Protein AF-A0A534M5M9-F1 (afdb_monomer_lite)

Foldseek 3Di:
DPDDDDPPVPDDDKDKDKDKDWADPVPDDPPDDIDIAIEMEIHPCPPPDAPPWAKDFDFAKDWDQDDDVPDGHPDIHIHTYTPDIDTPPPQLVVFDCDPVLVVVLVVLVPDPCSLVLQLLQQQLLFPDPSVVSSVLSCQLQFADWDQDPVRDIFFRHFFEEEEFFPPNCQLVSLVRSQLLWSQRDEDAQPFFDDDFWFFFQQWWWAWQQFTDGLVVQAVVQCPPPPPQFQKDKDFDFGWTWAAAVLQAIDTFTFGMKMWHFAAQWWKWFAFQLGQITIIGQQFWFWWFAQQGIDTDGNVPADFQIWTWFFLFRDHDADAFDFLVVLCVVPLQFKFFQFDLVVLVLLQVLLCVVQVHSVSSCVVLVHDPCCSPPVSNPSPGTDRRSSVVSSCVSSVHDVLNRLVGTPWMAGDVGDTWAADRGQALLLLLLLLLCLFQWAWAQDPVGWIKIKGFDQDVVVVVSNQVSCCVGIVDDWDWDDDDPQGGTMTMDIDPSSQSSSVQCQQHHPVGQQRGAHDSSLNNHGLSSVLSSVQSNCQRQWDWDDDPDAFTKIKGKTLHPRRLLSVQNSLSNLSARWRKDKAPQAQPWDAGPVRDTDGDHGIMIMTIGGAPVNLVSCCVRRAYPPPVRNVVSVVSNPDHHDDPFFWHQHLQCLLVLLCVLLVHQLCQQQPVCSVVNNCSNSSVDTHALVSLVSSLVSSVVSLVVVSSQQDFDDDDPVLLVVLVVLCVVLVVDQVNVCVQLVHPRVVCCQQRPDDDPDHTTDGNSSLVSSLVSSVVRPVPSSVVSCVVCVVSVVSSVCSVVSSSVSNSSSPRSIGITGGRDMDMDGCPPGRIIMFICTPNRQWHAISRTIIGGDDDDDDDTDDDSDDDDDDTQLLSQAVIEYSYEASLSNDPVVLVQVLCCLPVQWGFDDPPNDTRIGGRSHHYYYYHYFPVSRDDPVDDPCVGGNHDVSNVLSRLYYDYDHDDDDPVVVVVSVVSVVLSVVLVVQVVCVVVVHDDDPNPVSCVSSNSSDDSSSSNSSSSVSSVDNDDDDPVNVVVLVVVLVVVQVVCPPPDDPHHSDCSSSSD

pLDDT: mean 76.82, std 13.33, range [27.22, 95.69]

Secondary structure (DSSP, 8-state):
-------GGGPPP--EEEEEEE--GGGS-TTPPPPEEEEEEEGGGTTS--TT--EEEEEEEEEEE-SSTT---S-EEEEEEEEEEEE---SSTTS---HHHHHHHHHHHT-TTHHHHHHHHSSTTS---HHHHHHHHHHHH-PPPEE-TTSPEEP-PPPEEEEE-TTSSHHHHHHHHHHHSTTEEEEETT--------EETT-EEEETTEEEEHHHHHGGGGTT----SSEEEEE--SEEEEE-TTS-EEEEEEEEEEEEPPPSEEEEEEETT--EEEE-TT-EEEEEETTEEEEEEGGG--TTPEEEEES------PPPPBTTGGGGGGGGGEEEEE-HHHHHHHHHHHHHHHSSHHHHHHHHT--HHIIIIIHHH--SPEEHHHHHHHHHHHT--HHHHHHHEEEEEETTSPPB---SB--HHHHHHHHHHHHHEEEEE-TTS-EEEEEEES-HHHHHHHHHHHHHHH----EEE--BTTB-EEEEEE-HHHHHHHHHTT--SSS-TTT----HHHHSS-HHHHHHHHHHHHHHTEEEE--SSS--EEEEEES-HHHHHHHHHHHHHTT---EEEEE--TT-EEE-TTS-EEEP-S-EEEEEE-SHHHHHHIIIII--SSHHHHHHHHHGGGS----TTS-B-TTHHHHHHHHHHTT--HHHHHGGGHHHHHHHHTTSS-B-HHHHHHHHHHHHHHHHTTGGGGPEE---HHHHHHHHHHHHHTT--THHHHHHHT--HHHHIIIII---SSPPPEEHHHHHHHHHHHHHH-HHHHHHHHHHHHHHHHHHTTHHHHHHHHHHHHHSSEEEEEEEEEEEEEGGG-S-EEEEEETTT-EEEETTEEEEPP-------SSS-PPP-PPPHHHHTTTSEEEEESGGG--HHHHHHHHHHHHHSEEEEEETTEEEEEE---EEEEEE--TTSS--TTS-HHHHSSS-HHHHTT-SEEEEE-----HHHHHHHHHHHHHHHHHHHHHHHHHTT---GGGHHHHGGGS-SS-HHHHHHHHHHHTT--PPPPHHHHHHHHHHHHHHHHHHTSTT-SS---THHHH-

Structure (mmCIF, N/CA/C/O backbone):
data_AF-A0A534M5M9-F1
#
_entry.id   AF-A0A534M5M9-F1
#
loop_
_atom_site.group_PDB
_atom_site.id
_atom_site.type_symbol
_atom_site.label_atom_id
_atom_site.label_alt_id
_atom_site.label_comp_id
_atom_site.label_asym_id
_atom_site.label_entity_id
_atom_site.label_seq_id
_atom_site.pdbx_PDB_ins_code
_atom_site.Cartn_x
_atom_site.Cartn_y
_atom_site.Cartn_z
_atom_site.occupancy
_atom_site.B_iso_or_equiv
_atom_site.auth_seq_id
_atom_site.auth_comp_id
_atom_site.auth_asym_id
_atom_site.auth_atom_id
_atom_site.pdbx_PDB_model_num
ATOM 1 N N . ALA A 1 1 ? -34.596 -42.212 -6.680 1.00 40.56 1 ALA A N 1
ATOM 2 C CA . ALA A 1 1 ? -34.191 -41.977 -8.077 1.00 40.56 1 ALA A CA 1
ATOM 3 C C . ALA A 1 1 ? -33.133 -43.011 -8.426 1.00 40.56 1 ALA A C 1
ATOM 5 O O . ALA A 1 1 ? -32.070 -43.015 -7.816 1.00 40.56 1 ALA A O 1
ATOM 6 N N . THR A 1 2 ? -33.480 -43.953 -9.295 1.00 41.78 2 THR A N 1
ATOM 7 C CA . THR A 1 2 ? -32.576 -44.945 -9.887 1.00 41.78 2 THR A CA 1
ATOM 8 C C . THR A 1 2 ? -31.436 -44.202 -10.586 1.00 41.78 2 THR A C 1
ATOM 10 O O . THR A 1 2 ? -31.684 -43.352 -11.436 1.00 41.78 2 THR A O 1
ATOM 13 N N . LYS A 1 3 ? -30.186 -44.446 -10.174 1.00 45.66 3 LYS A N 1
ATOM 14 C CA . LYS A 1 3 ? -29.009 -43.852 -10.821 1.00 45.66 3 LYS A CA 1
ATOM 15 C C . LYS A 1 3 ? -28.851 -44.491 -12.199 1.00 45.66 3 LYS A C 1
ATOM 17 O O . LYS A 1 3 ? -28.536 -45.675 -12.280 1.00 45.66 3 LYS A O 1
ATOM 22 N N . PHE A 1 4 ? -29.069 -43.717 -13.256 1.00 67.19 4 PHE A N 1
ATOM 23 C CA . PHE A 1 4 ? -28.689 -44.119 -14.605 1.00 67.19 4 PHE A CA 1
ATOM 24 C C . PHE A 1 4 ? -27.171 -44.313 -14.652 1.00 67.19 4 PHE A C 1
ATOM 26 O O . PHE A 1 4 ? -26.413 -43.469 -14.168 1.00 67.19 4 PHE A O 1
ATOM 33 N N . LYS A 1 5 ? -26.735 -45.459 -15.174 1.00 66.75 5 LYS A N 1
ATOM 34 C CA . LYS A 1 5 ? -25.322 -45.800 -15.340 1.00 66.75 5 LYS A CA 1
ATOM 35 C C . LYS A 1 5 ? -24.972 -45.521 -16.801 1.00 66.75 5 LYS A C 1
ATOM 37 O O . LYS A 1 5 ? -25.513 -46.183 -17.680 1.00 66.75 5 LYS A O 1
ATOM 42 N N . LEU A 1 6 ? -24.139 -44.511 -17.048 1.00 71.56 6 LEU A N 1
ATOM 43 C CA . LEU A 1 6 ? -23.685 -44.165 -18.395 1.00 71.56 6 LEU A CA 1
ATOM 44 C C . LEU A 1 6 ? -22.823 -45.313 -18.937 1.00 71.56 6 LEU A C 1
ATOM 46 O O . LEU A 1 6 ? -21.794 -45.641 -18.346 1.00 71.56 6 LEU A O 1
ATOM 50 N N . LEU A 1 7 ? -23.259 -45.933 -20.032 1.00 80.06 7 LEU A N 1
ATOM 51 C CA . LEU A 1 7 ? -22.495 -46.949 -20.750 1.00 80.06 7 LEU A CA 1
ATOM 52 C C . LEU A 1 7 ? -21.680 -46.246 -21.835 1.00 80.06 7 LEU A C 1
ATOM 54 O O . LEU A 1 7 ? -22.162 -46.017 -22.943 1.00 80.06 7 LEU A O 1
ATOM 58 N N . THR A 1 8 ? -20.454 -45.860 -21.491 1.00 72.88 8 THR A N 1
ATOM 59 C CA . THR A 1 8 ? -19.553 -45.108 -22.377 1.00 72.88 8 THR A CA 1
ATOM 60 C C . THR A 1 8 ? -19.247 -45.848 -23.679 1.00 72.88 8 THR A C 1
ATOM 62 O O . THR A 1 8 ? -19.094 -45.205 -24.705 1.00 72.88 8 THR A O 1
ATOM 65 N N . GLU A 1 9 ? -19.220 -47.183 -23.665 1.00 74.06 9 GLU A N 1
ATOM 66 C CA . GLU A 1 9 ? -18.894 -48.007 -24.843 1.00 74.06 9 GLU A CA 1
ATOM 67 C C . GLU A 1 9 ? -20.008 -48.058 -25.899 1.00 74.06 9 GLU A C 1
ATOM 69 O O . GLU A 1 9 ? -19.739 -48.330 -27.063 1.00 74.06 9 GLU A O 1
ATOM 74 N N . THR A 1 10 ? -21.257 -47.784 -25.513 1.00 74.44 10 THR A N 1
ATOM 75 C CA . THR A 1 10 ? -22.419 -47.789 -26.420 1.00 74.44 10 THR A CA 1
ATOM 76 C C . THR A 1 10 ? -22.958 -46.386 -26.692 1.00 74.44 10 THR A C 1
ATOM 78 O O . THR A 1 10 ? -24.010 -46.245 -27.311 1.00 74.44 10 THR A O 1
ATOM 81 N N . SER A 1 11 ? -22.290 -45.350 -26.177 1.00 79.81 11 SER A N 1
ATOM 82 C CA . SER A 1 11 ? -22.716 -43.958 -26.324 1.00 79.81 11 SER A CA 1
ATOM 83 C C . SER A 1 11 ? -22.000 -43.313 -27.509 1.00 79.81 11 SER A C 1
ATOM 85 O O . SER A 1 11 ? -20.781 -43.404 -27.623 1.00 79.81 11 SER A O 1
ATOM 87 N N . LEU A 1 12 ? -22.756 -42.641 -28.377 1.00 70.81 12 LEU A N 1
ATOM 88 C CA . LEU A 1 12 ? -22.203 -41.727 -29.374 1.00 70.81 12 LEU A CA 1
ATOM 89 C C . LEU A 1 12 ? -21.911 -40.394 -28.682 1.00 70.81 12 LEU A C 1
ATOM 91 O O . LEU A 1 12 ? -22.807 -39.798 -28.085 1.00 70.81 12 LEU A O 1
ATOM 95 N N . PHE A 1 13 ? -20.654 -39.964 -28.724 1.00 77.62 13 PHE A N 1
ATOM 96 C CA . PHE A 1 13 ? -20.240 -38.659 -28.220 1.00 77.62 13 PHE A CA 1
ATOM 97 C C . PHE A 1 13 ? -20.302 -37.658 -29.368 1.00 77.62 13 PHE A C 1
ATOM 99 O O . PHE A 1 13 ? -19.769 -37.928 -30.441 1.00 77.62 13 PHE A O 1
ATOM 106 N N . VAL A 1 14 ? -20.967 -36.532 -29.129 1.00 79.44 14 VAL A N 1
ATOM 107 C CA . VAL A 1 14 ? -21.062 -35.414 -30.068 1.00 79.44 14 VAL A CA 1
ATOM 108 C C . VAL A 1 14 ? -20.288 -34.253 -29.465 1.00 79.44 14 VAL A C 1
ATOM 110 O O . VAL A 1 14 ? -20.423 -33.978 -28.269 1.00 79.44 14 VAL A O 1
ATOM 113 N N . ASP A 1 15 ? -19.460 -33.600 -30.275 1.00 76.75 15 ASP A N 1
ATOM 114 C CA . ASP A 1 15 ? -18.734 -32.414 -29.844 1.00 76.75 15 ASP A CA 1
ATOM 115 C C . ASP A 1 15 ? -19.728 -31.275 -29.601 1.00 76.75 15 ASP A C 1
ATOM 117 O O . ASP A 1 15 ? -20.596 -31.000 -30.425 1.00 76.75 15 ASP A O 1
ATOM 121 N N . THR A 1 16 ? -19.624 -30.617 -28.446 1.00 81.50 16 THR A N 1
ATOM 122 C CA . THR A 1 16 ? -20.520 -29.515 -28.063 1.00 81.50 16 THR A CA 1
ATOM 123 C C . THR A 1 16 ? -19.715 -28.295 -27.636 1.00 81.50 16 THR A C 1
ATOM 125 O O . THR A 1 16 ? -18.851 -28.393 -26.761 1.00 81.50 16 THR A O 1
ATOM 128 N N . GLN A 1 17 ? -20.031 -27.131 -28.198 1.00 80.06 17 GLN A N 1
ATOM 129 C CA . GLN A 1 17 ? -19.444 -25.842 -27.846 1.00 80.06 17 GLN A CA 1
ATOM 130 C C . GLN A 1 17 ? -20.539 -24.929 -27.302 1.00 80.06 17 GLN A C 1
ATOM 132 O O . GLN A 1 17 ? -21.562 -24.702 -27.940 1.00 80.06 17 GLN A O 1
ATOM 137 N N . LYS A 1 18 ? -20.313 -24.372 -26.113 1.00 83.69 18 LYS A N 1
ATOM 138 C CA . LYS A 1 18 ? -21.200 -23.376 -25.514 1.00 83.69 18 LYS A CA 1
ATOM 139 C C . LYS A 1 18 ? -20.679 -21.975 -25.820 1.00 83.69 18 LYS A C 1
ATOM 141 O O . LYS A 1 18 ? -19.530 -21.680 -25.489 1.00 83.69 18 LYS A O 1
ATOM 146 N N . LEU A 1 19 ? -21.525 -21.123 -26.391 1.00 79.62 19 LEU A N 1
ATOM 147 C CA . LEU A 1 19 ? -21.241 -19.715 -26.674 1.00 79.62 19 LEU A CA 1
ATOM 148 C C . LEU A 1 19 ? -22.278 -18.805 -26.003 1.00 79.62 19 LEU A C 1
ATOM 150 O O . LEU A 1 19 ? -23.337 -19.253 -25.568 1.00 79.62 19 LEU A O 1
ATOM 154 N N . GLU A 1 20 ? -21.968 -17.519 -25.904 1.00 79.06 20 GLU A N 1
ATOM 155 C CA . GLU A 1 20 ? -22.894 -16.485 -25.441 1.00 79.06 20 GLU A CA 1
ATOM 156 C C . GLU A 1 20 ? -22.868 -15.359 -26.471 1.00 79.06 20 GLU A C 1
ATOM 158 O O . GLU A 1 20 ? -21.792 -14.851 -26.795 1.00 79.06 20 GLU A O 1
ATOM 163 N N . ILE A 1 21 ? -24.031 -15.036 -27.036 1.00 79.56 21 ILE A N 1
ATOM 164 C CA . ILE A 1 21 ? -24.185 -13.962 -28.018 1.00 79.56 21 ILE A CA 1
ATOM 165 C C . ILE A 1 21 ? -24.818 -12.744 -27.348 1.00 79.56 21 ILE A C 1
ATOM 167 O O . ILE A 1 21 ? -25.702 -12.887 -26.501 1.00 79.56 21 ILE A O 1
ATOM 171 N N . GLN A 1 22 ? -24.359 -11.555 -27.725 1.00 76.75 22 GLN A N 1
ATOM 172 C CA . GLN A 1 22 ? -24.899 -10.276 -27.277 1.00 76.75 22 GLN A CA 1
ATOM 173 C C . GLN A 1 22 ? -25.432 -9.509 -28.487 1.00 76.75 22 GLN A C 1
ATOM 175 O O . GLN A 1 22 ? -24.780 -9.475 -29.530 1.00 76.75 22 GLN A O 1
ATOM 180 N N . GLU A 1 23 ? -26.603 -8.897 -28.335 1.00 76.44 23 GLU A N 1
ATOM 181 C CA . GLU A 1 23 ? -27.192 -8.019 -29.343 1.00 76.44 23 GLU A CA 1
ATOM 182 C C . GLU A 1 23 ? -26.289 -6.809 -29.639 1.00 76.44 23 GLU A C 1
ATOM 184 O O . GLU A 1 23 ? -25.618 -6.274 -28.749 1.00 76.44 23 GLU A O 1
ATOM 189 N N . ALA A 1 24 ? -26.250 -6.382 -30.903 1.00 60.19 24 ALA A N 1
ATOM 190 C CA . ALA A 1 24 ? -25.399 -5.281 -31.330 1.00 60.19 24 ALA A CA 1
ATOM 191 C C . ALA A 1 24 ? -25.898 -3.938 -30.750 1.00 60.19 24 ALA A C 1
ATOM 193 O O . ALA A 1 24 ? -27.067 -3.588 -30.929 1.00 60.19 24 ALA A O 1
ATOM 194 N N . PRO A 1 25 ? -25.029 -3.138 -30.103 1.00 50.66 25 PRO A N 1
ATOM 195 C CA . PRO A 1 25 ? -25.434 -1.889 -29.453 1.00 50.66 25 PRO A CA 1
ATOM 196 C C . PRO A 1 25 ? -25.839 -0.774 -30.432 1.00 50.66 25 PRO A C 1
ATOM 198 O O . PRO A 1 25 ? -26.466 0.200 -30.029 1.00 50.66 25 PRO A O 1
ATOM 201 N N . GLU A 1 26 ? -25.502 -0.912 -31.715 1.00 45.75 26 GLU A N 1
ATOM 202 C CA . GLU A 1 26 ? -25.735 0.086 -32.769 1.00 45.75 26 GLU A CA 1
ATOM 203 C C . GLU A 1 26 ? -27.209 0.187 -33.210 1.00 45.75 26 GLU A C 1
ATOM 205 O O . GLU A 1 26 ? -27.603 1.194 -33.793 1.00 45.75 26 GLU A O 1
ATOM 210 N N . GLY A 1 27 ? -28.036 -0.822 -32.904 1.00 41.50 27 GLY A N 1
ATOM 211 C CA . GLY A 1 27 ? -29.467 -0.856 -33.240 1.00 41.50 27 GLY A CA 1
ATOM 212 C C . GLY A 1 27 ? -30.416 -0.487 -32.092 1.00 41.50 27 GLY A C 1
ATOM 213 O O . GLY A 1 27 ? -31.630 -0.442 -32.296 1.00 41.50 27 GLY A O 1
ATOM 214 N N . LEU A 1 28 ? -29.889 -0.233 -30.890 1.00 46.28 28 LEU A N 1
ATOM 215 C CA . LEU A 1 28 ? -30.690 -0.009 -29.683 1.00 46.28 28 LEU A CA 1
ATOM 216 C C . LEU A 1 28 ? -31.181 1.439 -29.603 1.00 46.28 28 LEU A C 1
ATOM 218 O O . LEU A 1 28 ? -30.434 2.393 -29.839 1.00 46.28 28 LEU A O 1
ATOM 222 N N . ARG A 1 29 ? -32.453 1.635 -29.239 1.00 41.50 29 ARG A N 1
ATOM 223 C CA . ARG A 1 29 ? -32.987 2.982 -29.000 1.00 41.50 29 ARG A CA 1
ATOM 224 C C . ARG A 1 29 ? -32.433 3.506 -27.677 1.00 41.50 29 ARG A C 1
ATOM 226 O O . ARG A 1 29 ? -32.321 2.762 -26.709 1.00 41.50 29 ARG A O 1
ATOM 233 N N . GLY A 1 30 ? -32.069 4.790 -27.640 1.00 37.62 30 GLY A N 1
ATOM 234 C CA . GLY A 1 30 ? -31.351 5.400 -26.516 1.00 37.62 30 GLY A CA 1
ATOM 235 C C . GLY A 1 30 ? -31.940 5.047 -25.146 1.00 37.62 30 GLY A C 1
ATOM 236 O O . GLY A 1 30 ? -33.034 5.497 -24.811 1.00 37.62 30 GLY A O 1
ATOM 237 N N . GLY A 1 31 ? -31.187 4.260 -24.370 1.00 43.88 31 GLY A N 1
ATOM 238 C CA . GLY A 1 31 ? -31.554 3.789 -23.032 1.00 43.88 31 GLY A CA 1
ATOM 239 C C . GLY A 1 31 ? -31.932 2.304 -22.929 1.00 43.88 31 GLY A C 1
ATOM 240 O O . GLY A 1 31 ? -32.080 1.828 -21.808 1.00 43.88 31 GLY A O 1
ATOM 241 N N . GLU A 1 32 ? -32.071 1.571 -24.040 1.00 38.12 32 GLU A N 1
ATOM 242 C CA . GLU A 1 32 ? -32.271 0.113 -24.022 1.00 38.12 32 GLU A CA 1
ATOM 243 C C . GLU A 1 32 ? -30.943 -0.646 -23.868 1.00 38.12 32 GLU A C 1
ATOM 245 O O . GLU A 1 32 ? -29.940 -0.319 -24.502 1.00 38.12 32 GLU A O 1
ATOM 250 N N . GLU A 1 33 ? -30.942 -1.662 -23.002 1.00 39.38 33 GLU A N 1
ATOM 251 C CA . GLU A 1 33 ? -29.785 -2.519 -22.737 1.00 39.38 33 GLU A CA 1
ATOM 252 C C . GLU A 1 33 ? -29.711 -3.669 -23.763 1.00 39.38 33 GLU A C 1
ATOM 254 O O . GLU A 1 33 ? -30.733 -4.314 -24.015 1.00 39.38 33 GLU A O 1
ATOM 259 N N . PRO A 1 34 ? -28.524 -3.976 -24.327 1.00 52.38 34 PRO A N 1
ATOM 260 C CA . PRO A 1 34 ? -28.363 -5.086 -25.263 1.00 52.38 34 PRO A CA 1
ATOM 261 C C . PRO A 1 34 ? -28.667 -6.425 -24.588 1.00 52.38 34 PRO A C 1
ATOM 263 O O . PRO A 1 34 ? -28.051 -6.764 -23.571 1.00 52.38 34 PRO A O 1
ATOM 266 N N . GLN A 1 35 ? -29.571 -7.221 -25.160 1.00 62.47 35 GLN A N 1
ATOM 267 C CA . GLN A 1 35 ? -29.910 -8.524 -24.589 1.00 62.47 35 GLN A CA 1
ATOM 268 C C . GLN A 1 35 ? -28.843 -9.579 -24.917 1.00 62.47 35 GLN A C 1
ATOM 270 O O . GLN A 1 35 ? -28.194 -9.545 -25.966 1.00 62.47 35 GLN A O 1
ATOM 275 N N . ARG A 1 36 ? -28.642 -10.532 -23.999 1.00 69.94 36 ARG A N 1
ATOM 276 C CA . ARG A 1 36 ? -27.706 -11.657 -24.161 1.00 69.94 36 ARG A CA 1
ATOM 277 C C . ARG A 1 36 ? -28.457 -12.980 -24.202 1.00 69.94 36 ARG A C 1
ATOM 279 O O . ARG A 1 36 ? -29.438 -13.164 -23.482 1.00 69.94 36 ARG A O 1
ATOM 286 N N . LEU A 1 37 ? -27.967 -13.918 -25.009 1.00 80.94 37 LEU A N 1
ATOM 287 C CA . LEU A 1 37 ? -28.545 -15.251 -25.160 1.00 80.94 37 LEU A CA 1
ATOM 288 C C . LEU A 1 37 ? -27.448 -16.322 -25.137 1.00 80.94 37 LEU A C 1
ATOM 290 O O . LEU A 1 37 ? -26.430 -16.222 -25.820 1.00 80.94 37 LEU A O 1
ATOM 294 N N . THR A 1 38 ? -27.652 -17.375 -24.344 1.00 83.75 38 THR A N 1
ATOM 295 C CA . THR A 1 38 ? -26.753 -18.539 -24.347 1.00 83.75 38 THR A CA 1
ATOM 296 C C . THR A 1 38 ? -27.033 -19.408 -25.566 1.00 83.75 38 THR A C 1
ATOM 298 O O . THR A 1 38 ? -28.186 -19.732 -25.831 1.00 83.75 38 THR A O 1
ATOM 301 N N . LEU A 1 39 ? -25.982 -19.842 -26.255 1.00 86.50 39 LEU A N 1
ATOM 302 C CA . LEU A 1 39 ? -26.044 -20.666 -27.454 1.00 86.50 39 LEU A CA 1
ATOM 303 C C . LEU A 1 39 ? -25.316 -22.002 -27.247 1.00 86.50 39 LEU A C 1
ATOM 305 O O . LEU A 1 39 ? -24.230 -22.036 -26.659 1.00 86.50 39 LEU A O 1
ATOM 309 N N . TYR A 1 40 ? -25.875 -23.092 -27.764 1.00 87.56 40 TYR A N 1
ATOM 310 C CA . TYR A 1 40 ? -25.205 -24.391 -27.857 1.00 87.56 40 TYR A CA 1
ATOM 311 C C . TYR A 1 40 ? -25.024 -24.766 -29.322 1.00 87.56 40 TYR A C 1
ATOM 313 O O . TYR A 1 40 ? -25.986 -24.782 -30.083 1.00 87.56 40 TYR A O 1
ATOM 321 N N . LEU A 1 41 ? -23.783 -25.048 -29.708 1.00 87.62 41 LEU A N 1
ATOM 322 C CA . LEU A 1 41 ? -23.436 -25.595 -31.014 1.00 87.62 41 LEU A CA 1
ATOM 323 C C . LEU A 1 41 ? -23.026 -27.046 -30.831 1.00 87.62 41 LEU A C 1
ATOM 325 O O . LEU A 1 41 ? -22.292 -27.364 -29.892 1.00 87.62 41 LEU A O 1
ATOM 329 N N . GLU A 1 42 ? -23.477 -27.901 -31.735 1.00 86.88 42 GLU A N 1
ATOM 330 C CA . GLU A 1 42 ? -23.187 -29.331 -31.725 1.00 86.88 42 GLU A CA 1
ATOM 331 C C . GLU A 1 42 ? -22.519 -29.737 -33.045 1.00 86.88 42 GLU A C 1
ATOM 333 O O . GLU A 1 42 ? -22.679 -29.064 -34.066 1.00 86.88 42 GLU A O 1
ATOM 338 N N . ASP A 1 43 ? -21.757 -30.827 -33.005 1.00 83.50 43 ASP A N 1
ATOM 339 C CA . ASP A 1 43 ? -21.160 -31.498 -34.163 1.00 83.50 43 ASP A CA 1
ATOM 340 C C . ASP A 1 43 ? -20.314 -30.554 -35.043 1.00 83.50 43 ASP A C 1
ATOM 342 O O . ASP A 1 43 ? -19.348 -29.946 -34.568 1.00 83.50 43 ASP A O 1
ATOM 346 N N . ASP A 1 44 ? -20.673 -30.384 -36.316 1.00 81.94 44 ASP A N 1
ATOM 347 C CA . ASP A 1 44 ? -19.873 -29.700 -37.331 1.00 81.94 44 ASP A CA 1
ATOM 348 C C . ASP A 1 44 ? -19.756 -28.181 -37.128 1.00 81.94 44 ASP A C 1
ATOM 350 O O . ASP A 1 44 ? -18.882 -27.544 -37.731 1.00 81.94 44 ASP A O 1
ATOM 354 N N . LEU A 1 45 ? -20.621 -27.597 -36.292 1.00 80.25 45 LEU A N 1
ATOM 355 C CA . LEU A 1 45 ? -20.612 -26.178 -35.939 1.00 80.25 45 LEU A CA 1
ATOM 356 C C . LEU A 1 45 ? -19.608 -25.848 -34.827 1.00 80.25 45 LEU A C 1
ATOM 358 O O . LEU A 1 45 ? -19.236 -24.681 -34.658 1.00 80.25 45 LEU A O 1
ATOM 362 N N . THR A 1 46 ? -19.145 -26.852 -34.077 1.00 78.94 46 THR A N 1
ATOM 363 C CA . THR A 1 46 ? -18.189 -26.631 -32.991 1.00 78.94 46 THR A CA 1
ATOM 364 C C . THR A 1 46 ? -16.818 -26.190 -33.502 1.00 78.94 46 THR A C 1
ATOM 366 O O . THR A 1 46 ? -16.305 -26.643 -34.521 1.00 78.94 46 THR A O 1
ATOM 369 N N . GLY A 1 47 ? -16.221 -25.221 -32.807 1.00 69.56 47 GLY A N 1
ATOM 370 C CA . GLY A 1 47 ? -14.919 -24.644 -33.142 1.00 69.56 47 GLY A CA 1
ATOM 371 C C . GLY A 1 47 ? -14.927 -23.669 -34.324 1.00 69.56 47 GLY A C 1
ATOM 372 O O . GLY A 1 47 ? -13.889 -23.069 -34.603 1.00 69.56 47 GLY A O 1
ATOM 373 N N . ARG A 1 48 ? -16.067 -23.453 -35.001 1.00 71.94 48 ARG A N 1
ATOM 374 C CA . ARG A 1 48 ? -16.142 -22.510 -36.131 1.00 71.94 48 ARG A CA 1
ATOM 375 C C . ARG A 1 48 ? -16.050 -21.049 -35.708 1.00 71.94 48 ARG A C 1
ATOM 377 O O . ARG A 1 48 ? -15.665 -20.231 -36.536 1.00 71.94 48 ARG A O 1
ATOM 384 N N . ILE A 1 49 ? -16.380 -20.714 -34.461 1.00 70.38 49 ILE A N 1
ATOM 385 C CA . ILE A 1 49 ? -16.516 -19.331 -33.977 1.00 70.38 49 ILE A CA 1
ATOM 386 C C . ILE A 1 49 ? -15.545 -19.070 -32.835 1.00 70.38 49 ILE A C 1
ATOM 388 O O . ILE A 1 49 ? -15.423 -19.885 -31.913 1.00 70.38 49 ILE A O 1
ATOM 392 N N . THR A 1 50 ? -14.899 -17.906 -32.874 1.00 63.25 50 THR A N 1
ATOM 393 C CA . THR A 1 50 ? -14.024 -17.428 -31.797 1.00 63.25 50 THR A CA 1
ATOM 394 C C . THR A 1 50 ? -14.619 -16.227 -31.056 1.00 63.25 50 THR A C 1
ATOM 396 O O . THR A 1 50 ? -15.309 -15.414 -31.671 1.00 63.25 50 THR A O 1
ATOM 399 N N . PRO A 1 51 ? -14.341 -16.068 -29.747 1.00 61.62 51 PRO A N 1
ATOM 400 C CA . PRO A 1 51 ? -14.791 -14.903 -28.987 1.00 61.62 51 PRO A CA 1
ATOM 401 C C . PRO A 1 51 ? -14.347 -13.580 -29.631 1.00 61.62 51 PRO A C 1
ATOM 403 O O . PRO A 1 51 ? -13.169 -13.421 -29.951 1.00 61.62 51 PRO A O 1
ATOM 406 N N . GLY A 1 52 ? -15.284 -12.641 -29.791 1.00 56.03 52 GLY A N 1
ATOM 407 C CA . GLY A 1 52 ? -15.058 -11.327 -30.410 1.00 56.03 52 GLY A CA 1
ATOM 408 C C . GLY A 1 52 ? -15.462 -11.218 -31.887 1.00 56.03 52 GLY A C 1
ATOM 409 O O . GLY A 1 52 ? -15.420 -10.120 -32.433 1.00 56.03 52 GLY A O 1
ATOM 410 N N . GLU A 1 53 ? -15.868 -12.315 -32.536 1.00 60.16 53 GLU A N 1
ATOM 411 C CA . GLU A 1 53 ? -16.437 -12.284 -33.893 1.00 60.16 53 GLU A CA 1
ATOM 412 C C . GLU A 1 53 ? -17.911 -11.830 -33.868 1.00 60.16 53 GLU A C 1
ATOM 414 O O . GLU A 1 53 ? -18.681 -12.288 -33.020 1.00 60.16 53 GLU A O 1
ATOM 419 N N . ARG A 1 54 ? -18.319 -10.958 -34.807 1.00 66.12 54 ARG A N 1
ATOM 420 C CA . ARG A 1 54 ? -19.740 -10.654 -35.049 1.00 66.12 54 ARG A CA 1
ATOM 421 C C . ARG A 1 54 ? -20.366 -11.788 -35.856 1.00 66.12 54 ARG A C 1
ATOM 423 O O . ARG A 1 54 ? -19.773 -12.282 -36.815 1.00 66.12 54 ARG A O 1
ATOM 430 N N . VAL A 1 55 ? -21.531 -12.252 -35.428 1.00 75.81 55 VAL A N 1
ATOM 431 C CA . VAL A 1 55 ? -22.138 -13.489 -35.926 1.00 75.81 55 VAL A CA 1
ATOM 432 C C . VAL A 1 55 ? -23.656 -13.378 -35.885 1.00 75.81 55 VAL A C 1
ATOM 434 O O . VAL A 1 55 ? -24.224 -12.935 -34.891 1.00 75.81 55 VAL A O 1
ATOM 437 N N . VAL A 1 56 ? -24.309 -13.834 -36.947 1.00 81.81 56 VAL A N 1
ATOM 438 C CA . VAL A 1 56 ? -25.749 -14.073 -36.999 1.00 81.81 56 VAL A CA 1
ATOM 439 C C . VAL A 1 56 ? -25.970 -15.565 -36.768 1.00 81.81 56 VAL A C 1
ATOM 441 O O . VAL A 1 56 ? -25.400 -16.417 -37.451 1.00 81.81 56 VAL A O 1
ATOM 444 N N . MET A 1 57 ? -26.762 -15.895 -35.751 1.00 84.56 57 MET A N 1
ATOM 445 C CA . MET A 1 57 ? -27.001 -17.275 -35.325 1.00 84.56 57 MET A CA 1
ATOM 446 C C . MET A 1 57 ? -28.471 -17.607 -35.494 1.00 84.56 57 MET A C 1
ATOM 448 O O . MET A 1 57 ? -29.326 -16.954 -34.896 1.00 84.56 57 MET A O 1
ATOM 452 N N . ASN A 1 58 ? -28.758 -18.662 -36.249 1.00 87.06 58 ASN A N 1
ATOM 453 C CA . ASN A 1 58 ? -30.114 -19.175 -36.384 1.00 87.06 58 ASN A CA 1
ATOM 454 C C . ASN A 1 58 ? -30.228 -20.473 -35.590 1.00 87.06 58 ASN A C 1
ATOM 456 O O . ASN A 1 58 ? -29.416 -21.387 -35.746 1.00 87.06 58 ASN A O 1
ATOM 460 N N . GLY A 1 59 ? -31.248 -20.583 -34.746 1.00 89.44 59 GLY A N 1
ATOM 461 C CA . GLY A 1 59 ? -31.403 -21.736 -33.870 1.00 89.44 59 GLY A CA 1
ATOM 462 C C . GLY A 1 59 ? -32.775 -21.835 -33.218 1.00 89.44 59 GLY A C 1
ATOM 463 O O . GLY A 1 59 ? -33.640 -20.978 -33.396 1.00 89.44 59 GLY A O 1
ATOM 464 N N . VAL A 1 60 ? -32.976 -22.908 -32.455 1.00 88.75 60 VAL A N 1
ATOM 465 C CA . VAL A 1 60 ? -34.210 -23.164 -31.707 1.00 88.75 60 VAL A CA 1
ATOM 466 C C . VAL A 1 60 ? -34.044 -22.678 -30.275 1.00 88.75 60 VAL A C 1
ATOM 468 O O . VAL A 1 60 ? -33.237 -23.210 -29.517 1.00 88.75 60 VAL A O 1
ATOM 471 N N . LEU A 1 61 ? -34.846 -21.691 -29.883 1.00 88.88 61 LEU A N 1
ATOM 472 C CA . LEU A 1 61 ? -34.898 -21.191 -28.513 1.00 88.88 61 LEU A CA 1
ATOM 473 C C . LEU A 1 61 ? -35.554 -22.235 -27.586 1.00 88.88 61 LEU A C 1
ATOM 475 O O . LEU A 1 61 ? -36.682 -22.674 -27.820 1.00 88.88 61 LEU A O 1
ATOM 479 N N . ARG A 1 62 ? -34.872 -22.617 -26.509 1.00 83.81 62 ARG A N 1
ATOM 480 C CA . ARG A 1 62 ? -35.351 -23.517 -25.458 1.00 83.81 62 ARG A CA 1
ATOM 481 C C . ARG A 1 62 ? -35.307 -22.831 -24.102 1.00 83.81 62 ARG A C 1
ATOM 483 O O . ARG A 1 62 ? -34.373 -22.110 -23.777 1.00 83.81 62 ARG A O 1
ATOM 490 N N . SER A 1 63 ? -36.310 -23.107 -23.277 1.00 82.25 63 SER A N 1
ATOM 491 C CA . SER A 1 63 ? -36.375 -22.635 -21.894 1.00 82.25 63 SER A CA 1
ATOM 492 C C . SER A 1 63 ? -36.268 -23.809 -20.925 1.00 82.25 63 SER A C 1
ATOM 494 O O . SER A 1 63 ? -37.057 -24.753 -21.020 1.00 82.25 63 SER A O 1
ATOM 496 N N . VAL A 1 64 ? -35.355 -23.742 -19.958 1.00 78.00 64 VAL A N 1
ATOM 497 C CA . VAL A 1 64 ? -35.222 -24.739 -18.887 1.00 78.00 64 VAL A CA 1
ATOM 498 C C . VAL A 1 64 ? -35.447 -24.080 -17.532 1.00 78.00 64 VAL A C 1
ATOM 500 O O . VAL A 1 64 ? -34.866 -23.053 -17.204 1.00 78.00 64 VAL A O 1
ATOM 503 N N . GLN A 1 65 ? -36.315 -24.681 -16.725 1.00 71.62 65 GLN A N 1
ATOM 504 C CA . GLN A 1 65 ? -36.688 -24.163 -15.412 1.00 71.62 65 GLN A CA 1
ATOM 505 C C . GLN A 1 65 ? -35.543 -24.356 -14.399 1.00 71.62 65 GLN A C 1
ATOM 507 O O . GLN A 1 65 ? -35.086 -25.480 -14.176 1.00 71.62 65 GLN A O 1
ATOM 512 N N . LYS A 1 66 ? -35.095 -23.276 -13.750 1.00 61.06 66 LYS A N 1
ATOM 513 C CA . LYS A 1 66 ? -34.014 -23.293 -12.747 1.00 61.06 66 LYS A CA 1
ATOM 514 C C . LYS A 1 66 ? -34.548 -23.766 -11.389 1.00 61.06 66 LYS A C 1
ATOM 516 O O . LYS A 1 66 ? -35.243 -23.009 -10.721 1.00 61.06 66 LYS A O 1
ATOM 521 N N . GLY A 1 67 ? -34.215 -24.976 -10.927 1.00 57.28 67 GLY A N 1
ATOM 522 C CA . GLY A 1 67 ? -34.638 -25.446 -9.595 1.00 57.28 67 GLY A CA 1
ATOM 523 C C . GLY A 1 67 ? -34.175 -26.855 -9.208 1.00 57.28 67 GLY A C 1
ATOM 524 O O . GLY A 1 67 ? -33.674 -27.616 -10.035 1.00 57.28 67 GLY A O 1
ATOM 525 N N . ARG A 1 68 ? -34.341 -27.217 -7.926 1.00 58.41 68 ARG A N 1
ATOM 526 C CA . ARG A 1 68 ? -34.124 -28.594 -7.448 1.00 58.41 68 ARG A CA 1
ATOM 527 C C . ARG A 1 68 ? -35.177 -29.530 -8.058 1.00 58.41 68 ARG A C 1
ATOM 529 O O . ARG A 1 68 ? -36.323 -29.113 -8.232 1.00 58.41 68 ARG A O 1
ATOM 536 N N . PRO A 1 69 ? -34.857 -30.814 -8.307 1.00 51.72 69 PRO A N 1
ATOM 537 C CA . PRO A 1 69 ? -35.857 -31.767 -8.773 1.00 51.72 69 PRO A CA 1
ATOM 538 C C . PRO A 1 69 ? -36.999 -31.846 -7.745 1.00 51.72 69 PRO A C 1
ATOM 540 O O . PRO A 1 69 ? -36.761 -32.315 -6.632 1.00 51.72 69 PRO A O 1
ATOM 543 N N . ARG A 1 70 ? -38.211 -31.414 -8.143 1.00 54.94 70 ARG A N 1
ATOM 544 C CA . ARG A 1 70 ? -39.501 -31.348 -7.399 1.00 54.94 70 ARG A CA 1
ATOM 545 C C . ARG A 1 70 ? -39.986 -29.979 -6.895 1.00 54.94 70 ARG A C 1
ATOM 547 O O . ARG A 1 70 ? -41.121 -29.928 -6.429 1.00 54.94 70 ARG A O 1
ATOM 554 N N . GLU A 1 71 ? -39.244 -28.886 -7.055 1.00 55.00 71 GLU A N 1
ATOM 555 C CA . GLU A 1 71 ? -39.770 -27.532 -6.785 1.00 55.00 71 GLU A CA 1
ATOM 556 C C . GLU A 1 71 ? -39.966 -26.756 -8.092 1.00 55.00 71 GLU A C 1
ATOM 558 O O . GLU A 1 71 ? -39.031 -26.590 -8.873 1.00 55.00 71 GLU A O 1
ATOM 563 N N . LYS A 1 72 ? -41.198 -26.294 -8.348 1.00 55.28 72 LYS A N 1
ATOM 564 C CA . LYS A 1 72 ? -41.504 -25.444 -9.507 1.00 55.28 72 LYS A CA 1
ATOM 565 C C . LYS A 1 72 ? -40.989 -24.028 -9.228 1.00 55.28 72 LYS A C 1
ATOM 567 O O . LYS A 1 72 ? -41.503 -23.361 -8.337 1.00 55.28 72 LYS A O 1
ATOM 572 N N . SER A 1 73 ? -39.992 -23.586 -9.989 1.00 58.12 73 SER A N 1
ATOM 573 C CA . SER A 1 73 ? -39.412 -22.238 -9.925 1.00 58.12 73 SER A CA 1
ATOM 574 C C . SER A 1 73 ? -39.966 -21.348 -11.032 1.00 58.12 73 SER A C 1
ATOM 576 O O . SER A 1 73 ? -40.178 -21.807 -12.149 1.00 58.12 73 SER A O 1
ATOM 578 N N . THR A 1 74 ? -40.198 -20.071 -10.764 1.00 61.97 74 THR A N 1
ATOM 579 C CA . THR A 1 74 ? -40.644 -19.120 -11.795 1.00 61.97 74 THR A CA 1
ATOM 580 C C . THR A 1 74 ? -39.508 -18.633 -12.701 1.00 61.97 74 THR A C 1
ATOM 582 O O . THR A 1 74 ? -39.774 -17.911 -13.656 1.00 61.97 74 THR A O 1
ATOM 585 N N . LEU A 1 75 ? -38.258 -19.025 -12.428 1.00 57.09 75 LEU A N 1
ATOM 586 C CA . LEU A 1 75 ? -37.079 -18.633 -13.202 1.00 57.09 75 LEU A CA 1
ATOM 587 C C . LEU A 1 75 ? -36.779 -19.665 -14.298 1.00 57.09 75 LEU A C 1
ATOM 589 O O . LEU A 1 75 ? -36.609 -20.854 -14.008 1.00 57.09 75 LEU A O 1
ATOM 593 N N . PHE A 1 76 ? -36.681 -19.199 -15.542 1.00 69.75 76 PHE A N 1
ATOM 594 C CA . PHE A 1 76 ? -36.333 -20.004 -16.712 1.00 69.75 76 PHE A CA 1
ATOM 595 C C . PHE A 1 76 ? -35.032 -19.485 -17.317 1.00 69.75 76 PHE A C 1
ATOM 597 O O . PHE A 1 76 ? -34.922 -18.298 -17.605 1.00 69.75 76 PHE A O 1
ATOM 604 N N . ASP A 1 77 ? -34.069 -20.377 -17.527 1.00 70.94 77 ASP A N 1
ATOM 605 C CA . ASP A 1 77 ? -32.916 -20.091 -18.371 1.00 70.94 77 ASP A CA 1
ATOM 606 C C . ASP A 1 77 ? -33.320 -20.332 -19.817 1.00 70.94 77 ASP A C 1
ATOM 608 O O . ASP A 1 77 ? -33.743 -21.433 -20.181 1.00 70.94 77 ASP A O 1
ATOM 612 N N . ILE A 1 78 ? -33.200 -19.290 -20.628 1.00 80.12 78 ILE A N 1
ATOM 613 C CA . ILE A 1 78 ? -33.437 -19.352 -22.061 1.00 80.12 78 ILE A CA 1
ATOM 614 C C . ILE A 1 78 ? -32.079 -19.519 -22.738 1.00 80.12 78 ILE A C 1
ATOM 616 O O . ILE A 1 78 ? -31.150 -18.748 -22.500 1.00 80.12 78 ILE A O 1
ATOM 620 N N . PHE A 1 79 ? -31.957 -20.542 -23.569 1.00 86.31 79 PHE A N 1
ATOM 621 C CA . PHE A 1 79 ? -30.804 -20.754 -24.433 1.00 86.31 79 PHE A CA 1
ATOM 622 C C . PHE A 1 79 ? -31.284 -21.157 -25.820 1.00 86.31 79 PHE A C 1
ATOM 624 O O . PHE A 1 79 ? -32.441 -21.520 -25.995 1.00 86.31 79 PHE A O 1
ATOM 631 N N . MET A 1 80 ? -30.420 -21.087 -26.817 1.00 88.38 80 MET A N 1
ATOM 632 C CA . MET A 1 80 ? -30.739 -21.486 -28.178 1.00 88.38 80 MET A CA 1
ATOM 633 C C . MET A 1 80 ? -29.784 -22.580 -28.635 1.00 88.38 80 MET A C 1
ATOM 635 O O . MET A 1 80 ? -28.568 -22.441 -28.522 1.00 88.38 80 MET A O 1
ATOM 639 N N . ASP A 1 81 ? -30.348 -23.656 -29.167 1.00 88.12 81 ASP A N 1
ATOM 640 C CA . ASP A 1 81 ? -29.579 -24.659 -29.896 1.00 88.12 81 ASP A CA 1
ATOM 641 C C . ASP A 1 81 ? -29.387 -24.136 -31.316 1.00 88.12 81 ASP A C 1
ATOM 643 O O . ASP A 1 81 ? -30.362 -23.868 -32.025 1.00 88.12 81 ASP A O 1
ATOM 647 N N . VAL A 1 82 ? -28.139 -23.914 -31.704 1.00 89.75 82 VAL A N 1
ATOM 648 C CA . VAL A 1 82 ? -27.786 -23.272 -32.967 1.00 89.75 82 VAL A CA 1
ATOM 649 C C . VAL A 1 82 ? -27.830 -24.302 -34.085 1.00 89.75 82 VAL A C 1
ATOM 651 O O . VAL A 1 82 ? -27.141 -25.315 -34.031 1.00 89.75 82 VAL A O 1
ATOM 654 N N . ASN A 1 83 ? -28.612 -24.005 -35.119 1.00 88.81 83 ASN A N 1
ATOM 655 C CA . ASN A 1 83 ? -28.703 -24.811 -36.333 1.00 88.81 83 ASN A CA 1
ATOM 656 C C . ASN A 1 83 ? -27.778 -24.285 -37.434 1.00 88.81 83 ASN A C 1
ATOM 658 O O . ASN A 1 83 ? -27.303 -25.057 -38.262 1.00 88.81 83 ASN A O 1
ATOM 662 N N . SER A 1 84 ? -27.552 -22.969 -37.487 1.00 85.81 84 SER A N 1
ATOM 663 C CA . SER A 1 84 ? -26.638 -22.366 -38.452 1.00 85.81 84 SER A CA 1
ATOM 664 C C . SER A 1 84 ? -25.934 -21.146 -37.879 1.00 85.81 84 SER A C 1
ATOM 666 O O . SER A 1 84 ? -26.484 -20.393 -37.074 1.00 85.81 84 SER A O 1
ATOM 668 N N . VAL A 1 85 ? -24.706 -20.951 -38.347 1.00 84.25 85 VAL A N 1
ATOM 669 C CA . VAL A 1 85 ? -23.841 -19.836 -37.982 1.00 84.25 85 VAL A CA 1
ATOM 670 C C . VAL A 1 85 ? -23.447 -19.112 -39.254 1.00 84.25 85 VAL A C 1
ATOM 672 O O . VAL A 1 85 ? -22.796 -19.698 -40.120 1.00 84.25 85 VAL A O 1
ATOM 675 N N . GLU A 1 86 ? -23.765 -17.831 -39.322 1.00 79.00 86 GLU A N 1
ATOM 676 C CA . GLU A 1 86 ? -23.266 -16.918 -40.340 1.00 79.00 86 GLU A CA 1
ATOM 677 C C . GLU A 1 86 ? -22.324 -15.929 -39.656 1.00 79.00 86 GLU A C 1
ATOM 679 O O . GLU A 1 86 ? -22.691 -15.257 -38.694 1.00 79.00 86 GLU A O 1
ATOM 684 N N . LYS A 1 87 ? -21.066 -15.869 -40.095 1.00 68.25 87 LYS A N 1
ATOM 685 C CA . LYS A 1 87 ? -20.142 -14.850 -39.595 1.00 68.25 87 LYS A CA 1
ATOM 686 C C . LYS A 1 87 ? -20.438 -13.551 -40.322 1.00 68.25 87 LYS A C 1
ATOM 688 O O . LYS A 1 87 ? -20.311 -13.515 -41.545 1.00 68.25 87 LYS A O 1
ATOM 693 N N . GLU A 1 88 ? -20.747 -12.494 -39.580 1.00 52.25 88 GLU A N 1
ATOM 694 C CA . GLU A 1 88 ? -20.616 -11.147 -40.120 1.00 52.25 88 GLU A CA 1
ATOM 695 C C . GLU A 1 88 ? -19.118 -10.885 -40.259 1.00 52.25 88 GLU A C 1
ATOM 697 O O . GLU A 1 88 ? -18.402 -10.579 -39.299 1.00 52.25 88 GLU A O 1
ATOM 702 N N . GLN A 1 89 ? -18.605 -11.084 -41.470 1.00 39.53 89 GLN A N 1
ATOM 703 C CA . GLN A 1 89 ? -17.316 -10.536 -41.838 1.00 39.53 89 GLN A CA 1
ATOM 704 C C . GLN A 1 89 ? -17.463 -9.017 -41.811 1.00 39.53 89 GLN A C 1
ATOM 706 O O . GLN A 1 89 ? -17.864 -8.422 -42.800 1.00 39.53 89 GLN A O 1
ATOM 711 N N . VAL A 1 90 ? -17.125 -8.379 -40.688 1.00 42.69 90 VAL A N 1
ATOM 712 C CA . VAL A 1 90 ? -16.928 -6.926 -40.673 1.00 42.69 90 VAL A CA 1
ATOM 713 C C . VAL A 1 90 ? -15.615 -6.635 -41.406 1.00 42.69 90 VAL A C 1
ATOM 715 O O . VAL A 1 90 ? -14.577 -6.341 -40.811 1.00 42.69 90 VAL A O 1
ATOM 718 N N . GLU A 1 91 ? -15.637 -6.785 -42.727 1.00 43.19 91 GLU A N 1
ATOM 719 C CA . GLU A 1 91 ? -14.623 -6.268 -43.632 1.00 43.19 91 GLU A CA 1
ATOM 720 C C . GLU A 1 91 ? -14.847 -4.762 -43.775 1.00 43.19 91 GLU A C 1
ATOM 722 O O . GLU A 1 91 ? -15.602 -4.310 -44.622 1.00 43.19 91 GLU A O 1
ATOM 727 N N . PHE A 1 92 ? -14.186 -3.938 -42.957 1.00 41.91 92 PHE A N 1
ATOM 728 C CA . PHE A 1 92 ? -14.178 -2.474 -43.138 1.00 41.91 92 PHE A CA 1
ATOM 729 C C . PHE A 1 92 ? -15.570 -1.789 -43.172 1.00 41.91 92 PHE A C 1
ATOM 731 O O . PHE A 1 92 ? -15.657 -0.639 -43.601 1.00 41.91 92 PHE A O 1
ATOM 738 N N . GLU A 1 93 ? -16.652 -2.462 -42.765 1.00 37.66 93 GLU A N 1
ATOM 739 C CA . GLU A 1 93 ? -18.040 -1.996 -42.946 1.00 37.66 93 GLU A CA 1
ATOM 740 C C . GLU A 1 93 ? -18.475 -0.887 -41.978 1.00 37.66 93 GLU A C 1
ATOM 742 O O . GLU A 1 93 ? -19.456 -0.209 -42.250 1.00 37.66 93 GLU A O 1
ATOM 747 N N . GLU A 1 94 ? -17.713 -0.589 -40.921 1.00 44.94 94 GLU A N 1
ATOM 748 C CA . GLU A 1 94 ? -18.009 0.559 -40.039 1.00 44.94 94 GLU A CA 1
ATOM 749 C C . GLU A 1 94 ? -17.817 1.926 -40.734 1.00 44.94 94 GLU A C 1
ATOM 751 O O . GLU A 1 94 ? -18.181 2.961 -40.181 1.00 44.94 94 GLU A O 1
ATOM 756 N N . ILE A 1 95 ? -17.253 1.959 -41.949 1.00 56.25 95 ILE A N 1
ATOM 757 C CA . ILE A 1 95 ? -17.163 3.175 -42.763 1.00 56.25 95 ILE A CA 1
ATOM 758 C C . ILE A 1 95 ? -18.061 3.024 -43.989 1.00 56.25 95 ILE A C 1
ATOM 760 O O . ILE A 1 95 ? -17.680 2.402 -44.985 1.00 56.25 95 ILE A O 1
ATOM 764 N N . GLU A 1 96 ? -19.239 3.646 -43.931 1.00 56.66 96 GLU A N 1
ATOM 765 C CA . GLU A 1 96 ? -20.123 3.808 -45.083 1.00 56.66 96 GLU A CA 1
ATOM 766 C C . GLU A 1 96 ? -19.434 4.688 -46.137 1.00 56.66 96 GLU A C 1
ATOM 768 O O . GLU A 1 96 ? -19.343 5.916 -46.026 1.00 56.66 96 GLU A O 1
ATOM 773 N N . VAL A 1 97 ? -18.897 4.041 -47.170 1.00 70.25 97 VAL A N 1
ATOM 774 C CA . VAL A 1 97 ? -18.440 4.716 -48.385 1.00 70.25 97 VAL A CA 1
ATOM 775 C C . VAL A 1 97 ? -19.660 4.846 -49.284 1.00 70.25 97 VAL A C 1
ATOM 777 O O . VAL A 1 97 ? -20.124 3.854 -49.845 1.00 70.25 97 VAL A O 1
ATOM 780 N N . THR A 1 98 ? -20.198 6.060 -49.394 1.00 79.81 98 THR A N 1
ATOM 781 C CA . THR A 1 98 ? -21.340 6.328 -50.277 1.00 79.81 98 THR A CA 1
ATOM 782 C C . THR A 1 98 ? -20.968 6.043 -51.736 1.00 79.81 98 THR A C 1
ATOM 784 O O . THR A 1 98 ? -19.792 6.070 -52.108 1.00 79.81 98 THR A O 1
ATOM 787 N N . GLU A 1 99 ? -21.951 5.784 -52.603 1.00 77.81 99 GLU A N 1
ATOM 788 C CA . GLU A 1 99 ? -21.675 5.606 -54.038 1.00 77.81 99 GLU A CA 1
ATOM 789 C C . GLU A 1 99 ? -21.012 6.848 -54.662 1.00 77.81 99 GLU A C 1
ATOM 791 O O . GLU A 1 99 ? -20.182 6.722 -55.568 1.00 77.81 99 GLU A O 1
ATOM 796 N N . GLU A 1 100 ? -21.326 8.037 -54.137 1.00 79.81 100 GLU A N 1
ATOM 797 C CA . GLU A 1 100 ? -20.685 9.304 -54.498 1.00 79.81 100 GLU A CA 1
ATOM 798 C C . GLU A 1 100 ? -19.209 9.330 -54.074 1.00 79.81 100 GLU A C 1
ATOM 800 O O . GLU A 1 100 ? -18.340 9.592 -54.910 1.00 79.81 100 GLU A O 1
ATOM 805 N N . ASP A 1 101 ? -18.902 8.964 -52.823 1.00 81.00 101 ASP A N 1
ATOM 806 C CA . ASP A 1 101 ? -17.524 8.844 -52.328 1.00 81.00 101 ASP A CA 1
ATOM 807 C C . ASP A 1 101 ? -16.728 7.826 -53.160 1.00 81.00 101 ASP A C 1
ATOM 809 O O . ASP A 1 101 ? -15.614 8.108 -53.593 1.00 81.00 101 ASP A O 1
ATOM 813 N N . ALA A 1 102 ? -17.304 6.654 -53.449 1.00 80.81 102 ALA A N 1
ATOM 814 C CA . ALA A 1 102 ? -16.658 5.610 -54.244 1.00 80.81 102 ALA A CA 1
ATOM 815 C C . ALA A 1 102 ? -16.371 6.059 -55.687 1.00 80.81 102 ALA A C 1
ATOM 817 O O . ALA A 1 102 ? -15.351 5.678 -56.272 1.00 80.81 102 ALA A O 1
ATOM 818 N N . ARG A 1 103 ? -17.257 6.874 -56.277 1.00 84.94 103 ARG A N 1
ATOM 819 C CA . ARG A 1 103 ? -17.042 7.480 -57.597 1.00 84.94 103 ARG A CA 1
ATOM 820 C C . ARG A 1 103 ? -15.878 8.471 -57.564 1.00 84.94 103 ARG A C 1
ATOM 822 O O . ARG A 1 103 ? -14.996 8.365 -58.413 1.00 84.94 103 ARG A O 1
ATOM 829 N N . LEU A 1 104 ? -15.845 9.360 -56.570 1.00 83.50 104 LEU A N 1
ATOM 830 C CA . LEU A 1 104 ? -14.763 10.333 -56.379 1.00 83.50 104 LEU A CA 1
ATOM 831 C C . LEU A 1 104 ? -13.415 9.652 -56.109 1.00 83.50 104 LEU A C 1
ATOM 833 O O . LEU A 1 104 ? -12.397 10.051 -56.671 1.00 83.50 104 LEU A O 1
ATOM 837 N N . ILE A 1 105 ? -13.405 8.589 -55.299 1.00 86.06 105 ILE A N 1
ATOM 838 C CA . ILE A 1 105 ? -12.215 7.773 -55.023 1.00 86.06 105 ILE A CA 1
ATOM 839 C C . ILE A 1 105 ? -11.655 7.177 -56.322 1.00 86.06 105 ILE A C 1
ATOM 841 O O . ILE A 1 105 ? -10.450 7.242 -56.551 1.00 86.06 105 ILE A O 1
ATOM 845 N N . ARG A 1 106 ? -12.511 6.633 -57.200 1.00 84.56 106 ARG A N 1
ATOM 846 C CA . ARG A 1 106 ? -12.089 6.073 -58.498 1.00 84.56 106 ARG A CA 1
ATOM 847 C C . ARG A 1 106 ? -11.556 7.132 -59.460 1.00 84.56 106 ARG A C 1
ATOM 849 O O . ARG A 1 106 ? -10.566 6.881 -60.139 1.00 84.56 106 ARG A O 1
ATOM 856 N N . GLU A 1 107 ? -12.198 8.295 -59.513 1.00 84.31 107 GLU A N 1
ATOM 857 C CA . GLU A 1 107 ? -11.769 9.413 -60.358 1.00 84.31 107 GLU A CA 1
ATOM 858 C C . GLU A 1 107 ? -10.407 9.963 -59.911 1.00 84.31 107 GLU A C 1
ATOM 860 O O . GLU A 1 107 ? -9.497 10.109 -60.725 1.00 84.31 107 GLU A O 1
ATOM 865 N N . MET A 1 108 ? -10.220 10.167 -58.604 1.00 82.31 108 MET A N 1
ATOM 866 C CA . MET A 1 108 ? -8.939 10.613 -58.050 1.00 82.31 108 MET A CA 1
ATOM 867 C C . MET A 1 108 ? -7.850 9.545 -58.110 1.00 82.31 108 MET A C 1
ATOM 869 O O . MET A 1 108 ? -6.691 9.879 -58.343 1.00 82.31 108 MET A O 1
ATOM 873 N N . GLY A 1 109 ? -8.200 8.267 -57.953 1.00 80.38 109 GLY A N 1
ATOM 874 C CA . GLY A 1 109 ? -7.258 7.153 -58.073 1.00 80.38 109 GLY A CA 1
ATOM 875 C C . GLY A 1 109 ? -6.653 7.001 -59.473 1.00 80.38 109 GLY A C 1
ATOM 876 O O . GLY A 1 109 ? -5.590 6.402 -59.607 1.00 80.38 109 GLY A O 1
ATOM 877 N N . ALA A 1 110 ? -7.288 7.566 -60.507 1.00 81.94 110 ALA A N 1
ATOM 878 C CA . ALA A 1 110 ? -6.748 7.616 -61.866 1.00 81.94 110 ALA A CA 1
ATOM 879 C C . ALA A 1 110 ? -5.740 8.764 -62.084 1.00 81.94 110 ALA A C 1
ATOM 881 O O . ALA A 1 110 ? -5.068 8.801 -63.116 1.00 81.94 110 ALA A O 1
ATOM 882 N N . SER A 1 111 ? -5.624 9.702 -61.136 1.00 84.56 111 SER A N 1
ATOM 883 C CA . SER A 1 111 ? -4.685 10.820 -61.226 1.00 84.56 111 SER A CA 1
ATOM 884 C C . SER A 1 111 ? -3.243 10.362 -60.963 1.00 84.56 111 SER A C 1
ATOM 886 O O . SER A 1 111 ? -2.994 9.691 -59.958 1.00 84.56 111 SER A O 1
ATOM 888 N N . PRO A 1 112 ? -2.259 10.768 -61.787 1.00 82.31 112 PRO A N 1
ATOM 889 C CA . PRO A 1 112 ? -0.850 10.440 -61.560 1.00 82.31 112 PRO A CA 1
ATOM 890 C C . PRO A 1 112 ? -0.272 11.088 -60.288 1.00 82.31 112 PRO A C 1
ATOM 892 O O . PRO A 1 112 ? 0.723 10.601 -59.753 1.00 82.31 112 PRO A O 1
ATOM 895 N N . ASP A 1 113 ? -0.900 12.151 -59.774 1.00 85.06 113 ASP A N 1
ATOM 896 C CA . ASP A 1 113 ? -0.427 12.897 -58.601 1.00 85.06 113 ASP A CA 1
ATOM 897 C C . ASP A 1 113 ? -1.044 12.426 -57.273 1.00 85.06 113 ASP A C 1
ATOM 899 O O . ASP A 1 113 ? -0.679 12.935 -56.210 1.00 85.06 113 ASP A O 1
ATOM 903 N N . ILE A 1 114 ? -1.936 11.426 -57.290 1.00 85.94 114 ILE A N 1
ATOM 904 C CA . ILE A 1 114 ? -2.680 10.986 -56.097 1.00 85.94 114 ILE A CA 1
ATOM 905 C C . ILE A 1 114 ? -1.765 10.576 -54.938 1.00 85.94 114 ILE A C 1
ATOM 907 O O . ILE A 1 114 ? -2.015 10.933 -53.788 1.00 85.94 114 ILE A O 1
ATOM 911 N N . PHE A 1 115 ? -0.652 9.900 -55.236 1.00 85.19 115 PHE A N 1
ATOM 912 C CA . PHE A 1 115 ? 0.324 9.495 -54.226 1.00 85.19 115 PHE A CA 1
ATOM 913 C C . PHE A 1 115 ? 0.943 10.710 -53.522 1.00 85.19 115 PHE A C 1
ATOM 915 O O . PHE A 1 115 ? 1.035 10.745 -52.297 1.00 85.19 115 PHE A O 1
ATOM 922 N N . ARG A 1 116 ? 1.293 11.755 -54.283 1.00 85.75 116 ARG A N 1
ATOM 923 C CA . ARG A 1 116 ? 1.826 13.008 -53.729 1.00 85.75 116 ARG A CA 1
ATOM 924 C C . ARG A 1 116 ? 0.774 13.760 -52.920 1.00 85.75 116 ARG A C 1
ATOM 926 O O . ARG A 1 116 ? 1.097 14.271 -51.852 1.00 85.75 116 ARG A O 1
ATOM 933 N N . MET A 1 117 ? -0.474 13.793 -53.390 1.00 85.00 117 MET A N 1
ATOM 934 C CA . MET A 1 117 ? -1.587 14.439 -52.685 1.00 85.00 117 MET A CA 1
ATOM 935 C C . MET A 1 117 ? -1.893 13.763 -51.342 1.00 85.00 117 MET A C 1
ATOM 937 O O . MET A 1 117 ? -2.107 14.452 -50.343 1.00 85.00 117 MET A O 1
ATOM 941 N N . ILE A 1 118 ? -1.868 12.427 -51.293 1.00 87.19 118 ILE A N 1
ATOM 942 C CA . ILE A 1 118 ? -2.026 11.654 -50.054 1.00 87.19 118 ILE A CA 1
ATOM 943 C C . ILE A 1 118 ? -0.886 11.977 -49.084 1.00 87.19 118 ILE A C 1
ATOM 945 O O . ILE A 1 118 ? -1.150 12.347 -47.942 1.00 87.19 118 ILE A O 1
ATOM 949 N N . THR A 1 119 ? 0.369 11.919 -49.540 1.00 87.19 119 THR A N 1
ATOM 950 C CA . THR A 1 119 ? 1.546 12.227 -48.711 1.00 87.19 119 THR A CA 1
ATOM 951 C C . THR A 1 119 ? 1.511 13.656 -48.163 1.00 87.19 119 THR A C 1
ATOM 953 O O . THR A 1 119 ? 1.776 13.872 -46.981 1.00 87.19 119 THR A O 1
ATOM 956 N N . ALA A 1 120 ? 1.132 14.636 -48.987 1.00 84.88 120 ALA A N 1
ATOM 957 C CA . ALA A 1 120 ? 0.992 16.032 -48.571 1.00 84.88 120 ALA A CA 1
ATOM 958 C C . ALA A 1 120 ? -0.176 16.258 -47.589 1.00 84.88 120 ALA A C 1
ATOM 960 O O . ALA A 1 120 ? -0.174 17.232 -46.840 1.00 84.88 120 ALA A O 1
ATOM 961 N N . SER A 1 121 ? -1.150 15.342 -47.549 1.00 86.31 121 SER A N 1
ATOM 962 C CA . SER A 1 121 ? -2.273 15.382 -46.604 1.00 86.31 121 SER A CA 1
ATOM 963 C C . SER A 1 121 ? -1.926 14.816 -45.219 1.00 86.31 121 SER A C 1
ATOM 965 O O . SER A 1 121 ? -2.668 15.049 -44.266 1.00 86.31 121 SER A O 1
ATOM 967 N N . ILE A 1 122 ? -0.800 14.107 -45.066 1.00 87.12 122 ILE A N 1
ATOM 968 C CA . ILE A 1 122 ? -0.343 13.572 -43.775 1.00 87.12 122 ILE A CA 1
ATOM 969 C C . ILE A 1 122 ? 0.432 14.657 -43.015 1.00 87.12 122 ILE A C 1
ATOM 971 O O . ILE A 1 122 ? 1.526 15.066 -43.416 1.00 87.12 122 ILE A O 1
ATOM 975 N N . ALA A 1 123 ? -0.133 15.105 -41.889 1.00 83.94 123 ALA A N 1
ATOM 976 C CA . ALA A 1 123 ? 0.440 16.119 -40.998 1.00 83.94 123 ALA A CA 1
ATOM 977 C C . ALA A 1 123 ? 0.993 17.362 -41.749 1.00 83.94 123 ALA A C 1
ATOM 979 O O . ALA A 1 123 ? 2.201 17.623 -41.702 1.00 83.94 123 ALA A O 1
ATOM 980 N N . PRO A 1 124 ? 0.144 18.147 -42.449 1.00 81.75 124 PRO A N 1
ATOM 981 C CA . PRO A 1 124 ? 0.576 19.300 -43.260 1.00 81.75 124 PRO A CA 1
ATOM 982 C C . PRO A 1 124 ? 1.218 20.427 -42.429 1.00 81.75 124 PRO A C 1
ATOM 984 O O . PRO A 1 124 ? 2.056 21.186 -42.913 1.00 81.75 124 PRO A O 1
ATOM 987 N N . SER A 1 125 ? 0.892 20.503 -41.136 1.00 79.38 125 SER A N 1
ATOM 988 C CA . SER A 1 125 ? 1.528 21.418 -40.181 1.00 79.38 125 SER A CA 1
ATOM 989 C C . SER A 1 125 ? 3.014 21.125 -39.949 1.00 79.38 125 SER A C 1
ATOM 991 O O . SER A 1 125 ? 3.752 22.022 -39.545 1.00 79.38 125 SER A O 1
ATOM 993 N N . MET A 1 126 ? 3.468 19.900 -40.218 1.00 81.88 126 MET A N 1
ATOM 994 C CA . MET A 1 126 ? 4.865 19.510 -40.070 1.00 81.88 126 MET A CA 1
ATOM 995 C C . MET A 1 126 ? 5.633 19.726 -41.372 1.00 81.88 126 MET A C 1
ATOM 997 O O . MET A 1 126 ? 5.322 19.109 -42.394 1.00 81.88 126 MET A O 1
ATOM 1001 N N . TYR A 1 127 ? 6.661 20.570 -41.308 1.00 79.56 127 TYR A N 1
ATOM 1002 C CA . TYR A 1 127 ? 7.571 20.827 -42.420 1.00 79.56 127 TYR A CA 1
ATOM 1003 C C . TYR A 1 127 ? 8.564 19.671 -42.616 1.00 79.56 127 TYR A C 1
ATOM 1005 O O . TYR A 1 127 ? 9.111 19.139 -41.650 1.00 79.56 127 TYR A O 1
ATOM 1013 N N . GLY A 1 128 ? 8.830 19.313 -43.874 1.00 77.38 128 GLY A N 1
ATOM 1014 C CA . GLY A 1 128 ? 9.772 18.256 -44.240 1.00 77.38 128 GLY A CA 1
ATOM 1015 C C . GLY A 1 128 ? 9.238 16.832 -44.039 1.00 77.38 128 GLY A C 1
ATOM 1016 O O . GLY A 1 128 ? 8.033 16.580 -44.111 1.00 77.38 128 GLY A O 1
ATOM 1017 N N . MET A 1 129 ? 10.166 15.893 -43.819 1.00 80.75 129 MET A N 1
ATOM 1018 C CA . MET A 1 129 ? 9.905 14.458 -43.611 1.00 80.75 129 MET A CA 1
ATOM 1019 C C . MET A 1 129 ? 9.195 13.760 -44.778 1.00 80.75 129 MET A C 1
ATOM 1021 O O . MET A 1 129 ? 8.302 12.938 -44.583 1.00 80.75 129 MET A O 1
ATOM 1025 N N . HIS A 1 130 ? 9.547 14.124 -46.014 1.00 83.81 130 HIS A N 1
ATOM 1026 C CA . HIS A 1 130 ? 8.879 13.598 -47.208 1.00 83.81 130 HIS A CA 1
ATOM 1027 C C . HIS A 1 130 ? 8.965 12.072 -47.294 1.00 83.81 130 HIS A C 1
ATOM 1029 O O . HIS A 1 130 ? 7.959 11.425 -47.554 1.00 83.81 130 HIS A O 1
ATOM 1035 N N . VAL A 1 131 ? 10.135 11.500 -47.003 1.00 86.38 131 VAL A N 1
ATOM 1036 C CA . VAL A 1 131 ? 10.366 10.052 -47.092 1.00 86.38 131 VAL A CA 1
ATOM 1037 C C . VAL A 1 131 ? 9.607 9.307 -45.992 1.00 86.38 131 VAL A C 1
ATOM 1039 O O . VAL A 1 131 ? 8.995 8.271 -46.242 1.00 86.38 131 VAL A O 1
ATOM 1042 N N . GLU A 1 132 ? 9.602 9.848 -44.774 1.00 89.06 132 GLU A N 1
ATOM 1043 C CA . GLU A 1 132 ? 8.865 9.286 -43.647 1.00 89.06 132 GLU A CA 1
ATOM 1044 C C . GLU A 1 132 ? 7.355 9.343 -43.912 1.00 89.06 132 GLU A C 1
ATOM 1046 O O . GLU A 1 132 ? 6.664 8.346 -43.724 1.00 89.06 132 GLU A O 1
ATOM 1051 N N . LYS A 1 133 ? 6.839 10.472 -44.419 1.00 89.06 133 LYS A N 1
ATOM 1052 C CA . LYS A 1 133 ? 5.422 10.628 -44.785 1.00 89.06 133 LYS A CA 1
ATOM 1053 C C . LYS A 1 133 ? 5.011 9.709 -45.938 1.00 89.06 133 LYS A C 1
ATOM 1055 O O . LYS A 1 133 ? 3.918 9.154 -45.885 1.00 89.06 133 LYS A O 1
ATOM 1060 N N . GLU A 1 134 ? 5.871 9.497 -46.936 1.00 89.75 134 GLU A N 1
ATOM 1061 C CA . GLU A 1 134 ? 5.632 8.524 -48.014 1.00 89.75 134 GLU A CA 1
ATOM 1062 C C . GLU A 1 134 ? 5.521 7.096 -47.465 1.00 89.75 134 GLU A C 1
ATOM 1064 O O . GLU A 1 134 ? 4.604 6.358 -47.826 1.00 89.75 134 GLU A O 1
ATOM 1069 N N . ALA A 1 135 ? 6.404 6.707 -46.542 1.00 88.56 135 ALA A N 1
ATOM 1070 C CA . ALA A 1 135 ? 6.342 5.391 -45.911 1.00 88.56 135 ALA A CA 1
ATOM 1071 C C . ALA A 1 135 ? 5.108 5.221 -45.012 1.00 88.56 135 ALA A C 1
ATOM 1073 O O . ALA A 1 135 ? 4.487 4.159 -45.015 1.00 88.56 135 ALA A O 1
ATOM 1074 N N . LEU A 1 136 ? 4.715 6.267 -44.279 1.00 90.81 136 LEU A N 1
ATOM 1075 C CA . LEU A 1 136 ? 3.478 6.282 -43.498 1.00 90.81 136 LEU A CA 1
ATOM 1076 C C . LEU A 1 136 ? 2.239 6.174 -44.402 1.00 90.81 136 LEU A C 1
ATOM 1078 O O . LEU A 1 136 ? 1.319 5.421 -44.083 1.00 90.81 136 LEU A O 1
ATOM 1082 N N . ALA A 1 137 ? 2.231 6.850 -45.556 1.00 90.06 137 ALA A N 1
ATOM 1083 C CA . ALA A 1 137 ? 1.180 6.691 -46.556 1.00 90.06 137 ALA A CA 1
ATOM 1084 C C . ALA A 1 137 ? 1.092 5.231 -47.022 1.00 90.06 137 ALA A C 1
ATOM 1086 O O . ALA A 1 137 ? 0.022 4.634 -46.951 1.00 90.06 137 ALA A O 1
ATOM 1087 N N . LEU A 1 138 ? 2.216 4.617 -47.405 1.00 88.81 138 LEU A N 1
ATOM 1088 C CA . LEU A 1 138 ? 2.253 3.205 -47.801 1.00 88.81 138 LEU A CA 1
ATOM 1089 C C . LEU A 1 138 ? 1.783 2.264 -46.680 1.00 88.81 138 LEU A C 1
ATOM 1091 O O . LEU A 1 138 ? 1.063 1.310 -46.960 1.00 88.81 138 LEU A O 1
ATOM 1095 N N . GLN A 1 139 ? 2.110 2.553 -45.416 1.00 89.88 139 GLN A N 1
ATOM 1096 C CA . GLN A 1 139 ? 1.644 1.779 -44.261 1.00 89.88 139 GLN A CA 1
ATOM 1097 C C . GLN A 1 139 ? 0.117 1.842 -44.071 1.00 89.88 139 GLN A C 1
ATOM 1099 O O . GLN A 1 139 ? -0.486 0.845 -43.672 1.00 89.88 139 GLN A O 1
ATOM 1104 N N . LEU A 1 140 ? -0.530 2.982 -44.355 1.00 87.00 140 LEU A N 1
ATOM 1105 C CA . LEU A 1 140 ? -1.992 3.109 -44.243 1.00 87.00 140 LEU A CA 1
ATOM 1106 C C . LEU A 1 140 ? -2.721 2.177 -45.205 1.00 87.00 140 LEU A C 1
ATOM 1108 O O . LEU A 1 140 ? -3.704 1.551 -44.810 1.00 87.00 140 LEU A O 1
ATOM 1112 N N . PHE A 1 141 ? -2.239 2.084 -46.445 1.00 85.88 141 PHE A N 1
ATOM 1113 C CA . PHE A 1 141 ? -2.822 1.219 -47.471 1.00 85.88 141 PHE A CA 1
ATOM 1114 C C . PHE A 1 141 ? -2.409 -0.240 -47.280 1.00 85.88 141 PHE A C 1
ATOM 1116 O O . PHE A 1 141 ? -3.268 -1.118 -47.331 1.00 85.88 141 PHE A O 1
ATOM 1123 N N . SER A 1 142 ? -1.138 -0.471 -46.941 1.00 79.69 142 SER A N 1
ATOM 1124 C CA . SER A 1 142 ? -0.517 -1.782 -46.743 1.00 79.69 142 SER A CA 1
ATOM 1125 C C . SER A 1 142 ? -0.662 -2.736 -47.943 1.00 79.69 142 SER A C 1
ATOM 1127 O O . SER A 1 142 ? -1.305 -2.433 -48.946 1.00 79.69 142 SER A O 1
ATOM 1129 N N . GLY A 1 143 ? -0.013 -3.897 -47.877 1.00 75.38 143 GLY A N 1
ATOM 1130 C CA . GLY A 1 143 ? -0.171 -4.980 -48.842 1.00 75.38 143 GLY A CA 1
ATOM 1131 C C . GLY A 1 143 ? -1.352 -5.905 -48.531 1.00 75.38 143 GLY A C 1
ATOM 1132 O O . GLY A 1 143 ? -1.884 -5.945 -47.421 1.00 75.38 143 GLY A O 1
ATOM 1133 N N . VAL A 1 144 ? -1.733 -6.713 -49.520 1.00 77.00 144 VAL A N 1
ATOM 1134 C CA . VAL A 1 144 ? -2.785 -7.728 -49.379 1.00 77.00 144 VAL A CA 1
ATOM 1135 C C . VAL A 1 144 ? -2.213 -9.007 -48.754 1.00 77.00 144 VAL A C 1
ATOM 1137 O O . VAL A 1 144 ? -1.227 -9.538 -49.276 1.00 77.00 144 VAL A O 1
ATOM 1140 N N . PRO A 1 145 ? -2.825 -9.558 -47.687 1.00 75.69 145 PRO A N 1
ATOM 1141 C CA . PRO A 1 145 ? -2.403 -10.837 -47.127 1.00 75.69 145 PRO A CA 1
ATOM 1142 C C . PRO A 1 145 ? -2.672 -11.973 -48.121 1.00 75.69 145 PRO A C 1
ATOM 1144 O O . PRO A 1 145 ? -3.777 -12.107 -48.643 1.00 75.69 145 PRO A O 1
ATOM 1147 N N . LYS A 1 146 ? -1.671 -12.824 -48.359 1.00 77.75 146 LYS A N 1
ATOM 1148 C CA . LYS A 1 146 ? -1.764 -13.941 -49.316 1.00 77.75 146 LYS A CA 1
ATOM 1149 C C . LYS A 1 146 ? -1.858 -15.263 -48.569 1.00 77.75 146 LYS A C 1
ATOM 1151 O O . LYS A 1 146 ? -1.155 -15.460 -47.582 1.00 77.75 146 LYS A O 1
ATOM 1156 N N . VAL A 1 147 ? -2.692 -16.181 -49.045 1.00 76.69 147 VAL A N 1
ATOM 1157 C CA . VAL A 1 147 ? -2.732 -17.565 -48.553 1.00 76.69 147 VAL A CA 1
ATOM 1158 C C . VAL A 1 147 ? -2.192 -18.463 -49.654 1.00 76.69 147 VAL A C 1
ATOM 1160 O O . VAL A 1 147 ? -2.718 -18.487 -50.765 1.00 76.69 147 VAL A O 1
ATOM 1163 N N . MET A 1 148 ? -1.103 -19.157 -49.355 1.00 78.69 148 MET A N 1
ATOM 1164 C CA . MET A 1 148 ? -0.456 -20.082 -50.274 1.00 78.69 148 MET A CA 1
ATOM 1165 C C . MET A 1 148 ? -1.259 -21.393 -50.366 1.00 78.69 148 MET A C 1
ATOM 1167 O O . MET A 1 148 ? -1.984 -21.731 -49.426 1.00 78.69 148 MET A O 1
ATOM 1171 N N . PRO A 1 149 ? -1.123 -22.178 -51.453 1.00 77.31 149 PRO A N 1
ATOM 1172 C CA . PRO A 1 149 ? -1.831 -23.455 -51.609 1.00 77.31 149 PRO A CA 1
ATOM 1173 C C . PRO A 1 149 ? -1.565 -24.483 -50.496 1.00 77.31 149 PRO A C 1
ATOM 1175 O O . PRO A 1 149 ? -2.357 -25.396 -50.299 1.00 77.31 149 PRO A O 1
ATOM 1178 N N . ASP A 1 150 ? -0.460 -24.337 -49.759 1.00 70.62 150 ASP A N 1
ATOM 1179 C CA . ASP A 1 150 ? -0.086 -25.164 -48.607 1.00 70.62 150 ASP A CA 1
ATOM 1180 C C . ASP A 1 150 ? -0.658 -24.656 -47.265 1.00 70.62 150 ASP A C 1
ATOM 1182 O O . ASP A 1 150 ? -0.312 -25.170 -46.202 1.00 70.62 150 ASP A O 1
ATOM 1186 N N . GLY A 1 151 ? -1.525 -23.639 -47.301 1.00 64.62 151 GLY A N 1
ATOM 1187 C CA . GLY A 1 151 ? -2.186 -23.059 -46.133 1.00 64.62 151 GLY A CA 1
ATOM 1188 C C . GLY A 1 151 ? -1.350 -22.029 -45.369 1.00 64.62 151 GLY A C 1
ATOM 1189 O O . GLY A 1 151 ? -1.837 -21.465 -44.386 1.00 64.62 151 GLY A O 1
ATOM 1190 N N . ARG A 1 152 ? -0.112 -21.735 -45.797 1.00 68.00 152 ARG A N 1
ATOM 1191 C CA . ARG A 1 152 ? 0.699 -20.678 -45.174 1.00 68.00 152 ARG A CA 1
ATOM 1192 C C . ARG A 1 152 ? 0.165 -19.296 -45.547 1.00 68.00 152 ARG A C 1
ATOM 1194 O O . ARG A 1 152 ? -0.012 -18.982 -46.722 1.00 68.00 152 ARG A O 1
ATOM 1201 N N . ARG A 1 153 ? -0.063 -18.450 -44.539 1.00 70.19 153 ARG A N 1
ATOM 1202 C CA . ARG A 1 153 ? -0.462 -17.048 -44.718 1.00 70.19 153 ARG A CA 1
ATOM 1203 C C . ARG A 1 153 ? 0.772 -16.149 -44.701 1.00 70.19 153 ARG A C 1
ATOM 1205 O O . ARG A 1 153 ? 1.532 -16.174 -43.738 1.00 70.19 153 ARG A O 1
ATOM 1212 N N . ILE A 1 154 ? 0.934 -15.341 -45.740 1.00 74.88 154 ILE A N 1
ATOM 1213 C CA . ILE A 1 154 ? 1.951 -14.294 -45.848 1.00 74.88 154 ILE A CA 1
ATOM 1214 C C . ILE A 1 154 ? 1.296 -12.972 -45.443 1.00 74.88 154 ILE A C 1
ATOM 1216 O O . ILE A 1 154 ? 0.209 -12.636 -45.930 1.00 74.88 154 ILE A O 1
ATOM 1220 N N . ARG A 1 155 ? 1.928 -12.249 -44.512 1.00 77.38 155 ARG A N 1
ATOM 1221 C CA . ARG A 1 155 ? 1.438 -10.950 -44.027 1.00 77.38 155 ARG A CA 1
ATOM 1222 C C . ARG A 1 155 ? 1.581 -9.886 -45.118 1.00 77.38 155 ARG A C 1
ATOM 1224 O O . ARG A 1 155 ? 2.569 -9.894 -45.837 1.00 77.38 155 ARG A O 1
ATOM 1231 N N . GLY A 1 156 ? 0.617 -8.972 -45.199 1.00 75.56 156 GLY A N 1
ATOM 1232 C CA . GLY A 1 156 ? 0.714 -7.758 -46.020 1.00 75.56 156 GLY A CA 1
ATOM 1233 C C . GLY A 1 156 ? 0.908 -6.482 -45.190 1.00 75.56 156 GLY A C 1
ATOM 1234 O O . GLY A 1 156 ? 0.972 -5.391 -45.746 1.00 75.56 156 GLY A O 1
ATOM 1235 N N . ASP A 1 157 ? 0.961 -6.596 -43.860 1.00 83.12 157 ASP A N 1
ATOM 1236 C CA . ASP A 1 157 ? 1.058 -5.464 -42.934 1.00 83.12 157 ASP A CA 1
ATOM 1237 C C . ASP A 1 157 ? 2.495 -4.935 -42.830 1.00 83.12 157 ASP A C 1
ATOM 1239 O O . ASP A 1 157 ? 3.402 -5.709 -42.522 1.00 83.12 157 ASP A O 1
ATOM 1243 N N . ILE A 1 158 ? 2.694 -3.626 -43.027 1.00 87.44 158 ILE A N 1
ATOM 1244 C CA . ILE A 1 158 ? 4.011 -2.972 -42.916 1.00 87.44 158 ILE A CA 1
ATOM 1245 C C . ILE A 1 158 ? 4.209 -2.447 -41.488 1.00 87.44 158 ILE A C 1
ATOM 1247 O O . ILE A 1 158 ? 3.395 -1.676 -40.971 1.00 87.44 158 ILE A O 1
ATOM 1251 N N . HIS A 1 159 ? 5.293 -2.840 -40.822 1.00 89.56 159 HIS A N 1
ATOM 1252 C CA . HIS A 1 159 ? 5.653 -2.339 -39.494 1.00 89.56 159 HIS A CA 1
ATOM 1253 C C . HIS A 1 159 ? 6.745 -1.267 -39.579 1.00 89.56 159 HIS A C 1
ATOM 1255 O O . HIS A 1 159 ? 7.815 -1.501 -40.143 1.00 89.56 159 HIS A O 1
ATOM 1261 N N . VAL A 1 160 ? 6.498 -0.108 -38.966 1.00 91.62 160 VAL A N 1
ATOM 1262 C CA . VAL A 1 160 ? 7.387 1.064 -39.017 1.00 91.62 160 VAL A CA 1
ATOM 1263 C C . VAL A 1 160 ? 7.826 1.456 -37.607 1.00 91.62 160 VAL A C 1
ATOM 1265 O O . VAL A 1 160 ? 6.996 1.589 -36.707 1.00 91.62 160 VAL A O 1
ATOM 1268 N N . LEU A 1 161 ? 9.129 1.672 -37.415 1.00 91.31 161 LEU A N 1
ATOM 1269 C CA . LEU A 1 161 ? 9.714 2.204 -36.182 1.00 91.31 161 LEU A CA 1
ATOM 1270 C C . LEU A 1 161 ? 10.413 3.537 -36.459 1.00 91.31 161 LEU A C 1
ATOM 1272 O O . LEU A 1 161 ? 11.347 3.601 -37.254 1.00 91.31 161 LEU A O 1
ATOM 1276 N N . MET A 1 162 ? 10.012 4.591 -35.753 1.00 91.12 162 MET A N 1
ATOM 1277 C CA . MET A 1 162 ? 10.680 5.892 -35.781 1.00 91.12 162 MET A CA 1
ATOM 1278 C C . MET A 1 162 ? 11.542 6.076 -34.535 1.00 91.12 162 MET A C 1
ATOM 1280 O O . MET A 1 162 ? 11.064 6.027 -33.400 1.00 91.12 162 MET A O 1
ATOM 1284 N N . VAL A 1 163 ? 12.829 6.318 -34.747 1.00 88.06 163 VAL A N 1
ATOM 1285 C CA . VAL A 1 163 ? 13.832 6.477 -33.696 1.00 88.06 163 VAL A CA 1
ATOM 1286 C C . VAL A 1 163 ? 14.480 7.828 -33.882 1.00 88.06 163 VAL A C 1
ATOM 1288 O O . VAL A 1 163 ? 14.936 8.144 -34.971 1.00 88.06 163 VAL A O 1
ATOM 1291 N N . GLY A 1 164 ? 14.574 8.624 -32.830 1.00 84.81 164 GLY A N 1
ATOM 1292 C CA . GLY A 1 164 ? 15.245 9.911 -32.954 1.00 84.81 164 GLY A CA 1
ATOM 1293 C C . GLY A 1 164 ? 15.248 10.705 -31.673 1.00 84.81 164 GLY A C 1
ATOM 1294 O O . GLY A 1 164 ? 14.738 10.240 -30.651 1.00 84.81 164 GLY A O 1
ATOM 1295 N N . ASP A 1 165 ? 15.791 11.904 -31.729 1.00 85.62 165 ASP A N 1
ATOM 1296 C CA . ASP A 1 165 ? 15.875 12.779 -30.568 1.00 85.62 165 ASP A CA 1
ATOM 1297 C C . ASP A 1 165 ? 14.473 13.207 -30.073 1.00 85.62 165 ASP A C 1
ATOM 1299 O O . ASP A 1 165 ? 13.496 13.208 -30.834 1.00 85.62 165 ASP A O 1
ATOM 1303 N N . PRO A 1 166 ? 14.309 13.516 -28.777 1.00 81.56 166 PRO A N 1
ATOM 1304 C CA . PRO A 1 166 ? 13.066 14.083 -28.266 1.00 81.56 166 PRO A CA 1
ATOM 1305 C C . PRO A 1 166 ? 12.738 15.417 -28.952 1.00 81.56 166 PRO A C 1
ATOM 1307 O O . PRO A 1 166 ? 13.627 16.222 -29.204 1.00 81.56 166 PRO A O 1
ATOM 1310 N N . GLY A 1 167 ? 11.453 15.682 -29.201 1.00 76.25 167 GLY A N 1
ATOM 1311 C CA . GLY A 1 167 ? 10.989 16.980 -29.717 1.00 76.25 167 GLY A CA 1
ATOM 1312 C C . GLY A 1 167 ? 10.901 17.106 -31.241 1.00 76.25 167 GLY A C 1
ATOM 1313 O O . GLY A 1 167 ? 10.386 18.104 -31.727 1.00 76.25 167 GLY A O 1
ATOM 1314 N N . ILE A 1 168 ? 11.289 16.081 -32.000 1.00 81.31 168 ILE A N 1
ATOM 1315 C CA . ILE A 1 168 ? 11.244 16.087 -33.475 1.00 81.31 168 ILE A CA 1
ATOM 1316 C C . ILE A 1 168 ? 9.869 15.718 -34.075 1.00 81.31 168 ILE A C 1
ATOM 1318 O O . ILE A 1 168 ? 9.775 15.407 -35.253 1.00 81.31 168 ILE A O 1
ATOM 1322 N N . GLY A 1 169 ? 8.790 15.678 -33.285 1.00 79.50 169 GLY A N 1
ATOM 1323 C CA . GLY A 1 169 ? 7.428 15.440 -33.800 1.00 79.50 169 GLY A CA 1
ATOM 1324 C C . GLY A 1 169 ? 6.986 13.976 -33.990 1.00 79.50 169 GLY A C 1
ATOM 1325 O O . GLY A 1 169 ? 5.909 13.745 -34.532 1.00 79.50 169 GLY A O 1
ATOM 1326 N N . LYS A 1 170 ? 7.743 12.975 -33.507 1.00 88.31 170 LYS A N 1
ATOM 1327 C CA . LYS A 1 170 ? 7.371 11.538 -33.599 1.00 88.31 170 LYS A CA 1
ATOM 1328 C C . LYS A 1 170 ? 5.989 11.224 -33.010 1.00 88.31 170 LYS A C 1
ATOM 1330 O O . LYS A 1 170 ? 5.172 10.601 -33.679 1.00 88.31 170 LYS A O 1
ATOM 1335 N N . SER A 1 171 ? 5.716 11.665 -31.780 1.00 85.00 171 SER A N 1
ATOM 1336 C CA . SER A 1 171 ? 4.437 11.407 -31.099 1.00 85.00 171 SER A CA 1
ATOM 1337 C C . SER A 1 171 ? 3.251 12.052 -31.825 1.00 85.00 171 SER A C 1
ATOM 1339 O O . SER A 1 171 ? 2.172 11.465 -31.886 1.00 85.00 171 SER A O 1
ATOM 1341 N N . GLU A 1 172 ? 3.462 13.224 -32.436 1.00 83.00 172 GLU A N 1
ATOM 1342 C CA . GLU A 1 172 ? 2.443 13.916 -33.233 1.00 83.00 172 GLU A CA 1
ATOM 1343 C C . GLU A 1 172 ? 2.110 13.129 -34.506 1.00 83.00 172 GLU A C 1
ATOM 1345 O O . GLU A 1 172 ? 0.934 12.925 -34.804 1.00 83.00 172 GLU A O 1
ATOM 1350 N N . LEU A 1 173 ? 3.121 12.587 -35.201 1.00 87.81 173 LEU A N 1
ATOM 1351 C CA . LEU A 1 173 ? 2.910 11.689 -36.343 1.00 87.81 173 LEU A CA 1
ATOM 1352 C C . LEU A 1 173 ? 2.138 10.426 -35.944 1.00 87.81 173 LEU A C 1
ATOM 1354 O O . LEU A 1 173 ? 1.177 10.070 -36.620 1.00 87.81 173 LEU A O 1
ATOM 1358 N N . LEU A 1 174 ? 2.501 9.769 -34.835 1.00 87.75 174 LEU A N 1
ATOM 1359 C CA . LEU A 1 174 ? 1.781 8.584 -34.340 1.00 87.75 174 LEU A CA 1
ATOM 1360 C C . LEU A 1 174 ? 0.306 8.894 -34.051 1.00 87.75 174 LEU A C 1
ATOM 1362 O O . LEU A 1 174 ? -0.585 8.152 -34.470 1.00 87.75 174 LEU A O 1
ATOM 1366 N N . SER A 1 175 ? 0.053 10.003 -33.355 1.00 81.81 175 SER A N 1
ATOM 1367 C CA . SER A 1 175 ? -1.292 10.490 -33.042 1.00 81.81 175 SER A CA 1
ATOM 1368 C C . SER A 1 175 ? -2.085 10.784 -34.318 1.00 81.81 175 SER A C 1
ATOM 1370 O O . SER A 1 175 ? -3.209 10.301 -34.463 1.00 81.81 175 SER A O 1
ATOM 1372 N N . TYR A 1 176 ? -1.497 11.494 -35.286 1.00 85.38 176 TYR A N 1
ATOM 1373 C CA . TYR A 1 176 ? -2.152 11.834 -36.553 1.00 85.38 176 TYR A CA 1
ATOM 1374 C C . TYR A 1 176 ? -2.513 10.583 -37.365 1.00 85.38 176 TYR A C 1
ATOM 1376 O O . TYR A 1 176 ? -3.650 10.425 -37.810 1.00 85.38 176 TYR A O 1
ATOM 1384 N N . MET A 1 177 ? -1.572 9.645 -37.485 1.00 86.12 177 MET A N 1
ATOM 1385 C CA . MET A 1 177 ? -1.755 8.388 -38.213 1.00 86.12 177 MET A CA 1
ATOM 1386 C C . MET A 1 177 ? -2.827 7.493 -37.589 1.00 86.12 177 MET A C 1
ATOM 1388 O O . MET A 1 177 ? -3.609 6.873 -38.311 1.00 86.12 177 MET A O 1
ATOM 1392 N N . SER A 1 178 ? -2.924 7.469 -36.254 1.00 82.19 178 SER A N 1
ATOM 1393 C CA . SER A 1 178 ? -3.993 6.740 -35.563 1.00 82.19 178 SER A CA 1
ATOM 1394 C C . SER A 1 178 ? -5.392 7.286 -35.885 1.00 82.19 178 SER A C 1
ATOM 1396 O O . SER A 1 178 ? -6.345 6.520 -35.936 1.00 82.19 178 SER A O 1
ATOM 1398 N N . ARG A 1 179 ? -5.533 8.585 -36.184 1.00 79.44 179 ARG A N 1
ATOM 1399 C CA . ARG A 1 179 ? -6.828 9.180 -36.566 1.00 79.44 179 ARG A CA 1
ATOM 1400 C C . ARG A 1 179 ? -7.192 8.931 -38.029 1.00 79.44 179 ARG A C 1
ATOM 1402 O O . ARG A 1 179 ? -8.371 8.814 -38.344 1.00 79.44 179 ARG A O 1
ATOM 1409 N N . LEU A 1 180 ? -6.191 8.858 -38.910 1.00 81.94 180 LEU A N 1
ATOM 1410 C CA . LEU A 1 180 ? -6.390 8.589 -40.339 1.00 81.94 180 LEU A CA 1
ATOM 1411 C C . LEU A 1 180 ? -6.747 7.127 -40.634 1.00 81.94 180 LEU A C 1
ATOM 1413 O O . LEU A 1 180 ? -7.389 6.841 -41.644 1.00 81.94 180 LEU A O 1
ATOM 1417 N N . SER A 1 181 ? -6.315 6.193 -39.785 1.00 81.75 181 SER A N 1
ATOM 1418 C CA . SER A 1 181 ? -6.573 4.769 -39.988 1.00 81.75 181 SER A CA 1
ATOM 1419 C C . SER A 1 181 ? -8.016 4.391 -39.608 1.00 81.75 181 SER A C 1
ATOM 1421 O O . SER A 1 181 ? -8.489 4.793 -38.544 1.00 81.75 181 SER A O 1
ATOM 1423 N N . PRO A 1 182 ? -8.719 3.561 -40.409 1.00 66.44 182 PRO A N 1
ATOM 1424 C CA . PRO A 1 182 ? -10.086 3.117 -40.132 1.00 66.44 182 PRO A CA 1
ATOM 1425 C C . PRO A 1 182 ? -10.275 2.440 -38.764 1.00 66.44 182 PRO A C 1
ATOM 1427 O O . PRO A 1 182 ? -11.367 2.525 -38.208 1.00 66.44 182 PRO A O 1
ATOM 1430 N N . ARG A 1 183 ? -9.204 1.864 -38.199 1.00 69.38 183 ARG A N 1
ATOM 1431 C CA . ARG A 1 183 ? -9.125 1.274 -36.852 1.00 69.38 183 ARG A CA 1
ATOM 1432 C C . ARG A 1 183 ? -7.778 1.593 -36.198 1.00 69.38 183 ARG A C 1
ATOM 1434 O O . ARG A 1 183 ? -6.966 0.706 -35.935 1.00 69.38 183 ARG A O 1
ATOM 1441 N N . GLY A 1 184 ? -7.486 2.881 -36.043 1.00 70.06 184 GLY A N 1
ATOM 1442 C CA . GLY A 1 184 ? -6.257 3.326 -35.401 1.00 70.06 184 GLY A CA 1
ATOM 1443 C C . GLY A 1 184 ? -6.383 3.404 -33.881 1.00 70.06 184 GLY A C 1
ATOM 1444 O O . GLY A 1 184 ? -7.264 4.083 -33.361 1.00 70.06 184 GLY A O 1
ATOM 1445 N N . ILE A 1 185 ? -5.484 2.735 -33.162 1.00 69.25 185 ILE A N 1
ATOM 1446 C CA . ILE A 1 185 ? -5.383 2.819 -31.699 1.00 69.25 185 ILE A CA 1
ATOM 1447 C C . ILE A 1 185 ? -4.055 3.468 -31.335 1.00 69.25 185 ILE A C 1
ATOM 1449 O O . ILE A 1 185 ? -3.005 3.019 -31.788 1.00 69.25 185 ILE A O 1
ATOM 1453 N N . TYR A 1 186 ? -4.098 4.497 -30.493 1.00 73.62 186 TYR A N 1
ATOM 1454 C CA . TYR A 1 186 ? -2.911 5.122 -29.915 1.00 73.62 186 TYR A CA 1
ATOM 1455 C C . TYR A 1 186 ? -2.709 4.647 -28.475 1.00 73.62 186 TYR A C 1
ATOM 1457 O O . TYR A 1 186 ? -3.618 4.744 -27.650 1.00 73.62 186 TYR A O 1
ATOM 1465 N N . ALA A 1 187 ? -1.512 4.158 -28.160 1.00 65.25 187 ALA A N 1
ATOM 1466 C CA . ALA A 1 187 ? -1.141 3.703 -26.826 1.00 65.25 187 ALA A CA 1
ATOM 1467 C C . ALA A 1 187 ? 0.266 4.183 -26.445 1.00 65.25 187 ALA A C 1
ATOM 1469 O O . ALA A 1 187 ? 1.141 4.336 -27.294 1.00 65.25 187 ALA A O 1
ATOM 1470 N N . THR A 1 188 ? 0.500 4.388 -25.148 1.00 66.44 188 THR A N 1
ATOM 1471 C CA . THR A 1 188 ? 1.831 4.708 -24.613 1.00 66.44 188 THR A CA 1
ATOM 1472 C C . THR A 1 188 ? 2.448 3.471 -23.964 1.00 66.44 188 THR A C 1
ATOM 1474 O O . THR A 1 188 ? 1.748 2.683 -23.322 1.00 66.44 188 THR A O 1
ATOM 1477 N N . GLY A 1 189 ? 3.769 3.310 -24.067 1.00 52.09 189 GLY A N 1
ATOM 1478 C CA . GLY A 1 189 ? 4.501 2.162 -23.517 1.00 52.09 189 GLY A CA 1
ATOM 1479 C C . GLY A 1 189 ? 4.364 1.977 -21.998 1.00 52.09 189 GLY A C 1
ATOM 1480 O O . GLY A 1 189 ? 4.663 0.901 -21.487 1.00 52.09 189 GLY A O 1
ATOM 1481 N N . LYS A 1 190 ? 3.878 2.994 -21.268 1.00 46.72 190 LYS A N 1
ATOM 1482 C CA . LYS A 1 190 ? 3.636 2.948 -19.815 1.00 46.72 190 LYS A CA 1
ATOM 1483 C C . LYS A 1 190 ? 2.209 2.544 -19.411 1.00 46.72 190 LYS A C 1
ATOM 1485 O O . LYS A 1 190 ? 2.021 2.165 -18.260 1.00 46.72 190 LYS A O 1
ATOM 1490 N N . ALA A 1 191 ? 1.215 2.651 -20.298 1.00 34.56 191 ALA A N 1
ATOM 1491 C CA . ALA A 1 191 ? -0.207 2.645 -19.923 1.00 34.56 191 ALA A CA 1
ATOM 1492 C C . ALA A 1 191 ? -0.984 1.354 -20.251 1.00 34.56 191 ALA A C 1
ATOM 1494 O O . ALA A 1 191 ? -2.213 1.350 -20.202 1.00 34.56 191 ALA A O 1
ATOM 1495 N N . ALA A 1 192 ? -0.322 0.234 -20.541 1.00 31.56 192 ALA A N 1
ATOM 1496 C CA . ALA A 1 192 ? -1.025 -1.039 -20.687 1.00 31.56 192 ALA A CA 1
ATOM 1497 C C . ALA A 1 192 ? -1.316 -1.687 -19.306 1.00 31.56 192 ALA A C 1
ATOM 1499 O O . ALA A 1 192 ? -0.494 -2.411 -18.752 1.00 31.56 192 ALA A O 1
ATOM 1500 N N . THR A 1 193 ? -2.540 -1.470 -18.795 1.00 31.77 193 THR A N 1
ATOM 1501 C CA . THR A 1 193 ? -3.311 -2.263 -17.793 1.00 31.77 193 THR A CA 1
ATOM 1502 C C . THR A 1 193 ? -3.039 -2.125 -16.270 1.00 31.77 193 THR A C 1
ATOM 1504 O O . THR A 1 193 ? -1.971 -2.503 -15.788 1.00 31.77 193 THR A O 1
ATOM 1507 N N . ALA A 1 194 ? -4.059 -1.734 -15.467 1.00 33.41 194 ALA A N 1
ATOM 1508 C CA . ALA A 1 194 ? -4.822 -2.631 -14.556 1.00 33.41 194 ALA A CA 1
ATOM 1509 C C . ALA A 1 194 ? -5.656 -1.910 -13.452 1.00 33.41 194 ALA A C 1
ATOM 1511 O O . ALA A 1 194 ? -5.096 -1.335 -12.518 1.00 33.41 194 ALA A O 1
ATOM 1512 N N . ALA A 1 195 ? -6.979 -2.131 -13.427 1.00 34.62 195 ALA A N 1
ATOM 1513 C CA . ALA A 1 195 ? -7.775 -2.160 -12.192 1.00 34.62 195 ALA A CA 1
ATOM 1514 C C . ALA A 1 195 ? -7.934 -3.573 -11.675 1.00 34.62 195 ALA A C 1
ATOM 1516 O O . ALA A 1 195 ? -8.039 -4.551 -12.415 1.00 34.62 195 ALA A O 1
ATOM 1517 N N . GLY A 1 196 ? -7.957 -3.638 -10.355 1.00 41.44 196 GLY A N 1
ATOM 1518 C CA . GLY A 1 196 ? -7.986 -4.860 -9.580 1.00 41.44 196 GLY A CA 1
ATOM 1519 C C . GLY A 1 196 ? -7.115 -4.763 -8.337 1.00 41.44 196 GLY A C 1
ATOM 1520 O O . GLY A 1 196 ? -7.016 -5.753 -7.633 1.00 41.44 196 GLY A O 1
ATOM 1521 N N . LEU A 1 197 ? -6.460 -3.630 -8.061 1.00 56.81 197 LEU A N 1
ATOM 1522 C CA . LEU A 1 197 ? -5.651 -3.458 -6.858 1.00 56.81 197 LEU A CA 1
ATOM 1523 C C . LEU A 1 197 ? -6.591 -3.011 -5.738 1.00 56.81 197 LEU A C 1
ATOM 1525 O O . LEU A 1 197 ? -7.067 -1.889 -5.767 1.00 56.81 197 LEU A O 1
ATOM 1529 N N . CYS A 1 198 ? -6.930 -3.896 -4.801 1.00 68.44 198 CYS A N 1
ATOM 1530 C CA . CYS A 1 198 ? -7.810 -3.565 -3.678 1.00 68.44 198 CYS A CA 1
ATOM 1531 C C . CYS A 1 198 ? -7.332 -4.204 -2.369 1.00 68.44 198 CYS A C 1
ATOM 1533 O O . CYS A 1 198 ? -6.623 -5.223 -2.360 1.00 68.44 198 CYS A O 1
ATOM 1535 N N . VAL A 1 199 ? -7.764 -3.605 -1.263 1.00 80.50 199 VAL A N 1
ATOM 1536 C CA . VAL A 1 199 ? -7.565 -4.064 0.115 1.00 80.50 199 VAL A CA 1
ATOM 1537 C C . VAL A 1 199 ? -8.913 -4.383 0.770 1.00 80.50 199 VAL A C 1
ATOM 1539 O O . VAL A 1 199 ? -9.959 -3.881 0.353 1.00 80.50 199 VAL A O 1
ATOM 1542 N N . ALA A 1 200 ? -8.885 -5.244 1.783 1.00 85.19 200 ALA A N 1
ATOM 1543 C CA . ALA A 1 200 ? -10.054 -5.620 2.575 1.00 85.19 200 ALA A CA 1
ATOM 1544 C C . ALA A 1 200 ? -10.663 -4.442 3.353 1.00 85.19 200 ALA A C 1
ATOM 1546 O O . ALA A 1 200 ? -9.936 -3.522 3.744 1.00 85.19 200 ALA A O 1
ATOM 1547 N N . ALA A 1 201 ? -11.971 -4.505 3.621 1.00 84.44 201 ALA A N 1
ATOM 1548 C CA . ALA A 1 201 ? -12.735 -3.451 4.305 1.00 84.44 201 ALA A CA 1
ATOM 1549 C C . ALA A 1 201 ? -12.165 -3.065 5.680 1.00 84.44 201 ALA A C 1
ATOM 1551 O O . ALA A 1 201 ? -12.069 -1.884 6.019 1.00 84.44 201 ALA A O 1
ATOM 1552 N N . ASP A 1 202 ? -11.717 -4.066 6.437 1.00 84.00 202 ASP A N 1
ATOM 1553 C CA . ASP A 1 202 ? -11.173 -3.927 7.787 1.00 84.00 202 ASP A CA 1
ATOM 1554 C C . ASP A 1 202 ? -9.726 -3.406 7.823 1.00 84.00 202 ASP A C 1
ATOM 1556 O O . ASP A 1 202 ? -9.174 -3.194 8.907 1.00 84.00 202 ASP A O 1
ATOM 1560 N N . SER A 1 203 ? -9.100 -3.181 6.661 1.00 88.38 203 SER A N 1
ATOM 1561 C CA . SER A 1 203 ? -7.721 -2.700 6.597 1.00 88.38 203 SER A CA 1
ATOM 1562 C C . SER A 1 203 ? -7.625 -1.296 7.195 1.00 88.38 203 SER A C 1
ATOM 1564 O O . SER A 1 203 ? -8.355 -0.384 6.824 1.00 88.38 203 SER A O 1
ATOM 1566 N N . LEU A 1 204 ? -6.708 -1.104 8.137 1.00 88.31 204 LEU A N 1
ATOM 1567 C CA . LEU A 1 204 ? -6.506 0.156 8.840 1.00 88.31 204 LEU A CA 1
ATOM 1568 C C . LEU A 1 204 ? -5.501 1.025 8.084 1.00 88.31 204 LEU A C 1
ATOM 1570 O O . LEU A 1 204 ? -4.376 0.597 7.812 1.00 88.31 204 LEU A O 1
ATOM 1574 N N . ILE A 1 205 ? -5.894 2.259 7.775 1.00 89.69 205 ILE A N 1
ATOM 1575 C CA . ILE A 1 205 ? -5.101 3.227 7.011 1.00 89.69 205 ILE A CA 1
ATOM 1576 C C . ILE A 1 205 ? -4.897 4.485 7.851 1.00 89.69 205 ILE A C 1
ATOM 1578 O O . ILE A 1 205 ? -5.817 4.961 8.516 1.00 89.69 205 ILE A O 1
ATOM 1582 N N . ALA A 1 206 ? -3.680 5.031 7.817 1.00 88.62 206 ALA A N 1
ATOM 1583 C CA . ALA A 1 206 ? -3.371 6.322 8.422 1.00 88.62 206 ALA A CA 1
ATOM 1584 C C . ALA A 1 206 ? -3.832 7.461 7.501 1.00 88.62 206 ALA A C 1
ATOM 1586 O O . ALA A 1 206 ? -3.422 7.540 6.342 1.00 88.62 206 ALA A O 1
ATOM 1587 N N . THR A 1 207 ? -4.684 8.340 8.022 1.00 89.12 207 THR A N 1
ATOM 1588 C CA . THR A 1 207 ? -5.264 9.479 7.298 1.00 89.12 207 THR A CA 1
ATOM 1589 C C . THR A 1 207 ? -5.103 10.773 8.094 1.00 89.12 207 THR A C 1
ATOM 1591 O O . THR A 1 207 ? -4.715 10.756 9.264 1.00 89.12 207 THR A O 1
ATOM 1594 N N . ASP A 1 208 ? -5.439 11.908 7.483 1.00 86.19 208 ASP A N 1
ATOM 1595 C CA . ASP A 1 208 ? -5.496 13.218 8.146 1.00 86.19 208 ASP A CA 1
ATOM 1596 C C . ASP A 1 208 ? -6.554 13.292 9.263 1.00 86.19 208 ASP A C 1
ATOM 1598 O O . ASP A 1 208 ? -6.534 14.205 10.085 1.00 86.19 208 ASP A O 1
ATOM 1602 N N . ARG A 1 209 ? -7.449 12.301 9.335 1.00 82.69 209 ARG A N 1
ATOM 1603 C CA . ARG A 1 209 ? -8.466 12.149 10.385 1.00 82.69 209 ARG A CA 1
ATOM 1604 C C . ARG A 1 209 ? -8.104 11.110 11.448 1.00 82.69 209 ARG A C 1
ATOM 1606 O O . ARG A 1 209 ? -8.907 10.853 12.343 1.00 82.69 209 ARG A O 1
ATOM 1613 N N . GLY A 1 210 ? -6.926 10.494 11.361 1.00 85.31 210 GLY A N 1
ATOM 1614 C CA . GLY A 1 210 ? -6.542 9.383 12.228 1.00 85.31 210 GLY A CA 1
ATOM 1615 C C . GLY A 1 210 ? -6.335 8.063 11.485 1.00 85.31 210 GLY A C 1
ATOM 1616 O O . GLY A 1 210 ? -6.448 7.983 10.263 1.00 85.31 210 GLY A O 1
ATOM 1617 N N . ILE A 1 211 ? -6.052 7.007 12.244 1.00 88.56 211 ILE A N 1
ATOM 1618 C CA . ILE A 1 211 ? -6.112 5.615 11.798 1.00 88.56 211 ILE A CA 1
ATOM 1619 C C . ILE A 1 211 ? -7.569 5.152 11.847 1.00 88.56 211 ILE A C 1
ATOM 1621 O O . ILE A 1 211 ? -8.193 5.121 12.910 1.00 88.56 211 ILE A O 1
ATOM 1625 N N . GLN A 1 212 ? -8.105 4.767 10.701 1.00 86.75 212 GLN A N 1
ATOM 1626 C CA . GLN A 1 212 ? -9.463 4.244 10.565 1.00 86.75 212 GLN A CA 1
ATOM 1627 C C . GLN A 1 212 ? -9.476 3.104 9.551 1.00 86.75 212 GLN A C 1
ATOM 1629 O O . GLN A 1 212 ? -8.491 2.910 8.833 1.00 86.75 212 GLN A O 1
ATOM 1634 N N . SER A 1 213 ? -10.554 2.323 9.524 1.00 88.81 213 SER A N 1
ATOM 1635 C CA . SER A 1 213 ? -10.713 1.311 8.482 1.00 88.81 213 SER A CA 1
ATOM 1636 C C . SER A 1 213 ? -10.893 1.981 7.116 1.00 88.81 213 SER A C 1
ATOM 1638 O O . SER A 1 213 ? -11.325 3.137 7.035 1.00 88.81 213 SER A O 1
ATOM 1640 N N . VAL A 1 214 ? -10.549 1.281 6.033 1.00 87.62 214 VAL A N 1
ATOM 1641 C CA . VAL A 1 214 ? -10.784 1.802 4.675 1.00 87.62 214 VAL A CA 1
ATOM 1642 C C . VAL A 1 214 ? -12.270 2.011 4.447 1.00 87.62 214 VAL A C 1
ATOM 1644 O O . VAL A 1 214 ? -12.658 3.007 3.851 1.00 87.62 214 VAL A O 1
ATOM 1647 N N . GLU A 1 215 ? -13.101 1.113 4.974 1.00 88.44 215 GLU A N 1
ATOM 1648 C CA . GLU A 1 215 ? -14.553 1.246 4.927 1.00 88.44 215 GLU A CA 1
ATOM 1649 C C . GLU A 1 215 ? -15.021 2.555 5.583 1.00 88.44 215 GLU A C 1
ATOM 1651 O O . GLU A 1 215 ? -15.707 3.343 4.939 1.00 88.44 215 GLU A O 1
ATOM 1656 N N . ASP A 1 216 ? -14.572 2.863 6.805 1.00 86.81 216 ASP A N 1
ATOM 1657 C CA . ASP A 1 216 ? -14.944 4.106 7.504 1.00 86.81 216 ASP A CA 1
ATOM 1658 C C . ASP A 1 216 ? -14.496 5.373 6.750 1.00 86.81 216 ASP A C 1
ATOM 1660 O O . ASP A 1 216 ? -15.165 6.409 6.811 1.00 86.81 216 ASP A O 1
ATOM 1664 N N . LEU A 1 217 ? -13.367 5.300 6.034 1.00 87.12 217 LEU A N 1
ATOM 1665 C CA . LEU A 1 217 ? -12.875 6.388 5.188 1.00 87.12 217 LEU A CA 1
ATOM 1666 C C . LEU A 1 217 ? -13.735 6.563 3.929 1.00 87.12 217 LEU A C 1
ATOM 1668 O O . LEU A 1 217 ? -14.007 7.697 3.532 1.00 87.12 217 LEU A O 1
ATOM 1672 N N . VAL A 1 218 ? -14.113 5.459 3.283 1.00 86.94 218 VAL A N 1
ATOM 1673 C CA . VAL A 1 218 ? -14.715 5.453 1.946 1.00 86.94 218 VAL A CA 1
ATOM 1674 C C . VAL A 1 218 ? -16.238 5.590 1.991 1.00 86.94 218 VAL A C 1
ATOM 1676 O O . VAL A 1 218 ? -16.806 6.349 1.207 1.00 86.94 218 VAL A O 1
ATOM 1679 N N . GLU A 1 219 ? -16.909 4.930 2.932 1.00 84.94 219 GLU A N 1
ATOM 1680 C CA . GLU A 1 219 ? -18.373 4.872 3.020 1.00 84.94 219 GLU A CA 1
ATOM 1681 C C . GLU A 1 219 ? -19.064 6.254 3.084 1.00 84.94 219 GLU A C 1
ATOM 1683 O O . GLU A 1 219 ? -20.102 6.433 2.440 1.00 84.94 219 GLU A O 1
ATOM 1688 N N . PRO A 1 220 ? -18.517 7.287 3.766 1.00 87.31 220 PRO A N 1
ATOM 1689 C CA . PRO A 1 220 ? -19.088 8.634 3.738 1.00 87.31 220 PRO A CA 1
ATOM 1690 C C . PRO A 1 220 ? -19.229 9.240 2.333 1.00 87.31 220 PRO A C 1
ATOM 1692 O O . PRO A 1 220 ? -20.142 10.040 2.130 1.00 87.31 220 PRO A O 1
ATOM 1695 N N . TYR A 1 221 ? -18.372 8.860 1.377 1.00 84.38 221 TYR A N 1
ATOM 1696 C CA . TYR A 1 221 ? -18.412 9.348 -0.009 1.00 84.38 221 TYR A CA 1
ATOM 1697 C C . TYR A 1 221 ? -19.502 8.684 -0.859 1.00 84.38 221 TYR A C 1
ATOM 1699 O O . TYR A 1 221 ? -19.838 9.200 -1.922 1.00 84.38 221 TYR A O 1
ATOM 1707 N N . PHE A 1 222 ? -20.070 7.571 -0.389 1.00 80.00 222 PHE A N 1
ATOM 1708 C CA . PHE A 1 222 ? -21.104 6.803 -1.088 1.00 80.00 222 PHE A CA 1
ATOM 1709 C C . PHE A 1 222 ? -22.468 6.834 -0.372 1.00 80.00 222 PHE A C 1
ATOM 1711 O O . PHE A 1 222 ? -23.403 6.136 -0.768 1.00 80.00 222 PHE A O 1
ATOM 1718 N N . ARG A 1 223 ? -22.629 7.658 0.676 1.00 71.69 223 ARG A N 1
ATOM 1719 C CA . ARG A 1 223 ? -23.905 7.791 1.401 1.00 71.69 223 ARG A CA 1
ATOM 1720 C C . ARG A 1 223 ? -25.021 8.304 0.489 1.00 71.69 223 ARG A C 1
ATOM 1722 O O . ARG A 1 223 ? -24.909 9.380 -0.087 1.00 71.69 223 ARG A O 1
ATOM 1729 N N . GLY A 1 224 ? -26.134 7.571 0.453 1.00 59.25 224 GLY A N 1
ATOM 1730 C CA . GLY A 1 224 ? -27.315 7.918 -0.347 1.00 59.25 224 GLY A CA 1
ATOM 1731 C C . GLY A 1 224 ? -27.281 7.400 -1.788 1.00 59.25 224 GLY A C 1
ATOM 1732 O O . GLY A 1 224 ? -28.224 7.659 -2.529 1.00 59.25 224 GLY A O 1
ATOM 1733 N N . VAL A 1 225 ? -26.236 6.658 -2.170 1.00 57.72 225 VAL A N 1
ATOM 1734 C CA . VAL A 1 225 ? -26.118 5.976 -3.464 1.00 57.72 225 VAL A CA 1
ATOM 1735 C C . VAL A 1 225 ? -26.296 4.476 -3.219 1.00 57.72 225 VAL A C 1
ATOM 1737 O O . VAL A 1 225 ? -25.497 3.866 -2.503 1.00 57.72 225 VAL A O 1
ATOM 1740 N N . GLU A 1 226 ? -27.367 3.879 -3.750 1.00 53.75 226 GLU A N 1
ATOM 1741 C CA . GLU A 1 226 ? -27.534 2.421 -3.701 1.00 53.75 226 GLU A CA 1
ATOM 1742 C C . GLU A 1 226 ? -26.395 1.743 -4.469 1.00 53.75 226 GLU A C 1
ATOM 1744 O O . GLU A 1 226 ? -25.969 2.240 -5.510 1.00 53.75 226 GLU A O 1
ATOM 1749 N N . HIS A 1 227 ? -25.897 0.621 -3.937 1.00 57.47 227 HIS A N 1
ATOM 1750 C CA . HIS A 1 227 ? -24.791 -0.145 -4.516 1.00 57.47 227 HIS A CA 1
ATOM 1751 C C . HIS A 1 227 ? -25.251 -0.838 -5.808 1.00 57.47 227 HIS A C 1
ATOM 1753 O O . HIS A 1 227 ? -25.535 -2.036 -5.827 1.00 57.47 227 HIS A O 1
ATOM 1759 N N . ALA A 1 228 ? -25.369 -0.067 -6.882 1.00 48.22 228 ALA A N 1
ATOM 1760 C CA . ALA A 1 228 ? -25.919 -0.516 -8.153 1.00 48.22 228 ALA A CA 1
ATOM 1761 C C . ALA A 1 228 ? -24.858 -1.189 -9.036 1.00 48.22 228 ALA A C 1
ATOM 1763 O O . ALA A 1 228 ? -25.212 -1.947 -9.933 1.00 48.22 228 ALA A O 1
ATOM 1764 N N . ARG A 1 229 ? -23.564 -0.919 -8.791 1.00 47.22 229 ARG A N 1
ATOM 1765 C CA . ARG A 1 229 ? -22.467 -1.244 -9.716 1.00 47.22 229 ARG A CA 1
ATOM 1766 C C . ARG A 1 229 ? -21.352 -2.035 -9.007 1.00 47.22 229 ARG A C 1
ATOM 1768 O O . ARG A 1 229 ? -21.059 -1.761 -7.846 1.00 47.22 229 ARG A O 1
ATOM 1775 N N . PRO A 1 230 ? -20.688 -3.019 -9.648 1.00 50.19 230 PRO A N 1
ATOM 1776 C CA . PRO A 1 230 ? -19.628 -3.824 -9.026 1.00 50.19 230 PRO A CA 1
ATOM 1777 C C . PRO A 1 230 ? -18.320 -3.071 -8.755 1.00 50.19 230 PRO A C 1
ATOM 1779 O O . PRO A 1 230 ? -17.459 -3.600 -8.048 1.00 50.19 230 PRO A O 1
ATOM 1782 N N . VAL A 1 231 ? -18.140 -1.899 -9.370 1.00 57.44 231 VAL A N 1
ATOM 1783 C CA . VAL A 1 231 ? -17.030 -0.965 -9.154 1.00 57.44 231 VAL A CA 1
ATOM 1784 C C . VAL A 1 231 ? -17.607 0.435 -9.163 1.00 57.44 231 VAL A C 1
ATOM 1786 O O . VAL A 1 231 ? -18.236 0.848 -10.129 1.00 57.44 231 VAL A O 1
ATOM 1789 N N . GLU A 1 232 ? -17.361 1.176 -8.100 1.00 63.62 232 GLU A N 1
ATOM 1790 C CA . GLU A 1 232 ? -17.844 2.533 -7.929 1.00 63.62 232 GLU A CA 1
ATOM 1791 C C . GLU A 1 232 ? -16.667 3.424 -7.563 1.00 63.62 232 GLU A C 1
ATOM 1793 O O . GLU A 1 232 ? -15.818 3.067 -6.742 1.00 63.62 232 GLU A O 1
ATOM 1798 N N . ARG A 1 233 ? -16.608 4.591 -8.200 1.00 74.06 233 ARG A N 1
ATOM 1799 C CA . ARG A 1 233 ? -15.548 5.575 -8.015 1.00 74.06 233 ARG A CA 1
ATOM 1800 C C . ARG A 1 233 ? -16.170 6.916 -7.690 1.00 74.06 233 ARG A C 1
ATOM 1802 O O . ARG A 1 233 ? -17.009 7.398 -8.445 1.00 74.06 233 ARG A O 1
ATOM 1809 N N . THR A 1 234 ? -15.648 7.559 -6.656 1.00 74.81 234 THR A N 1
ATOM 1810 C CA . THR A 1 234 ? -16.011 8.932 -6.306 1.00 74.81 234 THR A CA 1
ATOM 1811 C C . THR A 1 234 ? -14.750 9.740 -6.035 1.00 74.81 234 THR A C 1
ATOM 1813 O O . THR A 1 234 ? -13.783 9.234 -5.462 1.00 74.81 234 THR A O 1
ATOM 1816 N N . ALA A 1 235 ? -14.734 10.998 -6.479 1.00 77.19 235 ALA A N 1
ATOM 1817 C CA . ALA A 1 235 ? -13.674 11.931 -6.118 1.00 77.19 235 ALA A CA 1
ATOM 1818 C C . ALA A 1 235 ? -13.696 12.159 -4.602 1.00 77.19 235 ALA A C 1
ATOM 1820 O O . ALA A 1 235 ? -14.757 12.375 -4.017 1.00 77.19 235 ALA A O 1
ATOM 1821 N N . ALA A 1 236 ? -12.531 12.113 -3.968 1.00 82.38 236 ALA A N 1
ATOM 1822 C CA . ALA A 1 236 ? -12.422 12.234 -2.521 1.00 82.38 236 ALA A CA 1
ATOM 1823 C C . ALA A 1 236 ? -11.441 13.334 -2.139 1.00 82.38 236 ALA A C 1
ATOM 1825 O O . ALA A 1 236 ? -10.596 13.735 -2.933 1.00 82.38 236 ALA A O 1
ATOM 1826 N N . THR A 1 237 ? -11.576 13.834 -0.915 1.00 85.25 237 THR A N 1
ATOM 1827 C CA . THR A 1 237 ? -10.708 14.872 -0.357 1.00 85.25 237 THR A CA 1
ATOM 1828 C C . THR A 1 237 ? -10.071 14.387 0.943 1.00 85.25 237 THR A C 1
ATOM 1830 O O . THR A 1 237 ? -10.553 13.458 1.591 1.00 85.25 237 THR A O 1
ATOM 1833 N N . GLY A 1 238 ? -8.959 15.004 1.331 1.00 85.81 238 GLY A N 1
ATOM 1834 C CA . GLY A 1 238 ? -8.173 14.608 2.501 1.00 85.81 238 GLY A CA 1
ATOM 1835 C C . GLY A 1 238 ? -6.826 14.020 2.107 1.00 85.81 238 GLY A C 1
ATOM 1836 O O . GLY A 1 238 ? -6.420 14.101 0.945 1.00 85.81 238 GLY A O 1
ATOM 1837 N N . CYS A 1 239 ? -6.111 13.466 3.083 1.00 87.94 239 CYS A N 1
ATOM 1838 C CA . CYS A 1 239 ? -4.767 12.934 2.874 1.00 87.94 239 CYS A CA 1
ATOM 1839 C C . CYS A 1 239 ? -4.592 11.543 3.482 1.00 87.94 239 CYS A C 1
ATOM 1841 O O . CYS A 1 239 ? -5.183 11.215 4.512 1.00 87.94 239 CYS A O 1
ATOM 1843 N N . VAL A 1 240 ? -3.724 10.747 2.862 1.00 88.44 240 VAL A N 1
ATOM 1844 C CA . VAL A 1 240 ? -3.404 9.375 3.265 1.00 88.44 240 VAL A CA 1
ATOM 1845 C C . VAL A 1 240 ? -1.896 9.224 3.439 1.00 88.44 240 VAL A C 1
ATOM 1847 O O . VAL A 1 240 ? -1.113 9.815 2.693 1.00 88.44 240 VAL A O 1
ATOM 1850 N N . GLY A 1 241 ? -1.492 8.435 4.434 1.00 85.12 241 GLY A N 1
ATOM 1851 C CA . GLY A 1 241 ? -0.096 8.096 4.684 1.00 85.12 241 GLY A CA 1
ATOM 1852 C C . GLY A 1 241 ? 0.473 7.199 3.585 1.00 85.12 241 GLY A C 1
ATOM 1853 O O . GLY A 1 241 ? -0.049 6.118 3.300 1.00 85.12 241 GLY A O 1
ATOM 1854 N N . THR A 1 242 ? 1.569 7.643 2.984 1.00 83.88 242 THR A N 1
ATOM 1855 C CA . THR A 1 242 ? 2.292 6.964 1.903 1.00 83.88 242 THR A CA 1
ATOM 1856 C C . THR A 1 242 ? 3.795 7.188 2.058 1.00 83.88 242 THR A C 1
ATOM 1858 O O . THR A 1 242 ? 4.237 7.947 2.918 1.00 83.88 242 THR A O 1
ATOM 1861 N N . PHE A 1 243 ? 4.584 6.536 1.211 1.00 76.06 243 PHE A N 1
ATOM 1862 C CA . PHE A 1 243 ? 5.981 6.884 0.995 1.00 76.06 243 PHE A CA 1
ATOM 1863 C C . PHE A 1 243 ? 6.137 7.741 -0.260 1.00 76.06 243 PHE A C 1
ATOM 1865 O O . PHE A 1 243 ? 5.307 7.673 -1.170 1.00 76.06 243 PHE A O 1
ATOM 1872 N N . ASP A 1 244 ? 7.183 8.556 -0.294 1.00 68.69 244 ASP A N 1
ATOM 1873 C CA . ASP A 1 244 ? 7.701 9.136 -1.531 1.00 68.69 244 ASP A CA 1
ATOM 1874 C C . ASP A 1 244 ? 8.708 8.184 -2.214 1.00 68.69 244 ASP A C 1
ATOM 1876 O O . ASP A 1 244 ? 9.091 7.148 -1.662 1.00 68.69 244 ASP A O 1
ATOM 1880 N N . ASP A 1 245 ? 9.197 8.562 -3.399 1.00 65.12 245 ASP A N 1
ATOM 1881 C CA . ASP A 1 245 ? 10.242 7.825 -4.139 1.00 65.12 245 ASP A CA 1
ATOM 1882 C C . ASP A 1 245 ? 11.564 7.677 -3.357 1.00 65.12 245 ASP A C 1
ATOM 1884 O O . ASP A 1 245 ? 12.472 6.947 -3.753 1.00 65.12 245 ASP A O 1
ATOM 1888 N N . ARG A 1 246 ? 11.693 8.403 -2.242 1.00 66.06 246 ARG A N 1
ATOM 1889 C CA . ARG A 1 246 ? 12.837 8.419 -1.333 1.00 66.06 246 ARG A CA 1
ATOM 1890 C C . ARG A 1 246 ? 12.588 7.570 -0.079 1.00 66.06 246 ARG A C 1
ATOM 1892 O O . ARG A 1 246 ? 13.370 7.650 0.869 1.00 66.06 246 ARG A O 1
ATOM 1899 N N . HIS A 1 247 ? 11.534 6.748 -0.067 1.00 73.12 247 HIS A N 1
ATOM 1900 C CA . HIS A 1 247 ? 11.125 5.925 1.076 1.00 73.12 247 HIS A CA 1
ATOM 1901 C C . HIS A 1 247 ? 10.898 6.722 2.364 1.00 73.12 247 HIS A C 1
ATOM 1903 O O . HIS A 1 247 ? 11.036 6.173 3.458 1.00 73.12 247 HIS A O 1
ATOM 1909 N N . ARG A 1 248 ? 10.572 8.011 2.264 1.00 79.31 248 ARG A N 1
ATOM 1910 C CA . ARG A 1 248 ? 10.189 8.826 3.414 1.00 79.31 248 ARG A CA 1
ATOM 1911 C C . ARG A 1 248 ? 8.693 8.774 3.581 1.00 79.31 248 ARG A C 1
ATOM 1913 O O . ARG A 1 248 ? 7.955 8.908 2.604 1.00 79.31 248 ARG A O 1
ATOM 1920 N N . LEU A 1 249 ? 8.261 8.568 4.815 1.00 81.44 249 LEU A N 1
ATOM 1921 C CA . LEU A 1 249 ? 6.844 8.581 5.124 1.00 81.44 249 LEU A CA 1
ATOM 1922 C C . LEU A 1 249 ? 6.316 10.017 5.020 1.00 81.44 249 LEU A C 1
ATOM 1924 O O . LEU A 1 249 ? 6.981 10.969 5.426 1.00 81.44 249 LEU A O 1
ATOM 1928 N N . GLY A 1 250 ? 5.119 10.174 4.468 1.00 83.06 250 GLY A N 1
ATOM 1929 C CA . GLY A 1 250 ? 4.432 11.453 4.436 1.00 83.06 250 GLY A CA 1
ATOM 1930 C C . GLY A 1 250 ? 2.969 11.317 4.043 1.00 83.06 250 GLY A C 1
ATOM 1931 O O . GLY A 1 250 ? 2.530 10.311 3.486 1.00 83.06 250 GLY A O 1
ATOM 1932 N N . MET A 1 251 ? 2.201 12.359 4.333 1.00 87.06 251 MET A N 1
ATOM 1933 C CA . MET A 1 251 ? 0.796 12.451 3.950 1.00 87.06 251 MET A CA 1
ATOM 1934 C C . MET A 1 251 ? 0.679 13.004 2.528 1.00 87.06 251 MET A C 1
ATOM 1936 O O . MET A 1 251 ? 1.277 14.036 2.216 1.00 87.06 251 MET A O 1
ATOM 1940 N N . ARG A 1 252 ? -0.101 12.345 1.664 1.00 87.00 252 ARG A N 1
ATOM 1941 C CA . ARG A 1 252 ? -0.378 12.817 0.297 1.00 87.00 252 ARG A CA 1
ATOM 1942 C C . ARG A 1 252 ? -1.874 12.974 0.036 1.00 87.00 252 ARG A C 1
ATOM 1944 O O . ARG A 1 252 ? -2.656 12.227 0.629 1.00 87.00 252 ARG A O 1
ATOM 1951 N N . PRO A 1 253 ? -2.274 13.916 -0.838 1.00 84.00 253 PRO A N 1
ATOM 1952 C CA . PRO A 1 253 ? -3.676 14.134 -1.166 1.00 84.00 253 PRO A CA 1
ATOM 1953 C C . PRO A 1 253 ? -4.324 12.896 -1.785 1.00 84.00 253 PRO A C 1
ATOM 1955 O O . PRO A 1 253 ? -3.765 12.263 -2.684 1.00 84.00 253 PRO A O 1
ATOM 1958 N N . LEU A 1 254 ? -5.527 12.590 -1.317 1.00 84.19 254 LEU A N 1
ATOM 1959 C CA . LEU A 1 254 ? -6.419 11.612 -1.919 1.00 84.19 254 LEU A CA 1
ATOM 1960 C C . LEU A 1 254 ? -7.121 12.255 -3.126 1.00 84.19 254 LEU A C 1
ATOM 1962 O O . LEU A 1 254 ? -7.607 13.377 -3.026 1.00 84.19 254 LEU A O 1
ATOM 1966 N N . GLU A 1 255 ? -7.162 11.559 -4.260 1.00 78.12 255 GLU A N 1
ATOM 1967 C CA . GLU A 1 255 ? -7.839 12.008 -5.487 1.00 78.12 255 GLU A CA 1
ATOM 1968 C C . GLU A 1 255 ? -9.206 11.345 -5.650 1.00 78.12 255 GLU A C 1
ATOM 1970 O O . GLU A 1 255 ? -10.189 11.980 -6.034 1.00 78.12 255 GLU A O 1
ATOM 1975 N N . ALA A 1 256 ? -9.270 10.042 -5.380 1.00 74.12 256 ALA A N 1
ATOM 1976 C CA . ALA A 1 256 ? -10.484 9.257 -5.520 1.00 74.12 256 ALA A CA 1
ATOM 1977 C C . ALA A 1 256 ? -10.481 8.056 -4.577 1.00 74.12 256 ALA A C 1
ATOM 1979 O O . ALA A 1 256 ? -9.429 7.516 -4.227 1.00 74.12 256 ALA A O 1
ATOM 1980 N N . VAL A 1 257 ? -11.684 7.630 -4.215 1.00 83.19 257 VAL A N 1
ATOM 1981 C CA . VAL A 1 257 ? -11.950 6.383 -3.501 1.00 83.19 257 VAL A CA 1
ATOM 1982 C C . VAL A 1 257 ? -12.701 5.427 -4.408 1.00 83.19 257 VAL A C 1
ATOM 1984 O O . VAL A 1 257 ? -13.530 5.847 -5.222 1.00 83.19 257 VAL A O 1
ATOM 1987 N N . TRP A 1 258 ? -12.410 4.145 -4.243 1.00 75.19 258 TRP A N 1
ATOM 1988 C CA . TRP A 1 258 ? -13.011 3.072 -5.014 1.00 75.19 258 TRP A CA 1
ATOM 1989 C C . TRP A 1 258 ? -13.671 2.070 -4.078 1.00 75.19 258 TRP A C 1
ATOM 1991 O O . TRP A 1 258 ? -13.063 1.649 -3.093 1.00 75.19 258 TRP A O 1
ATOM 2001 N N . ARG A 1 259 ? -14.894 1.667 -4.414 1.00 76.25 259 ARG A N 1
ATOM 2002 C CA . ARG A 1 259 ? -15.652 0.593 -3.766 1.00 76.25 259 ARG A CA 1
ATOM 2003 C C . ARG A 1 259 ? -15.916 -0.495 -4.800 1.00 76.25 259 ARG A C 1
ATOM 2005 O O . ARG A 1 259 ? -16.411 -0.200 -5.880 1.00 76.25 259 ARG A O 1
ATOM 2012 N N . LEU A 1 260 ? -15.530 -1.736 -4.515 1.00 73.62 260 LEU A N 1
ATOM 2013 C CA . LEU A 1 260 ? -15.651 -2.857 -5.448 1.00 73.62 260 LEU A CA 1
ATOM 2014 C C . LEU A 1 260 ? -16.244 -4.092 -4.769 1.00 73.62 260 LEU A C 1
ATOM 2016 O O . LEU A 1 260 ? -16.043 -4.333 -3.580 1.00 73.62 260 LEU A O 1
ATOM 2020 N N . THR A 1 261 ? -16.901 -4.951 -5.545 1.00 68.62 261 THR A N 1
ATOM 2021 C CA . THR A 1 261 ? -17.294 -6.285 -5.072 1.00 68.62 261 THR A CA 1
ATOM 2022 C C . THR A 1 261 ? -16.077 -7.223 -5.054 1.00 68.62 261 THR A C 1
ATOM 2024 O O . THR A 1 261 ? -15.417 -7.356 -6.094 1.00 68.62 261 THR A O 1
ATOM 2027 N N . PRO A 1 262 ? -15.782 -7.920 -3.940 1.00 66.75 262 PRO A N 1
ATOM 2028 C CA . PRO A 1 262 ? -14.611 -8.786 -3.830 1.00 66.75 262 PRO A CA 1
ATOM 2029 C C . PRO A 1 262 ? -14.598 -9.920 -4.871 1.00 66.75 262 PRO A C 1
ATOM 2031 O O . PRO A 1 262 ? -15.650 -10.472 -5.205 1.00 66.75 262 PRO A O 1
ATOM 2034 N N . PRO A 1 263 ? -13.413 -10.327 -5.366 1.00 64.50 263 PRO A N 1
ATOM 2035 C CA . PRO A 1 263 ? -13.261 -11.543 -6.165 1.00 64.50 263 PRO A CA 1
ATOM 2036 C C . PRO A 1 263 ? -13.487 -12.795 -5.305 1.00 64.50 263 PRO A C 1
ATOM 2038 O O . PRO A 1 263 ? -13.415 -12.726 -4.088 1.00 64.50 263 PRO A O 1
ATOM 2041 N N . ALA A 1 264 ? -13.690 -13.966 -5.919 1.00 68.62 264 ALA A N 1
ATOM 2042 C CA . ALA A 1 264 ? -13.953 -15.224 -5.197 1.00 68.62 264 ALA A CA 1
ATOM 2043 C C . ALA A 1 264 ? -12.885 -15.592 -4.141 1.00 68.62 264 ALA A C 1
ATOM 2045 O O . ALA A 1 264 ? -13.200 -16.188 -3.110 1.00 68.62 264 ALA A O 1
ATOM 2046 N N . ASN A 1 265 ? -11.626 -15.227 -4.402 1.00 73.69 265 ASN A N 1
ATOM 2047 C CA . ASN A 1 265 ? -10.487 -15.532 -3.545 1.00 73.69 265 ASN A CA 1
ATOM 2048 C C . ASN A 1 265 ? -9.700 -14.258 -3.226 1.00 73.69 265 ASN A C 1
ATOM 2050 O O . ASN A 1 265 ? -9.261 -13.549 -4.135 1.00 73.69 265 ASN A O 1
ATOM 2054 N N . MET A 1 266 ? -9.459 -14.038 -1.938 1.00 83.00 266 MET A N 1
ATOM 2055 C CA . MET A 1 266 ? -8.571 -13.010 -1.402 1.00 83.00 266 MET A CA 1
ATOM 2056 C C . MET A 1 266 ? -7.273 -13.654 -0.907 1.00 83.00 266 MET A C 1
ATOM 2058 O O . MET A 1 266 ? -7.248 -14.833 -0.548 1.00 83.00 266 MET A O 1
ATOM 2062 N N . LEU A 1 267 ? -6.186 -12.887 -0.877 1.00 85.94 267 LEU A N 1
ATOM 2063 C CA . LEU A 1 267 ? -4.902 -13.320 -0.333 1.00 85.94 267 LEU A CA 1
ATOM 2064 C C . LEU A 1 267 ? -4.601 -12.541 0.938 1.00 85.94 267 LEU A C 1
ATOM 2066 O O . LEU A 1 267 ? -4.487 -11.319 0.915 1.00 85.94 267 LEU A O 1
ATOM 2070 N N . ARG A 1 268 ? -4.420 -13.254 2.044 1.00 91.25 268 ARG A N 1
ATOM 2071 C CA . ARG A 1 268 ? -3.929 -12.682 3.292 1.00 91.25 268 ARG A CA 1
ATOM 2072 C C . ARG A 1 268 ? -2.425 -12.887 3.373 1.00 91.25 268 ARG A C 1
ATOM 2074 O O . ARG A 1 268 ? -1.957 -14.015 3.506 1.00 91.25 268 ARG A O 1
ATOM 2081 N N . ILE A 1 269 ? -1.676 -11.794 3.291 1.00 91.06 269 ILE A N 1
ATOM 2082 C CA . ILE A 1 269 ? -0.221 -11.774 3.446 1.00 91.06 269 ILE A CA 1
ATOM 2083 C C . ILE A 1 269 ? 0.076 -11.494 4.914 1.00 91.06 269 ILE A C 1
ATOM 2085 O O . ILE A 1 269 ? -0.380 -10.479 5.438 1.00 91.06 269 ILE A O 1
ATOM 2089 N N . ALA A 1 270 ? 0.840 -12.362 5.576 1.00 91.25 270 ALA A N 1
ATOM 2090 C CA . ALA A 1 270 ? 1.296 -12.138 6.943 1.00 91.25 270 ALA A CA 1
ATOM 2091 C C . ALA A 1 270 ? 2.827 -12.118 7.024 1.00 91.25 270 ALA A C 1
ATOM 2093 O O . ALA A 1 270 ? 3.511 -13.010 6.512 1.00 91.25 270 ALA A O 1
ATOM 2094 N N . THR A 1 271 ? 3.381 -11.099 7.680 1.00 90.69 271 THR A N 1
ATOM 2095 C CA . THR A 1 271 ? 4.827 -10.940 7.869 1.00 90.69 271 THR A CA 1
ATOM 2096 C C . THR A 1 271 ? 5.323 -11.687 9.104 1.00 90.69 271 THR A C 1
ATOM 2098 O O . THR A 1 271 ? 4.564 -12.113 9.977 1.00 90.69 271 THR A O 1
ATOM 2101 N N . SER A 1 272 ? 6.642 -11.843 9.203 1.00 86.81 272 SER A N 1
ATOM 2102 C CA . SER A 1 272 ? 7.309 -12.412 10.381 1.00 86.81 272 SER A CA 1
ATOM 2103 C C . SER A 1 272 ? 7.067 -11.645 11.687 1.00 86.81 272 SER A C 1
ATOM 2105 O O . SER A 1 272 ? 7.052 -12.272 12.749 1.00 86.81 272 SER A O 1
ATOM 2107 N N . SER A 1 273 ? 6.837 -10.326 11.625 1.00 82.69 273 SER A N 1
ATOM 2108 C CA . SER A 1 273 ? 6.456 -9.522 12.792 1.00 82.69 273 SER A CA 1
ATOM 2109 C C . SER A 1 273 ? 4.983 -9.710 13.173 1.00 82.69 273 SER A C 1
ATOM 2111 O O . SER A 1 273 ? 4.562 -9.274 14.240 1.00 82.69 273 SER A O 1
ATOM 2113 N N . GLY A 1 274 ? 4.199 -10.390 12.334 1.00 82.69 274 GLY A N 1
ATOM 2114 C CA . GLY A 1 274 ? 2.789 -10.676 12.555 1.00 82.69 274 GLY A CA 1
ATOM 2115 C C . GLY A 1 274 ? 1.834 -9.589 12.064 1.00 82.69 274 GLY A C 1
ATOM 2116 O O . GLY A 1 274 ? 0.639 -9.714 12.338 1.00 82.69 274 GLY A O 1
ATOM 2117 N N . LEU A 1 275 ? 2.330 -8.581 11.328 1.00 87.62 275 LEU A N 1
ATOM 2118 C CA . LEU A 1 275 ? 1.476 -7.720 10.507 1.00 87.62 275 LEU A CA 1
ATOM 2119 C C . LEU A 1 275 ? 0.776 -8.578 9.458 1.00 87.62 275 LEU A C 1
ATOM 2121 O O . LEU A 1 275 ? 1.380 -9.497 8.899 1.00 87.62 275 LEU A O 1
ATOM 2125 N N . SER A 1 276 ? -0.490 -8.283 9.178 1.00 89.88 276 SER A N 1
ATOM 2126 C CA . SER A 1 276 ? -1.207 -8.961 8.106 1.00 89.88 276 SER A CA 1
ATOM 2127 C C . SER A 1 276 ? -2.105 -8.019 7.332 1.00 89.88 276 SER A C 1
ATOM 2129 O O . SER A 1 276 ? -2.784 -7.183 7.926 1.00 89.88 276 SER A O 1
ATOM 2131 N N . LEU A 1 277 ? -2.146 -8.207 6.019 1.00 90.81 277 LEU A N 1
ATOM 2132 C CA . LEU A 1 277 ? -3.008 -7.462 5.115 1.00 90.81 277 LEU A CA 1
ATOM 2133 C C . LEU A 1 277 ? -3.705 -8.433 4.166 1.00 90.81 277 LEU A C 1
ATOM 2135 O O . LEU A 1 277 ? -3.065 -9.311 3.581 1.00 90.81 277 LEU A O 1
ATOM 2139 N N . THR A 1 278 ? -5.017 -8.274 4.033 1.00 90.56 278 THR A N 1
ATOM 2140 C CA . THR A 1 278 ? -5.832 -9.034 3.088 1.00 90.56 278 THR A CA 1
ATOM 2141 C C . THR A 1 278 ? -6.028 -8.190 1.836 1.00 90.56 278 THR A C 1
ATOM 2143 O O . THR A 1 278 ? -6.506 -7.059 1.903 1.00 90.56 278 THR A O 1
ATOM 2146 N N . VAL A 1 279 ? -5.617 -8.727 0.691 1.00 87.12 279 VAL A N 1
ATOM 2147 C CA . VAL A 1 279 ? -5.606 -8.028 -0.595 1.00 87.12 279 VAL A CA 1
ATOM 2148 C C . VAL A 1 279 ? -6.144 -8.912 -1.705 1.00 87.12 279 VAL A C 1
ATOM 2150 O O . VAL A 1 279 ? -6.121 -10.144 -1.630 1.00 87.12 279 VAL A O 1
ATOM 2153 N N . THR A 1 280 ? -6.591 -8.286 -2.784 1.00 77.69 280 THR A N 1
ATOM 2154 C CA . THR A 1 280 ? -6.918 -9.010 -4.011 1.00 77.69 280 THR A CA 1
ATOM 2155 C C . THR A 1 280 ? -5.647 -9.567 -4.681 1.00 77.69 280 THR A C 1
ATOM 2157 O O . THR A 1 280 ? -4.585 -8.945 -4.608 1.00 77.69 280 THR A O 1
ATOM 2160 N N . PRO A 1 281 ? -5.708 -10.711 -5.392 1.00 75.75 281 PRO A N 1
ATOM 2161 C CA . PRO A 1 281 ? -4.535 -11.335 -6.015 1.00 75.75 281 PRO A CA 1
ATOM 2162 C C . PRO A 1 281 ? -3.644 -10.444 -6.906 1.00 75.75 281 PRO A C 1
ATOM 2164 O O . PRO A 1 281 ? -2.428 -10.669 -6.912 1.00 75.75 281 PRO A O 1
ATOM 2167 N N . PRO A 1 282 ? -4.170 -9.473 -7.681 1.00 66.69 282 PRO A N 1
ATOM 2168 C CA . PRO A 1 282 ? -3.330 -8.621 -8.512 1.00 66.69 282 PRO A CA 1
ATOM 2169 C C . PRO A 1 282 ? -2.771 -7.399 -7.764 1.00 66.69 282 PRO A C 1
ATOM 2171 O O . PRO A 1 282 ? -1.874 -6.769 -8.324 1.00 66.69 282 PRO A O 1
ATOM 2174 N N . THR A 1 283 ? -3.216 -7.095 -6.529 1.00 75.06 283 THR A N 1
ATOM 2175 C CA . THR A 1 283 ? -2.686 -5.990 -5.699 1.00 75.06 283 THR A CA 1
ATOM 2176 C C . THR A 1 283 ? -1.171 -6.080 -5.612 1.00 75.06 283 THR A C 1
ATOM 2178 O O . THR A 1 283 ? -0.640 -7.137 -5.275 1.00 75.06 283 THR A O 1
ATOM 2181 N N . LYS A 1 284 ? -0.457 -4.999 -5.936 1.00 79.81 284 LYS A N 1
ATOM 2182 C CA . LYS A 1 284 ? 1.009 -4.990 -5.909 1.00 79.81 284 LYS A CA 1
ATOM 2183 C C . LYS A 1 284 ? 1.510 -4.538 -4.542 1.00 79.81 284 LYS A C 1
ATOM 2185 O O . LYS A 1 284 ? 1.023 -3.554 -3.991 1.00 79.81 284 LYS A O 1
ATOM 2190 N N . VAL A 1 285 ? 2.517 -5.240 -4.039 1.00 84.69 285 VAL A N 1
ATOM 2191 C CA . VAL A 1 285 ? 3.297 -4.876 -2.852 1.00 84.69 285 VAL A CA 1
ATOM 2192 C C . VAL A 1 285 ? 4.743 -4.635 -3.267 1.00 84.69 285 VAL A C 1
ATOM 2194 O O . VAL A 1 285 ? 5.240 -5.269 -4.203 1.00 84.69 285 VAL A O 1
ATOM 2197 N N . LEU A 1 286 ? 5.418 -3.704 -2.600 1.00 83.81 286 LEU A N 1
ATOM 2198 C CA . LEU A 1 286 ? 6.825 -3.426 -2.867 1.00 83.81 286 LEU A CA 1
ATOM 2199 C C . LEU A 1 286 ? 7.688 -4.507 -2.204 1.00 83.81 286 LEU A C 1
ATOM 2201 O O . LEU A 1 286 ? 7.569 -4.745 -0.999 1.00 83.81 286 LEU A O 1
ATOM 2205 N N . VAL A 1 287 ? 8.537 -5.169 -2.992 1.00 85.94 287 VAL A N 1
ATOM 2206 C CA . VAL A 1 287 ? 9.382 -6.291 -2.562 1.00 85.94 287 VAL A CA 1
ATOM 2207 C C . VAL A 1 287 ? 10.854 -5.949 -2.759 1.00 85.94 287 VAL A C 1
ATOM 2209 O O . VAL A 1 287 ? 11.246 -5.468 -3.821 1.00 85.94 287 VAL A O 1
ATOM 2212 N N . ASP A 1 288 ? 11.671 -6.248 -1.752 1.00 82.88 288 ASP A N 1
ATOM 2213 C CA . ASP A 1 288 ? 13.132 -6.192 -1.817 1.00 82.88 288 ASP A CA 1
ATOM 2214 C C . ASP A 1 288 ? 13.712 -7.588 -2.075 1.00 82.88 288 ASP A C 1
ATOM 2216 O O . ASP A 1 288 ? 13.372 -8.574 -1.410 1.00 82.88 288 ASP A O 1
ATOM 2220 N N . HIS A 1 289 ? 14.594 -7.671 -3.068 1.00 78.38 289 HIS A N 1
ATOM 2221 C CA . HIS A 1 289 ? 15.265 -8.895 -3.491 1.00 78.38 289 HIS A CA 1
ATOM 2222 C C . HIS A 1 289 ? 16.719 -8.610 -3.900 1.00 78.38 289 HIS A C 1
ATOM 2224 O O . HIS A 1 289 ? 17.125 -7.462 -4.050 1.00 78.38 289 HIS A O 1
ATOM 2230 N N . ALA A 1 290 ? 17.525 -9.648 -4.141 1.00 65.44 290 ALA A N 1
ATOM 2231 C CA . ALA A 1 290 ? 18.960 -9.498 -4.432 1.00 65.44 290 ALA A CA 1
ATOM 2232 C C . ALA A 1 290 ? 19.282 -8.565 -5.622 1.00 65.44 290 ALA A C 1
ATOM 2234 O O . ALA A 1 290 ? 20.312 -7.901 -5.626 1.00 65.44 290 ALA A O 1
ATOM 2235 N N . MET A 1 291 ? 18.389 -8.483 -6.616 1.00 59.62 2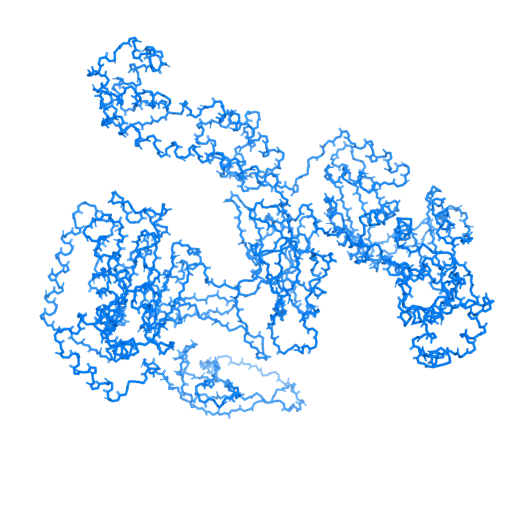91 MET A N 1
ATOM 2236 C CA . MET A 1 291 ? 18.552 -7.626 -7.802 1.00 59.62 291 MET A CA 1
ATOM 2237 C C . MET A 1 291 ? 18.044 -6.181 -7.612 1.00 59.62 291 MET A C 1
ATOM 2239 O O . MET A 1 291 ? 17.998 -5.431 -8.582 1.00 59.62 291 MET A O 1
ATOM 2243 N N . GLY A 1 292 ? 17.622 -5.788 -6.403 1.00 66.38 292 GLY A N 1
ATOM 2244 C CA . GLY A 1 292 ? 17.020 -4.478 -6.117 1.00 66.38 292 GLY A CA 1
ATOM 2245 C C . GLY A 1 292 ? 15.578 -4.572 -5.608 1.00 66.38 292 GLY A C 1
ATOM 2246 O O . GLY A 1 292 ? 15.186 -5.573 -5.014 1.00 66.38 292 GLY A O 1
ATOM 2247 N N . GLN A 1 293 ? 14.783 -3.530 -5.839 1.00 77.38 293 GLN A N 1
ATOM 2248 C CA . GLN A 1 293 ? 13.396 -3.435 -5.368 1.00 77.38 293 GLN A CA 1
ATOM 2249 C C . GLN A 1 293 ? 12.426 -3.358 -6.539 1.00 77.38 293 GLN A C 1
ATOM 2251 O O . GLN A 1 293 ? 12.697 -2.683 -7.533 1.00 77.38 293 GLN A O 1
ATOM 2256 N N . SER A 1 294 ? 11.292 -4.049 -6.430 1.00 71.88 294 SER A N 1
ATOM 2257 C CA . SER A 1 294 ? 10.264 -4.055 -7.471 1.00 71.88 294 SER A CA 1
ATOM 2258 C C . SER A 1 294 ? 8.856 -4.251 -6.907 1.00 71.88 294 SER A C 1
ATOM 2260 O O . SER A 1 294 ? 8.656 -4.851 -5.850 1.00 71.88 294 SER A O 1
ATOM 2262 N N . TRP A 1 295 ? 7.855 -3.730 -7.619 1.00 77.19 295 TRP A N 1
ATOM 2263 C CA . TRP A 1 295 ? 6.441 -3.935 -7.299 1.00 77.19 295 TRP A CA 1
ATOM 2264 C C . TRP A 1 295 ? 5.965 -5.289 -7.834 1.00 77.19 295 TRP A C 1
ATOM 2266 O O . TRP A 1 295 ? 5.912 -5.501 -9.046 1.00 77.19 295 TRP A O 1
ATOM 2276 N N . ILE A 1 296 ? 5.581 -6.199 -6.937 1.00 75.62 296 ILE A N 1
ATOM 2277 C CA . ILE A 1 296 ? 5.176 -7.572 -7.268 1.00 75.62 296 ILE A CA 1
ATOM 2278 C C . ILE A 1 296 ? 3.715 -7.787 -6.869 1.00 75.62 296 ILE A C 1
ATOM 2280 O O . ILE A 1 296 ? 3.291 -7.392 -5.787 1.00 75.62 296 ILE A O 1
ATOM 2284 N N . GLN A 1 297 ? 2.929 -8.436 -7.731 1.00 77.06 297 GLN A N 1
ATOM 2285 C CA . GLN A 1 297 ? 1.538 -8.789 -7.418 1.00 77.06 297 GLN A CA 1
ATOM 2286 C C . GLN A 1 297 ? 1.469 -9.800 -6.269 1.00 77.06 297 GLN A C 1
ATOM 2288 O O . GLN A 1 297 ? 2.240 -10.761 -6.246 1.00 77.06 297 GLN A O 1
ATOM 2293 N N . ALA A 1 298 ? 0.484 -9.651 -5.385 1.00 80.62 298 ALA A N 1
ATOM 2294 C CA . ALA A 1 298 ? 0.263 -10.496 -4.216 1.00 80.62 298 ALA A CA 1
ATOM 2295 C C . ALA A 1 298 ? 0.250 -11.996 -4.559 1.00 80.62 298 ALA A C 1
ATOM 2297 O O . ALA A 1 298 ? 0.834 -12.800 -3.836 1.00 80.62 298 ALA A O 1
ATOM 2298 N N . LYS A 1 299 ? -0.312 -12.386 -5.715 1.00 76.38 299 LYS A N 1
ATOM 2299 C CA . LYS A 1 299 ? -0.313 -13.786 -6.188 1.00 76.38 299 LYS A CA 1
ATOM 2300 C C . LYS A 1 299 ? 1.067 -14.380 -6.486 1.00 76.38 299 LYS A C 1
ATOM 2302 O O . LYS A 1 299 ? 1.191 -15.604 -6.558 1.00 76.38 299 LYS A O 1
ATOM 2307 N N . PHE A 1 300 ? 2.093 -13.556 -6.692 1.00 79.31 300 PHE A N 1
ATOM 2308 C CA . PHE A 1 300 ? 3.476 -13.983 -6.932 1.00 79.31 300 PHE A CA 1
ATOM 2309 C C . PHE A 1 300 ? 4.367 -13.842 -5.701 1.00 79.31 300 PHE A C 1
ATOM 2311 O O . PHE A 1 300 ? 5.465 -14.394 -5.688 1.00 79.31 300 PHE A O 1
ATOM 2318 N N . VAL A 1 301 ? 3.886 -13.172 -4.654 1.00 83.44 301 VAL A N 1
ATOM 2319 C CA . VAL A 1 301 ? 4.580 -13.124 -3.369 1.00 83.44 301 VAL A CA 1
ATOM 2320 C C . VAL A 1 301 ? 4.650 -14.543 -2.802 1.00 83.44 301 VAL A C 1
ATOM 2322 O O . VAL A 1 301 ? 3.727 -15.349 -2.960 1.00 83.44 301 VAL A O 1
ATOM 2325 N N . ARG A 1 302 ? 5.777 -14.892 -2.184 1.00 85.81 302 ARG A N 1
ATOM 2326 C CA . ARG A 1 302 ? 6.016 -16.197 -1.556 1.00 85.81 302 ARG A CA 1
ATOM 2327 C C . ARG A 1 302 ? 6.594 -16.002 -0.153 1.00 85.81 302 ARG A C 1
ATOM 2329 O O . ARG A 1 302 ? 7.278 -15.000 0.071 1.00 85.81 302 ARG A O 1
ATOM 2336 N N . PRO A 1 303 ? 6.370 -16.944 0.781 1.00 89.69 303 PRO A N 1
ATOM 2337 C CA . PRO A 1 303 ? 7.064 -16.943 2.064 1.00 89.69 303 PRO A CA 1
ATOM 2338 C C . PRO A 1 303 ? 8.584 -16.814 1.887 1.00 89.69 303 PRO A C 1
ATOM 2340 O O . PRO A 1 303 ? 9.167 -17.441 1.004 1.00 89.69 303 PRO A O 1
ATOM 2343 N N . GLY A 1 304 ? 9.213 -15.979 2.709 1.00 84.69 304 GLY A N 1
ATOM 2344 C CA . GLY A 1 304 ? 10.635 -15.640 2.639 1.00 84.69 304 GLY A CA 1
ATOM 2345 C C . GLY A 1 304 ? 10.963 -14.379 1.830 1.00 84.69 304 GLY A C 1
ATOM 2346 O O . GLY A 1 304 ? 11.977 -13.747 2.121 1.00 84.69 304 GLY A O 1
ATOM 2347 N N . MET A 1 305 ? 10.113 -13.959 0.881 1.00 86.94 305 MET A N 1
ATOM 2348 C CA . MET A 1 305 ? 10.276 -12.662 0.203 1.00 86.94 305 MET A CA 1
ATOM 2349 C C . MET A 1 305 ? 10.113 -11.514 1.201 1.00 86.94 305 MET A C 1
ATOM 2351 O O . MET A 1 305 ? 9.286 -11.614 2.106 1.00 86.94 305 MET A O 1
ATOM 2355 N N . ARG A 1 306 ? 10.875 -10.425 1.047 1.00 88.12 306 ARG A N 1
ATOM 2356 C CA . ARG A 1 306 ? 10.817 -9.271 1.954 1.00 88.12 306 ARG A CA 1
ATOM 2357 C C . ARG A 1 306 ? 9.941 -8.170 1.376 1.00 88.12 306 ARG A C 1
ATOM 2359 O O . ARG A 1 306 ? 10.242 -7.665 0.302 1.00 88.12 306 ARG A O 1
ATOM 2366 N N . ILE A 1 307 ? 8.879 -7.799 2.082 1.00 90.81 307 ILE A N 1
ATOM 2367 C CA . ILE A 1 307 ? 7.958 -6.733 1.676 1.00 90.81 307 ILE A CA 1
ATOM 2368 C C . ILE A 1 307 ? 8.216 -5.453 2.470 1.00 90.81 307 ILE A C 1
ATOM 2370 O O . ILE A 1 307 ? 8.695 -5.506 3.604 1.00 90.81 307 ILE A O 1
ATOM 2374 N N . ALA A 1 308 ? 7.882 -4.316 1.870 1.00 88.81 308 ALA A N 1
ATOM 2375 C CA . ALA A 1 308 ? 7.956 -3.008 2.505 1.00 88.81 308 ALA A CA 1
ATOM 2376 C C . ALA A 1 308 ? 6.869 -2.837 3.583 1.00 88.81 308 ALA A C 1
ATOM 2378 O O . ALA A 1 308 ? 5.669 -2.923 3.299 1.00 88.81 308 ALA A O 1
ATOM 2379 N N . THR A 1 309 ? 7.291 -2.542 4.810 1.00 89.50 309 THR A N 1
ATOM 2380 C CA . THR A 1 309 ? 6.431 -2.159 5.937 1.00 89.50 309 THR A CA 1
ATOM 2381 C C . THR A 1 309 ? 6.846 -0.802 6.499 1.00 89.50 309 THR A C 1
ATOM 2383 O O . THR A 1 309 ? 7.965 -0.336 6.290 1.00 89.50 309 THR A O 1
ATOM 2386 N N . ALA A 1 310 ? 5.939 -0.127 7.199 1.00 87.31 310 ALA A N 1
ATOM 2387 C CA . ALA A 1 310 ? 6.210 1.189 7.760 1.00 87.31 310 ALA A CA 1
ATOM 2388 C C . ALA A 1 310 ? 7.036 1.113 9.053 1.00 87.31 310 ALA A C 1
ATOM 2390 O O . ALA A 1 310 ? 6.700 0.378 9.985 1.00 87.31 310 ALA A O 1
ATOM 2391 N N . SER A 1 311 ? 8.105 1.913 9.136 1.00 82.06 311 SER A N 1
ATOM 2392 C CA . SER A 1 311 ? 8.911 2.067 10.357 1.00 82.06 311 SER A CA 1
ATOM 2393 C C . SER A 1 311 ? 8.136 2.790 11.469 1.00 82.06 311 SER A C 1
ATOM 2395 O O . SER A 1 311 ? 8.351 2.557 12.660 1.00 82.06 311 SER A O 1
ATOM 2397 N N . ARG A 1 312 ? 7.216 3.672 11.077 1.00 85.75 312 ARG A N 1
ATOM 2398 C CA . ARG A 1 312 ? 6.349 4.462 11.946 1.00 85.75 312 ARG A CA 1
ATOM 2399 C C . ARG A 1 312 ? 5.059 4.795 11.200 1.00 85.75 312 ARG A C 1
ATOM 2401 O O . ARG A 1 312 ? 5.048 4.811 9.977 1.00 85.75 312 ARG A O 1
ATOM 2408 N N . LEU A 1 313 ? 3.981 5.073 11.928 1.00 84.38 313 LEU A N 1
ATOM 2409 C CA . LEU A 1 313 ? 2.772 5.675 11.360 1.00 84.38 313 LEU A CA 1
ATOM 2410 C C . LEU A 1 313 ? 2.679 7.142 11.785 1.00 84.38 313 LEU A C 1
ATOM 2412 O O . LEU A 1 313 ? 2.604 7.438 12.980 1.00 84.38 313 LEU A O 1
ATOM 2416 N N . GLU A 1 314 ? 2.689 8.050 10.813 1.00 78.38 314 GLU A N 1
ATOM 2417 C CA . GLU A 1 314 ? 2.406 9.466 11.036 1.00 78.38 314 GLU A CA 1
ATOM 2418 C C . GLU A 1 314 ? 0.903 9.704 11.007 1.00 78.38 314 GLU A C 1
ATOM 2420 O O . GLU A 1 314 ? 0.210 9.352 10.056 1.00 78.38 314 GLU A O 1
ATOM 2425 N N . VAL A 1 315 ? 0.399 10.271 12.098 1.00 82.06 315 VAL A N 1
ATOM 2426 C CA . VAL A 1 315 ? -1.021 10.534 12.296 1.00 82.06 315 VAL A CA 1
ATOM 2427 C C . VAL A 1 315 ? -1.134 11.867 13.028 1.00 82.06 315 VAL A C 1
ATOM 2429 O O . VAL A 1 315 ? -0.465 12.017 14.062 1.00 82.06 315 VAL A O 1
ATOM 2432 N N . PRO A 1 316 ? -1.944 12.824 12.542 1.00 81.38 316 PRO A N 1
ATOM 2433 C CA . PRO A 1 316 ? -2.163 14.074 13.255 1.00 81.38 316 PRO A CA 1
ATOM 2434 C C . PRO A 1 316 ? -2.718 13.805 14.657 1.00 81.38 316 PRO A C 1
ATOM 2436 O O . PRO A 1 316 ? -3.441 12.833 14.889 1.00 81.38 316 PRO A O 1
ATOM 2439 N N . GLU A 1 317 ? -2.338 14.639 15.622 1.00 79.25 317 GLU A N 1
ATOM 2440 C CA . GLU A 1 317 ? -2.864 14.511 16.978 1.00 79.25 317 GLU A CA 1
ATOM 2441 C C . GLU A 1 317 ? -4.311 15.004 17.013 1.00 79.25 317 GLU A C 1
ATOM 2443 O O . GLU A 1 317 ? -4.572 16.194 16.853 1.00 79.25 317 GLU A O 1
ATOM 2448 N N . GLY A 1 318 ? -5.254 14.081 17.218 1.00 77.88 318 GLY A N 1
ATOM 2449 C CA . GLY A 1 318 ? -6.641 14.434 17.487 1.00 77.88 318 GLY A CA 1
ATOM 2450 C C . GLY A 1 318 ? -6.803 15.053 18.873 1.00 77.88 318 GLY A C 1
ATOM 2451 O O . GLY A 1 318 ? -6.022 14.786 19.791 1.00 77.88 318 GLY A O 1
ATOM 2452 N N . GLU A 1 319 ? -7.849 15.854 19.050 1.00 82.75 319 GLU A N 1
ATOM 2453 C CA . GLU A 1 319 ? -8.200 16.384 20.364 1.00 82.75 319 GLU A CA 1
ATOM 2454 C C . GLU A 1 319 ? -8.721 15.292 21.308 1.00 82.75 319 GLU A C 1
ATOM 2456 O O . GLU A 1 319 ? -9.357 14.319 20.898 1.00 82.75 319 GLU A O 1
ATOM 2461 N N . ALA A 1 320 ? -8.486 15.468 22.613 1.00 85.44 320 ALA A N 1
ATOM 2462 C CA . ALA A 1 320 ? -9.115 14.614 23.613 1.00 85.44 320 ALA A CA 1
ATOM 2463 C C . ALA A 1 320 ? -10.637 14.836 23.596 1.00 85.44 320 ALA A C 1
ATOM 2465 O O . ALA A 1 320 ? -11.065 15.982 23.773 1.00 85.44 320 ALA A O 1
ATOM 2466 N N . PRO A 1 321 ? -11.462 13.784 23.464 1.00 87.31 321 PRO A N 1
ATOM 2467 C CA . PRO A 1 321 ? -12.911 13.938 23.506 1.00 87.31 321 PRO A CA 1
ATOM 2468 C C . PRO A 1 321 ? -13.363 14.453 24.877 1.00 87.31 321 PRO A C 1
ATOM 2470 O O . PRO A 1 321 ? -12.763 14.140 25.914 1.00 87.31 321 PRO A O 1
ATOM 2473 N N . LEU A 1 322 ? -14.473 15.190 24.891 1.00 88.12 322 LEU A N 1
ATOM 2474 C CA . LEU A 1 322 ? -15.188 15.496 26.127 1.00 88.12 322 LEU A CA 1
ATOM 2475 C C . LEU A 1 322 ? -15.660 14.195 26.773 1.00 88.12 322 LEU A C 1
ATOM 2477 O O . LEU A 1 322 ? -16.247 13.345 26.102 1.00 88.12 322 LEU A O 1
ATOM 2481 N N . THR A 1 323 ? -15.486 14.047 28.084 1.00 86.25 323 THR A N 1
ATOM 2482 C CA . THR A 1 323 ? -15.968 12.851 28.804 1.00 86.25 323 THR A CA 1
ATOM 2483 C C . THR A 1 323 ? -17.485 12.709 28.684 1.00 86.25 323 THR A C 1
ATOM 2485 O O . THR A 1 323 ? -18.023 11.605 28.657 1.00 86.25 323 THR A O 1
ATOM 2488 N N . LEU A 1 324 ? -18.176 13.839 28.528 1.00 83.81 324 LEU A N 1
ATOM 2489 C CA . LEU A 1 324 ? -19.608 13.918 28.280 1.00 83.81 324 LEU A CA 1
ATOM 2490 C C . LEU A 1 324 ? -20.012 13.223 26.965 1.00 83.81 324 LEU A C 1
ATOM 2492 O O . LEU A 1 324 ? -21.019 12.513 26.938 1.00 83.81 324 LEU A O 1
ATOM 2496 N N . SER A 1 325 ? -19.196 13.326 25.909 1.00 83.00 325 SER A N 1
ATOM 2497 C CA . SER A 1 325 ? -19.446 12.635 24.633 1.00 83.00 325 SER A CA 1
ATOM 2498 C C . SER A 1 325 ? -19.447 11.104 24.785 1.00 83.00 325 SER A C 1
ATOM 2500 O O . SER A 1 325 ? -20.253 10.418 24.161 1.00 83.00 325 SER A O 1
ATOM 2502 N N . LEU A 1 326 ? -18.652 10.568 25.721 1.00 82.00 326 LEU A N 1
ATOM 2503 C CA . LEU A 1 326 ? -18.598 9.133 26.043 1.00 82.00 326 LEU A CA 1
ATOM 2504 C C . LEU A 1 326 ? -19.855 8.631 26.783 1.00 82.00 326 LEU A C 1
ATOM 2506 O O . LEU A 1 326 ? -20.051 7.429 26.953 1.00 82.00 326 LEU A O 1
ATOM 2510 N N . LEU A 1 327 ? -20.723 9.538 27.243 1.00 80.50 327 LEU A N 1
ATOM 2511 C CA . LEU A 1 327 ? -21.956 9.216 27.964 1.00 80.50 327 LEU A CA 1
ATOM 2512 C C . LEU A 1 327 ? -23.209 9.287 27.078 1.00 80.50 327 LEU A C 1
ATOM 2514 O O . LEU A 1 327 ? -24.303 8.972 27.558 1.00 80.50 327 LEU A O 1
ATOM 2518 N N . GLN A 1 328 ? -23.078 9.655 25.794 1.00 67.00 328 GLN A N 1
ATOM 2519 C CA . GLN A 1 328 ? -24.202 9.933 24.887 1.00 67.00 328 GLN A CA 1
ATOM 2520 C C . GLN A 1 328 ? -25.248 8.804 24.830 1.00 67.00 328 GLN A C 1
ATOM 2522 O O . GLN A 1 328 ? -26.450 9.080 24.865 1.00 67.00 328 GLN A O 1
ATOM 2527 N N . ARG A 1 329 ? -24.814 7.534 24.873 1.00 66.12 329 ARG A N 1
ATOM 2528 C CA . ARG A 1 329 ? -25.692 6.346 24.817 1.00 66.12 329 ARG A CA 1
ATOM 2529 C C . ARG A 1 329 ? -26.609 6.153 26.031 1.00 66.12 329 ARG A C 1
ATOM 2531 O O . ARG A 1 329 ? -27.575 5.399 25.947 1.00 66.12 329 ARG A O 1
ATOM 2538 N N . ILE A 1 330 ? -26.328 6.804 27.162 1.00 67.69 330 ILE A N 1
ATOM 2539 C CA . ILE A 1 330 ? -27.111 6.672 28.407 1.00 67.69 330 ILE A CA 1
ATOM 2540 C C . ILE A 1 330 ? -27.661 8.008 28.932 1.00 67.69 330 ILE A C 1
ATOM 2542 O O . ILE A 1 330 ? -28.237 8.043 30.022 1.00 67.69 330 ILE A O 1
ATOM 2546 N N . THR A 1 331 ? -27.540 9.088 28.151 1.00 60.16 331 THR A N 1
ATOM 2547 C CA . THR A 1 331 ? -27.926 10.470 28.512 1.00 60.16 331 THR A CA 1
ATOM 2548 C C . THR A 1 331 ? -29.345 10.625 29.060 1.00 60.16 331 THR A C 1
ATOM 2550 O O . THR A 1 331 ? -29.579 11.497 29.895 1.00 60.16 331 THR A O 1
ATOM 2553 N N . THR A 1 332 ? -30.291 9.771 28.660 1.00 56.88 332 THR A N 1
ATOM 2554 C CA . THR A 1 332 ? -31.703 9.842 29.080 1.00 56.88 332 THR A CA 1
ATOM 2555 C C . THR A 1 332 ? -31.941 9.495 30.554 1.00 56.88 332 THR A C 1
ATOM 2557 O O . THR A 1 332 ? -33.019 9.774 31.072 1.00 56.88 332 THR A O 1
ATOM 2560 N N . ARG A 1 333 ? -30.953 8.911 31.251 1.00 65.81 333 ARG A N 1
ATOM 2561 C CA . ARG A 1 333 ? -31.048 8.520 32.674 1.00 65.81 333 ARG A CA 1
ATOM 2562 C C . ARG A 1 333 ? -29.983 9.170 33.568 1.00 65.81 333 ARG A C 1
ATOM 2564 O O . ARG A 1 333 ? -29.788 8.720 34.699 1.00 65.81 333 ARG A O 1
ATOM 2571 N N . ILE A 1 334 ? -29.275 10.182 33.060 1.00 79.81 334 ILE A N 1
ATOM 2572 C CA . ILE A 1 334 ? -28.217 10.893 33.789 1.00 79.81 334 ILE A CA 1
ATOM 2573 C C . ILE A 1 334 ? -28.743 12.235 34.263 1.00 79.81 334 ILE A C 1
ATOM 2575 O O . ILE A 1 334 ? -29.364 12.975 33.503 1.00 79.81 334 ILE A O 1
ATOM 2579 N N . VAL A 1 335 ? -28.433 12.547 35.512 1.00 82.94 335 VAL A N 1
ATOM 2580 C CA . VAL A 1 335 ? -28.735 13.809 36.160 1.00 82.94 335 VAL A CA 1
ATOM 2581 C C . VAL A 1 335 ? -27.417 14.486 36.532 1.00 82.94 335 VAL A C 1
ATOM 2583 O O . VAL A 1 335 ? -26.548 13.856 37.139 1.00 82.94 335 VAL A O 1
ATOM 2586 N N . VAL A 1 336 ? -27.269 15.755 36.161 1.00 85.12 336 VAL A N 1
ATOM 2587 C CA . VAL A 1 336 ? -26.076 16.565 36.416 1.00 85.12 336 VAL A CA 1
ATOM 2588 C C . VAL A 1 336 ? -26.383 17.750 37.318 1.00 85.12 336 VAL A C 1
ATOM 2590 O O . VAL A 1 336 ? -27.457 18.348 37.247 1.00 85.12 336 VAL A O 1
ATOM 2593 N N . GLU A 1 337 ? -25.421 18.098 38.162 1.00 85.25 337 GLU A N 1
ATOM 2594 C CA . GLU A 1 337 ? -25.412 19.373 38.872 1.00 85.25 337 GLU A CA 1
ATOM 2595 C C . GLU A 1 337 ? -24.479 20.330 38.156 1.00 85.25 337 GLU A C 1
ATOM 2597 O O . GLU A 1 337 ? -23.319 20.006 37.916 1.00 85.25 337 GLU A O 1
ATOM 2602 N N . VAL A 1 338 ? -24.994 21.501 37.811 1.00 83.88 338 VAL A N 1
ATOM 2603 C CA . VAL A 1 338 ? -24.329 22.462 36.932 1.00 83.88 338 VAL A CA 1
ATOM 2604 C C . VAL A 1 338 ? -24.235 23.797 37.651 1.00 83.88 338 VAL A C 1
ATOM 2606 O O . VAL A 1 338 ? -25.089 24.110 38.485 1.00 83.88 338 VAL A O 1
ATOM 2609 N N . ASP A 1 339 ? -23.216 24.590 37.336 1.00 83.75 339 ASP A N 1
ATOM 2610 C CA . ASP A 1 339 ? -23.132 25.956 37.835 1.00 83.75 339 ASP A CA 1
ATOM 2611 C C . ASP A 1 339 ? -24.386 26.777 37.451 1.00 83.75 339 ASP A C 1
ATOM 2613 O O . ASP A 1 339 ? -24.739 26.842 36.268 1.00 83.75 339 ASP A O 1
ATOM 2617 N N . PRO A 1 340 ? -25.065 27.434 38.413 1.00 80.88 340 PRO A N 1
ATOM 2618 C CA . PRO A 1 340 ? -26.237 28.256 38.126 1.00 80.88 340 PRO A CA 1
ATOM 2619 C C . PRO A 1 340 ? -26.001 29.343 37.069 1.00 80.88 340 PRO A C 1
ATOM 2621 O O . PRO A 1 340 ? -26.938 29.690 36.348 1.00 80.88 340 PRO A O 1
ATOM 2624 N N . ALA A 1 341 ? -24.777 29.868 36.942 1.00 83.94 341 ALA A N 1
ATOM 2625 C CA . ALA A 1 341 ? -24.462 30.932 35.990 1.00 83.94 341 ALA A CA 1
ATOM 2626 C C . ALA A 1 341 ? -24.692 30.504 34.531 1.00 83.94 341 ALA A C 1
ATOM 2628 O O . ALA A 1 341 ? -25.309 31.246 33.762 1.00 83.94 341 ALA A O 1
ATOM 2629 N N . ILE A 1 342 ? -24.273 29.289 34.156 1.00 84.75 342 ILE A N 1
ATOM 2630 C CA . ILE A 1 342 ? -24.442 28.808 32.778 1.00 84.75 342 ILE A CA 1
ATOM 2631 C C . ILE A 1 342 ? -25.903 28.486 32.474 1.00 84.75 342 ILE A C 1
ATOM 2633 O O . ILE A 1 342 ? -26.385 28.742 31.374 1.00 84.75 342 ILE A O 1
ATOM 2637 N N . VAL A 1 343 ? -26.634 27.971 33.468 1.00 83.38 343 VAL A N 1
ATOM 2638 C CA . VAL A 1 343 ? -28.059 27.664 33.326 1.00 83.38 343 VAL A CA 1
ATOM 2639 C C . VAL A 1 343 ? -28.833 28.956 33.070 1.00 83.38 343 VAL A C 1
ATOM 2641 O O . VAL A 1 343 ? -29.659 29.001 32.163 1.00 83.38 343 VAL A O 1
ATOM 2644 N N . GLN A 1 344 ? -28.522 30.036 33.794 1.00 84.94 344 GLN A N 1
ATOM 2645 C CA . GLN A 1 344 ? -29.126 31.349 33.546 1.00 84.94 344 GLN A CA 1
ATOM 2646 C C . GLN A 1 344 ? -28.768 31.910 32.162 1.00 84.94 344 GLN A C 1
ATOM 2648 O O . GLN A 1 344 ? -29.641 32.474 31.505 1.00 84.94 344 GLN A O 1
ATOM 2653 N N . ALA A 1 345 ? -27.530 31.721 31.694 1.00 85.19 345 ALA A N 1
ATOM 2654 C CA . ALA A 1 345 ? -27.107 32.144 30.357 1.00 85.19 345 ALA A CA 1
ATOM 2655 C C . ALA A 1 345 ? -27.833 31.377 29.232 1.00 85.19 345 ALA A C 1
ATOM 2657 O O . ALA A 1 345 ? -28.294 31.976 28.260 1.00 85.19 345 ALA A O 1
ATOM 2658 N N . ILE A 1 346 ? -28.005 30.059 29.383 1.00 85.69 346 ILE A N 1
ATOM 2659 C CA . ILE A 1 346 ? -28.776 29.235 28.440 1.00 85.69 346 ILE A CA 1
ATOM 2660 C C . ILE A 1 346 ? -30.240 29.693 28.427 1.00 85.69 346 ILE A C 1
ATOM 2662 O O . ILE A 1 346 ? -30.813 29.913 27.361 1.00 85.69 346 ILE A O 1
ATOM 2666 N N . LEU A 1 347 ? -30.851 29.888 29.601 1.00 85.19 347 LEU A N 1
ATOM 2667 C CA . LEU A 1 347 ? -32.247 30.322 29.712 1.00 85.19 347 LEU A CA 1
ATOM 2668 C C . LEU A 1 347 ? -32.475 31.725 29.130 1.00 85.19 347 LEU A C 1
ATOM 2670 O O . LEU A 1 347 ? -33.477 31.941 28.446 1.00 85.19 347 LEU A O 1
ATOM 2674 N N . SER A 1 348 ? -31.564 32.674 29.361 1.00 85.38 348 SER A N 1
ATOM 2675 C CA . SER A 1 348 ? -31.671 34.021 28.792 1.00 85.38 348 SER A CA 1
ATOM 2676 C C . SER A 1 348 ? -31.556 33.995 27.265 1.00 85.38 348 SER A C 1
ATOM 2678 O O . SER A 1 348 ? -32.390 34.600 26.593 1.00 85.38 348 SER A O 1
ATOM 2680 N N . SER A 1 349 ? -30.616 33.220 26.713 1.00 86.94 349 SER A N 1
ATOM 2681 C CA . SER A 1 349 ? -30.469 33.025 25.263 1.00 86.94 349 SER A CA 1
ATOM 2682 C C . SER A 1 349 ? -31.710 32.373 24.636 1.00 86.94 349 SER A C 1
ATOM 2684 O O . SER A 1 349 ? -32.238 32.859 23.632 1.00 86.94 349 SER A O 1
ATOM 2686 N N . LEU A 1 350 ? -32.262 31.329 25.269 1.00 85.69 350 LEU A N 1
ATOM 2687 C CA . LEU A 1 350 ? -33.496 30.682 24.810 1.00 85.69 350 LEU A CA 1
ATOM 2688 C C . LEU A 1 350 ? -34.694 31.635 24.827 1.00 85.69 350 LEU A C 1
ATOM 2690 O O . LEU A 1 350 ? -35.490 31.622 23.888 1.00 85.69 350 LEU A O 1
ATOM 2694 N N . LYS A 1 351 ? -34.815 32.479 25.858 1.00 85.56 351 LYS A N 1
ATOM 2695 C CA . LYS A 1 351 ? -35.873 33.492 25.939 1.00 85.56 351 LYS A CA 1
ATOM 2696 C C . LYS A 1 351 ? -35.750 34.517 24.811 1.00 85.56 351 LYS A C 1
ATOM 2698 O O . LYS A 1 351 ? -36.751 34.833 24.181 1.00 85.56 351 LYS A O 1
ATOM 2703 N N . THR A 1 352 ? -34.540 34.986 24.515 1.00 87.25 352 THR A N 1
ATOM 2704 C CA . THR A 1 352 ? -34.295 35.905 23.392 1.00 87.25 352 THR A CA 1
ATOM 2705 C C . THR A 1 352 ? -34.642 35.261 22.048 1.00 87.25 352 THR A C 1
ATOM 2707 O O . THR A 1 352 ? -35.247 35.905 21.197 1.00 87.25 352 THR A O 1
ATOM 2710 N N . LYS A 1 353 ? -34.305 33.979 21.858 1.00 87.69 353 LYS A N 1
ATOM 2711 C CA . LYS A 1 353 ? -34.502 33.265 20.588 1.00 87.69 353 LYS A CA 1
ATOM 2712 C C . LYS A 1 353 ? -35.951 32.849 20.317 1.00 87.69 353 LYS A C 1
ATOM 2714 O O . LYS A 1 353 ? -36.386 32.882 19.171 1.00 87.69 353 LYS A O 1
ATOM 2719 N N . TYR A 1 354 ? -36.680 32.416 21.344 1.00 84.69 354 TYR A N 1
ATOM 2720 C CA . TYR A 1 354 ? -38.034 31.863 21.211 1.00 84.69 354 TYR A CA 1
ATOM 2721 C C . TYR A 1 354 ? -39.130 32.780 21.771 1.00 84.69 354 TYR A C 1
ATOM 2723 O O . TYR A 1 354 ? -40.285 32.379 21.798 1.00 84.69 354 TYR A O 1
ATOM 2731 N N . GLY A 1 355 ? -38.789 33.990 22.226 1.00 84.44 355 GLY A N 1
ATOM 2732 C CA . GLY A 1 355 ? -39.712 34.961 22.823 1.00 84.44 355 GLY A CA 1
ATOM 2733 C C . GLY A 1 355 ? -40.038 34.653 24.286 1.00 84.44 355 GLY A C 1
ATOM 2734 O O . GLY A 1 355 ? -39.755 35.452 25.185 1.00 84.44 355 GLY A O 1
ATOM 2735 N N . THR A 1 356 ? -40.597 33.469 24.551 1.00 84.38 356 THR A N 1
ATOM 2736 C CA . THR A 1 356 ? -40.926 33.009 25.907 1.00 84.38 356 THR A CA 1
ATOM 2737 C C . THR A 1 356 ? -40.221 31.700 26.265 1.00 84.38 356 THR A C 1
ATOM 2739 O O . THR A 1 356 ? -39.980 30.838 25.422 1.00 84.38 356 THR A O 1
ATOM 2742 N N . LEU A 1 357 ? -39.913 31.507 27.556 1.00 80.00 357 LEU A N 1
ATOM 2743 C CA . LEU A 1 357 ? -39.378 30.225 28.048 1.00 80.00 357 LEU A CA 1
ATOM 2744 C C . LEU A 1 357 ? -40.388 29.081 27.877 1.00 80.00 357 LEU A C 1
ATOM 2746 O O . LEU A 1 357 ? -39.990 27.926 27.755 1.00 80.00 357 LEU A O 1
ATOM 2750 N N . ARG A 1 358 ? -41.684 29.412 27.833 1.00 78.69 358 ARG A N 1
ATOM 2751 C CA . ARG A 1 358 ? -42.782 28.474 27.600 1.00 78.69 358 ARG A CA 1
ATOM 2752 C C . ARG A 1 358 ? -42.735 27.890 26.186 1.00 78.69 358 ARG A C 1
ATOM 2754 O O . ARG A 1 358 ? -42.737 26.674 26.021 1.00 78.69 358 ARG A O 1
ATOM 2761 N N . GLU A 1 359 ? -42.596 28.745 25.174 1.00 80.38 359 GLU A N 1
ATOM 2762 C CA . GLU A 1 359 ? -42.432 28.313 23.779 1.00 80.38 359 GLU A CA 1
ATOM 2763 C C . GLU A 1 359 ? -41.112 27.570 23.553 1.00 80.38 359 GLU A C 1
ATOM 2765 O O . GLU A 1 359 ? -41.088 26.574 22.826 1.00 80.38 359 GLU A O 1
ATOM 2770 N N . ALA A 1 360 ? -40.027 27.998 24.210 1.00 81.75 360 ALA A N 1
ATOM 2771 C CA . ALA A 1 360 ? -38.754 27.277 24.176 1.00 81.75 360 ALA A CA 1
ATOM 2772 C C . ALA A 1 360 ? -38.890 25.854 24.751 1.00 81.75 360 ALA A C 1
ATOM 2774 O O . ALA A 1 360 ? -38.429 24.895 24.133 1.00 81.75 360 ALA A O 1
ATOM 2775 N N . ALA A 1 361 ? -39.555 25.703 25.902 1.00 81.25 361 ALA A N 1
ATOM 2776 C CA . ALA A 1 361 ? -39.795 24.409 26.540 1.00 81.25 361 ALA A CA 1
ATOM 2777 C C . ALA A 1 361 ? -40.637 23.481 25.646 1.00 81.25 361 ALA A C 1
ATOM 2779 O O . ALA A 1 361 ? -40.253 22.330 25.422 1.00 81.25 361 ALA A O 1
ATOM 2780 N N . ALA A 1 362 ? -41.716 24.008 25.053 1.00 81.75 362 ALA A N 1
ATOM 2781 C CA . ALA A 1 362 ? -42.570 23.270 24.125 1.00 81.75 362 ALA A CA 1
ATOM 2782 C C . ALA A 1 362 ? -41.800 22.779 22.884 1.00 81.75 362 ALA A C 1
ATOM 2784 O O . ALA A 1 362 ? -41.891 21.604 22.527 1.00 81.75 362 ALA A O 1
ATOM 2785 N N . ARG A 1 363 ? -40.980 23.639 22.257 1.00 81.38 363 ARG A N 1
ATOM 2786 C CA . ARG A 1 363 ? -40.186 23.270 21.067 1.00 81.38 363 ARG A CA 1
ATOM 2787 C C . ARG A 1 363 ? -39.052 22.290 21.361 1.00 81.38 363 ARG A C 1
ATOM 2789 O O . ARG A 1 363 ? -38.712 21.483 20.502 1.00 81.38 363 ARG A O 1
ATOM 2796 N N . LEU A 1 364 ? -38.467 22.344 22.557 1.00 81.56 364 LEU A N 1
ATOM 2797 C CA . LEU A 1 364 ? -37.363 21.465 22.960 1.00 81.56 364 LEU A CA 1
ATOM 2798 C C . LEU A 1 364 ? -37.832 20.158 23.618 1.00 81.56 364 LEU A C 1
ATOM 2800 O O . LEU A 1 364 ? -36.995 19.332 23.995 1.00 81.56 364 LEU A O 1
ATOM 2804 N N . MET A 1 365 ? -39.151 19.949 23.737 1.00 79.12 365 MET A N 1
ATOM 2805 C CA . MET A 1 365 ? -39.759 18.821 24.453 1.00 79.12 365 MET A CA 1
ATOM 2806 C C . MET A 1 365 ? -39.245 18.707 25.901 1.00 79.12 365 MET A C 1
ATOM 2808 O O . MET A 1 365 ? -38.848 17.632 26.363 1.00 79.12 365 MET A O 1
ATOM 2812 N N . ILE A 1 366 ? -39.210 19.841 26.606 1.00 81.19 366 ILE A N 1
ATOM 2813 C CA . ILE A 1 366 ? -38.876 19.949 28.032 1.00 81.19 366 ILE A CA 1
ATOM 2814 C C . ILE A 1 366 ? -40.146 20.399 28.767 1.00 81.19 366 ILE A C 1
ATOM 2816 O O . ILE A 1 366 ? -40.901 21.219 28.253 1.00 81.19 366 ILE A O 1
ATOM 2820 N N . THR A 1 367 ? -40.418 19.858 29.955 1.00 78.00 367 THR A N 1
ATOM 2821 C CA . THR A 1 367 ? -41.605 20.251 30.729 1.00 78.00 367 THR A CA 1
ATOM 2822 C C . THR A 1 367 ? -41.483 21.693 31.232 1.00 78.00 367 THR A C 1
ATOM 2824 O O . THR A 1 367 ? -40.406 22.121 31.650 1.00 78.00 367 THR A O 1
ATOM 2827 N N . GLU A 1 368 ? -42.590 22.444 31.223 1.00 72.56 368 GLU A N 1
ATOM 2828 C CA . GLU A 1 368 ? -42.617 23.850 31.667 1.00 72.56 368 GLU A CA 1
ATOM 2829 C C . GLU A 1 368 ? -42.104 24.001 33.109 1.00 72.56 368 GLU A C 1
ATOM 2831 O O . GLU A 1 368 ? -41.252 24.851 33.375 1.00 72.56 368 GLU A O 1
ATOM 2836 N N . ASP A 1 369 ? -42.522 23.103 34.006 1.00 70.38 369 ASP A N 1
ATOM 2837 C CA . ASP A 1 369 ? -42.062 23.055 35.399 1.00 70.38 369 ASP A CA 1
ATOM 2838 C C . ASP A 1 369 ? -40.551 22.832 35.534 1.00 70.38 369 ASP A C 1
ATOM 2840 O O . ASP A 1 369 ? -39.914 23.400 36.428 1.00 70.38 369 ASP A O 1
ATOM 2844 N N . ALA A 1 370 ? -39.943 22.036 34.645 1.00 70.62 370 ALA A N 1
ATOM 2845 C CA . ALA A 1 370 ? -38.505 21.795 34.698 1.00 70.62 370 ALA A CA 1
ATOM 2846 C C . ALA A 1 370 ? -37.724 23.090 34.438 1.00 70.62 370 ALA A C 1
ATOM 2848 O O . ALA A 1 370 ? -36.789 23.408 35.172 1.00 70.62 370 ALA A O 1
ATOM 2849 N N . VAL A 1 371 ? -38.155 23.875 33.450 1.00 68.69 371 VAL A N 1
ATOM 2850 C CA . VAL A 1 371 ? -37.496 25.129 33.060 1.00 68.69 371 VAL A CA 1
ATOM 2851 C C . VAL A 1 371 ? -37.776 26.252 34.068 1.00 68.69 371 VAL A C 1
ATOM 2853 O O . VAL A 1 371 ? -36.855 26.969 34.459 1.00 68.69 371 VAL A O 1
ATOM 2856 N N . TYR A 1 372 ? -39.025 26.400 34.526 1.00 65.31 372 TYR A N 1
ATOM 2857 C CA . TYR A 1 372 ? -39.432 27.506 35.404 1.00 65.31 372 TYR A CA 1
ATOM 2858 C C . TYR A 1 372 ? -39.067 27.309 36.877 1.00 65.31 372 TYR A C 1
ATOM 2860 O O . TYR A 1 372 ? -38.691 28.279 37.542 1.00 65.31 372 TYR A O 1
ATOM 2868 N N . HIS A 1 373 ? -39.173 26.082 37.392 1.00 63.41 373 HIS A N 1
ATOM 2869 C CA . HIS A 1 373 ? -39.034 25.804 38.822 1.00 63.41 373 HIS A CA 1
ATOM 2870 C C . HIS A 1 373 ? -37.797 24.969 39.147 1.00 63.41 373 HIS A C 1
ATOM 2872 O O . HIS A 1 373 ? -37.090 25.287 40.102 1.00 63.41 373 HIS A O 1
ATOM 2878 N N . VAL A 1 374 ? -37.494 23.929 38.367 1.00 65.50 374 VAL A N 1
ATOM 2879 C CA . VAL A 1 374 ? -36.403 22.998 38.707 1.00 65.50 374 VAL A CA 1
ATOM 2880 C C . VAL A 1 374 ? -35.030 23.591 38.389 1.00 65.50 374 VAL A C 1
ATOM 2882 O O . VAL A 1 374 ? -34.159 23.625 39.258 1.00 65.50 374 VAL A O 1
ATOM 2885 N N . TRP A 1 375 ? -34.844 24.117 37.178 1.00 74.19 375 TRP A N 1
ATOM 2886 C CA . TRP A 1 375 ? -33.556 24.658 36.727 1.00 74.19 375 TRP A CA 1
ATOM 2887 C C . TRP A 1 375 ? -33.235 26.001 37.386 1.00 74.19 375 TRP A C 1
ATOM 2889 O O . TRP A 1 375 ? -32.080 26.289 37.687 1.00 74.19 375 TRP A O 1
ATOM 2899 N N . LYS A 1 376 ? -34.266 26.809 37.664 1.00 64.19 376 LYS A N 1
ATOM 2900 C CA . LYS A 1 376 ? -34.126 28.134 38.279 1.00 64.19 376 LYS A CA 1
ATOM 2901 C C . LYS A 1 376 ? -33.799 28.078 39.776 1.00 64.19 376 LYS A C 1
ATOM 2903 O O . LYS A 1 376 ? -33.067 28.936 40.258 1.00 64.19 376 LYS A O 1
ATOM 2908 N N . ASN A 1 377 ? -34.318 27.082 40.502 1.00 62.16 377 ASN A N 1
ATOM 2909 C CA . ASN A 1 377 ? -34.155 26.979 41.958 1.00 62.16 377 ASN A CA 1
ATOM 2910 C C . ASN A 1 377 ? -32.968 26.100 42.395 1.00 62.16 377 ASN A C 1
ATOM 2912 O O . ASN A 1 377 ? -32.681 26.040 43.588 1.00 62.16 377 ASN A O 1
ATOM 2916 N N . GLY A 1 378 ? -32.308 25.385 41.473 1.00 59.06 378 GLY A N 1
ATOM 2917 C CA . GLY A 1 378 ? -31.079 24.615 41.734 1.00 59.06 378 GLY A CA 1
ATOM 2918 C C . GLY A 1 378 ? -31.206 23.440 42.718 1.00 59.06 378 GLY A C 1
ATOM 2919 O O . GLY A 1 378 ? -30.196 22.869 43.113 1.00 59.06 378 GLY A O 1
ATOM 2920 N N . ARG A 1 379 ? -32.424 23.073 43.147 1.00 55.03 379 ARG A N 1
ATOM 2921 C CA . ARG A 1 379 ? -32.658 22.061 44.202 1.00 55.03 379 ARG A CA 1
ATOM 2922 C C . ARG A 1 379 ? -32.631 20.611 43.717 1.00 55.03 379 ARG A C 1
ATOM 2924 O O . ARG A 1 379 ? -32.442 19.710 44.530 1.00 55.03 379 ARG A O 1
ATOM 2931 N N . HIS A 1 380 ? -32.828 20.370 42.424 1.00 64.00 380 HIS A N 1
ATOM 2932 C CA . HIS A 1 380 ? -32.775 19.032 41.841 1.00 64.00 380 HIS A CA 1
ATOM 2933 C C . HIS A 1 380 ? -31.840 19.041 40.643 1.00 64.00 380 HIS A C 1
ATOM 2935 O O . HIS A 1 380 ? -31.786 20.020 39.901 1.00 64.00 380 HIS A O 1
ATOM 2941 N N . GLY A 1 381 ? -31.092 17.955 40.467 1.00 72.62 381 GLY A N 1
ATOM 2942 C CA . GLY A 1 381 ? -30.178 17.859 39.343 1.00 72.62 381 GLY A CA 1
ATOM 2943 C C . GLY A 1 381 ? -30.932 17.842 38.009 1.00 72.62 381 GLY A C 1
ATOM 2944 O O . GLY A 1 381 ? -32.079 17.395 37.912 1.00 72.62 381 GLY A O 1
ATOM 2945 N N . ILE A 1 382 ? -30.267 18.332 36.971 1.00 82.31 382 ILE A N 1
ATOM 2946 C CA . ILE A 1 382 ? -30.832 18.538 35.642 1.00 82.31 382 ILE A CA 1
ATOM 2947 C C . ILE A 1 382 ? -30.582 17.289 34.785 1.00 82.31 382 ILE A C 1
ATOM 2949 O O . ILE A 1 382 ? -29.445 16.820 34.726 1.00 82.31 382 ILE A O 1
ATOM 2953 N N . PRO A 1 383 ? -31.587 16.734 34.081 1.00 84.06 383 PRO A N 1
ATOM 2954 C CA . PRO A 1 383 ? -31.347 15.654 33.131 1.00 84.06 383 PRO A CA 1
ATOM 2955 C C . PRO A 1 383 ? -30.373 16.083 32.026 1.00 84.06 383 PRO A C 1
ATOM 2957 O O . PRO A 1 383 ? -30.633 17.040 31.292 1.00 84.06 383 PRO A O 1
ATOM 2960 N N . LEU A 1 384 ? -29.273 15.345 31.862 1.00 84.06 384 LEU A N 1
ATOM 2961 C CA . LEU A 1 384 ? -28.186 15.706 30.946 1.00 84.06 384 LEU A CA 1
ATOM 2962 C C . LEU A 1 384 ? -28.672 15.850 29.494 1.00 84.06 384 LEU A C 1
ATOM 2964 O O . LEU A 1 384 ? -28.328 16.810 28.813 1.00 84.06 384 LEU A O 1
ATOM 2968 N N . ALA A 1 385 ? -29.542 14.944 29.035 1.00 82.38 385 ALA A N 1
ATOM 2969 C CA . ALA A 1 385 ? -30.128 15.009 27.693 1.00 82.38 385 ALA A CA 1
ATOM 2970 C C . ALA A 1 385 ? -30.972 16.276 27.445 1.00 82.38 385 ALA A C 1
ATOM 2972 O O . ALA A 1 385 ? -31.102 16.725 26.307 1.00 82.38 385 ALA A O 1
ATOM 2973 N N . GLN A 1 386 ? -31.605 16.831 28.482 1.00 84.56 386 GLN A N 1
ATOM 2974 C CA . GLN A 1 386 ? -32.364 18.078 28.356 1.00 84.56 386 GLN A CA 1
ATOM 2975 C C . GLN A 1 386 ? -31.420 19.280 28.345 1.00 84.56 386 GLN A C 1
ATOM 2977 O O . GLN A 1 386 ? -31.593 20.169 27.516 1.00 84.56 386 GLN A O 1
ATOM 2982 N N . LEU A 1 387 ? -30.394 19.268 29.204 1.00 84.50 387 LEU A N 1
ATOM 2983 C CA . LEU A 1 387 ? -29.381 20.319 29.264 1.00 84.50 387 LEU A CA 1
ATOM 2984 C C . LEU A 1 387 ? -28.639 20.481 27.933 1.00 84.50 387 LEU A C 1
ATOM 2986 O O . LEU A 1 387 ? -28.538 21.596 27.439 1.00 84.50 387 LEU A O 1
ATOM 2990 N N . LEU A 1 388 ? -28.178 19.384 27.323 1.00 85.00 388 LEU A N 1
ATOM 2991 C CA . LEU A 1 388 ? -27.462 19.436 26.041 1.00 85.00 388 LEU A CA 1
ATOM 2992 C C . LEU A 1 388 ? -28.343 19.954 24.904 1.00 85.00 388 LEU A C 1
ATOM 2994 O O . LEU A 1 388 ? -27.903 20.786 24.118 1.00 85.00 388 LEU A O 1
ATOM 2998 N N . ARG A 1 389 ? -29.611 19.521 24.840 1.00 84.69 389 ARG A N 1
ATOM 2999 C CA . ARG A 1 389 ? -30.567 20.038 23.846 1.00 84.69 389 ARG A CA 1
ATOM 3000 C C . ARG A 1 389 ? -30.828 21.532 24.033 1.00 84.69 389 ARG A C 1
ATOM 3002 O O . ARG A 1 389 ? -30.889 22.264 23.048 1.00 84.69 389 ARG A O 1
ATOM 3009 N N . ALA A 1 390 ? -30.959 21.984 25.280 1.00 83.81 390 ALA A N 1
ATOM 3010 C CA . ALA A 1 390 ? -31.131 23.395 25.605 1.00 83.81 390 ALA A CA 1
ATOM 3011 C C . ALA A 1 390 ? -29.883 24.225 25.262 1.00 83.81 390 ALA A C 1
ATOM 3013 O O . ALA A 1 390 ? -30.017 25.276 24.642 1.00 83.81 390 ALA A O 1
ATOM 3014 N N . ALA A 1 391 ? -28.686 23.734 25.593 1.00 85.25 391 ALA A N 1
ATOM 3015 C CA . ALA A 1 391 ? -27.413 24.379 25.274 1.00 85.25 391 ALA A CA 1
ATOM 3016 C C . ALA A 1 391 ? -27.195 24.507 23.758 1.00 85.25 391 ALA A C 1
ATOM 3018 O O . ALA A 1 391 ? -26.922 25.604 23.273 1.00 85.25 391 ALA A O 1
ATOM 3019 N N . LEU A 1 392 ? -27.430 23.428 22.999 1.00 86.12 392 LEU A N 1
ATOM 3020 C CA . LEU A 1 392 ? -27.365 23.432 21.533 1.00 86.12 392 LEU A CA 1
ATOM 3021 C C . LEU A 1 392 ? -28.330 24.471 20.938 1.00 86.12 392 LEU A C 1
ATOM 3023 O O . LEU A 1 392 ? -27.964 25.256 20.065 1.00 86.12 392 LEU A O 1
ATOM 3027 N N . ALA A 1 393 ? -29.569 24.517 21.436 1.00 84.81 393 ALA A N 1
ATOM 3028 C CA . ALA A 1 393 ? -30.566 25.474 20.970 1.00 84.81 393 ALA A CA 1
ATOM 3029 C C . ALA A 1 393 ? -30.233 26.930 21.344 1.00 84.81 393 ALA A C 1
ATOM 3031 O O . ALA A 1 393 ? -30.600 27.834 20.586 1.00 84.81 393 ALA A O 1
ATOM 3032 N N . ALA A 1 394 ? -29.541 27.141 22.467 1.00 85.06 394 ALA A N 1
ATOM 3033 C CA . ALA A 1 394 ? -29.047 28.430 22.948 1.00 85.06 394 ALA A CA 1
ATOM 3034 C C . ALA A 1 394 ? -27.738 28.889 22.278 1.00 85.06 394 ALA A C 1
ATOM 3036 O O . ALA A 1 394 ? -27.351 30.042 22.465 1.00 85.06 394 ALA A O 1
ATOM 3037 N N . GLY A 1 395 ? -27.070 28.016 21.512 1.00 84.56 395 GLY A N 1
ATOM 3038 C CA . GLY A 1 395 ? -25.763 28.288 20.906 1.00 84.56 395 GLY A CA 1
ATOM 3039 C C . GLY A 1 395 ? -24.592 28.243 21.895 1.00 84.56 395 GLY A C 1
ATOM 3040 O O . GLY A 1 395 ? -23.541 28.805 21.610 1.00 84.56 395 GLY A O 1
ATOM 3041 N N . THR A 1 396 ? -24.764 27.616 23.060 1.00 86.38 396 THR A N 1
ATOM 3042 C CA . THR A 1 396 ? -23.697 27.431 24.057 1.00 86.38 396 THR A CA 1
ATOM 3043 C C . THR A 1 396 ? -22.839 26.224 23.680 1.00 86.38 396 THR A C 1
ATOM 3045 O O . THR A 1 396 ? -23.384 25.169 23.351 1.00 86.38 396 THR A O 1
ATOM 3048 N N . ALA A 1 397 ? -21.510 26.357 23.734 1.00 85.94 397 ALA A N 1
ATOM 3049 C CA . ALA A 1 397 ? -20.601 25.267 23.391 1.00 85.94 397 ALA A CA 1
ATOM 3050 C C . ALA A 1 397 ? -20.698 24.113 24.405 1.00 85.94 397 ALA A C 1
ATOM 3052 O O . ALA A 1 397 ? -20.828 24.334 25.611 1.00 85.94 397 ALA A O 1
ATOM 3053 N N . GLU A 1 398 ? -20.598 22.864 23.933 1.00 83.88 398 GLU A N 1
ATOM 3054 C CA . GLU A 1 398 ? -20.637 21.682 24.813 1.00 83.88 398 GLU A CA 1
ATOM 3055 C C . GLU A 1 398 ? -19.490 21.668 25.835 1.00 83.88 398 GLU A C 1
ATOM 3057 O O . GLU A 1 398 ? -19.640 21.104 26.919 1.00 83.88 398 GLU A O 1
ATOM 3062 N N . GLU A 1 399 ? -18.362 22.307 25.518 1.00 85.12 399 GLU A N 1
ATOM 3063 C CA . GLU A 1 399 ? -17.209 22.432 26.414 1.00 85.12 399 GLU A CA 1
ATOM 3064 C C . GLU A 1 399 ? -17.521 23.277 27.647 1.00 85.12 399 GLU A C 1
ATOM 3066 O O . GLU A 1 399 ? -17.212 22.860 28.763 1.00 85.12 399 GLU A O 1
ATOM 3071 N N . ASP A 1 400 ? -18.196 24.415 27.460 1.00 85.31 400 ASP A N 1
ATOM 3072 C CA . ASP A 1 400 ? -18.604 25.292 28.560 1.00 85.31 400 ASP A CA 1
ATOM 3073 C C . ASP A 1 400 ? -19.586 24.560 29.478 1.00 85.31 400 ASP A C 1
ATOM 3075 O O . ASP A 1 400 ? -19.474 24.600 30.707 1.00 85.31 400 ASP A O 1
ATOM 3079 N N . VAL A 1 401 ? -20.518 23.812 28.874 1.00 84.56 401 VAL A N 1
ATOM 3080 C CA . VAL A 1 401 ? -21.448 22.955 29.613 1.00 84.56 401 VAL A CA 1
ATOM 3081 C C . VAL A 1 401 ? -20.671 21.907 30.401 1.00 84.56 401 VAL A C 1
ATOM 3083 O O . VAL A 1 401 ? -20.861 21.817 31.609 1.00 84.56 401 VAL A O 1
ATOM 3086 N N . ALA A 1 402 ? -19.761 21.158 29.775 1.00 84.81 402 ALA A N 1
ATOM 3087 C CA . ALA A 1 402 ? -18.982 20.118 30.445 1.00 84.81 402 ALA A CA 1
ATOM 3088 C C . ALA A 1 402 ? -18.112 20.663 31.593 1.00 84.81 402 ALA A C 1
ATOM 3090 O O . ALA A 1 402 ? -18.036 20.025 32.643 1.00 84.81 402 ALA A O 1
ATOM 3091 N N . ALA A 1 403 ? -17.499 21.839 31.424 1.00 86.81 403 ALA A N 1
ATOM 3092 C CA . ALA A 1 403 ? -16.690 22.500 32.449 1.00 86.81 403 ALA A CA 1
ATOM 3093 C C . ALA A 1 403 ? -17.524 22.995 33.642 1.00 86.81 403 ALA A C 1
ATOM 3095 O O . ALA A 1 403 ? -17.039 23.038 34.771 1.00 86.81 403 ALA A O 1
ATOM 3096 N N . SER A 1 404 ? -18.788 23.344 33.402 1.00 85.62 404 SER A N 1
ATOM 3097 C CA . SER A 1 404 ? -19.712 23.804 34.441 1.00 85.62 404 SER A CA 1
ATOM 3098 C C . SER A 1 404 ? -20.385 22.676 35.239 1.00 85.62 404 SER A C 1
ATOM 3100 O O . SER A 1 404 ? -21.016 22.956 36.264 1.00 85.62 404 SER A O 1
ATOM 3102 N N . VAL A 1 405 ? -20.281 21.412 34.799 1.00 86.25 405 VAL A N 1
ATOM 3103 C CA . VAL A 1 405 ? -20.843 20.267 35.533 1.00 86.25 405 VAL A CA 1
ATOM 3104 C C . VAL A 1 405 ? -19.978 19.950 36.753 1.00 86.25 405 VAL A C 1
ATOM 3106 O O . VAL A 1 405 ? -18.828 19.539 36.629 1.00 86.25 405 VAL A O 1
ATOM 3109 N N . ARG A 1 406 ? -20.566 20.070 37.945 1.00 85.75 406 ARG A N 1
ATOM 3110 C CA . ARG A 1 406 ? -19.928 19.763 39.232 1.00 85.75 406 ARG A CA 1
ATOM 3111 C C . ARG A 1 406 ? -19.999 18.281 39.582 1.00 85.75 406 ARG A C 1
ATOM 3113 O O . ARG A 1 406 ? -19.047 17.731 40.120 1.00 85.75 406 ARG A O 1
ATOM 3120 N N . SER A 1 407 ? -21.131 17.630 39.311 1.00 86.94 407 SER A N 1
ATOM 3121 C CA . SER A 1 407 ? -21.312 16.209 39.614 1.00 86.94 407 SER A CA 1
ATOM 3122 C C . SER A 1 407 ? -22.267 15.520 38.641 1.00 86.94 407 SER A C 1
ATOM 3124 O O . SER A 1 407 ? -23.172 16.138 38.072 1.00 86.94 407 SER A O 1
ATOM 3126 N N . TYR A 1 408 ? -22.064 14.216 38.467 1.00 87.44 408 TYR A N 1
ATOM 3127 C CA . TYR A 1 408 ? -22.874 13.329 37.641 1.00 87.44 408 TYR A CA 1
ATOM 3128 C C . TYR A 1 408 ? -23.514 12.258 38.524 1.00 87.44 408 TYR A C 1
ATOM 3130 O O . TYR A 1 408 ? -22.870 11.690 39.404 1.00 87.44 408 TYR A O 1
ATOM 3138 N N . SER A 1 409 ? -24.779 11.933 38.281 1.00 84.25 409 SER A N 1
ATOM 3139 C CA . SER A 1 409 ? -25.480 10.870 39.004 1.00 84.25 409 SER A CA 1
ATOM 3140 C C . SER A 1 409 ? -26.529 10.198 38.125 1.00 84.25 409 SER A C 1
ATOM 3142 O O . SER A 1 409 ? -26.958 10.731 37.101 1.00 84.25 409 SER A O 1
ATOM 3144 N N . GLN A 1 410 ? -26.950 8.998 38.514 1.00 78.31 410 GLN A N 1
ATOM 3145 C CA . GLN A 1 410 ? -28.224 8.461 38.036 1.00 78.31 410 GLN A CA 1
ATOM 3146 C C . GLN A 1 410 ? -29.349 9.001 38.910 1.00 78.31 410 GLN A C 1
ATOM 3148 O O . GLN A 1 410 ? -29.108 9.376 40.056 1.00 78.31 410 GLN A O 1
ATOM 3153 N N . PHE A 1 411 ? -30.580 8.999 38.405 1.00 68.75 411 PHE A N 1
ATOM 3154 C CA . PHE A 1 411 ? -31.734 9.366 39.222 1.00 68.75 411 PHE A CA 1
ATOM 3155 C C . PHE A 1 411 ? -31.796 8.481 40.487 1.00 68.75 411 PHE A C 1
ATOM 3157 O O . PHE A 1 411 ? -31.949 7.266 40.379 1.00 68.75 411 PHE A O 1
ATOM 3164 N N . GLY A 1 412 ? -31.603 9.080 41.670 1.00 64.62 412 GLY A N 1
ATOM 3165 C CA . GLY A 1 412 ? -31.525 8.370 42.959 1.00 64.62 412 GLY A CA 1
ATOM 3166 C C . GLY A 1 412 ? -30.221 7.597 43.232 1.00 64.62 412 GLY A C 1
ATOM 3167 O O . GLY A 1 412 ? -30.166 6.832 44.190 1.00 64.62 412 GLY A O 1
ATOM 3168 N N . GLY A 1 413 ? -29.184 7.760 42.403 1.00 71.31 413 GLY A N 1
ATOM 3169 C CA . GLY A 1 413 ? -27.877 7.111 42.559 1.00 71.31 413 GLY A CA 1
ATOM 3170 C C . GLY A 1 413 ? -26.816 7.997 43.222 1.00 71.31 413 GLY A C 1
ATOM 3171 O O . GLY A 1 413 ? -27.011 9.195 43.416 1.00 71.31 413 GLY A O 1
ATOM 3172 N N . HIS A 1 414 ? -25.656 7.408 43.532 1.00 76.75 414 HIS A N 1
ATOM 3173 C CA . HIS A 1 414 ? -24.507 8.145 44.069 1.00 76.75 414 HIS A CA 1
ATOM 3174 C C . HIS A 1 414 ? -23.958 9.162 43.060 1.00 76.75 414 HIS A C 1
ATOM 3176 O O . HIS A 1 414 ? -23.922 8.902 41.853 1.00 76.75 414 HIS A O 1
ATOM 3182 N N . ARG A 1 415 ? -23.524 10.313 43.580 1.00 84.69 415 ARG A N 1
ATOM 3183 C CA . ARG A 1 415 ? -22.874 11.375 42.808 1.00 84.69 415 ARG A CA 1
ATOM 3184 C C . ARG A 1 415 ? -21.401 11.046 42.620 1.00 84.69 415 ARG A C 1
ATOM 3186 O O . ARG A 1 415 ? -20.762 10.575 43.556 1.00 84.69 415 ARG A O 1
ATOM 3193 N N . ILE A 1 416 ? -20.895 11.295 41.420 1.00 88.00 416 ILE A N 1
ATOM 3194 C CA . ILE A 1 416 ? -19.486 11.138 41.063 1.00 88.00 416 ILE A CA 1
ATOM 3195 C C . ILE A 1 416 ? -18.999 12.386 40.333 1.00 88.00 416 ILE A C 1
ATOM 3197 O O . ILE A 1 416 ? -19.781 13.057 39.651 1.00 88.00 416 ILE A O 1
ATOM 3201 N N . THR A 1 417 ? -17.706 12.662 40.425 1.00 88.94 417 THR A N 1
ATOM 3202 C CA . THR A 1 417 ? -17.033 13.643 39.569 1.00 88.94 417 THR A CA 1
ATOM 3203 C C . THR A 1 417 ? -16.472 12.956 38.325 1.00 88.94 417 THR A C 1
ATOM 3205 O O . THR A 1 417 ? -16.306 11.735 38.286 1.00 88.94 417 THR A O 1
ATOM 3208 N N . LEU A 1 418 ? -16.273 13.721 37.252 1.00 88.69 418 LEU A N 1
ATOM 3209 C CA . LEU A 1 418 ? -15.630 13.253 36.026 1.00 88.69 418 LEU A CA 1
ATOM 3210 C C . LEU A 1 418 ? -14.750 14.377 35.474 1.00 88.69 418 LEU A C 1
ATOM 3212 O O . LEU A 1 418 ? -15.152 15.540 35.542 1.00 88.69 418 LEU A O 1
ATOM 3216 N N . PRO A 1 419 ? -13.584 14.061 34.887 1.00 90.50 419 PRO A N 1
ATOM 3217 C CA . PRO A 1 419 ? -12.777 15.069 34.213 1.00 90.50 419 PRO A CA 1
ATOM 3218 C C . PRO A 1 419 ? -13.528 15.625 32.995 1.00 90.50 419 PRO A C 1
ATOM 3220 O O . PRO A 1 419 ? -14.275 14.898 32.341 1.00 90.50 419 PRO A O 1
ATOM 3223 N N . VAL A 1 420 ? -13.301 16.897 32.654 1.00 89.44 420 VAL A N 1
ATOM 3224 C CA . VAL A 1 420 ? -13.979 17.570 31.525 1.00 89.44 420 VAL A CA 1
ATOM 3225 C C . VAL A 1 420 ? -13.701 16.853 30.196 1.00 89.44 420 VAL A C 1
ATOM 3227 O O . VAL A 1 420 ? -14.617 16.560 29.425 1.00 89.44 420 VAL A O 1
ATOM 3230 N N . ARG A 1 421 ? -12.433 16.503 29.957 1.00 91.31 421 ARG A N 1
ATOM 3231 C CA . ARG A 1 421 ? -11.962 15.734 28.797 1.00 91.31 421 ARG A CA 1
ATOM 3232 C C . ARG A 1 421 ? -11.266 14.454 29.244 1.00 91.31 421 ARG A C 1
ATOM 3234 O O . ARG A 1 421 ? -10.771 14.364 30.370 1.00 91.31 421 ARG A O 1
ATOM 3241 N N . LEU A 1 422 ? -11.173 13.488 28.332 1.00 91.69 422 LEU A N 1
ATOM 3242 C CA . LEU A 1 422 ? -10.349 12.297 28.520 1.00 91.69 422 LEU A CA 1
ATOM 3243 C C . LEU A 1 422 ? -8.892 12.714 28.778 1.00 91.69 422 LEU A C 1
ATOM 3245 O O . LEU A 1 422 ? -8.227 13.249 27.893 1.00 91.69 422 LEU A O 1
ATOM 3249 N N . ASN A 1 423 ? -8.403 12.478 29.993 1.00 93.38 423 ASN A N 1
ATOM 3250 C CA . ASN A 1 423 ? -7.043 12.805 30.415 1.00 93.38 423 ASN A CA 1
ATOM 3251 C C . ASN A 1 423 ? -6.199 11.533 30.616 1.00 93.38 423 ASN A C 1
ATOM 3253 O O . ASN A 1 423 ? -6.696 10.408 30.517 1.00 93.38 423 ASN A O 1
ATOM 3257 N N . GLN A 1 424 ? -4.911 11.714 30.917 1.00 94.38 424 GLN A N 1
ATOM 3258 C CA . GLN A 1 424 ? -3.976 10.603 31.127 1.00 94.38 424 GLN A CA 1
ATOM 3259 C C . GLN A 1 424 ? -4.399 9.690 32.283 1.00 94.38 424 GLN A C 1
ATOM 3261 O O . GLN A 1 424 ? -4.282 8.474 32.162 1.00 94.38 424 GLN A O 1
ATOM 3266 N N . ASP A 1 425 ? -4.931 10.250 33.372 1.00 94.75 425 ASP A N 1
ATOM 3267 C CA . ASP A 1 425 ? -5.355 9.470 34.538 1.00 94.75 425 ASP A CA 1
ATOM 3268 C C . ASP A 1 425 ? -6.541 8.554 34.199 1.00 94.75 425 ASP A C 1
ATOM 3270 O O . ASP A 1 425 ? -6.515 7.368 34.530 1.00 94.75 425 ASP A O 1
ATOM 3274 N N . LEU A 1 426 ? -7.549 9.056 33.474 1.00 94.19 426 LEU A N 1
ATOM 3275 C CA . LEU A 1 426 ? -8.698 8.260 33.030 1.00 94.19 426 LEU A CA 1
ATOM 3276 C C . LEU A 1 426 ? -8.308 7.220 31.968 1.00 94.19 426 LEU A C 1
ATOM 3278 O O . LEU A 1 426 ? -8.830 6.105 31.974 1.00 94.19 426 LEU A O 1
ATOM 3282 N N . ALA A 1 427 ? -7.363 7.544 31.084 1.00 94.88 427 ALA A N 1
ATOM 3283 C CA . ALA A 1 427 ? -6.835 6.586 30.116 1.00 94.88 427 ALA A CA 1
ATOM 3284 C C . ALA A 1 427 ? -6.024 5.467 30.800 1.00 94.88 427 ALA A C 1
ATOM 3286 O O . ALA A 1 427 ? -6.237 4.289 30.514 1.00 94.88 427 ALA A O 1
ATOM 3287 N N . TYR A 1 428 ? -5.155 5.809 31.756 1.00 95.69 428 TYR A N 1
ATOM 3288 C CA . TYR A 1 428 ? -4.397 4.840 32.554 1.00 95.69 428 TYR A CA 1
ATOM 3289 C C . TYR A 1 428 ? -5.320 3.962 33.414 1.00 95.69 428 TYR A C 1
ATOM 3291 O O . TYR A 1 428 ? -5.129 2.748 33.462 1.00 95.69 428 TYR A O 1
ATOM 3299 N N . PHE A 1 429 ? -6.375 4.535 34.009 1.00 95.38 429 PHE A N 1
ATOM 3300 C CA . PHE A 1 429 ? -7.440 3.784 34.686 1.00 95.38 429 PHE A CA 1
ATOM 3301 C C . PHE A 1 429 ? -8.067 2.725 33.783 1.00 95.38 429 PHE A C 1
ATOM 3303 O O . PHE A 1 429 ? -8.178 1.562 34.170 1.00 95.38 429 PHE A O 1
ATOM 3310 N N . ALA A 1 430 ? -8.467 3.122 32.572 1.00 94.31 430 ALA A N 1
ATOM 3311 C CA . ALA A 1 430 ? -9.065 2.208 31.613 1.00 94.31 430 ALA A CA 1
ATOM 3312 C C . ALA A 1 430 ? -8.084 1.094 31.215 1.00 94.31 430 ALA A C 1
ATOM 3314 O O . ALA A 1 430 ? -8.503 -0.058 31.138 1.00 94.31 430 ALA A O 1
ATOM 3315 N N . GLY A 1 431 ? -6.791 1.406 31.064 1.00 93.69 431 GLY A N 1
ATOM 3316 C CA . GLY A 1 431 ? -5.733 0.425 30.800 1.00 93.69 431 GLY A CA 1
ATOM 3317 C C . GLY A 1 431 ? -5.528 -0.581 31.940 1.00 93.69 431 GLY A C 1
ATOM 3318 O O . GLY A 1 431 ? -5.470 -1.785 31.692 1.00 93.69 431 GLY A O 1
ATOM 3319 N N . LEU A 1 432 ? -5.494 -0.115 33.197 1.00 93.44 432 LEU A N 1
ATOM 3320 C CA . LEU A 1 432 ? -5.425 -0.989 34.378 1.00 93.44 432 LEU A CA 1
ATOM 3321 C C . LEU A 1 432 ? -6.636 -1.916 34.461 1.00 93.44 432 LEU A C 1
ATOM 3323 O O . LEU A 1 432 ? -6.500 -3.112 34.725 1.00 93.44 432 LEU A O 1
ATOM 3327 N N . ILE A 1 433 ? -7.835 -1.369 34.224 1.00 93.56 433 ILE A N 1
ATOM 3328 C CA . ILE A 1 433 ? -9.026 -2.200 34.168 1.00 93.56 433 ILE A CA 1
ATOM 3329 C C . ILE A 1 433 ? -8.898 -3.179 33.010 1.00 93.56 433 ILE A C 1
ATOM 3331 O O . ILE A 1 433 ? -9.181 -4.344 33.241 1.00 93.56 433 ILE A O 1
ATOM 3335 N N . ALA A 1 434 ? -8.501 -2.767 31.804 1.00 91.19 434 ALA A N 1
ATOM 3336 C CA . ALA A 1 434 ? -8.431 -3.627 30.623 1.00 91.19 434 ALA A CA 1
ATOM 3337 C C . ALA A 1 434 ? -7.662 -4.931 30.882 1.00 91.19 434 ALA A C 1
ATOM 3339 O O . ALA A 1 434 ? -8.209 -5.982 30.546 1.00 91.19 434 ALA A O 1
ATOM 3340 N N . GLY A 1 435 ? -6.505 -4.865 31.553 1.00 88.81 435 GLY A N 1
ATOM 3341 C CA . GLY A 1 435 ? -5.734 -6.048 31.953 1.00 88.81 435 GLY A CA 1
ATOM 3342 C C . GLY A 1 435 ? -6.388 -6.846 33.086 1.00 88.81 435 GLY A C 1
ATOM 3343 O O . GLY A 1 435 ? -7.079 -7.837 32.847 1.00 88.81 435 GLY A O 1
ATOM 3344 N N . ASP A 1 436 ? -6.257 -6.371 34.329 1.00 88.62 436 ASP A N 1
ATOM 3345 C CA . ASP A 1 436 ? -6.608 -7.151 35.535 1.00 88.62 436 ASP A CA 1
ATOM 3346 C C . ASP A 1 436 ? -7.993 -6.835 36.144 1.00 88.62 436 ASP A C 1
ATOM 3348 O O . ASP A 1 436 ? -8.439 -7.457 37.115 1.00 88.62 436 ASP A O 1
ATOM 3352 N N . GLY A 1 437 ? -8.710 -5.848 35.605 1.00 87.88 437 GLY A N 1
ATOM 3353 C CA . GLY A 1 437 ? -10.026 -5.448 36.107 1.00 87.88 437 GLY A CA 1
ATOM 3354 C C . GLY A 1 437 ? -11.188 -6.321 35.620 1.00 87.88 437 GLY A C 1
ATOM 3355 O O . GLY A 1 437 ? -11.054 -7.187 34.763 1.00 87.88 437 GLY A O 1
ATOM 3356 N N . SER A 1 438 ? -12.399 -6.054 36.101 1.00 89.88 438 SER A N 1
ATOM 3357 C CA . SER A 1 438 ? -13.647 -6.659 35.618 1.00 89.88 438 SER A CA 1
ATOM 3358 C C . SER A 1 438 ? -14.827 -5.706 35.817 1.00 89.88 438 SER A C 1
ATOM 3360 O O . SER A 1 438 ? -14.873 -4.959 36.794 1.00 89.88 438 SER A O 1
ATOM 3362 N N . VAL A 1 439 ? -15.777 -5.720 34.878 1.00 90.81 439 VAL A N 1
ATOM 3363 C CA . VAL A 1 439 ? -16.986 -4.883 34.926 1.00 90.81 439 VAL A CA 1
ATOM 3364 C C . VAL A 1 439 ? -18.196 -5.801 34.929 1.00 90.81 439 VAL A C 1
ATOM 3366 O O . VAL A 1 439 ? -18.510 -6.423 33.922 1.00 90.81 439 VAL A O 1
ATOM 3369 N N . GLU A 1 440 ? -18.883 -5.921 36.055 1.00 90.06 440 GLU A N 1
ATOM 3370 C CA . GLU A 1 440 ? -19.974 -6.884 36.208 1.00 90.06 440 GLU A CA 1
ATOM 3371 C C . GLU A 1 440 ? -21.323 -6.210 36.327 1.00 90.06 440 GLU A C 1
ATOM 3373 O O . GLU A 1 440 ? -21.515 -5.304 37.138 1.00 90.06 440 GLU A O 1
ATOM 3378 N N . GLN A 1 441 ? -22.280 -6.710 35.556 1.00 86.12 441 GLN A N 1
ATOM 3379 C CA . GLN A 1 441 ? -23.667 -6.305 35.671 1.00 86.12 441 GLN A CA 1
ATOM 3380 C C . GLN A 1 441 ? -24.339 -7.110 36.787 1.00 86.12 441 GLN A C 1
ATOM 3382 O O . GLN A 1 441 ? -24.344 -8.340 36.774 1.00 86.12 441 GLN A O 1
ATOM 3387 N N . ARG A 1 442 ? -24.896 -6.414 37.778 1.00 82.50 442 ARG A N 1
ATOM 3388 C CA . ARG A 1 442 ? -25.686 -7.022 38.851 1.00 82.50 442 ARG A CA 1
ATOM 3389 C C . ARG A 1 442 ? -27.123 -7.294 38.369 1.00 82.50 442 ARG A C 1
ATOM 3391 O O . ARG A 1 442 ? -27.621 -6.550 37.523 1.00 82.50 442 ARG A O 1
ATOM 3398 N N . PRO A 1 443 ? -27.829 -8.272 38.968 1.00 72.81 443 PRO A N 1
ATOM 3399 C CA . PRO A 1 443 ? -29.215 -8.604 38.612 1.00 72.81 443 PRO A CA 1
ATOM 3400 C C . PRO A 1 443 ? -30.187 -7.418 38.711 1.00 72.81 443 PRO A C 1
ATOM 3402 O O . PRO A 1 443 ? -31.104 -7.297 37.912 1.00 72.81 443 PRO A O 1
ATOM 3405 N N . LEU A 1 444 ? -29.939 -6.498 39.649 1.00 68.25 444 LEU A N 1
ATOM 3406 C CA . LEU A 1 444 ? -30.737 -5.286 39.877 1.00 68.25 444 LEU A CA 1
ATOM 3407 C C . LEU A 1 444 ? -30.345 -4.103 38.959 1.00 68.25 444 LEU A C 1
ATOM 3409 O O . LEU A 1 444 ? -30.689 -2.960 39.238 1.00 68.25 444 LEU A O 1
ATOM 3413 N N . GLY A 1 445 ? -29.579 -4.339 37.886 1.00 68.19 445 GLY A N 1
ATOM 3414 C CA . GLY A 1 445 ? -29.259 -3.331 36.860 1.00 68.19 445 GLY A CA 1
ATOM 3415 C C . GLY A 1 445 ? -28.072 -2.399 37.155 1.00 68.19 445 GLY A C 1
ATOM 3416 O O . GLY A 1 445 ? -27.725 -1.574 36.305 1.00 68.19 445 GLY A O 1
ATOM 3417 N N . GLY A 1 446 ? -27.427 -2.534 38.320 1.00 77.81 446 GLY A N 1
ATOM 3418 C CA . GLY A 1 446 ? -26.211 -1.796 38.688 1.00 77.81 446 GLY A CA 1
ATOM 3419 C C . GLY A 1 446 ? -24.928 -2.433 38.141 1.00 77.81 446 GLY A C 1
ATOM 3420 O O . GLY A 1 446 ? -24.874 -3.640 37.926 1.00 77.81 446 GLY A O 1
ATOM 3421 N N . PHE A 1 447 ? -23.872 -1.638 37.961 1.00 87.00 447 PHE A N 1
ATOM 3422 C CA . PHE A 1 447 ? -22.562 -2.126 37.515 1.00 87.00 447 PHE A CA 1
ATOM 3423 C C . PHE A 1 447 ? -21.548 -2.091 38.654 1.00 87.00 447 PHE A C 1
ATOM 3425 O O . PHE A 1 447 ? -21.513 -1.155 39.453 1.00 87.00 447 PHE A O 1
ATOM 3432 N N . ALA A 1 448 ? -20.738 -3.137 38.748 1.00 89.50 448 ALA A N 1
ATOM 3433 C CA . ALA A 1 448 ? -19.648 -3.260 39.698 1.00 89.50 448 ALA A CA 1
ATOM 3434 C C . ALA A 1 448 ? -18.322 -3.249 38.943 1.00 89.50 448 ALA A C 1
ATOM 3436 O O . ALA A 1 448 ? -18.068 -4.162 38.159 1.00 89.50 448 ALA A O 1
ATOM 3437 N N . ILE A 1 449 ? -17.485 -2.250 39.199 1.00 92.19 449 ILE A N 1
ATOM 3438 C CA . ILE A 1 449 ? -16.110 -2.231 38.706 1.00 92.19 449 ILE A CA 1
ATOM 3439 C C . ILE A 1 449 ? -15.239 -2.863 39.787 1.00 92.19 449 ILE A C 1
ATOM 3441 O O . ILE A 1 449 ? -15.283 -2.437 40.943 1.00 92.19 449 ILE A O 1
ATOM 3445 N N . ARG A 1 450 ? -14.497 -3.910 39.427 1.00 91.50 450 ARG A N 1
ATOM 3446 C CA . ARG A 1 450 ? -13.576 -4.613 40.326 1.00 91.50 450 ARG A CA 1
ATOM 3447 C C . ARG A 1 450 ? -12.178 -4.630 39.731 1.00 91.50 450 ARG A C 1
ATOM 3449 O O . ARG A 1 450 ? -12.038 -4.890 38.541 1.00 91.50 450 ARG A O 1
ATOM 3456 N N . PHE A 1 451 ? -11.167 -4.417 40.556 1.00 92.00 451 PHE A N 1
ATOM 3457 C CA . PHE A 1 451 ? -9.762 -4.569 40.194 1.00 92.00 451 PHE A CA 1
ATOM 3458 C C . PHE A 1 451 ? -9.117 -5.576 41.143 1.00 92.00 451 PHE A C 1
ATOM 3460 O O . PHE A 1 451 ? -9.162 -5.384 42.360 1.00 92.00 451 PHE A O 1
ATOM 3467 N N . ASN A 1 452 ? -8.576 -6.661 40.586 1.00 88.12 452 ASN A N 1
ATOM 3468 C CA . ASN A 1 452 ? -7.998 -7.760 41.354 1.00 88.12 452 ASN A CA 1
ATOM 3469 C C . ASN A 1 452 ? -6.509 -7.851 41.025 1.00 88.12 452 ASN A C 1
ATOM 3471 O O . ASN A 1 452 ? -6.165 -8.182 39.896 1.00 88.12 452 ASN A O 1
ATOM 3475 N N . ASN A 1 453 ? -5.623 -7.608 41.986 1.00 87.00 453 ASN A N 1
ATOM 3476 C CA . ASN A 1 453 ? -4.185 -7.729 41.748 1.00 87.00 453 ASN A CA 1
ATOM 3477 C C . ASN A 1 453 ? -3.459 -8.161 43.031 1.00 87.00 453 ASN A C 1
ATOM 3479 O O . ASN A 1 453 ? -3.882 -7.840 44.143 1.00 87.00 453 ASN A O 1
ATOM 3483 N N . SER A 1 454 ? -2.407 -8.966 42.887 1.00 84.81 454 SER A N 1
ATOM 3484 C CA . SER A 1 454 ? -1.580 -9.420 44.010 1.00 84.81 454 SER A CA 1
ATOM 3485 C C . SER A 1 454 ? -0.511 -8.408 44.418 1.00 84.81 454 SER A C 1
ATOM 3487 O O . SER A 1 454 ? 0.053 -8.546 45.499 1.00 84.81 454 SER A O 1
ATOM 3489 N N . ASP A 1 455 ? -0.203 -7.427 43.567 1.00 85.12 455 ASP A N 1
ATOM 3490 C CA . ASP A 1 455 ? 0.770 -6.385 43.870 1.00 85.12 455 ASP A CA 1
ATOM 3491 C C . ASP A 1 455 ? 0.117 -5.236 44.670 1.00 85.12 455 ASP A C 1
ATOM 3493 O O . ASP A 1 455 ? -0.800 -4.567 44.171 1.00 85.12 455 ASP A O 1
ATOM 3497 N N . PRO A 1 456 ? 0.574 -4.965 45.907 1.00 84.56 456 PRO A N 1
ATOM 3498 C CA . PRO A 1 456 ? -0.002 -3.922 46.750 1.00 84.56 456 PRO A CA 1
ATOM 3499 C C . PRO A 1 456 ? 0.244 -2.504 46.218 1.00 84.56 456 PRO A C 1
ATOM 3501 O O . PRO A 1 456 ? -0.531 -1.603 46.543 1.00 84.56 456 PRO A O 1
ATOM 3504 N N . VAL A 1 457 ? 1.286 -2.282 45.408 1.00 87.75 457 VAL A N 1
ATOM 3505 C CA . VAL A 1 457 ? 1.577 -0.972 44.808 1.00 87.75 457 VAL A CA 1
ATOM 3506 C C . VAL A 1 457 ? 0.489 -0.622 43.800 1.00 87.75 457 VAL A C 1
ATOM 3508 O O . VAL A 1 457 ? -0.105 0.448 43.900 1.00 87.75 457 VAL A O 1
ATOM 3511 N N . LEU A 1 458 ? 0.151 -1.549 42.897 1.00 88.62 458 LEU A N 1
ATOM 3512 C CA . LEU A 1 458 ? -0.901 -1.332 41.898 1.00 88.62 458 LEU A CA 1
ATOM 3513 C C . LEU A 1 458 ? -2.278 -1.128 42.538 1.00 88.62 458 LEU A C 1
ATOM 3515 O O . LEU A 1 458 ? -3.042 -0.281 42.084 1.00 88.62 458 LEU A O 1
ATOM 3519 N N . ILE A 1 459 ? -2.583 -1.853 43.617 1.00 89.69 459 ILE A N 1
ATOM 3520 C CA . ILE A 1 459 ? -3.828 -1.688 44.382 1.00 89.69 459 ILE A CA 1
ATOM 3521 C C . ILE A 1 459 ? -3.937 -0.283 44.988 1.00 89.69 459 ILE A C 1
ATOM 3523 O O . ILE A 1 459 ? -4.999 0.340 44.900 1.00 89.69 459 ILE A O 1
ATOM 3527 N N . ARG A 1 460 ? -2.848 0.238 45.573 1.00 88.94 460 ARG A N 1
ATOM 3528 C CA . ARG A 1 460 ? -2.803 1.611 46.103 1.00 88.94 460 ARG A CA 1
ATOM 3529 C C . ARG A 1 460 ? -2.946 2.636 44.987 1.00 88.94 460 ARG A C 1
ATOM 3531 O O . ARG A 1 460 ? -3.846 3.463 45.053 1.00 88.94 460 ARG A O 1
ATOM 3538 N N . THR A 1 461 ? -2.153 2.510 43.920 1.00 89.75 461 THR A N 1
ATOM 3539 C CA . THR A 1 461 ? -2.229 3.404 42.756 1.00 89.75 461 THR A CA 1
ATOM 3540 C C . THR A 1 461 ? -3.634 3.438 42.159 1.00 89.75 461 THR A C 1
ATOM 3542 O O . THR A 1 461 ? -4.141 4.514 41.859 1.00 89.75 461 THR A O 1
ATOM 3545 N N . TYR A 1 462 ? -4.285 2.281 42.017 1.00 92.25 462 TYR A N 1
ATOM 3546 C CA . TYR A 1 462 ? -5.662 2.190 41.540 1.00 92.25 462 TYR A CA 1
ATOM 3547 C C . TYR A 1 462 ? -6.646 2.890 42.488 1.00 92.25 462 TYR A C 1
ATOM 3549 O O . TYR A 1 462 ? -7.499 3.648 42.034 1.00 92.25 462 TYR A O 1
ATOM 3557 N N . THR A 1 463 ? -6.514 2.671 43.798 1.00 91.38 463 THR A N 1
ATOM 3558 C CA . THR A 1 463 ? -7.386 3.272 44.821 1.00 91.38 463 THR A CA 1
ATOM 3559 C C . THR A 1 463 ? -7.273 4.796 44.835 1.00 91.38 463 THR A C 1
ATOM 3561 O O . THR A 1 463 ? -8.289 5.487 44.748 1.00 91.38 463 THR A O 1
ATOM 3564 N N . ASP A 1 464 ? -6.046 5.320 44.848 1.00 91.06 464 ASP A N 1
ATOM 3565 C CA . ASP A 1 464 ? -5.778 6.760 44.811 1.00 91.06 464 ASP A CA 1
ATOM 3566 C C . ASP A 1 464 ? -6.324 7.391 43.528 1.00 91.06 464 ASP A C 1
ATOM 3568 O O . ASP A 1 464 ? -6.828 8.512 43.523 1.00 91.06 464 ASP A O 1
ATOM 3572 N N . LEU A 1 465 ? -6.236 6.665 42.415 1.00 92.56 465 LEU A N 1
ATOM 3573 C CA . LEU A 1 465 ? -6.714 7.134 41.127 1.00 92.56 465 LEU A CA 1
ATOM 3574 C C . LEU A 1 465 ? -8.247 7.153 41.051 1.00 92.56 465 LEU A C 1
ATOM 3576 O O . LEU A 1 465 ? -8.805 8.124 40.546 1.00 92.56 465 LEU A O 1
ATOM 3580 N N . VAL A 1 466 ? -8.936 6.147 41.601 1.00 92.19 466 VAL A N 1
ATOM 3581 C CA . VAL A 1 466 ? -10.407 6.145 41.715 1.00 92.19 466 VAL A CA 1
ATOM 3582 C C . VAL A 1 466 ? -10.888 7.313 42.574 1.00 92.19 466 VAL A C 1
ATOM 3584 O O . VAL A 1 466 ? -11.838 7.996 42.190 1.00 92.19 466 VAL A O 1
ATOM 3587 N N . HIS A 1 467 ? -10.210 7.584 43.692 1.00 91.00 467 HIS A N 1
ATOM 3588 C CA . HIS A 1 467 ? -10.542 8.721 44.546 1.00 91.00 467 HIS A CA 1
ATOM 3589 C C . HIS A 1 467 ? -10.321 10.056 43.820 1.00 91.00 467 HIS A C 1
ATOM 3591 O O . HIS A 1 467 ? -11.200 10.911 43.841 1.00 91.00 467 HIS A O 1
ATOM 3597 N N . ARG A 1 468 ? -9.181 10.229 43.132 1.00 91.00 468 ARG A N 1
ATOM 3598 C CA . ARG A 1 468 ? -8.871 11.460 42.382 1.00 91.00 468 ARG A CA 1
ATOM 3599 C C . ARG A 1 468 ? -9.797 11.706 41.189 1.00 91.00 468 ARG A C 1
ATOM 3601 O O . ARG A 1 468 ? -10.099 12.857 40.906 1.00 91.00 468 ARG A O 1
ATOM 3608 N N . LEU A 1 469 ? -10.204 10.659 40.466 1.00 91.12 469 LEU A N 1
ATOM 3609 C CA . LEU A 1 469 ? -11.033 10.808 39.264 1.00 91.12 469 LEU A CA 1
ATOM 3610 C C . LEU A 1 469 ? -12.526 10.931 39.551 1.00 91.12 469 LEU A C 1
ATOM 3612 O O . LEU A 1 469 ? -13.210 11.619 38.798 1.00 91.12 469 LEU A O 1
ATOM 3616 N N . PHE A 1 470 ? -13.027 10.202 40.553 1.00 90.94 470 PHE A N 1
ATOM 3617 C CA . PHE A 1 470 ? -14.466 10.011 40.741 1.00 90.94 470 PHE A CA 1
ATOM 3618 C C . PHE A 1 470 ? -14.980 10.452 42.115 1.00 90.94 470 PHE A C 1
ATOM 3620 O O . PHE A 1 470 ? -16.197 10.523 42.284 1.00 90.94 470 PHE A O 1
ATOM 3627 N N . GLU A 1 471 ? -14.093 10.704 43.087 1.00 87.19 471 GLU A N 1
ATOM 3628 C CA . GLU A 1 471 ? -14.436 11.011 44.489 1.00 87.19 471 GLU A CA 1
ATOM 3629 C C . GLU A 1 471 ? -15.332 9.939 45.149 1.00 87.19 471 GLU A C 1
ATOM 3631 O O . GLU A 1 471 ? -16.179 10.219 45.998 1.00 87.19 471 GLU A O 1
ATOM 3636 N N . VAL A 1 472 ? -15.149 8.670 44.758 1.00 85.81 472 VAL A N 1
ATOM 3637 C CA . VAL A 1 472 ? -15.944 7.532 45.250 1.00 85.81 472 VAL A CA 1
ATOM 3638 C C . VAL A 1 472 ? -15.170 6.718 46.283 1.00 85.81 472 VAL A C 1
ATOM 3640 O O . VAL A 1 472 ? -13.986 6.428 46.112 1.00 85.81 472 VAL A O 1
ATOM 3643 N N . HIS A 1 473 ? -15.874 6.282 47.329 1.00 82.06 473 HIS A N 1
ATOM 3644 C CA . HIS A 1 473 ? -15.348 5.335 48.309 1.00 82.06 473 HIS A CA 1
ATOM 3645 C C . HIS A 1 473 ? -15.310 3.922 47.722 1.00 82.06 473 HIS A C 1
ATOM 3647 O O . HIS A 1 473 ? -16.273 3.465 47.103 1.00 82.06 473 HIS A O 1
ATOM 3653 N N . VAL A 1 474 ? -14.196 3.224 47.927 1.00 87.75 474 VAL A N 1
ATOM 3654 C CA . VAL A 1 474 ? -13.999 1.864 47.424 1.00 87.75 474 VAL A CA 1
ATOM 3655 C C . VAL A 1 474 ? -14.127 0.834 48.540 1.00 87.75 474 VAL A C 1
ATOM 3657 O O . VAL A 1 474 ? -13.620 1.023 49.644 1.00 87.75 474 VAL A O 1
ATOM 3660 N N . ASP A 1 475 ? -14.755 -0.292 48.224 1.00 86.19 475 ASP A N 1
ATOM 3661 C CA . ASP A 1 475 ? -14.758 -1.477 49.068 1.00 86.19 475 ASP A CA 1
ATOM 3662 C C . ASP A 1 475 ? -13.438 -2.228 48.866 1.00 86.19 475 ASP A C 1
ATOM 3664 O O . ASP A 1 475 ? -13.102 -2.634 47.746 1.00 86.19 475 ASP A O 1
ATOM 3668 N N . PHE A 1 476 ? -12.695 -2.442 49.950 1.00 87.00 476 PHE A N 1
ATOM 3669 C CA . PHE A 1 476 ? -11.444 -3.193 49.933 1.00 87.00 476 PHE A CA 1
ATOM 3670 C C . PHE A 1 476 ? -11.631 -4.588 50.529 1.00 87.00 476 PHE A C 1
ATOM 3672 O O . PHE A 1 476 ? -12.125 -4.749 51.643 1.00 87.00 476 PHE A O 1
ATOM 3679 N N . THR A 1 477 ? -11.196 -5.611 49.798 1.00 84.31 477 THR A N 1
ATOM 3680 C CA . THR A 1 477 ? -11.067 -6.980 50.308 1.00 84.31 477 THR A CA 1
ATOM 3681 C C . THR A 1 477 ? -9.591 -7.363 50.335 1.00 84.31 477 THR A C 1
ATOM 3683 O O . THR A 1 477 ? -8.919 -7.323 49.302 1.00 84.31 477 THR A O 1
ATOM 3686 N N . GLY A 1 478 ? -9.093 -7.739 51.517 1.00 76.88 478 GLY A N 1
ATOM 3687 C CA . GLY A 1 478 ? -7.695 -8.113 51.728 1.00 76.88 478 GLY A CA 1
ATOM 3688 C C . GLY A 1 478 ? -7.259 -9.354 50.944 1.00 76.88 478 GLY A C 1
ATOM 3689 O O . GLY A 1 478 ? -8.073 -10.189 50.547 1.00 76.88 478 GLY A O 1
ATOM 3690 N N . GLN A 1 479 ? -5.948 -9.474 50.731 1.00 79.00 479 GLN A N 1
ATOM 3691 C CA . GLN A 1 479 ? -5.345 -10.635 50.081 1.00 79.00 479 GLN A CA 1
ATOM 3692 C C . GLN A 1 479 ? -5.418 -11.866 50.995 1.00 79.00 479 GLN A C 1
ATOM 3694 O O . GLN A 1 479 ? -5.104 -11.797 52.181 1.00 79.00 479 GLN A O 1
ATOM 3699 N N . THR A 1 480 ? -5.792 -13.010 50.427 1.00 75.12 480 THR A N 1
ATOM 3700 C CA . THR A 1 480 ? -5.763 -14.325 51.089 1.00 75.12 480 THR A CA 1
ATOM 3701 C C . THR A 1 480 ? -4.863 -15.273 50.289 1.00 75.12 480 THR A C 1
ATOM 3703 O O . THR A 1 480 ? -4.596 -14.996 49.117 1.00 75.12 480 THR A O 1
ATOM 3706 N N . PRO A 1 481 ? -4.425 -16.423 50.839 1.00 66.00 481 PRO A N 1
ATOM 3707 C CA . PRO A 1 481 ? -3.620 -17.396 50.088 1.00 66.00 481 PRO A CA 1
ATOM 3708 C C . PRO A 1 481 ? -4.280 -17.875 48.782 1.00 66.00 481 PRO A C 1
ATOM 3710 O O . PRO A 1 481 ? -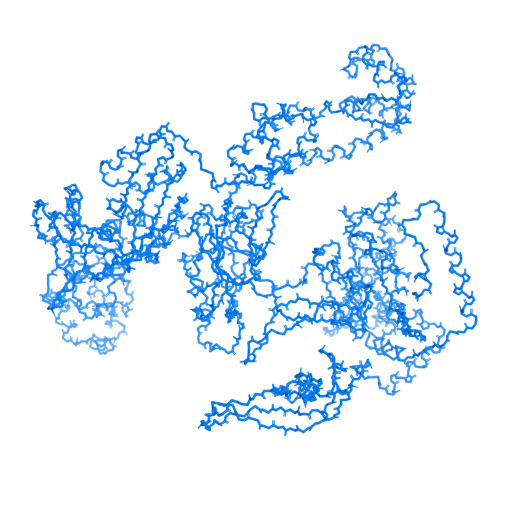3.601 -18.334 47.870 1.00 66.00 481 PRO A O 1
ATOM 3713 N N . GLN A 1 482 ? -5.609 -17.765 48.690 1.00 64.12 482 GLN A N 1
ATOM 3714 C CA . GLN A 1 482 ? -6.423 -18.263 47.580 1.00 64.12 482 GLN A CA 1
ATOM 3715 C C . GLN A 1 482 ? -6.963 -17.145 46.669 1.00 64.12 482 GLN A C 1
ATOM 3717 O O . GLN A 1 482 ? -7.431 -17.438 45.567 1.00 64.12 482 GLN A O 1
ATOM 3722 N N . ARG A 1 483 ? -6.941 -15.871 47.098 1.00 70.81 483 ARG A N 1
ATOM 3723 C CA . ARG A 1 483 ? -7.492 -14.733 46.337 1.00 70.81 483 ARG A CA 1
ATOM 3724 C C . ARG A 1 483 ? -6.629 -13.481 46.471 1.00 70.81 483 ARG A C 1
ATOM 3726 O O . ARG A 1 483 ? -6.275 -13.079 47.577 1.00 70.81 483 ARG A O 1
ATOM 3733 N N . ALA A 1 484 ? -6.357 -12.847 45.334 1.00 79.12 484 ALA A N 1
ATOM 3734 C CA . ALA A 1 484 ? -5.692 -11.550 45.262 1.00 79.12 484 ALA A CA 1
ATOM 3735 C C . ALA A 1 484 ? -6.510 -10.448 45.962 1.00 79.12 484 ALA A C 1
ATOM 3737 O O . ALA A 1 484 ? -7.735 -10.562 46.086 1.00 79.12 484 ALA A O 1
ATOM 3738 N N . ALA A 1 485 ? -5.835 -9.376 46.388 1.00 85.38 485 ALA A N 1
ATOM 3739 C CA . ALA A 1 485 ? -6.514 -8.200 46.918 1.00 85.38 485 ALA A CA 1
ATOM 3740 C C . ALA A 1 485 ? -7.483 -7.646 45.865 1.00 85.38 485 ALA A C 1
ATOM 3742 O O . ALA A 1 485 ? -7.177 -7.622 44.670 1.00 85.38 485 ALA A O 1
ATOM 3743 N N . THR A 1 486 ? -8.674 -7.249 46.307 1.00 86.81 486 THR A N 1
ATOM 3744 C CA . THR A 1 486 ? -9.747 -6.790 45.420 1.00 86.81 486 THR A CA 1
ATOM 3745 C C . THR A 1 486 ? -10.235 -5.423 45.866 1.00 86.81 486 THR A C 1
ATOM 3747 O O . THR A 1 486 ? -10.647 -5.258 47.013 1.00 86.81 486 THR A O 1
ATOM 3750 N N . VAL A 1 487 ? -10.238 -4.465 44.941 1.00 90.62 487 VAL A N 1
ATOM 3751 C CA . VAL A 1 487 ? -10.861 -3.147 45.117 1.00 90.62 487 VAL A CA 1
ATOM 3752 C C . VAL A 1 487 ? -12.128 -3.100 44.276 1.00 90.62 487 VAL A C 1
ATOM 3754 O O . VAL A 1 487 ? -12.104 -3.453 43.093 1.00 90.62 487 VAL A O 1
ATOM 3757 N N . ARG A 1 488 ? -13.246 -2.670 44.862 1.00 90.81 488 ARG A N 1
ATOM 3758 C CA . ARG A 1 488 ? -14.546 -2.628 44.189 1.00 90.81 488 ARG A CA 1
ATOM 3759 C C . ARG A 1 488 ? -15.266 -1.312 44.436 1.00 90.81 488 ARG A C 1
ATOM 3761 O O . ARG A 1 488 ? -15.266 -0.803 45.544 1.00 90.81 488 ARG A O 1
ATOM 3768 N N . PHE A 1 489 ? -15.961 -0.814 43.420 1.00 91.38 489 PHE A N 1
ATOM 3769 C CA . PHE A 1 489 ? -16.977 0.224 43.596 1.00 91.38 489 PHE A CA 1
ATOM 3770 C C . PHE A 1 489 ? -18.109 0.070 42.577 1.00 91.38 489 PHE A C 1
ATOM 3772 O O . PHE A 1 489 ? -18.066 -0.772 41.669 1.00 91.38 489 PHE A O 1
ATOM 3779 N N . HIS A 1 490 ? -19.157 0.871 42.750 1.00 88.56 490 HIS A N 1
ATOM 3780 C CA . HIS A 1 490 ? -20.385 0.787 41.972 1.00 88.56 490 HIS A CA 1
ATOM 3781 C C . HIS A 1 490 ? -20.631 2.056 41.174 1.00 88.56 490 HIS A C 1
ATOM 3783 O O . HIS A 1 490 ? -20.864 3.115 41.743 1.00 88.56 490 HIS A O 1
ATOM 3789 N N . SER A 1 491 ? -20.617 1.945 39.846 1.00 87.88 491 SER A N 1
ATOM 3790 C CA . SER A 1 491 ? -20.980 3.063 38.979 1.00 87.88 491 SER A CA 1
ATOM 3791 C C . SER A 1 491 ? -21.382 2.592 37.588 1.00 87.88 491 SER A C 1
ATOM 3793 O O . SER A 1 491 ? -20.613 1.949 36.875 1.00 87.88 491 SER A O 1
ATOM 3795 N N . ARG A 1 492 ? -22.600 2.948 37.172 1.00 85.88 492 ARG A N 1
ATOM 3796 C CA . ARG A 1 492 ? -23.060 2.730 35.795 1.00 85.88 492 ARG A CA 1
ATOM 3797 C C . ARG A 1 492 ? -22.431 3.721 34.812 1.00 85.88 492 ARG A C 1
ATOM 3799 O O . ARG A 1 492 ? -22.197 3.358 33.665 1.00 85.88 492 ARG A O 1
ATOM 3806 N N . LEU A 1 493 ? -22.142 4.940 35.267 1.00 87.06 493 LEU A N 1
ATOM 3807 C CA . LEU A 1 493 ? -21.502 5.979 34.459 1.00 87.06 493 LEU A CA 1
ATOM 3808 C C . LEU A 1 493 ? -20.088 5.551 34.057 1.00 87.06 493 LEU A C 1
ATOM 3810 O O . LEU A 1 493 ? -19.772 5.514 32.872 1.00 87.06 493 LEU A O 1
ATOM 3814 N N . VAL A 1 494 ? -19.281 5.120 35.032 1.00 89.50 494 VAL A N 1
ATOM 3815 C CA . VAL A 1 494 ? -17.909 4.657 34.775 1.00 89.50 494 VAL A CA 1
ATOM 3816 C C . VAL A 1 494 ? -17.903 3.393 33.915 1.00 89.50 494 VAL A C 1
ATOM 3818 O O . VAL A 1 494 ? -17.097 3.291 33.000 1.00 89.50 494 VAL A O 1
ATOM 3821 N N . ALA A 1 495 ? -18.835 2.459 34.135 1.00 89.12 495 ALA A N 1
ATOM 3822 C CA . ALA A 1 495 ? -18.969 1.281 33.276 1.00 89.12 495 ALA A CA 1
ATOM 3823 C C . ALA A 1 495 ? -19.296 1.644 31.813 1.00 89.12 495 ALA A C 1
ATOM 3825 O O . ALA A 1 495 ? -18.787 0.998 30.901 1.00 89.12 495 ALA A O 1
ATOM 3826 N N . SER A 1 496 ? -20.105 2.686 31.583 1.00 87.94 496 SER A N 1
ATOM 3827 C CA . SER A 1 496 ? -20.395 3.188 30.234 1.00 87.94 496 SER A CA 1
ATOM 3828 C C . SER A 1 496 ? -19.157 3.801 29.581 1.00 87.94 496 SER A C 1
ATOM 3830 O O . SER A 1 496 ? -18.853 3.463 28.444 1.00 87.94 496 SER A O 1
ATOM 3832 N N . ILE A 1 497 ? -18.415 4.640 30.314 1.00 90.75 497 ILE A N 1
ATOM 3833 C CA . ILE A 1 497 ? -17.163 5.244 29.828 1.00 90.75 497 ILE A CA 1
ATOM 3834 C C . ILE A 1 497 ? -16.148 4.152 29.483 1.00 90.75 497 ILE A C 1
ATOM 3836 O O . ILE A 1 497 ? -15.571 4.167 28.403 1.00 90.75 497 ILE A O 1
ATOM 3840 N N . LEU A 1 498 ? -15.966 3.168 30.368 1.00 91.31 498 LEU A N 1
ATOM 3841 C CA . LEU A 1 498 ? -15.085 2.024 30.133 1.00 91.31 498 LEU A CA 1
ATOM 3842 C C . LEU A 1 498 ? -15.486 1.243 28.876 1.00 91.31 498 LEU A C 1
ATOM 3844 O O . LEU A 1 498 ? -14.611 0.860 28.106 1.00 91.31 498 LEU A O 1
ATOM 3848 N N . SER A 1 499 ? -16.787 1.061 28.631 1.00 90.25 499 SER A N 1
ATOM 3849 C CA . SER A 1 499 ? -17.276 0.400 27.419 1.00 90.25 499 SER A CA 1
ATOM 3850 C C . SER A 1 499 ? -16.905 1.163 26.145 1.00 90.25 499 SER A C 1
ATOM 3852 O O . SER A 1 499 ? -16.510 0.527 25.172 1.00 90.25 499 SER A O 1
ATOM 3854 N N . GLU A 1 500 ? -16.996 2.498 26.143 1.00 89.56 500 GLU A N 1
ATOM 3855 C CA . GLU A 1 500 ? -16.552 3.332 25.011 1.00 89.56 500 GLU A CA 1
ATOM 3856 C C . GLU A 1 500 ? -15.019 3.364 24.875 1.00 89.56 500 GLU A C 1
ATOM 3858 O O . GLU A 1 500 ? -14.492 3.487 23.772 1.00 89.56 500 GLU A O 1
ATOM 3863 N N . LEU A 1 501 ? -14.290 3.185 25.982 1.00 90.94 501 LEU A N 1
ATOM 3864 C CA . LEU A 1 501 ? -12.830 3.048 26.009 1.00 90.94 501 LEU A CA 1
ATOM 3865 C C . LEU A 1 501 ? -12.336 1.619 25.689 1.00 90.94 501 LEU A C 1
ATOM 3867 O O . LEU A 1 501 ? -11.152 1.338 25.851 1.00 90.94 501 LEU A O 1
ATOM 3871 N N . GLY A 1 502 ? -13.210 0.723 25.209 1.00 87.62 502 GLY A N 1
ATOM 3872 C CA . GLY A 1 502 ? -12.834 -0.621 24.742 1.00 87.62 502 GLY A CA 1
ATOM 3873 C C . GLY A 1 502 ? -12.847 -1.722 25.808 1.00 87.62 502 GLY A C 1
ATOM 3874 O O . GLY A 1 502 ? -12.379 -2.837 25.568 1.00 87.62 502 GLY A O 1
ATOM 3875 N N . VAL A 1 503 ? -13.409 -1.441 26.987 1.00 90.75 503 VAL A N 1
ATOM 3876 C CA . VAL A 1 503 ? -13.528 -2.380 28.108 1.00 90.75 503 VAL A CA 1
ATOM 3877 C C . VAL A 1 503 ? -15.001 -2.764 28.323 1.00 90.75 503 VAL A C 1
ATOM 3879 O O . VAL A 1 503 ? -15.720 -2.090 29.067 1.00 90.75 503 VAL A O 1
ATOM 3882 N N . PRO A 1 504 ? -15.479 -3.869 27.721 1.00 88.81 504 PRO A N 1
ATOM 3883 C CA . PRO A 1 504 ? -16.864 -4.297 27.864 1.00 88.81 504 PRO A CA 1
ATOM 3884 C C . PRO A 1 504 ? -17.130 -4.976 29.215 1.00 88.81 504 PRO A C 1
ATOM 3886 O O . PRO A 1 504 ? -16.228 -5.282 30.002 1.00 88.81 504 PRO A O 1
ATOM 3889 N N . THR A 1 505 ? -18.404 -5.279 29.460 1.00 87.94 505 THR A N 1
ATOM 3890 C CA . THR A 1 505 ? -18.845 -6.086 30.603 1.00 87.94 505 THR A CA 1
ATOM 3891 C C . THR A 1 505 ? -18.212 -7.478 30.596 1.00 87.94 505 THR A C 1
ATOM 3893 O O . THR A 1 505 ? -17.988 -8.080 29.549 1.00 87.94 505 THR A O 1
ATOM 3896 N N . SER A 1 506 ? -17.932 -8.023 31.773 1.00 85.50 506 SER A N 1
ATOM 3897 C CA . SER A 1 506 ? -17.369 -9.357 31.951 1.00 85.50 506 SER A CA 1
ATOM 3898 C C . SER A 1 506 ? -18.376 -10.456 31.578 1.00 85.50 506 SER A C 1
ATOM 3900 O O . SER A 1 506 ? -19.554 -10.318 31.909 1.00 85.50 506 SER A O 1
ATOM 3902 N N . PRO A 1 507 ? -17.940 -11.570 30.951 1.00 81.25 507 PRO A N 1
ATOM 3903 C CA . PRO A 1 507 ? -16.560 -11.919 30.591 1.00 81.25 507 PRO A CA 1
ATOM 3904 C C . PRO A 1 507 ? -16.041 -11.097 29.402 1.00 81.25 507 PRO A C 1
ATOM 3906 O O . PRO A 1 507 ? -16.654 -11.073 28.333 1.00 81.25 507 PRO A O 1
ATOM 3909 N N . LYS A 1 508 ? -14.897 -10.431 29.593 1.00 81.62 508 LYS A N 1
ATOM 3910 C CA . LYS A 1 508 ? -14.411 -9.381 28.684 1.00 81.62 508 LYS A CA 1
ATOM 3911 C C . LYS A 1 508 ? -13.156 -9.742 27.890 1.00 81.62 508 LYS A C 1
ATOM 3913 O O . LYS A 1 508 ? -12.961 -9.194 26.818 1.00 81.62 508 LYS A O 1
ATOM 3918 N N . SER A 1 509 ? -12.325 -10.672 28.365 1.00 81.19 509 SER A N 1
ATOM 3919 C CA . SER A 1 509 ? -10.930 -10.822 27.910 1.00 81.19 509 SER A CA 1
ATOM 3920 C C . SER A 1 509 ? -10.745 -11.112 26.410 1.00 81.19 509 SER A C 1
ATOM 3922 O O . SER A 1 509 ? -9.710 -10.766 25.852 1.00 81.19 509 SER A O 1
ATOM 3924 N N . HIS A 1 510 ? -11.720 -11.733 25.738 1.00 81.94 510 HIS A N 1
ATOM 3925 C CA . HIS A 1 510 ? -11.692 -11.996 24.287 1.00 81.94 510 HIS A CA 1
ATOM 3926 C C . HIS A 1 510 ? -12.395 -10.908 23.453 1.00 81.94 510 HIS A C 1
ATOM 3928 O O . HIS A 1 510 ? -12.296 -10.925 22.234 1.00 81.94 510 HIS A O 1
ATOM 3934 N N . ARG A 1 511 ? -13.111 -9.981 24.108 1.00 85.44 511 ARG A N 1
ATOM 3935 C CA . ARG A 1 511 ? -13.852 -8.858 23.503 1.00 85.44 511 ARG A CA 1
ATOM 3936 C C . ARG A 1 511 ? -13.213 -7.495 23.778 1.00 85.44 511 ARG A C 1
ATOM 3938 O O . ARG A 1 511 ? -13.793 -6.484 23.407 1.00 85.44 511 ARG A O 1
ATOM 3945 N N . LEU A 1 512 ? -12.079 -7.457 24.478 1.00 88.19 512 LEU A N 1
ATOM 3946 C CA . LEU A 1 512 ? -11.307 -6.229 24.653 1.00 88.19 512 LEU A CA 1
ATOM 3947 C C . LEU A 1 512 ? -10.874 -5.713 23.285 1.00 88.19 512 LEU A C 1
ATOM 3949 O O . LEU A 1 512 ? -10.460 -6.507 22.439 1.00 88.19 512 LEU A O 1
ATOM 3953 N N . ASP A 1 513 ? -10.917 -4.403 23.106 1.00 89.25 513 ASP A N 1
ATOM 3954 C CA . ASP A 1 513 ? -10.447 -3.747 21.892 1.00 89.25 513 ASP A CA 1
ATOM 3955 C C . ASP A 1 513 ? -9.831 -2.385 22.236 1.00 89.25 513 ASP A C 1
ATOM 3957 O O . ASP A 1 513 ? -10.056 -1.859 23.326 1.00 89.25 513 ASP A O 1
ATOM 3961 N N . LEU A 1 514 ? -9.032 -1.820 21.331 1.00 90.69 514 LEU A N 1
ATOM 3962 C CA . LEU A 1 514 ? -8.517 -0.457 21.465 1.00 90.69 514 LEU A CA 1
ATOM 3963 C C . LEU A 1 514 ? -9.331 0.471 20.548 1.00 90.69 514 LEU A C 1
ATOM 3965 O O . LEU A 1 514 ? -9.158 0.426 19.329 1.00 90.69 514 LEU A O 1
ATOM 3969 N N . PRO A 1 515 ? -10.229 1.314 21.078 1.00 87.50 515 PRO A N 1
ATOM 3970 C CA . PRO A 1 515 ? -11.109 2.130 20.250 1.00 87.50 515 PRO A CA 1
ATOM 3971 C C . PRO A 1 515 ? -10.340 3.214 19.486 1.00 87.50 515 PRO A C 1
ATOM 3973 O O . PRO A 1 515 ? -9.320 3.728 19.955 1.00 87.50 515 PRO A O 1
ATOM 3976 N N . GLY A 1 516 ? -10.890 3.629 18.339 1.00 84.62 516 GLY A N 1
ATOM 3977 C CA . GLY A 1 516 ? -10.327 4.699 17.505 1.00 84.62 516 GLY A CA 1
ATOM 3978 C C . GLY A 1 516 ? -10.149 6.020 18.260 1.00 84.62 516 GLY A C 1
ATOM 3979 O O . GLY A 1 516 ? -9.187 6.737 18.024 1.00 84.62 516 GLY A O 1
ATOM 3980 N N . ILE A 1 517 ? -11.005 6.291 19.252 1.00 86.94 517 ILE A N 1
ATOM 3981 C CA . ILE A 1 517 ? -10.915 7.462 20.137 1.00 86.94 517 ILE A CA 1
ATOM 3982 C C . ILE A 1 517 ? -9.559 7.534 20.864 1.00 86.94 517 ILE A C 1
ATOM 3984 O O . ILE A 1 517 ? -8.990 8.613 21.012 1.00 86.94 517 ILE A O 1
ATOM 3988 N N . LEU A 1 518 ? -9.024 6.392 21.311 1.00 89.38 518 LEU A N 1
ATOM 3989 C CA . LEU A 1 518 ? -7.705 6.325 21.947 1.00 89.38 518 LEU A CA 1
ATOM 3990 C C . LEU A 1 518 ? -6.584 6.256 20.908 1.00 89.38 518 LEU A C 1
ATOM 3992 O O . LEU A 1 518 ? -5.550 6.893 21.089 1.00 89.38 518 LEU A O 1
ATOM 3996 N N . LEU A 1 519 ? -6.791 5.507 19.822 1.00 88.62 519 LEU A N 1
ATOM 3997 C CA . LEU A 1 519 ? -5.791 5.333 18.767 1.00 88.62 519 LEU A CA 1
ATOM 3998 C C . LEU A 1 519 ? -5.455 6.660 18.056 1.00 88.62 519 LEU A C 1
ATOM 4000 O O . LEU A 1 519 ? -4.279 6.954 17.827 1.00 88.62 519 LEU A O 1
ATOM 4004 N N . ASN A 1 520 ? -6.482 7.474 17.788 1.00 88.88 520 ASN A N 1
ATOM 4005 C CA . ASN A 1 520 ? -6.411 8.741 17.048 1.00 88.88 520 ASN A CA 1
ATOM 4006 C C . ASN A 1 520 ? -6.343 9.971 17.959 1.00 88.88 520 ASN A C 1
ATOM 4008 O O . ASN A 1 520 ? -6.056 11.070 17.492 1.00 88.88 520 ASN A O 1
ATOM 4012 N N . GLY A 1 521 ? -6.594 9.795 19.257 1.00 87.62 521 GLY A N 1
ATOM 4013 C CA . GLY A 1 521 ? -6.510 10.869 20.237 1.00 87.62 521 GLY A CA 1
ATOM 4014 C C . GLY A 1 521 ? -5.071 11.315 20.543 1.00 87.62 521 GLY A C 1
ATOM 4015 O O . GLY A 1 521 ? -4.097 10.854 19.919 1.00 87.62 521 GLY A O 1
ATOM 4016 N N . PRO A 1 522 ? -4.908 12.187 21.554 1.00 91.12 522 PRO A N 1
ATOM 4017 C CA . PRO A 1 522 ? -3.606 12.708 21.946 1.00 91.12 522 PRO A CA 1
ATOM 4018 C C . PRO A 1 522 ? -2.641 11.594 22.344 1.00 91.12 522 PRO A C 1
ATOM 4020 O O . PRO A 1 522 ? -2.989 10.705 23.131 1.00 91.12 522 PRO A O 1
ATOM 4023 N N . SER A 1 523 ? -1.393 11.698 21.883 1.00 91.50 523 SER A N 1
ATOM 4024 C CA . SER A 1 523 ? -0.332 10.723 22.157 1.00 91.50 523 SER A CA 1
ATOM 4025 C C . SER A 1 523 ? -0.193 10.408 23.649 1.00 91.50 523 SER A C 1
ATOM 4027 O O . SER A 1 523 ? -0.058 9.249 24.028 1.00 91.50 523 SER A O 1
ATOM 4029 N N . LYS A 1 524 ? -0.319 11.425 24.513 1.00 92.25 524 LYS A N 1
ATOM 4030 C CA . LYS A 1 524 ? -0.240 11.287 25.978 1.00 92.25 524 LYS A CA 1
ATOM 4031 C C . LYS A 1 524 ? -1.320 10.369 26.566 1.00 92.25 524 LYS A C 1
ATOM 4033 O O . LYS A 1 524 ? -1.046 9.626 27.503 1.00 92.25 524 LYS A O 1
ATOM 4038 N N . ASN A 1 525 ? -2.541 10.409 26.034 1.00 93.88 525 ASN A N 1
ATOM 4039 C CA . ASN A 1 525 ? -3.633 9.562 26.517 1.00 93.88 525 ASN A CA 1
ATOM 4040 C C . ASN A 1 525 ? -3.435 8.113 26.066 1.00 93.88 525 ASN A C 1
ATOM 4042 O O . ASN A 1 525 ? -3.626 7.187 26.853 1.00 93.88 525 ASN A O 1
ATOM 4046 N N . LEU A 1 526 ? -2.996 7.915 24.820 1.00 93.94 526 LEU A N 1
ATOM 4047 C CA . LEU A 1 526 ? -2.688 6.588 24.296 1.00 93.94 526 LEU A CA 1
ATOM 4048 C C . LEU A 1 526 ? -1.532 5.933 25.066 1.00 93.94 526 LEU A C 1
ATOM 4050 O O . LEU A 1 526 ? -1.657 4.782 25.482 1.00 93.94 526 LEU A O 1
ATOM 4054 N N . THR A 1 527 ? -0.437 6.660 25.324 1.00 95.00 527 THR A N 1
ATOM 4055 C CA . THR A 1 527 ? 0.682 6.126 26.120 1.00 95.00 527 THR A CA 1
ATOM 4056 C C . THR A 1 527 ? 0.262 5.814 27.552 1.00 95.00 527 THR A C 1
ATOM 4058 O O . THR A 1 527 ? 0.692 4.797 28.090 1.00 95.00 527 THR A O 1
ATOM 4061 N N . ALA A 1 528 ? -0.621 6.615 28.156 1.00 95.25 528 ALA A N 1
ATOM 4062 C CA . ALA A 1 528 ? -1.173 6.335 29.478 1.00 95.25 528 ALA A CA 1
ATOM 4063 C C . ALA A 1 528 ? -2.035 5.057 29.501 1.00 95.25 528 ALA A C 1
ATOM 4065 O O . ALA A 1 528 ? -1.858 4.225 30.390 1.00 95.25 528 ALA A O 1
ATOM 4066 N N . TYR A 1 529 ? -2.902 4.842 28.505 1.00 95.50 529 TYR A N 1
ATOM 4067 C CA . TYR A 1 529 ? -3.670 3.596 28.381 1.00 95.50 529 TYR A CA 1
ATOM 4068 C C . TYR A 1 529 ? -2.757 2.374 28.205 1.00 95.50 529 TYR A C 1
ATOM 4070 O O . TYR A 1 529 ? -2.889 1.386 28.932 1.00 95.50 529 TYR A O 1
ATOM 4078 N N . LEU A 1 530 ? -1.786 2.457 27.285 1.00 95.38 530 LEU A N 1
ATOM 4079 C CA . LEU A 1 530 ? -0.810 1.389 27.053 1.00 95.38 530 LEU A CA 1
ATOM 4080 C C . LEU A 1 530 ? 0.002 1.096 28.320 1.00 95.38 530 LEU A C 1
ATOM 4082 O O . LEU A 1 530 ? 0.173 -0.067 28.672 1.00 95.38 530 LEU A O 1
ATOM 4086 N N . ARG A 1 531 ? 0.437 2.126 29.052 1.00 95.31 531 ARG A N 1
ATOM 4087 C CA . ARG A 1 531 ? 1.154 1.971 30.325 1.00 95.31 531 ARG A CA 1
ATOM 4088 C C . ARG A 1 531 ? 0.347 1.153 31.333 1.00 95.31 531 ARG A C 1
ATOM 4090 O O . ARG A 1 531 ? 0.888 0.207 31.891 1.00 95.31 531 ARG A O 1
ATOM 4097 N N . GLY A 1 532 ? -0.945 1.444 31.507 1.00 93.62 532 GLY A N 1
ATOM 4098 C CA . GLY A 1 532 ? -1.819 0.682 32.412 1.00 93.62 532 GLY A CA 1
ATOM 4099 C C . GLY A 1 532 ? -1.980 -0.786 32.001 1.00 93.62 532 GLY A C 1
ATOM 4100 O O . GLY A 1 532 ? -1.956 -1.684 32.845 1.00 93.62 532 GLY A O 1
ATOM 4101 N N . LEU A 1 533 ? -2.064 -1.042 30.694 1.00 93.38 533 LEU A N 1
ATOM 4102 C CA . LEU A 1 533 ? -2.137 -2.395 30.143 1.00 93.38 533 LEU A CA 1
ATOM 4103 C C . LEU A 1 533 ? -0.823 -3.180 30.339 1.00 93.38 533 LEU A C 1
ATOM 4105 O O . LEU A 1 533 ? -0.839 -4.360 30.671 1.00 93.38 533 LEU A O 1
ATOM 4109 N N . PHE A 1 534 ? 0.332 -2.530 30.177 1.00 93.75 534 PHE A N 1
ATOM 4110 C CA . PHE A 1 534 ? 1.649 -3.146 30.383 1.00 93.75 534 PHE A CA 1
ATOM 4111 C C . PHE A 1 534 ? 2.025 -3.285 31.876 1.00 93.75 534 PHE A C 1
ATOM 4113 O O . PHE A 1 534 ? 2.717 -4.234 32.263 1.00 93.75 534 PHE A O 1
ATOM 4120 N N . ASP A 1 535 ? 1.554 -2.391 32.746 1.00 91.81 535 ASP A N 1
ATOM 4121 C CA . ASP A 1 535 ? 1.733 -2.503 34.200 1.00 91.81 535 ASP A CA 1
ATOM 4122 C C . ASP A 1 535 ? 0.983 -3.710 34.785 1.00 91.81 535 ASP A C 1
ATOM 4124 O O . ASP A 1 535 ? 1.463 -4.306 35.750 1.00 91.81 535 ASP A O 1
ATOM 4128 N N . THR A 1 536 ? -0.112 -4.135 34.153 1.00 89.62 536 THR A N 1
ATOM 4129 C CA . THR A 1 536 ? -0.868 -5.348 34.504 1.00 89.62 536 THR A CA 1
ATOM 4130 C C . THR A 1 536 ? -0.328 -6.565 33.745 1.00 89.62 536 THR A C 1
ATOM 4132 O O . THR A 1 536 ? 0.550 -7.271 34.250 1.00 89.62 536 THR A O 1
ATOM 4135 N N . ASP A 1 537 ? -0.729 -6.735 32.485 1.00 86.38 537 ASP A N 1
ATOM 4136 C CA . ASP A 1 537 ? -0.456 -7.923 31.660 1.00 86.38 537 ASP A CA 1
ATOM 4137 C C . ASP A 1 537 ? 0.954 -7.960 31.033 1.00 86.38 537 ASP A C 1
ATOM 4139 O O . ASP A 1 537 ? 1.376 -8.972 30.456 1.00 86.38 537 ASP A O 1
ATOM 4143 N N . GLY A 1 538 ? 1.712 -6.864 31.113 1.00 87.62 538 GLY A N 1
ATOM 4144 C CA . GLY A 1 538 ? 3.069 -6.790 30.576 1.00 87.62 538 GLY A CA 1
ATOM 4145 C C . GLY A 1 538 ? 4.078 -7.571 31.421 1.00 87.62 538 GLY A C 1
ATOM 4146 O O . GLY A 1 538 ? 4.153 -7.436 32.641 1.00 87.62 538 GLY A O 1
ATOM 4147 N N . THR A 1 539 ? 4.909 -8.374 30.768 1.00 88.50 539 THR A N 1
ATOM 4148 C CA . THR A 1 539 ? 5.959 -9.184 31.395 1.00 88.50 539 THR A CA 1
ATOM 4149 C C . THR A 1 539 ? 7.316 -8.826 30.805 1.00 88.50 539 THR A C 1
ATOM 4151 O O . THR A 1 539 ? 7.481 -8.829 29.588 1.00 88.50 539 THR A O 1
ATOM 4154 N N . ILE A 1 540 ? 8.314 -8.584 31.658 1.00 86.00 540 ILE A N 1
ATOM 4155 C CA . ILE A 1 540 ? 9.704 -8.393 31.225 1.00 86.00 540 ILE A CA 1
ATOM 4156 C C . ILE A 1 540 ? 10.470 -9.698 31.444 1.00 86.00 540 ILE A C 1
ATOM 4158 O O . ILE A 1 540 ? 10.532 -10.209 32.562 1.00 86.00 540 ILE A O 1
ATOM 4162 N N . GLN A 1 541 ? 11.054 -10.247 30.379 1.00 82.81 541 GLN A N 1
ATOM 4163 C CA . GLN A 1 541 ? 11.901 -11.437 30.436 1.00 82.81 541 GLN A CA 1
ATOM 4164 C C . GLN A 1 541 ? 13.359 -11.047 30.205 1.00 82.81 541 GLN A C 1
ATOM 4166 O O . GLN A 1 541 ? 13.750 -10.685 29.093 1.00 82.81 541 GLN A O 1
ATOM 4171 N N . ILE A 1 542 ? 14.174 -11.175 31.250 1.00 77.56 542 ILE A N 1
ATOM 4172 C CA . ILE A 1 542 ? 15.624 -10.995 31.164 1.00 77.56 542 ILE A CA 1
ATOM 4173 C C . ILE A 1 542 ? 16.249 -12.349 30.837 1.00 77.56 542 ILE A C 1
ATOM 4175 O O . ILE A 1 542 ? 16.033 -13.329 31.553 1.00 77.56 542 ILE A O 1
ATOM 4179 N N . ARG A 1 543 ? 17.028 -12.420 29.756 1.00 68.69 543 ARG A N 1
ATOM 4180 C CA . ARG A 1 543 ? 17.734 -13.647 29.364 1.00 68.69 543 ARG A CA 1
ATOM 4181 C C . ARG A 1 543 ? 19.235 -13.498 29.580 1.00 68.69 543 ARG A C 1
ATOM 4183 O O . ARG A 1 543 ? 19.824 -12.481 29.233 1.00 68.69 543 ARG A O 1
ATOM 4190 N N . THR A 1 544 ? 19.869 -14.542 30.114 1.00 59.34 544 THR A N 1
ATOM 4191 C CA . THR A 1 544 ? 21.333 -14.609 30.284 1.00 59.34 544 THR A CA 1
ATOM 4192 C C . THR A 1 544 ? 22.064 -14.800 28.949 1.00 59.34 544 THR A C 1
ATOM 4194 O O . THR A 1 544 ? 23.163 -14.269 28.774 1.00 59.34 544 THR A O 1
ATOM 4197 N N . ARG A 1 545 ? 21.431 -15.505 27.993 1.00 53.03 545 ARG A N 1
ATOM 4198 C CA . ARG A 1 545 ? 21.830 -15.656 26.580 1.00 53.03 545 ARG A CA 1
ATOM 4199 C C . ARG A 1 545 ? 20.639 -15.355 25.654 1.00 53.03 545 ARG A C 1
ATOM 4201 O O . ARG A 1 545 ? 19.546 -15.878 25.869 1.00 53.03 545 ARG A O 1
ATOM 4208 N N . GLY A 1 546 ? 20.864 -14.556 24.609 1.00 58.50 546 GLY A N 1
ATOM 4209 C CA . GLY A 1 546 ? 19.833 -14.088 23.669 1.00 58.50 546 GLY A CA 1
ATOM 4210 C C . GLY A 1 546 ? 19.195 -12.752 24.068 1.00 58.50 546 GLY A C 1
ATOM 4211 O O . GLY A 1 546 ? 19.497 -12.205 25.127 1.00 58.50 546 GLY A O 1
ATOM 4212 N N . SER A 1 547 ? 18.322 -12.219 23.211 1.00 64.06 547 SER A N 1
ATOM 4213 C CA . SER A 1 547 ? 17.689 -10.917 23.439 1.00 64.06 547 SER A CA 1
ATOM 4214 C C . SER A 1 547 ? 16.627 -10.999 24.533 1.00 64.06 547 SER A C 1
ATOM 4216 O O . SER A 1 547 ? 15.626 -11.709 24.422 1.00 64.06 547 SER A O 1
ATOM 4218 N N . SER A 1 548 ? 16.894 -10.252 25.592 1.00 76.44 548 SER A N 1
ATOM 4219 C CA . SER A 1 548 ? 15.946 -9.709 26.556 1.00 76.44 548 SER A CA 1
ATOM 4220 C C . SER A 1 548 ? 14.678 -9.176 25.851 1.00 76.44 548 SER A C 1
ATOM 4222 O O . SER A 1 548 ? 14.792 -8.559 24.794 1.00 76.44 548 SER A O 1
ATOM 4224 N N . CYS A 1 549 ? 13.473 -9.445 26.376 1.00 82.50 549 CYS A N 1
ATOM 4225 C CA . CYS A 1 549 ? 12.223 -9.035 25.716 1.00 82.50 549 CYS A CA 1
ATOM 4226 C C . CYS A 1 549 ? 11.138 -8.532 26.675 1.00 82.50 549 CYS A C 1
ATOM 4228 O O . CYS A 1 549 ? 11.002 -9.018 27.800 1.00 82.50 549 CYS A O 1
ATOM 4230 N N . LEU A 1 550 ? 10.336 -7.588 26.186 1.00 88.88 550 LEU A N 1
ATOM 4231 C CA . LEU A 1 550 ? 9.105 -7.122 26.817 1.00 88.88 550 LEU A CA 1
ATOM 4232 C C . LEU A 1 550 ? 7.915 -7.759 26.091 1.00 88.88 550 LEU A C 1
ATOM 4234 O O . LEU A 1 550 ? 7.799 -7.621 24.879 1.00 88.88 550 LEU A O 1
ATOM 4238 N N . SER A 1 551 ? 7.039 -8.449 26.814 1.00 90.56 551 SER A N 1
ATOM 4239 C CA . SER A 1 551 ? 5.919 -9.192 26.233 1.00 90.56 551 SER A CA 1
ATOM 4240 C C . SER A 1 551 ? 4.584 -8.753 26.829 1.00 90.56 551 SER A C 1
ATOM 4242 O O . SER A 1 551 ? 4.462 -8.679 28.047 1.00 90.56 551 SER A O 1
ATOM 4244 N N . LEU A 1 552 ? 3.564 -8.547 25.999 1.00 93.12 552 LEU A N 1
ATOM 4245 C CA . LEU A 1 552 ? 2.166 -8.388 26.415 1.00 93.12 552 LEU A CA 1
ATOM 4246 C C . LEU A 1 552 ? 1.366 -9.608 25.955 1.00 93.12 552 LEU A C 1
ATOM 4248 O O . LEU A 1 552 ? 1.484 -10.014 24.801 1.00 93.12 552 LEU A O 1
ATOM 4252 N N . THR A 1 553 ? 0.555 -10.197 26.835 1.00 90.88 553 THR A N 1
ATOM 4253 C CA . THR A 1 553 ? -0.277 -11.368 26.508 1.00 90.88 553 THR A CA 1
ATOM 4254 C C . THR A 1 553 ? -1.752 -11.020 26.646 1.00 90.88 553 THR A C 1
ATOM 4256 O O . THR A 1 553 ? -2.169 -10.545 27.691 1.00 90.88 553 THR A O 1
ATOM 4259 N N . THR A 1 554 ? -2.558 -11.299 25.624 1.00 89.88 554 THR A N 1
ATOM 4260 C CA . THR A 1 554 ? -4.012 -11.090 25.647 1.00 89.88 554 THR A CA 1
ATOM 4261 C C . THR A 1 554 ? -4.744 -12.237 24.955 1.00 89.88 554 THR A C 1
ATOM 4263 O O . THR A 1 554 ? -4.206 -12.889 24.065 1.00 89.88 554 THR A O 1
ATOM 4266 N N . SER A 1 555 ? -5.986 -12.513 25.354 1.00 87.12 555 SER A N 1
ATOM 4267 C CA . SER A 1 555 ? -6.865 -13.452 24.637 1.00 87.12 555 SER A CA 1
ATOM 4268 C C . SER A 1 555 ? -7.665 -12.802 23.503 1.00 87.12 555 SER A C 1
ATOM 4270 O O . SER A 1 555 ? -8.343 -13.512 22.765 1.00 87.12 555 SER A O 1
ATOM 4272 N N . SER A 1 556 ? -7.626 -11.471 23.376 1.00 88.62 556 SER A N 1
ATOM 4273 C CA . SER A 1 556 ? -8.279 -10.747 22.281 1.00 88.62 556 SER A CA 1
ATOM 4274 C C . SER A 1 556 ? -7.303 -10.531 21.128 1.00 88.62 556 SER A C 1
ATOM 4276 O O . SER A 1 556 ? -6.253 -9.911 21.301 1.00 88.62 556 SER A O 1
ATOM 4278 N N . GLN A 1 557 ? -7.654 -11.024 19.939 1.00 84.12 557 GLN A N 1
ATOM 4279 C CA . GLN A 1 557 ? -6.862 -10.769 18.734 1.00 84.12 557 GLN A CA 1
ATOM 4280 C C . GLN A 1 557 ? -6.973 -9.305 18.290 1.00 84.12 557 GLN A C 1
ATOM 4282 O O . GLN A 1 557 ? -5.941 -8.703 18.016 1.00 84.12 557 GLN A O 1
ATOM 4287 N N . GLY A 1 558 ? -8.178 -8.718 18.332 1.00 84.38 558 GLY A N 1
ATOM 4288 C CA . GLY A 1 558 ? -8.412 -7.322 17.940 1.00 84.38 558 GLY A CA 1
ATOM 4289 C C . GLY A 1 558 ? -7.616 -6.322 18.781 1.00 84.38 558 GLY A C 1
ATOM 4290 O O . GLY A 1 558 ? -6.942 -5.453 18.230 1.00 84.38 558 GLY A O 1
ATOM 4291 N N . LEU A 1 559 ? -7.569 -6.521 20.109 1.00 89.56 559 LEU A N 1
ATOM 4292 C CA . LEU A 1 559 ? -6.707 -5.714 20.979 1.00 89.56 559 LEU A CA 1
ATOM 4293 C C . LEU A 1 559 ? -5.232 -5.864 20.587 1.00 89.56 559 LEU A C 1
ATOM 4295 O O . LEU A 1 559 ? -4.515 -4.873 20.530 1.00 89.56 559 LEU A O 1
ATOM 4299 N N . GLY A 1 560 ? -4.776 -7.090 20.316 1.00 88.88 560 GLY A N 1
ATOM 4300 C CA . GLY A 1 560 ? -3.399 -7.350 19.897 1.00 88.88 560 GLY A CA 1
ATOM 4301 C C . GLY A 1 560 ? -3.021 -6.611 18.611 1.00 88.88 560 GLY A C 1
ATOM 4302 O O . GLY A 1 560 ? -1.967 -5.979 18.562 1.00 88.88 560 GLY A O 1
ATOM 4303 N N . ASP A 1 561 ? -3.898 -6.640 17.608 1.00 85.38 561 ASP A N 1
ATOM 4304 C CA . ASP A 1 561 ? -3.672 -6.009 16.304 1.00 85.38 561 ASP A CA 1
ATOM 4305 C C . ASP A 1 561 ? -3.629 -4.476 16.432 1.00 85.38 561 ASP A C 1
ATOM 4307 O O . ASP A 1 561 ? -2.696 -3.820 15.960 1.00 85.38 561 ASP A O 1
ATOM 4311 N N . ARG A 1 562 ? -4.576 -3.886 17.172 1.00 89.81 562 ARG A N 1
ATOM 4312 C CA . ARG A 1 562 ? -4.614 -2.431 17.377 1.00 89.81 562 ARG A CA 1
ATOM 4313 C C . ARG A 1 562 ? -3.524 -1.918 18.312 1.00 89.81 562 ARG A C 1
ATOM 4315 O O . ARG A 1 562 ? -3.012 -0.826 18.088 1.00 89.81 562 ARG A O 1
ATOM 4322 N N . VAL A 1 563 ? -3.126 -2.687 19.329 1.00 92.56 563 VAL A N 1
ATOM 4323 C CA . VAL A 1 563 ? -1.975 -2.336 20.178 1.00 92.56 563 VAL A CA 1
ATOM 4324 C C . VAL A 1 563 ? -0.677 -2.391 19.370 1.00 92.56 563 VAL A C 1
ATOM 4326 O O . VAL A 1 563 ? 0.166 -1.515 19.544 1.00 92.56 563 VAL A O 1
ATOM 4329 N N . GLN A 1 564 ? -0.517 -3.348 18.449 1.00 90.75 564 GLN A N 1
ATOM 4330 C CA . GLN A 1 564 ? 0.641 -3.380 17.549 1.00 90.75 564 GLN A CA 1
ATOM 4331 C C . GLN A 1 564 ? 0.725 -2.103 16.694 1.00 90.75 564 GLN A C 1
ATOM 4333 O O . GLN A 1 564 ? 1.786 -1.483 16.631 1.00 90.75 564 GLN A O 1
ATOM 4338 N N . LEU A 1 565 ? -0.392 -1.656 16.108 1.00 88.38 565 LEU A N 1
ATOM 4339 C CA . LEU A 1 565 ? -0.451 -0.398 15.348 1.00 88.38 565 LEU A CA 1
ATOM 4340 C C . LEU A 1 565 ? -0.247 0.844 16.231 1.00 88.38 565 LEU A C 1
ATOM 4342 O O . LEU A 1 565 ? 0.454 1.775 15.836 1.00 88.38 565 LEU A O 1
ATOM 4346 N N . ALA A 1 566 ? -0.800 0.852 17.448 1.00 91.50 566 ALA A N 1
ATOM 4347 C CA . ALA A 1 566 ? -0.589 1.928 18.415 1.00 91.50 566 ALA A CA 1
ATOM 4348 C C . ALA A 1 566 ? 0.894 2.082 18.784 1.00 91.50 566 ALA A C 1
ATOM 4350 O O . ALA A 1 566 ? 1.397 3.200 18.869 1.00 91.50 566 ALA A O 1
ATOM 4351 N N . LEU A 1 567 ? 1.611 0.968 18.957 1.00 92.75 567 LEU A N 1
ATOM 4352 C CA . LEU A 1 567 ? 3.057 0.968 19.181 1.00 92.75 567 LEU A CA 1
ATOM 4353 C C . LEU A 1 567 ? 3.818 1.477 17.942 1.00 92.75 567 LEU A C 1
ATOM 4355 O O . LEU A 1 567 ? 4.734 2.290 18.091 1.00 92.75 567 LEU A O 1
ATOM 4359 N N . LEU A 1 568 ? 3.392 1.111 16.726 1.00 89.62 568 LEU A N 1
ATOM 4360 C CA . LEU A 1 568 ? 3.974 1.625 15.476 1.00 89.62 568 LEU A CA 1
ATOM 4361 C C . LEU A 1 568 ? 3.819 3.146 15.310 1.00 89.62 568 LEU A C 1
ATOM 4363 O O . LEU A 1 568 ? 4.699 3.778 14.730 1.00 89.62 568 LEU A O 1
ATOM 4367 N N . ARG A 1 569 ? 2.779 3.779 15.870 1.00 89.38 569 ARG A N 1
ATOM 4368 C CA . ARG A 1 569 ? 2.645 5.255 15.897 1.00 89.38 569 ARG A CA 1
ATOM 4369 C C . ARG A 1 569 ? 3.820 5.936 16.622 1.00 89.38 569 ARG A C 1
ATOM 4371 O O . ARG A 1 569 ? 4.268 7.024 16.247 1.00 89.38 569 ARG A O 1
ATOM 4378 N N . PHE A 1 570 ? 4.377 5.253 17.619 1.00 90.25 570 PHE A N 1
ATOM 4379 C CA . PHE A 1 570 ? 5.571 5.668 18.360 1.00 90.25 570 PHE A CA 1
ATOM 4380 C C . PHE A 1 570 ? 6.871 5.099 17.774 1.00 90.25 570 PHE A C 1
ATOM 4382 O O . PHE A 1 570 ? 7.937 5.293 18.353 1.00 90.25 570 PHE A O 1
ATOM 4389 N N . GLY A 1 571 ? 6.801 4.388 16.642 1.00 87.12 571 GLY A N 1
ATOM 4390 C CA . GLY A 1 571 ? 7.933 3.682 16.046 1.00 87.12 571 GLY A CA 1
ATOM 4391 C C . GLY A 1 571 ? 8.468 2.553 16.935 1.00 87.12 571 GLY A C 1
ATOM 4392 O O . GLY A 1 571 ? 9.669 2.286 16.933 1.00 87.12 571 GLY A O 1
ATOM 4393 N N . ILE A 1 572 ? 7.598 1.952 17.753 1.00 89.56 572 ILE A N 1
ATOM 4394 C CA . ILE A 1 572 ? 7.889 0.781 18.581 1.00 89.56 572 ILE A CA 1
ATOM 4395 C C . ILE A 1 572 ? 7.370 -0.446 17.832 1.00 89.56 572 ILE A C 1
ATOM 4397 O O . ILE A 1 572 ? 6.177 -0.580 17.565 1.00 89.56 572 ILE A O 1
ATOM 4401 N N . HIS A 1 573 ? 8.265 -1.369 17.517 1.00 86.88 573 HIS A N 1
ATOM 4402 C CA . HIS A 1 573 ? 7.953 -2.581 16.781 1.00 86.88 573 HIS A CA 1
ATOM 4403 C C . HIS A 1 573 ? 7.708 -3.750 17.733 1.00 86.88 573 HIS A C 1
ATOM 4405 O O . HIS A 1 573 ? 8.612 -4.237 18.412 1.00 86.88 573 HIS A O 1
ATOM 4411 N N . ALA A 1 574 ? 6.472 -4.238 17.751 1.00 89.44 574 ALA A N 1
ATOM 4412 C CA . ALA A 1 574 ? 6.109 -5.455 18.462 1.00 89.44 574 ALA A CA 1
ATOM 4413 C C . ALA A 1 574 ? 5.921 -6.611 17.475 1.00 89.44 574 ALA A C 1
ATOM 4415 O O . ALA A 1 574 ? 5.211 -6.483 16.481 1.00 89.44 574 ALA A O 1
ATOM 4416 N N . THR A 1 575 ? 6.537 -7.755 17.769 1.00 88.31 575 THR A N 1
ATOM 4417 C CA . THR A 1 575 ? 6.312 -9.013 17.053 1.00 88.31 575 THR A CA 1
ATOM 4418 C C . THR A 1 575 ? 5.118 -9.736 17.657 1.00 88.31 575 THR A C 1
ATOM 4420 O O . THR A 1 575 ? 5.152 -10.141 18.820 1.00 88.31 575 THR A O 1
ATOM 4423 N N . ARG A 1 576 ? 4.076 -9.948 16.864 1.00 89.44 576 ARG A N 1
ATOM 4424 C CA . ARG A 1 576 ? 2.882 -10.689 17.247 1.00 89.44 576 ARG A CA 1
ATOM 4425 C C . ARG A 1 576 ? 3.038 -12.179 16.965 1.00 89.44 576 ARG A C 1
ATOM 4427 O O . ARG A 1 576 ? 3.434 -12.602 15.881 1.00 89.44 576 ARG A O 1
ATOM 4434 N N . ARG A 1 577 ? 2.655 -13.004 17.938 1.00 86.81 577 ARG A N 1
ATOM 4435 C CA . ARG A 1 577 ? 2.541 -14.460 17.791 1.00 86.81 577 ARG A CA 1
ATOM 4436 C C . ARG A 1 577 ? 1.286 -14.982 18.472 1.00 86.81 577 ARG A C 1
ATOM 4438 O O . ARG A 1 577 ? 0.892 -14.495 19.527 1.00 86.81 577 ARG A O 1
ATOM 4445 N N . ILE A 1 578 ? 0.703 -16.027 17.900 1.00 85.19 578 ILE A N 1
ATOM 4446 C CA . ILE A 1 578 ? -0.428 -16.737 18.498 1.00 85.19 578 ILE A CA 1
ATOM 4447 C C . ILE A 1 578 ? 0.113 -17.966 19.225 1.00 85.19 578 ILE A C 1
ATOM 4449 O O . ILE A 1 578 ? 0.736 -18.844 18.625 1.00 85.19 578 ILE A O 1
ATOM 4453 N N . ARG A 1 579 ? -0.116 -18.031 20.535 1.00 84.81 579 ARG A N 1
ATOM 4454 C CA . ARG A 1 579 ? 0.150 -19.206 21.357 1.00 84.81 579 ARG A CA 1
ATOM 4455 C C . ARG A 1 579 ? -1.120 -20.051 21.397 1.00 84.81 579 ARG A C 1
ATOM 4457 O O . ARG A 1 579 ? -2.117 -19.632 21.982 1.00 84.81 579 ARG A O 1
ATOM 4464 N N . ARG A 1 580 ? -1.062 -21.246 20.805 1.00 82.75 580 ARG A N 1
ATOM 4465 C CA . ARG A 1 580 ? -2.164 -22.215 20.848 1.00 82.75 580 ARG A CA 1
ATOM 4466 C C . ARG A 1 580 ? -2.236 -22.860 22.232 1.00 82.75 580 ARG A C 1
ATOM 4468 O O . ARG A 1 580 ? -1.411 -23.706 22.573 1.00 82.75 580 ARG A O 1
ATOM 4475 N N . VAL A 1 581 ? -3.153 -22.378 23.063 1.00 80.44 581 VAL A N 1
ATOM 4476 C CA . VAL A 1 581 ? -3.356 -22.829 24.456 1.00 80.44 581 VAL A CA 1
ATOM 4477 C C . VAL A 1 581 ? -4.812 -23.178 24.747 1.00 80.44 581 VAL A C 1
ATOM 4479 O O . VAL A 1 581 ? -5.093 -23.691 25.834 1.00 80.44 581 VAL A O 1
ATOM 4482 N N . ALA A 1 582 ? -5.723 -22.969 23.790 1.00 74.69 582 ALA A N 1
ATOM 4483 C CA . ALA A 1 582 ? -7.097 -23.432 23.900 1.00 74.69 582 ALA A CA 1
ATOM 4484 C C . ALA A 1 582 ? -7.145 -24.949 24.181 1.00 74.69 582 ALA A C 1
ATOM 4486 O O . ALA A 1 582 ? -6.410 -25.740 23.594 1.00 74.69 582 ALA A O 1
ATOM 4487 N N . GLY A 1 583 ? -7.978 -25.353 25.140 1.00 67.88 583 GLY A N 1
ATOM 4488 C CA . GLY A 1 583 ? -8.106 -26.734 25.612 1.00 67.88 583 GLY A CA 1
ATOM 4489 C C . GLY A 1 583 ? -7.111 -27.145 26.705 1.00 67.88 583 GLY A C 1
ATOM 4490 O O . GLY A 1 583 ? -7.292 -28.197 27.321 1.00 67.88 583 GLY A O 1
ATOM 4491 N N . ARG A 1 584 ? -6.095 -26.326 27.019 1.00 74.06 584 ARG A N 1
ATOM 4492 C CA . ARG A 1 584 ? -5.128 -26.647 28.080 1.00 74.06 584 ARG A CA 1
ATOM 4493 C C . ARG A 1 584 ? -5.792 -26.574 29.454 1.00 74.06 584 ARG A C 1
ATOM 4495 O O . ARG A 1 584 ? -6.382 -25.551 29.809 1.00 74.06 584 ARG A O 1
ATOM 4502 N N . ARG A 1 585 ? -5.664 -27.661 30.219 1.00 68.38 585 ARG A N 1
ATOM 4503 C CA . ARG A 1 585 ? -6.100 -27.761 31.616 1.00 68.38 585 ARG A CA 1
ATOM 4504 C C . ARG A 1 585 ? -4.982 -27.282 32.531 1.00 68.38 585 ARG A C 1
ATOM 4506 O O . ARG A 1 585 ? -3.889 -27.843 32.513 1.00 68.38 585 ARG A O 1
ATOM 4513 N N . THR A 1 586 ? -5.252 -26.247 33.311 1.00 65.38 586 THR A N 1
ATOM 4514 C CA . THR A 1 586 ? -4.404 -25.813 34.419 1.00 65.38 586 THR A CA 1
ATOM 4515 C C . THR A 1 586 ? -5.178 -25.978 35.713 1.00 65.38 586 THR A C 1
ATOM 4517 O O . THR A 1 586 ? -6.343 -25.606 35.804 1.00 65.38 586 THR A O 1
ATOM 4520 N N . THR A 1 587 ? -4.554 -26.572 36.718 1.00 61.94 587 THR A N 1
ATOM 4521 C CA . THR A 1 587 ? -5.172 -26.745 38.033 1.00 61.94 587 THR A CA 1
ATOM 4522 C C . THR A 1 587 ? -4.856 -25.510 38.865 1.00 61.94 587 THR A C 1
ATOM 4524 O O . THR A 1 587 ? -3.688 -25.136 38.994 1.00 61.94 587 THR A O 1
ATOM 4527 N N . ARG A 1 588 ? -5.879 -24.838 39.401 1.00 59.91 588 ARG A N 1
ATOM 4528 C CA . ARG A 1 588 ? -5.668 -23.797 40.416 1.00 59.91 588 ARG A CA 1
ATOM 4529 C C . ARG A 1 588 ? -5.096 -24.418 41.693 1.00 59.91 588 ARG A C 1
ATOM 4531 O O . ARG A 1 588 ? -5.200 -25.621 41.911 1.00 59.91 588 ARG A O 1
ATOM 4538 N N . ALA A 1 589 ? -4.551 -23.577 42.569 1.00 53.94 589 ALA A N 1
ATOM 4539 C CA . ALA A 1 589 ? -4.082 -23.988 43.895 1.00 53.94 589 ALA A CA 1
ATOM 4540 C C . ALA A 1 589 ? -5.183 -24.633 44.773 1.00 53.94 589 ALA A C 1
ATOM 4542 O O . ALA A 1 589 ? -4.869 -25.304 45.747 1.00 53.94 589 ALA A O 1
ATOM 4543 N N . ASP A 1 590 ? -6.460 -24.453 44.416 1.00 50.66 590 ASP A N 1
ATOM 4544 C CA . ASP A 1 590 ? -7.644 -25.033 45.064 1.00 50.66 590 ASP A CA 1
ATOM 4545 C C . ASP A 1 590 ? -8.084 -26.392 44.465 1.00 50.66 590 ASP A C 1
ATOM 4547 O O . ASP A 1 590 ? -9.113 -26.933 44.860 1.00 50.66 590 ASP A O 1
ATOM 4551 N N . GLY A 1 591 ? -7.335 -26.949 43.503 1.00 56.47 591 GLY A N 1
ATOM 4552 C CA . GLY A 1 591 ? -7.671 -28.211 42.833 1.00 56.47 591 GLY A CA 1
ATOM 4553 C C . GLY A 1 591 ? -8.667 -28.079 41.672 1.00 56.47 591 GLY A C 1
ATOM 4554 O O . GLY A 1 591 ? -8.914 -29.061 40.970 1.00 56.47 591 GLY A O 1
ATOM 4555 N N . THR A 1 592 ? -9.208 -26.884 41.406 1.00 66.25 592 THR A N 1
ATOM 4556 C CA . THR A 1 592 ? -10.190 -26.686 40.328 1.00 66.25 592 THR A CA 1
ATOM 4557 C C . THR A 1 592 ? -9.503 -26.676 38.956 1.00 66.25 592 THR A C 1
ATOM 4559 O O . THR A 1 592 ? -8.576 -25.883 38.743 1.00 66.25 592 THR A O 1
ATOM 4562 N N . PRO A 1 593 ? -9.945 -27.496 37.984 1.00 57.59 593 PRO A N 1
ATOM 4563 C CA . PRO A 1 593 ? -9.400 -27.463 36.632 1.00 57.59 593 PRO A CA 1
ATOM 4564 C C . PRO A 1 593 ? -9.941 -26.252 35.854 1.00 57.59 593 PRO A C 1
ATOM 4566 O O . PRO A 1 593 ? -11.129 -26.167 35.548 1.00 57.59 593 PRO A O 1
ATOM 4569 N N . ILE A 1 594 ? -9.062 -25.323 35.477 1.00 69.06 594 ILE A N 1
ATOM 4570 C CA . ILE A 1 594 ? -9.345 -24.286 34.482 1.00 69.06 594 ILE A CA 1
ATOM 4571 C C . ILE A 1 594 ? -9.002 -24.845 33.106 1.00 69.06 594 ILE A C 1
ATOM 4573 O O . ILE A 1 594 ? -7.857 -25.191 32.826 1.00 69.06 594 ILE A O 1
ATOM 4577 N N . VAL A 1 595 ? -9.986 -24.876 32.212 1.00 71.62 595 VAL A N 1
ATOM 4578 C CA . VAL A 1 595 ? -9.741 -25.084 30.783 1.00 71.62 595 VAL A CA 1
ATOM 4579 C C . VAL A 1 595 ? -9.624 -23.721 30.120 1.00 71.62 595 VAL A C 1
ATOM 4581 O O . VAL A 1 595 ? -10.557 -22.915 30.163 1.00 71.62 595 VAL A O 1
ATOM 4584 N N . THR A 1 596 ? -8.484 -23.466 29.487 1.00 74.19 596 THR A N 1
ATOM 4585 C CA . THR A 1 596 ? -8.289 -22.242 28.704 1.00 74.19 596 THR A CA 1
ATOM 4586 C C . THR A 1 596 ? -9.145 -22.341 27.440 1.00 74.19 596 THR A C 1
ATOM 4588 O O . THR A 1 596 ? -9.022 -23.308 26.695 1.00 74.19 596 THR A O 1
ATOM 4591 N N . ARG A 1 597 ? -10.053 -21.385 27.210 1.00 74.69 597 ARG A N 1
ATOM 4592 C CA . ARG A 1 597 ? -11.044 -21.467 26.116 1.00 74.69 597 ARG A CA 1
ATOM 4593 C C . ARG A 1 597 ? -10.567 -20.872 24.792 1.00 74.69 597 ARG A C 1
ATOM 4595 O O . ARG A 1 597 ? -11.078 -21.256 23.750 1.00 74.69 597 ARG A O 1
ATOM 4602 N N . HIS A 1 598 ? -9.617 -19.945 24.843 1.00 79.12 598 HIS A N 1
ATOM 4603 C CA . HIS A 1 598 ? -9.158 -19.176 23.688 1.00 79.12 598 HIS A CA 1
ATOM 4604 C C . HIS A 1 598 ? -7.637 -19.236 23.577 1.00 79.12 598 HIS A C 1
ATOM 4606 O O . HIS A 1 598 ? -6.938 -19.371 24.585 1.00 79.12 598 HIS A O 1
ATOM 4612 N N . ASP A 1 599 ? -7.134 -19.110 22.354 1.00 84.56 599 ASP A N 1
ATOM 4613 C CA . ASP A 1 599 ? -5.710 -18.918 22.115 1.00 84.56 599 ASP A CA 1
ATOM 4614 C C . ASP A 1 599 ? -5.256 -17.533 22.580 1.00 84.56 599 ASP A C 1
ATOM 4616 O O . ASP A 1 599 ? -6.046 -16.593 22.677 1.00 84.56 599 ASP A O 1
ATOM 4620 N N . GLN A 1 600 ? -3.970 -17.417 22.903 1.00 86.56 600 GLN A N 1
ATOM 4621 C CA . GLN A 1 600 ? -3.392 -16.180 23.417 1.00 86.56 600 GLN A CA 1
ATOM 4622 C C . GLN A 1 600 ? -2.580 -15.487 22.327 1.00 86.56 600 GLN A C 1
ATOM 4624 O O . GLN A 1 600 ? -1.656 -16.070 21.760 1.00 86.56 600 GLN A O 1
ATOM 4629 N N . CYS A 1 601 ? -2.896 -14.227 22.063 1.00 88.81 601 CYS A N 1
ATOM 4630 C CA . CYS A 1 601 ? -2.072 -13.319 21.287 1.00 88.81 601 CYS A CA 1
ATOM 4631 C C . CYS A 1 601 ? -0.972 -12.748 22.191 1.00 88.81 601 CYS A C 1
ATOM 4633 O O . CYS A 1 601 ? -1.253 -12.194 23.253 1.00 88.81 601 CYS A O 1
ATOM 4635 N N . VAL A 1 602 ? 0.285 -12.894 21.779 1.00 90.88 602 VAL A N 1
ATOM 4636 C CA . VAL A 1 602 ? 1.450 -12.372 22.497 1.00 90.88 602 VAL A CA 1
ATOM 4637 C C . VAL A 1 602 ? 2.167 -11.366 21.606 1.00 90.88 602 VAL A C 1
ATOM 4639 O O . VAL A 1 602 ? 2.537 -11.703 20.482 1.00 90.88 602 VAL A O 1
ATOM 4642 N N . LEU A 1 603 ? 2.379 -10.157 22.116 1.00 91.94 603 LEU A N 1
ATOM 4643 C CA . LEU A 1 603 ? 3.170 -9.102 21.486 1.00 91.94 603 LEU A CA 1
ATOM 4644 C C . LEU A 1 603 ? 4.531 -9.032 22.178 1.00 91.94 603 LEU A C 1
ATOM 4646 O O . LEU A 1 603 ? 4.588 -8.699 23.355 1.00 91.94 603 LEU A O 1
ATOM 4650 N N . ASP A 1 604 ? 5.612 -9.345 21.469 1.00 89.75 604 ASP A N 1
ATOM 4651 C CA . ASP A 1 604 ? 6.986 -9.293 21.976 1.00 89.75 604 ASP A CA 1
ATOM 4652 C C . ASP A 1 604 ? 7.740 -8.095 21.367 1.00 89.75 604 ASP A C 1
ATOM 4654 O O . ASP A 1 604 ? 7.933 -8.032 20.155 1.00 89.75 604 ASP A O 1
ATOM 4658 N N . ILE A 1 605 ? 8.255 -7.194 22.199 1.00 88.56 605 ILE A N 1
ATOM 4659 C CA . ILE A 1 605 ? 9.205 -6.139 21.826 1.00 88.56 605 ILE A CA 1
ATOM 4660 C C . ILE A 1 605 ? 10.611 -6.638 22.176 1.00 88.56 605 ILE A C 1
ATOM 4662 O O . ILE A 1 605 ? 10.878 -7.020 23.321 1.00 88.56 605 ILE A O 1
ATOM 4666 N N . ARG A 1 606 ? 11.496 -6.698 21.175 1.00 80.88 606 ARG A N 1
ATOM 4667 C CA . ARG A 1 606 ? 12.828 -7.327 21.302 1.00 80.88 606 ARG A CA 1
ATOM 4668 C C . ARG A 1 606 ? 13.980 -6.474 20.799 1.00 80.88 606 ARG A C 1
ATOM 4670 O O . ARG A 1 606 ? 15.114 -6.705 21.209 1.00 80.88 606 ARG A O 1
ATOM 4677 N N . ASP A 1 607 ? 13.722 -5.584 19.848 1.00 75.94 607 ASP A N 1
ATOM 4678 C CA . ASP A 1 607 ? 14.765 -4.740 19.292 1.00 75.94 607 ASP A CA 1
ATOM 4679 C C . ASP A 1 607 ? 15.066 -3.560 20.215 1.00 75.94 607 ASP A C 1
ATOM 4681 O O . ASP A 1 607 ? 14.199 -3.033 20.916 1.00 75.94 607 ASP A O 1
ATOM 4685 N N . TRP A 1 608 ? 16.331 -3.156 20.191 1.00 76.75 608 TRP A N 1
ATOM 4686 C CA . TRP A 1 608 ? 16.855 -2.092 21.031 1.00 76.75 608 TRP A CA 1
ATOM 4687 C C . TRP A 1 608 ? 16.109 -0.763 20.866 1.00 76.75 608 TRP A C 1
ATOM 4689 O O . TRP A 1 608 ? 15.702 -0.157 21.856 1.00 76.75 608 TRP A O 1
ATOM 4699 N N . HIS A 1 609 ? 15.920 -0.321 19.619 1.00 79.38 609 HIS A N 1
ATOM 4700 C CA . HIS A 1 609 ? 15.300 0.968 19.313 1.00 79.38 609 HIS A CA 1
ATOM 4701 C C . HIS A 1 609 ? 13.870 1.039 19.857 1.00 79.38 609 HIS A C 1
ATOM 4703 O O . HIS A 1 609 ? 13.492 2.029 20.482 1.00 79.38 609 HIS A O 1
ATOM 4709 N N . SER A 1 610 ? 13.096 -0.032 19.693 1.00 86.25 610 SER A N 1
ATOM 4710 C CA . SER A 1 610 ? 11.732 -0.119 20.214 1.00 86.25 610 SER A CA 1
ATOM 4711 C C . SER A 1 610 ? 11.692 -0.177 21.737 1.00 86.25 610 SER A C 1
ATOM 4713 O O . SER A 1 610 ? 10.805 0.424 22.334 1.00 86.25 610 SER A O 1
ATOM 4715 N N . MET A 1 611 ? 12.650 -0.846 22.387 1.00 85.31 611 MET A N 1
ATOM 4716 C CA . MET A 1 611 ? 12.752 -0.859 23.853 1.00 85.31 611 MET A CA 1
ATOM 4717 C C . MET A 1 611 ? 13.099 0.523 24.428 1.00 85.31 611 MET A C 1
ATOM 4719 O O . MET A 1 611 ? 12.470 0.945 25.398 1.00 85.31 611 MET A O 1
ATOM 4723 N N . SER A 1 612 ? 14.046 1.244 23.818 1.00 84.44 612 SER A N 1
ATOM 4724 C CA . SER A 1 612 ? 14.402 2.618 24.215 1.00 84.44 612 SER A CA 1
ATOM 4725 C C . SER A 1 612 ? 13.220 3.572 24.020 1.00 84.44 612 SER A C 1
ATOM 4727 O O . SER A 1 612 ? 12.827 4.251 24.969 1.00 84.44 612 SER A O 1
ATOM 4729 N N . ARG A 1 613 ? 12.553 3.526 22.857 1.00 88.62 613 ARG A N 1
ATOM 4730 C CA . ARG A 1 613 ? 11.329 4.305 22.600 1.00 88.62 613 ARG A CA 1
ATOM 4731 C C . ARG A 1 613 ? 10.202 3.957 23.569 1.00 88.62 613 ARG A C 1
ATOM 4733 O O . ARG A 1 613 ? 9.520 4.855 24.057 1.00 88.62 613 ARG A O 1
ATOM 4740 N N . PHE A 1 614 ? 10.014 2.673 23.889 1.00 91.94 614 PHE A N 1
ATOM 4741 C CA . PHE A 1 614 ? 9.031 2.250 24.886 1.00 91.94 614 PHE A CA 1
ATOM 4742 C C . PHE A 1 614 ? 9.339 2.869 26.246 1.00 91.94 614 PHE A C 1
ATOM 4744 O O . PHE A 1 614 ? 8.430 3.409 26.863 1.00 91.94 614 PHE A O 1
ATOM 4751 N N . ARG A 1 615 ? 10.596 2.841 26.703 1.00 88.88 615 ARG A N 1
ATOM 4752 C CA . ARG A 1 615 ? 10.999 3.451 27.978 1.00 88.88 615 ARG A CA 1
ATOM 4753 C C . ARG A 1 615 ? 10.724 4.954 28.014 1.00 88.88 615 ARG A C 1
ATOM 4755 O O . ARG A 1 615 ? 10.185 5.437 29.003 1.00 88.88 615 ARG A O 1
ATOM 4762 N N . GLU A 1 616 ? 11.112 5.668 26.962 1.00 89.62 616 GLU A N 1
ATOM 4763 C CA . GLU A 1 616 ? 11.034 7.132 26.898 1.00 89.62 616 GLU A CA 1
ATOM 4764 C C . GLU A 1 616 ? 9.594 7.642 26.780 1.00 89.62 616 GLU A C 1
ATOM 4766 O O . GLU A 1 616 ? 9.236 8.630 27.417 1.00 89.62 616 GLU A O 1
ATOM 4771 N N . LEU A 1 617 ? 8.757 6.967 25.984 1.00 91.56 617 LEU A N 1
ATOM 4772 C CA . LEU A 1 617 ? 7.416 7.453 25.644 1.00 91.56 617 LEU A CA 1
ATOM 4773 C C . LEU A 1 617 ? 6.304 6.807 26.481 1.00 91.56 617 LEU A C 1
ATOM 4775 O O . LEU A 1 617 ? 5.330 7.475 26.837 1.00 91.56 617 LEU A O 1
ATOM 4779 N N . ILE A 1 618 ? 6.423 5.511 26.790 1.00 93.56 618 ILE A N 1
ATOM 4780 C CA . ILE A 1 618 ? 5.407 4.741 27.523 1.00 93.56 618 ILE A CA 1
ATOM 4781 C C . ILE A 1 618 ? 5.885 4.497 28.953 1.00 93.56 618 ILE A C 1
ATOM 4783 O O . ILE A 1 618 ? 5.309 5.055 29.881 1.00 93.56 618 ILE A O 1
ATOM 4787 N N . GLY A 1 619 ? 6.949 3.725 29.150 1.00 90.75 619 GLY A N 1
ATOM 4788 C CA . GLY A 1 619 ? 7.491 3.381 30.462 1.00 90.75 619 GLY A CA 1
ATOM 4789 C C . GLY A 1 619 ? 6.519 2.565 31.322 1.00 90.75 619 GLY A C 1
ATOM 4790 O O . GLY A 1 619 ? 5.533 2.015 30.835 1.00 90.75 619 GLY A O 1
ATOM 4791 N N . PHE A 1 620 ? 6.806 2.499 32.620 1.00 91.94 620 PHE A N 1
ATOM 4792 C CA . PHE A 1 620 ? 5.985 1.818 33.624 1.00 91.94 620 PHE A CA 1
ATOM 4793 C C . PHE A 1 620 ? 5.756 2.743 34.815 1.00 91.94 620 PHE A C 1
ATOM 4795 O O . PHE A 1 620 ? 6.683 3.446 35.229 1.00 91.94 620 PHE A O 1
ATOM 4802 N N . ASN A 1 621 ? 4.559 2.701 35.404 1.00 88.81 621 ASN A N 1
ATOM 4803 C CA . ASN A 1 621 ? 4.345 3.278 36.731 1.00 88.81 621 ASN A CA 1
ATOM 4804 C C . ASN A 1 621 ? 4.726 2.279 37.832 1.00 88.81 621 ASN A C 1
ATOM 4806 O O . ASN A 1 621 ? 5.017 2.683 38.957 1.00 88.81 621 ASN A O 1
ATOM 4810 N N . HIS A 1 622 ? 4.776 0.980 37.519 1.00 87.81 622 HIS A N 1
ATOM 4811 C CA . HIS A 1 622 ? 5.222 -0.033 38.462 1.00 87.81 622 HIS A CA 1
ATOM 4812 C C . HIS A 1 622 ? 6.739 0.088 38.736 1.00 87.81 622 HIS A C 1
ATOM 4814 O O . HIS A 1 622 ? 7.545 -0.142 37.828 1.00 87.81 622 HIS A O 1
ATOM 4820 N N . PRO A 1 623 ? 7.173 0.319 39.994 1.00 85.19 623 PRO A N 1
ATOM 4821 C CA . PRO A 1 623 ? 8.566 0.644 40.323 1.00 85.19 623 PRO A CA 1
ATOM 4822 C C . PRO A 1 623 ? 9.545 -0.477 39.953 1.00 85.19 623 PRO A C 1
ATOM 4824 O O . PRO A 1 623 ? 10.529 -0.235 39.265 1.00 85.19 623 PRO A O 1
ATOM 4827 N N . ARG A 1 624 ? 9.226 -1.731 40.303 1.00 86.06 624 ARG A N 1
ATOM 4828 C CA . ARG A 1 624 ? 10.050 -2.897 39.940 1.00 86.06 624 ARG A CA 1
ATOM 4829 C C . ARG A 1 624 ? 10.201 -3.091 38.425 1.00 86.06 624 ARG A C 1
ATOM 4831 O O . ARG A 1 624 ? 11.298 -3.369 37.957 1.00 86.06 624 ARG A O 1
ATOM 4838 N N . LYS A 1 625 ? 9.114 -2.983 37.646 1.00 86.75 625 LYS A N 1
ATOM 4839 C CA . LYS A 1 625 ? 9.172 -3.124 36.178 1.00 86.75 625 LYS A CA 1
ATOM 4840 C C . LYS A 1 625 ? 9.984 -1.987 35.551 1.00 86.75 625 LYS A C 1
ATOM 4842 O O . LYS A 1 625 ? 10.770 -2.243 34.644 1.00 86.75 625 LYS A O 1
ATOM 4847 N N . LYS A 1 626 ? 9.830 -0.765 36.072 1.00 87.50 626 LYS A N 1
ATOM 4848 C CA . LYS A 1 626 ? 10.600 0.413 35.664 1.00 87.50 626 LYS A CA 1
ATOM 4849 C C . LYS A 1 626 ? 12.103 0.217 35.884 1.00 87.50 626 LYS A C 1
ATOM 4851 O O . LYS A 1 626 ? 12.862 0.324 34.929 1.00 87.50 626 LYS A O 1
ATOM 4856 N N . GLU A 1 627 ? 12.505 -0.176 37.090 1.00 86.31 627 GLU A N 1
ATOM 4857 C CA . GLU A 1 627 ? 13.910 -0.438 37.434 1.00 86.31 627 GLU A CA 1
ATOM 4858 C C . GLU A 1 627 ? 14.516 -1.559 36.570 1.00 86.31 627 GLU A C 1
ATOM 4860 O O . GLU A 1 627 ? 15.637 -1.450 36.075 1.00 86.31 627 GLU A O 1
ATOM 4865 N N . ILE A 1 628 ? 13.761 -2.637 36.327 1.00 84.69 628 ILE A N 1
ATOM 4866 C CA . ILE A 1 628 ? 14.205 -3.723 35.444 1.00 84.69 628 ILE A CA 1
ATOM 4867 C C . ILE A 1 628 ? 14.440 -3.218 34.013 1.00 84.69 628 ILE A C 1
ATOM 4869 O O . ILE A 1 628 ? 15.442 -3.591 33.403 1.00 84.69 628 ILE A O 1
ATOM 4873 N N . LEU A 1 629 ? 13.530 -2.400 33.472 1.00 83.69 629 LEU A N 1
ATOM 4874 C CA . LEU A 1 629 ? 13.656 -1.850 32.121 1.00 83.69 629 LEU A CA 1
ATOM 4875 C C . LEU A 1 629 ? 14.866 -0.910 32.007 1.00 83.69 629 LEU A C 1
ATOM 4877 O O . LEU A 1 629 ? 15.576 -0.964 31.006 1.00 83.69 629 LEU A O 1
ATOM 4881 N N . GLU A 1 630 ? 15.123 -0.096 33.033 1.00 81.62 630 GLU A N 1
ATOM 4882 C CA . GLU A 1 630 ? 16.284 0.803 33.106 1.00 81.62 630 GLU A CA 1
ATOM 4883 C C . GLU A 1 630 ? 17.612 0.021 33.142 1.00 81.62 630 GLU A C 1
ATOM 4885 O O . GLU A 1 630 ? 18.549 0.355 32.421 1.00 81.62 630 GLU A O 1
ATOM 4890 N N . ASN A 1 631 ? 17.674 -1.089 33.883 1.00 76.44 631 ASN A N 1
ATOM 4891 C CA . ASN A 1 631 ? 18.888 -1.908 34.019 1.00 76.44 631 ASN A CA 1
ATOM 4892 C C . ASN A 1 631 ? 19.190 -2.826 32.811 1.00 76.44 631 ASN A C 1
ATOM 4894 O O . ASN A 1 631 ? 20.293 -3.368 32.690 1.00 76.44 631 ASN A O 1
ATOM 4898 N N . MET A 1 632 ? 18.231 -3.026 31.901 1.00 69.25 632 MET A N 1
ATOM 4899 C CA . MET A 1 632 ? 18.331 -3.926 30.735 1.00 69.25 632 MET A CA 1
ATOM 4900 C C . MET A 1 632 ? 19.271 -3.393 29.628 1.00 69.25 632 MET A C 1
ATOM 4902 O O . MET A 1 632 ? 19.610 -4.120 28.695 1.00 69.25 632 MET A O 1
ATOM 4906 N N . GLU A 1 633 ? 19.702 -2.133 29.742 1.00 53.19 633 GLU A N 1
ATOM 4907 C CA . GLU A 1 633 ? 20.296 -1.295 28.693 1.00 53.19 633 GLU A CA 1
ATOM 4908 C C . GLU A 1 633 ? 21.789 -1.588 28.379 1.00 53.19 633 GLU A C 1
ATOM 4910 O O . GLU A 1 633 ? 22.376 -1.039 27.451 1.00 53.19 633 GLU A O 1
ATOM 4915 N N . THR A 1 634 ? 22.438 -2.511 29.091 1.00 48.81 634 THR A N 1
ATOM 4916 C CA . THR A 1 634 ? 23.890 -2.759 28.946 1.00 48.81 634 THR A CA 1
ATOM 4917 C C . THR A 1 634 ? 24.287 -3.689 27.789 1.00 48.81 634 THR A C 1
ATOM 4919 O O . THR A 1 634 ? 25.475 -3.850 27.509 1.00 48.81 634 THR A O 1
ATOM 4922 N N . ARG A 1 635 ? 23.332 -4.307 27.078 1.00 52.69 635 ARG A N 1
ATOM 4923 C CA . ARG A 1 635 ? 23.604 -5.240 25.964 1.00 52.69 635 ARG A CA 1
ATOM 4924 C C . ARG A 1 635 ? 22.753 -4.893 24.742 1.00 52.69 635 ARG A C 1
ATOM 4926 O O . ARG A 1 635 ? 21.562 -5.176 24.752 1.00 52.69 635 ARG A O 1
ATOM 4933 N N . ARG A 1 636 ? 23.359 -4.335 23.683 1.00 56.47 636 ARG A N 1
ATOM 4934 C CA . ARG A 1 636 ? 22.695 -4.063 22.389 1.00 56.47 636 ARG A CA 1
ATOM 4935 C C . ARG A 1 636 ? 22.370 -5.380 21.661 1.00 56.47 636 ARG A C 1
ATOM 4937 O O . ARG A 1 636 ? 23.299 -6.035 21.190 1.00 56.47 636 ARG A O 1
ATOM 4944 N N . PRO A 1 637 ? 21.100 -5.802 21.535 1.00 52.38 637 PRO A N 1
ATOM 4945 C CA . PRO A 1 637 ? 20.742 -6.988 20.768 1.00 52.38 637 PRO A CA 1
ATOM 4946 C C . PRO A 1 637 ? 20.516 -6.609 19.296 1.00 52.38 637 PRO A C 1
ATOM 4948 O O . PRO A 1 637 ? 19.713 -5.726 19.001 1.00 52.38 637 PRO A O 1
ATOM 4951 N N . HIS A 1 638 ? 21.173 -7.300 18.362 1.00 54.38 638 HIS A N 1
ATOM 4952 C CA . HIS A 1 638 ? 20.883 -7.152 16.932 1.00 54.38 638 HIS A CA 1
ATOM 4953 C C . HIS A 1 638 ? 19.542 -7.823 16.593 1.00 54.38 638 HIS A C 1
ATOM 4955 O O . HIS A 1 638 ? 19.328 -8.997 16.908 1.00 54.38 638 HIS A O 1
ATOM 4961 N N . SER A 1 639 ? 18.619 -7.095 15.957 1.00 55.25 639 SER A N 1
ATOM 4962 C CA . SER A 1 639 ? 17.366 -7.670 15.455 1.00 55.25 639 SER A CA 1
ATOM 4963 C C . SER A 1 639 ? 17.510 -8.086 13.990 1.00 55.25 639 SER A C 1
ATOM 4965 O O . SER A 1 639 ? 17.574 -7.225 13.117 1.00 55.25 639 SER A O 1
ATOM 4967 N N . ASN A 1 640 ? 17.460 -9.389 13.704 1.00 62.84 640 ASN A N 1
ATOM 4968 C CA . ASN A 1 640 ? 17.514 -9.955 12.342 1.00 62.84 640 ASN A CA 1
ATOM 4969 C C . ASN A 1 640 ? 16.193 -9.794 11.553 1.00 62.84 640 ASN A C 1
ATOM 4971 O O . ASN A 1 640 ? 15.850 -10.649 10.741 1.00 62.84 640 ASN A O 1
ATOM 4975 N N . ILE A 1 641 ? 15.406 -8.757 11.851 1.00 62.22 641 ILE A N 1
ATOM 4976 C CA . ILE A 1 641 ? 14.057 -8.567 11.292 1.00 62.22 641 ILE A CA 1
ATOM 4977 C C . ILE A 1 641 ? 14.073 -7.541 10.155 1.00 62.22 641 ILE A C 1
ATOM 4979 O O . ILE A 1 641 ? 13.399 -7.759 9.159 1.00 62.22 641 ILE A O 1
ATOM 4983 N N . ASP A 1 642 ? 14.848 -6.457 10.285 1.00 71.31 642 ASP A N 1
ATOM 4984 C CA . ASP A 1 642 ? 15.004 -5.438 9.237 1.00 71.31 642 ASP A CA 1
ATOM 4985 C C . ASP A 1 642 ? 16.308 -5.668 8.474 1.00 71.31 642 ASP A C 1
ATOM 4987 O O . ASP A 1 642 ? 17.383 -5.255 8.922 1.00 71.31 642 ASP A O 1
ATOM 4991 N N . LEU A 1 643 ? 16.219 -6.406 7.372 1.00 77.12 643 LEU A N 1
ATOM 4992 C CA . LEU A 1 643 ? 17.375 -6.794 6.572 1.00 77.12 643 LEU A CA 1
ATOM 4993 C C . LEU A 1 643 ? 17.180 -6.339 5.129 1.00 77.12 643 LEU A C 1
ATOM 4995 O O . LEU A 1 643 ? 16.182 -6.676 4.500 1.00 77.12 643 LEU A O 1
ATOM 4999 N N . ILE A 1 644 ? 18.166 -5.618 4.610 1.00 78.50 644 ILE A N 1
ATOM 5000 C CA . ILE A 1 644 ? 18.200 -5.074 3.255 1.00 78.50 644 ILE A CA 1
ATOM 5001 C C . ILE A 1 644 ? 18.948 -6.063 2.360 1.00 78.50 644 ILE A C 1
ATOM 5003 O O . ILE A 1 644 ? 20.080 -6.448 2.656 1.00 78.50 644 ILE A O 1
ATOM 5007 N N . SER A 1 645 ? 18.329 -6.462 1.255 1.00 76.62 645 SER A N 1
ATOM 5008 C CA . SER A 1 645 ? 18.880 -7.413 0.277 1.00 76.62 645 SER A CA 1
ATOM 5009 C C . SER A 1 645 ? 19.290 -6.720 -1.022 1.00 76.62 645 SER A C 1
ATOM 5011 O O . SER A 1 645 ? 20.248 -7.146 -1.660 1.00 76.62 645 SER A O 1
ATOM 5013 N N . GLY A 1 646 ? 18.614 -5.632 -1.404 1.00 73.88 646 GLY A N 1
ATOM 5014 C CA . GLY A 1 646 ? 18.866 -4.914 -2.657 1.00 73.88 646 GLY A CA 1
ATOM 5015 C C . GLY A 1 646 ? 20.143 -4.063 -2.704 1.00 73.88 646 GLY A C 1
ATOM 5016 O O . GLY A 1 646 ? 20.446 -3.482 -3.742 1.00 73.88 646 GLY A O 1
ATOM 5017 N N . ALA A 1 647 ? 20.916 -3.971 -1.616 1.00 80.00 647 ALA A N 1
ATOM 5018 C CA . ALA A 1 647 ? 22.126 -3.140 -1.568 1.00 80.00 647 ALA A CA 1
ATOM 5019 C C . ALA A 1 647 ? 23.329 -3.744 -2.325 1.00 80.00 647 ALA A C 1
ATOM 5021 O O . ALA A 1 647 ? 24.237 -3.009 -2.724 1.00 80.00 647 ALA A O 1
ATOM 5022 N N . GLY A 1 648 ? 23.339 -5.065 -2.538 1.00 81.88 648 GLY A N 1
ATOM 5023 C CA . GLY A 1 648 ? 24.481 -5.818 -3.070 1.00 81.88 648 GLY A CA 1
ATOM 5024 C C . GLY A 1 648 ? 25.020 -5.319 -4.418 1.00 81.88 648 GLY A C 1
ATOM 5025 O O . GLY A 1 648 ? 26.192 -4.936 -4.485 1.00 81.88 648 GLY A O 1
ATOM 5026 N N . PRO A 1 649 ? 24.192 -5.235 -5.480 1.00 81.62 649 PRO A N 1
ATOM 5027 C CA . PRO A 1 649 ? 24.638 -4.786 -6.802 1.00 81.62 649 PRO A CA 1
ATOM 5028 C C . PRO A 1 649 ? 25.231 -3.371 -6.799 1.00 81.62 649 PRO A C 1
ATOM 5030 O O . PRO A 1 649 ? 26.204 -3.086 -7.501 1.00 81.62 649 PRO A O 1
ATOM 5033 N N . HIS A 1 650 ? 24.677 -2.479 -5.975 1.00 83.25 650 HIS A N 1
ATOM 5034 C CA . HIS A 1 650 ? 25.148 -1.101 -5.857 1.00 83.25 650 HIS A CA 1
ATOM 5035 C C . HIS A 1 650 ? 26.496 -1.019 -5.136 1.00 83.25 650 HIS A C 1
ATOM 5037 O O . HIS A 1 650 ? 27.380 -0.299 -5.603 1.00 83.25 650 HIS A O 1
ATOM 5043 N N . LEU A 1 651 ? 26.672 -1.779 -4.049 1.00 85.56 651 LEU A N 1
ATOM 5044 C CA . LEU A 1 651 ? 27.948 -1.896 -3.340 1.00 85.56 651 LEU A CA 1
ATOM 5045 C C . LEU A 1 651 ? 29.041 -2.470 -4.250 1.00 85.56 651 LEU A C 1
ATOM 5047 O O . LEU A 1 651 ? 30.131 -1.900 -4.328 1.00 85.56 651 LEU A O 1
ATOM 5051 N N . HIS A 1 652 ? 28.721 -3.538 -4.988 1.00 85.75 652 HIS A N 1
ATOM 5052 C CA . HIS A 1 652 ? 29.647 -4.195 -5.905 1.00 85.75 652 HIS A CA 1
ATOM 5053 C C . HIS A 1 652 ? 30.152 -3.246 -6.996 1.00 85.75 652 HIS A C 1
ATOM 5055 O O . HIS A 1 652 ? 31.355 -3.146 -7.241 1.00 85.75 652 HIS A O 1
ATOM 5061 N N . ASP A 1 653 ? 29.241 -2.516 -7.638 1.00 83.12 653 ASP A N 1
ATOM 5062 C CA . ASP A 1 653 ? 29.600 -1.608 -8.725 1.00 83.12 653 ASP A CA 1
ATOM 5063 C C . ASP A 1 653 ? 30.355 -0.373 -8.200 1.00 83.12 653 ASP A C 1
ATOM 5065 O O . ASP A 1 653 ? 31.364 0.006 -8.785 1.00 83.12 653 ASP A O 1
ATOM 5069 N N . VAL A 1 654 ? 29.987 0.198 -7.040 1.00 85.81 654 VAL A N 1
ATOM 5070 C CA . VAL A 1 654 ? 30.783 1.280 -6.415 1.00 85.81 654 VAL A CA 1
ATOM 5071 C C . VAL A 1 654 ? 32.198 0.800 -6.077 1.00 85.81 654 VAL A C 1
ATOM 5073 O O . VAL A 1 654 ? 33.171 1.479 -6.411 1.00 85.81 654 VAL A O 1
ATOM 5076 N N . ARG A 1 655 ? 32.346 -0.388 -5.475 1.00 87.75 655 ARG A N 1
ATOM 5077 C CA . ARG A 1 655 ? 33.663 -0.970 -5.176 1.00 87.75 655 ARG A CA 1
ATOM 5078 C C . ARG A 1 655 ? 34.479 -1.210 -6.448 1.00 87.75 655 ARG A C 1
ATOM 5080 O O . ARG A 1 655 ? 35.670 -0.891 -6.481 1.00 87.75 655 ARG A O 1
ATOM 5087 N N . GLY A 1 656 ? 33.843 -1.752 -7.488 1.00 81.19 656 GLY A N 1
ATOM 5088 C CA . GLY A 1 656 ? 34.450 -1.994 -8.795 1.00 81.19 656 GLY A CA 1
ATOM 5089 C C . GLY A 1 656 ? 34.944 -0.708 -9.458 1.00 81.19 656 GLY A C 1
ATOM 5090 O O . GLY A 1 656 ? 36.071 -0.668 -9.948 1.00 81.19 656 GLY A O 1
ATOM 5091 N N . LEU A 1 657 ? 34.150 0.364 -9.399 1.00 76.81 657 LEU A N 1
ATOM 5092 C CA . LEU A 1 657 ? 34.511 1.687 -9.919 1.00 76.81 657 LEU A CA 1
ATOM 5093 C C . LEU A 1 657 ? 35.681 2.334 -9.171 1.00 76.81 657 LEU A C 1
ATOM 5095 O O . LEU A 1 657 ? 36.488 3.033 -9.781 1.00 76.81 657 LEU A O 1
ATOM 5099 N N . LEU A 1 658 ? 35.793 2.091 -7.865 1.00 77.56 658 LEU A N 1
ATOM 5100 C CA . LEU A 1 658 ? 36.918 2.557 -7.049 1.00 77.56 658 LEU A CA 1
ATOM 5101 C C . LEU A 1 658 ? 38.176 1.679 -7.195 1.00 77.56 658 LEU A C 1
ATOM 5103 O O . LEU A 1 658 ? 39.229 2.046 -6.676 1.00 77.56 658 LEU A O 1
ATOM 5107 N N . GLY A 1 659 ? 38.081 0.533 -7.883 1.00 72.75 659 GLY A N 1
ATOM 5108 C CA . GLY A 1 659 ? 39.197 -0.393 -8.091 1.00 72.75 659 GLY A CA 1
ATOM 5109 C C . GLY A 1 659 ? 39.656 -1.116 -6.819 1.00 72.75 659 GLY A C 1
ATOM 5110 O O . GLY A 1 659 ? 40.812 -1.531 -6.736 1.00 72.75 659 GLY A O 1
ATOM 5111 N N . LEU A 1 660 ? 38.780 -1.250 -5.819 1.00 81.00 660 LEU A N 1
ATOM 5112 C CA . LEU A 1 660 ? 39.124 -1.792 -4.503 1.00 81.00 660 LEU A CA 1
ATOM 5113 C C . LEU A 1 660 ? 38.894 -3.305 -4.433 1.00 81.00 660 LEU A C 1
ATOM 5115 O O . LEU A 1 660 ? 37.874 -3.829 -4.894 1.00 81.00 660 LEU A O 1
ATOM 5119 N N . SER A 1 661 ? 39.806 -4.018 -3.773 1.00 82.62 661 SER A N 1
ATOM 5120 C CA . SER A 1 661 ? 39.527 -5.386 -3.317 1.00 82.62 661 SER A CA 1
ATOM 5121 C C . SER A 1 661 ? 38.561 -5.378 -2.119 1.00 82.62 661 SER A C 1
ATOM 5123 O O . SER A 1 661 ? 38.525 -4.390 -1.382 1.00 82.62 661 SER A O 1
ATOM 5125 N N . PRO A 1 662 ? 37.810 -6.464 -1.855 1.00 81.25 662 PRO A N 1
ATOM 5126 C CA . PRO A 1 662 ? 36.927 -6.536 -0.686 1.00 81.25 662 PRO A CA 1
ATOM 5127 C C . PRO A 1 662 ? 37.636 -6.285 0.655 1.00 81.25 662 PRO A C 1
ATOM 5129 O O . PRO A 1 662 ? 37.074 -5.644 1.536 1.00 81.25 662 PRO A O 1
ATOM 5132 N N . ALA A 1 663 ? 38.897 -6.712 0.791 1.00 80.31 663 ALA A N 1
ATOM 5133 C CA . ALA A 1 663 ? 39.712 -6.441 1.978 1.00 80.31 663 ALA A CA 1
ATOM 5134 C C . ALA A 1 663 ? 40.032 -4.945 2.148 1.00 80.31 663 ALA A C 1
ATOM 5136 O O . ALA A 1 663 ? 40.027 -4.436 3.263 1.00 80.31 663 ALA A O 1
ATOM 5137 N N . GLN A 1 664 ? 40.273 -4.231 1.045 1.00 77.62 664 GLN A N 1
ATOM 5138 C CA . GLN A 1 664 ? 40.513 -2.784 1.059 1.00 77.62 664 GLN A CA 1
ATOM 5139 C C . GLN A 1 664 ? 39.225 -1.975 1.249 1.00 77.62 664 GLN A C 1
ATOM 5141 O O . GLN A 1 664 ? 39.273 -0.898 1.828 1.00 77.62 664 GLN A O 1
ATOM 5146 N N . ALA A 1 665 ? 38.093 -2.482 0.756 1.00 78.06 665 ALA A N 1
ATOM 5147 C CA . ALA A 1 665 ? 36.799 -1.815 0.847 1.00 78.06 665 ALA A CA 1
ATOM 5148 C C . ALA A 1 665 ? 36.145 -1.958 2.230 1.00 78.06 665 ALA A C 1
ATOM 5150 O O . ALA A 1 665 ? 35.565 -0.999 2.731 1.00 78.06 665 ALA A O 1
ATOM 5151 N N . TYR A 1 666 ? 36.238 -3.144 2.840 1.00 81.56 666 TYR A N 1
ATOM 5152 C CA . TYR A 1 666 ? 35.459 -3.501 4.033 1.00 81.56 666 TYR A CA 1
ATOM 5153 C C . TYR A 1 666 ? 36.310 -3.889 5.251 1.00 81.56 666 TYR A C 1
ATOM 5155 O O . TYR A 1 666 ? 35.762 -4.159 6.321 1.00 81.56 666 TYR A O 1
ATOM 5163 N N . GLY A 1 667 ? 37.640 -3.942 5.121 1.00 81.00 667 GLY A N 1
ATOM 5164 C CA . GLY A 1 667 ? 38.549 -4.255 6.227 1.00 81.00 667 GLY A CA 1
ATOM 5165 C C . GLY A 1 667 ? 38.241 -5.605 6.885 1.00 81.00 667 GLY A C 1
ATOM 5166 O O . GLY A 1 667 ? 38.157 -6.635 6.214 1.00 81.00 667 GLY A O 1
ATOM 5167 N N . SER A 1 668 ? 38.029 -5.598 8.205 1.00 73.81 668 SER A N 1
ATOM 5168 C CA . SER A 1 668 ? 37.643 -6.778 8.997 1.00 73.81 668 SER A CA 1
ATOM 5169 C C . SER A 1 668 ? 36.304 -7.402 8.583 1.00 73.81 668 SER A C 1
ATOM 5171 O O . SER A 1 668 ? 36.038 -8.550 8.929 1.00 73.81 668 SER A O 1
ATOM 5173 N N . HIS A 1 669 ? 35.474 -6.681 7.823 1.00 73.31 669 HIS A N 1
ATOM 5174 C CA . HIS A 1 669 ? 34.159 -7.131 7.363 1.00 73.31 669 HIS A CA 1
ATOM 5175 C C . HIS A 1 669 ? 34.162 -7.655 5.918 1.00 73.31 669 HIS A C 1
ATOM 5177 O O . HIS A 1 669 ? 33.096 -7.842 5.336 1.00 73.31 669 HIS A O 1
ATOM 5183 N N . ALA A 1 670 ? 35.333 -7.935 5.331 1.00 71.00 670 ALA A N 1
ATOM 5184 C CA . ALA A 1 670 ? 35.464 -8.389 3.943 1.00 71.00 670 ALA A CA 1
ATOM 5185 C C . ALA A 1 670 ? 34.601 -9.613 3.592 1.00 71.00 670 ALA A C 1
ATOM 5187 O O . ALA A 1 670 ? 33.993 -9.633 2.526 1.00 71.00 670 ALA A O 1
ATOM 5188 N N . GLY A 1 671 ? 34.505 -10.606 4.485 1.00 72.56 671 GLY A N 1
ATOM 5189 C CA . GLY A 1 671 ? 33.669 -11.792 4.262 1.00 72.56 671 GLY A CA 1
ATOM 5190 C C . GLY A 1 671 ? 32.177 -11.459 4.160 1.00 72.56 671 GLY A C 1
ATOM 5191 O O . GLY A 1 671 ? 31.527 -11.849 3.194 1.00 72.56 671 GLY A O 1
ATOM 5192 N N . GLY A 1 672 ? 31.662 -10.669 5.109 1.00 75.00 672 GLY A N 1
ATOM 5193 C CA . GLY A 1 672 ? 30.265 -10.224 5.110 1.00 75.00 672 GLY A CA 1
ATOM 5194 C C . GLY A 1 672 ? 29.947 -9.287 3.944 1.00 75.00 672 GLY A C 1
ATOM 5195 O O . GLY A 1 672 ? 28.924 -9.442 3.291 1.00 75.00 672 GLY A O 1
ATOM 5196 N N . GLY A 1 673 ? 30.855 -8.368 3.600 1.00 78.31 673 GLY A N 1
ATOM 5197 C CA . GLY A 1 673 ? 30.676 -7.471 2.454 1.00 78.31 673 GLY A CA 1
ATOM 5198 C C . GLY A 1 673 ? 30.534 -8.218 1.122 1.00 78.31 673 GLY A C 1
ATOM 5199 O O . GLY A 1 673 ? 29.653 -7.895 0.333 1.00 78.31 673 GLY A O 1
ATOM 5200 N N . VAL A 1 674 ? 31.329 -9.271 0.890 1.00 81.19 674 VAL A N 1
ATOM 5201 C CA . VAL A 1 674 ? 31.221 -10.107 -0.325 1.00 81.19 674 VAL A CA 1
ATOM 5202 C C . VAL A 1 674 ? 29.920 -10.915 -0.351 1.00 81.19 674 VAL A C 1
ATOM 5204 O O . VAL A 1 674 ? 29.294 -11.053 -1.406 1.00 81.19 674 VAL A O 1
ATOM 5207 N N . ALA A 1 675 ? 29.487 -11.434 0.799 1.00 78.62 675 ALA A N 1
ATOM 5208 C CA . ALA A 1 675 ? 28.214 -12.143 0.906 1.00 78.62 675 ALA A CA 1
ATOM 5209 C C . ALA A 1 675 ? 27.021 -11.221 0.592 1.00 78.62 675 ALA A C 1
ATOM 5211 O O . ALA A 1 675 ? 26.089 -11.629 -0.100 1.00 78.62 675 ALA A O 1
ATOM 5212 N N . VAL A 1 676 ? 27.090 -9.955 1.013 1.00 81.44 676 VAL A N 1
ATOM 5213 C CA . VAL A 1 676 ? 26.085 -8.933 0.688 1.00 81.44 676 VAL A CA 1
ATOM 5214 C C . VAL A 1 676 ? 26.137 -8.539 -0.791 1.00 81.44 676 VAL A C 1
ATOM 5216 O O . VAL A 1 676 ? 25.096 -8.478 -1.438 1.00 81.44 676 VAL A O 1
ATOM 5219 N N . GLU A 1 677 ? 27.326 -8.323 -1.367 1.00 82.88 677 GLU A N 1
ATOM 5220 C CA . GLU A 1 677 ? 27.486 -7.993 -2.796 1.00 82.88 677 GLU A CA 1
ATOM 5221 C C . GLU A 1 677 ? 26.904 -9.057 -3.731 1.00 82.88 677 GLU A C 1
ATOM 5223 O O . GLU A 1 677 ? 26.310 -8.730 -4.756 1.00 82.88 677 GLU A O 1
ATOM 5228 N N . SER A 1 678 ? 27.081 -10.329 -3.375 1.00 77.06 678 SER A N 1
ATOM 5229 C CA . SER A 1 678 ? 26.580 -11.471 -4.147 1.00 77.06 678 SER A CA 1
ATOM 5230 C C . SER A 1 678 ? 25.096 -11.773 -3.910 1.00 77.06 678 SER A C 1
ATOM 5232 O O . SER A 1 678 ? 24.540 -12.644 -4.577 1.00 77.06 678 SER A O 1
ATOM 5234 N N . GLY A 1 679 ? 24.448 -11.072 -2.971 1.00 71.44 679 GLY A N 1
ATOM 5235 C CA . GLY A 1 679 ? 23.060 -11.316 -2.577 1.00 71.44 679 GLY A CA 1
ATOM 5236 C C . GLY A 1 679 ? 22.854 -12.597 -1.758 1.00 71.44 679 GLY A C 1
ATOM 5237 O O . GLY A 1 679 ? 21.712 -13.014 -1.574 1.00 71.44 679 GLY A O 1
ATOM 5238 N N . ALA A 1 680 ? 23.934 -13.224 -1.277 1.00 72.44 680 ALA A N 1
ATOM 5239 C CA . ALA A 1 680 ? 23.887 -14.426 -0.444 1.00 72.44 680 ALA A CA 1
ATOM 5240 C C . ALA A 1 680 ? 23.439 -14.121 0.995 1.00 72.44 680 ALA A C 1
ATOM 5242 O O . ALA A 1 680 ? 22.766 -14.938 1.623 1.00 72.44 680 ALA A O 1
ATOM 5243 N N . GLU A 1 681 ? 23.776 -12.933 1.503 1.00 76.56 681 GLU A N 1
ATOM 5244 C CA . GLU A 1 681 ? 23.351 -12.448 2.815 1.00 76.56 681 GLU A CA 1
ATOM 5245 C C . GLU A 1 681 ? 22.664 -11.087 2.707 1.00 76.56 681 GLU A C 1
ATOM 5247 O O . GLU A 1 681 ? 23.038 -10.233 1.906 1.00 76.56 681 GLU A O 1
ATOM 5252 N N . ALA A 1 682 ? 21.651 -10.878 3.545 1.00 76.56 682 ALA A N 1
ATOM 5253 C CA . ALA A 1 682 ? 21.015 -9.579 3.705 1.00 76.56 682 ALA A CA 1
ATOM 5254 C C . ALA A 1 682 ? 21.608 -8.854 4.913 1.00 76.56 682 ALA A C 1
ATOM 5256 O O . ALA A 1 682 ? 21.998 -9.483 5.898 1.00 76.56 682 ALA A O 1
ATOM 5257 N N . VAL A 1 683 ? 21.658 -7.530 4.840 1.00 80.56 683 VAL A N 1
ATOM 5258 C CA . VAL A 1 683 ? 22.430 -6.701 5.766 1.00 80.56 683 VAL A CA 1
ATOM 5259 C C . VAL A 1 683 ? 21.517 -5.838 6.631 1.00 80.56 683 VAL A C 1
ATOM 5261 O O . VAL A 1 683 ? 20.475 -5.367 6.179 1.00 80.56 683 VAL A O 1
ATOM 5264 N N . THR A 1 684 ? 21.887 -5.614 7.890 1.00 78.50 684 THR A N 1
ATOM 5265 C CA . THR A 1 684 ? 21.192 -4.633 8.737 1.00 78.50 684 THR A CA 1
ATOM 5266 C C . THR A 1 684 ? 21.528 -3.212 8.280 1.00 78.50 684 THR A C 1
ATOM 5268 O O . THR A 1 684 ? 22.578 -2.977 7.685 1.00 78.50 684 THR A O 1
ATOM 5271 N N . ARG A 1 685 ? 20.682 -2.229 8.606 1.00 78.69 685 ARG A N 1
ATOM 5272 C CA . ARG A 1 685 ? 20.960 -0.806 8.320 1.00 78.69 685 ARG A CA 1
ATOM 5273 C C . ARG A 1 685 ? 22.322 -0.348 8.838 1.00 78.69 685 ARG A C 1
ATOM 5275 O O . ARG A 1 685 ? 23.090 0.275 8.119 1.00 78.69 685 ARG A O 1
ATOM 5282 N N . GLU A 1 686 ? 22.640 -0.702 10.079 1.00 76.25 686 GLU A N 1
ATOM 5283 C CA . GLU A 1 686 ? 23.900 -0.326 10.727 1.00 76.25 686 GLU A CA 1
ATOM 5284 C C . GLU A 1 686 ? 25.113 -0.934 10.014 1.00 76.25 686 GLU A C 1
ATOM 5286 O O . GLU A 1 686 ? 26.083 -0.231 9.737 1.00 76.25 686 GLU A O 1
ATOM 5291 N N . ALA A 1 687 ? 25.046 -2.224 9.667 1.00 79.19 687 ALA A N 1
ATOM 5292 C CA . ALA A 1 687 ? 26.119 -2.881 8.931 1.00 79.19 687 ALA A CA 1
ATOM 5293 C C . ALA A 1 687 ? 26.247 -2.313 7.508 1.00 79.19 687 ALA A C 1
ATOM 5295 O O . ALA A 1 687 ? 27.360 -2.127 7.024 1.00 79.19 687 ALA A O 1
ATOM 5296 N N . LEU A 1 688 ? 25.133 -1.954 6.860 1.00 84.69 688 LEU A N 1
ATOM 5297 C CA . LEU A 1 688 ? 25.154 -1.289 5.560 1.00 84.69 688 LEU A CA 1
ATOM 5298 C C . LEU A 1 688 ? 25.856 0.075 5.639 1.00 84.69 688 LEU A C 1
ATOM 5300 O O . LEU A 1 688 ? 26.698 0.360 4.792 1.00 84.69 688 LEU A O 1
ATOM 5304 N N . LEU A 1 689 ? 25.581 0.887 6.668 1.00 84.06 689 LEU A N 1
ATOM 5305 C CA . LEU A 1 689 ? 26.277 2.163 6.888 1.00 84.06 689 LEU A CA 1
ATOM 5306 C C . LEU A 1 689 ? 27.782 1.977 7.077 1.00 84.06 689 LEU A C 1
ATOM 5308 O O . LEU A 1 689 ? 28.557 2.716 6.480 1.00 84.06 689 LEU A O 1
ATOM 5312 N N . GLN A 1 690 ? 28.203 0.959 7.832 1.00 82.88 690 GLN A N 1
ATOM 5313 C CA . GLN A 1 690 ? 29.626 0.647 8.002 1.00 82.88 690 GLN A CA 1
ATOM 5314 C C . GLN A 1 690 ? 30.303 0.286 6.670 1.00 82.88 690 GLN A C 1
ATOM 5316 O O . GLN A 1 690 ? 31.413 0.747 6.396 1.00 82.88 690 GLN A O 1
ATOM 5321 N N . LEU A 1 691 ? 29.633 -0.502 5.819 1.00 85.12 691 LEU A N 1
ATOM 5322 C CA . LEU A 1 691 ? 30.135 -0.839 4.481 1.00 85.12 691 LEU A CA 1
ATOM 5323 C C . LEU A 1 691 ? 30.190 0.396 3.561 1.00 85.12 691 LEU A C 1
ATOM 5325 O O . LEU A 1 691 ? 31.134 0.535 2.781 1.00 85.12 691 LEU A O 1
ATOM 5329 N N . ILE A 1 692 ? 29.206 1.299 3.661 1.00 87.25 692 ILE A N 1
ATOM 5330 C CA . ILE A 1 692 ? 29.158 2.561 2.907 1.00 87.25 692 ILE A CA 1
ATOM 5331 C C . ILE A 1 692 ? 30.298 3.494 3.327 1.00 87.25 692 ILE A C 1
ATOM 5333 O O . ILE A 1 692 ? 31.017 3.986 2.460 1.00 87.25 692 ILE A O 1
ATOM 5337 N N . ASP A 1 693 ? 30.495 3.716 4.629 1.00 85.06 693 ASP A N 1
ATOM 5338 C CA . ASP A 1 693 ? 31.502 4.652 5.144 1.00 85.06 693 ASP A CA 1
ATOM 5339 C C . ASP A 1 693 ? 32.931 4.231 4.748 1.00 85.06 693 ASP A C 1
ATOM 5341 O O . ASP A 1 693 ? 33.763 5.086 4.421 1.00 85.06 693 ASP A O 1
ATOM 5345 N N . GLY A 1 694 ? 33.212 2.922 4.692 1.00 81.94 694 GLY A N 1
ATOM 5346 C CA . GLY A 1 694 ? 34.484 2.390 4.184 1.00 81.94 694 GLY A CA 1
ATOM 5347 C C . GLY A 1 694 ? 34.737 2.749 2.714 1.00 81.94 694 GLY A C 1
ATOM 5348 O O . GLY A 1 694 ? 35.801 3.268 2.364 1.00 81.94 694 GLY A O 1
ATOM 5349 N N . LEU A 1 695 ? 33.731 2.552 1.855 1.00 85.62 695 LEU A N 1
ATOM 5350 C CA . LEU A 1 695 ? 33.797 2.908 0.433 1.00 85.62 695 LEU A CA 1
ATOM 5351 C C . LEU A 1 695 ? 33.871 4.427 0.214 1.00 85.62 695 LEU A C 1
ATOM 5353 O O . LEU A 1 695 ? 34.598 4.897 -0.663 1.00 85.62 695 LEU A O 1
ATOM 5357 N N . GLU A 1 696 ? 33.146 5.210 1.009 1.00 84.44 696 GLU A N 1
ATOM 5358 C CA . GLU A 1 696 ? 33.112 6.666 0.888 1.00 84.44 696 GLU A CA 1
ATOM 5359 C C . GLU A 1 696 ? 34.436 7.302 1.324 1.00 84.44 696 GLU A C 1
ATOM 5361 O O . GLU A 1 696 ? 34.935 8.216 0.665 1.00 84.44 696 GLU A O 1
ATOM 5366 N N . THR A 1 697 ? 35.064 6.770 2.375 1.00 84.00 697 THR A N 1
ATOM 5367 C CA . THR A 1 697 ? 36.407 7.188 2.799 1.00 84.00 697 THR A CA 1
ATOM 5368 C C . THR A 1 697 ? 37.424 6.971 1.675 1.00 84.00 697 THR A C 1
ATOM 5370 O O . THR A 1 697 ? 38.218 7.863 1.371 1.00 84.00 697 THR A O 1
ATOM 5373 N N . ALA A 1 698 ? 37.360 5.829 0.983 1.00 80.38 698 ALA A N 1
ATOM 5374 C CA . ALA A 1 698 ? 38.205 5.562 -0.182 1.00 80.38 698 ALA A CA 1
ATOM 5375 C C . ALA A 1 698 ? 37.898 6.498 -1.371 1.00 80.38 698 ALA A C 1
ATOM 5377 O O . ALA A 1 698 ? 38.810 6.942 -2.075 1.00 80.38 698 ALA A O 1
ATOM 5378 N N . HIS A 1 699 ? 36.629 6.858 -1.582 1.00 83.06 699 HIS A N 1
ATOM 5379 C CA . HIS A 1 699 ? 36.251 7.840 -2.598 1.00 83.06 699 HIS A CA 1
ATOM 5380 C C . HIS A 1 699 ? 36.815 9.239 -2.293 1.00 83.06 699 HIS A C 1
ATOM 5382 O O . HIS A 1 699 ? 37.447 9.837 -3.169 1.00 83.06 699 HIS A O 1
ATOM 5388 N N . ARG A 1 700 ? 36.675 9.731 -1.050 1.00 81.56 700 ARG A N 1
ATOM 5389 C CA . ARG A 1 700 ? 37.218 11.034 -0.607 1.00 81.56 700 ARG A CA 1
ATOM 5390 C C . ARG A 1 700 ? 38.742 11.097 -0.710 1.00 81.56 700 ARG A C 1
ATOM 5392 O O . ARG A 1 700 ? 39.283 12.115 -1.128 1.00 81.56 700 ARG A O 1
ATOM 5399 N N . ASN A 1 701 ? 39.425 9.991 -0.416 1.00 79.62 701 ASN A N 1
ATOM 5400 C CA . ASN A 1 701 ? 40.881 9.873 -0.548 1.00 79.62 701 ASN A CA 1
ATOM 5401 C C . ASN A 1 701 ? 41.359 9.769 -2.010 1.00 79.62 701 ASN A C 1
ATOM 5403 O O . ASN A 1 701 ? 42.558 9.656 -2.265 1.00 79.62 701 ASN A O 1
ATOM 5407 N N . GLY A 1 702 ? 40.446 9.787 -2.987 1.00 71.56 702 GLY A N 1
ATOM 5408 C CA . GLY A 1 702 ? 40.785 9.763 -4.406 1.00 71.56 702 GLY A CA 1
ATOM 5409 C C . GLY A 1 702 ? 41.383 8.438 -4.875 1.00 71.56 702 GLY A C 1
ATOM 5410 O O . GLY A 1 702 ? 42.119 8.428 -5.859 1.00 71.56 702 GLY A O 1
ATOM 5411 N N . THR A 1 703 ? 41.091 7.316 -4.204 1.00 72.06 703 THR A N 1
ATOM 5412 C CA . THR A 1 703 ? 41.729 6.015 -4.488 1.00 72.06 703 THR A CA 1
ATOM 5413 C C . THR A 1 703 ? 41.502 5.539 -5.930 1.00 72.06 703 THR A C 1
ATOM 5415 O O . THR A 1 703 ? 42.383 4.911 -6.519 1.00 72.06 703 THR A O 1
ATOM 5418 N N . TYR A 1 704 ? 40.396 5.958 -6.560 1.00 71.06 704 TYR A N 1
ATOM 5419 C CA . TYR A 1 704 ? 40.101 5.706 -7.976 1.00 71.06 704 TYR A CA 1
ATOM 5420 C C . TYR A 1 704 ? 41.185 6.232 -8.932 1.00 71.06 704 TYR A C 1
ATOM 5422 O O . TYR A 1 704 ? 41.363 5.677 -10.014 1.00 71.06 704 TYR A O 1
ATOM 5430 N N . ARG A 1 705 ? 41.960 7.254 -8.539 1.00 68.38 705 ARG A N 1
ATOM 5431 C CA . ARG A 1 705 ? 43.067 7.810 -9.337 1.00 68.38 705 ARG A CA 1
ATOM 5432 C C . ARG A 1 705 ? 44.151 6.773 -9.631 1.00 68.38 705 ARG A C 1
ATOM 5434 O O . ARG A 1 705 ? 44.826 6.873 -10.655 1.00 68.38 705 ARG A O 1
ATOM 5441 N N . GLY A 1 706 ? 44.322 5.782 -8.754 1.00 69.44 706 GLY A N 1
ATOM 5442 C CA . GLY A 1 706 ? 45.275 4.680 -8.908 1.00 69.44 706 GLY A CA 1
ATOM 5443 C C . GLY A 1 706 ? 44.796 3.543 -9.819 1.00 69.44 706 GLY A C 1
ATOM 5444 O O . GLY A 1 706 ? 45.592 2.660 -10.148 1.00 69.44 706 GLY A O 1
ATOM 5445 N N . THR A 1 707 ? 43.526 3.560 -10.241 1.00 73.88 707 THR A N 1
ATOM 5446 C CA . THR A 1 707 ? 42.934 2.531 -11.106 1.00 73.88 707 THR A CA 1
ATOM 5447 C C . THR A 1 707 ? 43.658 2.490 -12.442 1.00 73.88 707 THR A C 1
ATOM 5449 O O . THR A 1 707 ? 43.886 3.525 -13.063 1.00 73.88 707 THR A O 1
ATOM 5452 N N . ARG A 1 708 ? 44.048 1.293 -12.882 1.00 76.31 708 ARG A N 1
ATOM 5453 C CA . ARG A 1 708 ? 44.841 1.102 -14.098 1.00 76.31 708 ARG A CA 1
ATOM 5454 C C . ARG A 1 708 ? 43.956 0.808 -15.302 1.00 76.31 708 ARG A C 1
ATOM 5456 O O . ARG A 1 708 ? 43.249 -0.194 -15.307 1.00 76.31 708 ARG A O 1
ATOM 5463 N N . ILE A 1 709 ? 44.089 1.616 -16.346 1.00 76.44 709 ILE A N 1
ATOM 5464 C CA . ILE A 1 709 ? 43.404 1.456 -17.628 1.00 76.44 709 ILE A CA 1
ATOM 5465 C C . ILE A 1 709 ? 44.366 0.833 -18.637 1.00 76.44 709 ILE A C 1
ATOM 5467 O O . ILE A 1 709 ? 45.538 1.210 -18.731 1.00 76.44 709 ILE A O 1
ATOM 5471 N N . ARG A 1 710 ? 43.883 -0.154 -19.391 1.00 77.62 710 ARG A N 1
ATOM 5472 C CA . ARG A 1 710 ? 44.617 -0.698 -20.534 1.00 77.62 710 ARG A CA 1
ATOM 5473 C C . ARG A 1 710 ? 44.210 0.080 -21.776 1.00 77.62 710 ARG A C 1
ATOM 5475 O O . ARG A 1 710 ? 43.059 0.009 -22.172 1.00 77.62 710 ARG A O 1
ATOM 5482 N N . LEU A 1 711 ? 45.164 0.787 -22.365 1.00 75.38 711 LEU A N 1
ATOM 5483 C CA . LEU A 1 711 ? 44.995 1.433 -23.663 1.00 75.38 711 LEU A CA 1
ATOM 5484 C C . LEU A 1 711 ? 45.216 0.418 -24.792 1.00 75.38 711 LEU A C 1
ATOM 5486 O O . LEU A 1 711 ? 46.000 -0.525 -24.617 1.00 75.38 711 LEU A O 1
ATOM 5490 N N . GLY A 1 712 ? 44.576 0.644 -25.943 1.00 73.94 712 GLY A N 1
ATOM 5491 C CA . GLY A 1 712 ? 44.886 -0.065 -27.188 1.00 73.94 712 GLY A CA 1
ATOM 5492 C C . GLY A 1 712 ? 46.360 0.091 -27.588 1.00 73.94 712 GLY A C 1
ATOM 5493 O O . GLY A 1 712 ? 47.032 1.036 -27.161 1.00 73.94 712 GLY A O 1
ATOM 5494 N N . SER A 1 713 ? 46.884 -0.849 -28.381 1.00 69.06 713 SER A N 1
ATOM 5495 C CA . SER A 1 713 ? 48.273 -0.816 -28.872 1.00 69.06 713 SER A CA 1
ATOM 5496 C C . SER A 1 713 ? 48.593 0.492 -29.590 1.00 69.06 713 SER A C 1
ATOM 5498 O O . SER A 1 713 ? 49.621 1.102 -29.307 1.00 69.06 713 SER A O 1
ATOM 5500 N N . ASP A 1 714 ? 47.662 0.947 -30.421 1.00 75.38 714 ASP A N 1
ATOM 5501 C CA . ASP A 1 714 ? 47.864 2.035 -31.375 1.00 75.38 714 ASP A CA 1
ATOM 5502 C C . ASP A 1 714 ? 47.898 3.391 -30.659 1.00 75.38 714 ASP A C 1
ATOM 5504 O O . ASP A 1 714 ? 48.833 4.171 -30.827 1.00 75.38 714 ASP A O 1
ATOM 5508 N N . LEU A 1 715 ? 46.951 3.632 -29.744 1.00 78.19 715 LEU A N 1
ATOM 5509 C CA . LEU A 1 715 ? 46.938 4.833 -28.903 1.00 78.19 715 LEU A CA 1
ATOM 5510 C C . LEU A 1 715 ? 48.168 4.895 -27.986 1.00 78.19 715 LEU A C 1
ATOM 5512 O O . LEU A 1 715 ? 48.727 5.962 -27.745 1.00 78.19 715 LEU A O 1
ATOM 5516 N N . ARG A 1 716 ? 48.642 3.747 -27.486 1.00 77.19 716 ARG A N 1
ATOM 5517 C CA . ARG A 1 716 ? 49.852 3.696 -26.654 1.00 77.19 716 ARG A CA 1
ATOM 5518 C C . ARG A 1 716 ? 51.118 3.996 -27.455 1.00 77.19 716 ARG A C 1
ATOM 5520 O O . ARG A 1 716 ? 52.065 4.507 -26.863 1.00 77.19 716 ARG A O 1
ATOM 5527 N N . GLU A 1 717 ? 51.168 3.655 -28.742 1.00 76.69 717 GLU A N 1
ATOM 5528 C CA . GLU A 1 717 ? 52.274 4.031 -29.629 1.00 76.69 717 GLU A CA 1
ATOM 5529 C C . GLU A 1 717 ? 52.233 5.520 -29.975 1.00 76.69 717 GLU A C 1
ATOM 5531 O O . GLU A 1 717 ? 53.243 6.189 -29.757 1.00 76.69 717 GLU A O 1
ATOM 5536 N N . LYS A 1 718 ? 51.061 6.067 -30.327 1.00 79.81 718 LYS A N 1
ATOM 5537 C CA . LYS A 1 718 ? 50.874 7.515 -30.532 1.00 79.81 718 LYS A CA 1
ATOM 5538 C C . LYS A 1 718 ? 51.334 8.336 -29.325 1.00 79.81 718 LYS A C 1
ATOM 5540 O O . LYS A 1 718 ? 52.161 9.226 -29.467 1.00 79.81 718 LYS A O 1
ATOM 5545 N N . ILE A 1 719 ? 50.923 7.961 -28.108 1.00 81.00 719 ILE A N 1
ATOM 5546 C CA . ILE A 1 719 ? 51.365 8.631 -26.868 1.00 81.00 719 ILE A CA 1
ATOM 5547 C C . ILE A 1 719 ? 52.896 8.642 -26.732 1.00 81.00 719 ILE A C 1
ATOM 5549 O O . ILE A 1 719 ? 53.466 9.632 -26.277 1.00 81.00 719 ILE A O 1
ATOM 5553 N N . ARG A 1 720 ? 53.588 7.554 -27.104 1.00 77.94 720 ARG A N 1
ATOM 5554 C CA . ARG A 1 720 ? 55.062 7.498 -27.041 1.00 77.94 720 ARG A CA 1
ATOM 5555 C C . ARG A 1 720 ? 55.695 8.448 -28.051 1.00 77.94 720 ARG A C 1
ATOM 5557 O O . ARG A 1 720 ? 56.701 9.074 -27.728 1.00 77.94 720 ARG A O 1
ATOM 5564 N N . GLU A 1 721 ? 55.149 8.506 -29.260 1.00 77.56 721 GLU A N 1
ATOM 5565 C CA . GLU A 1 721 ? 55.653 9.357 -30.337 1.00 77.56 721 GLU A CA 1
ATOM 5566 C C . GLU A 1 721 ? 55.443 10.835 -30.013 1.00 77.56 721 GLU A C 1
ATOM 5568 O O . GLU A 1 721 ? 56.410 11.595 -30.076 1.00 77.56 721 GLU A O 1
ATOM 5573 N N . SER A 1 722 ? 54.252 11.208 -29.536 1.00 80.06 722 SER A N 1
ATOM 5574 C CA . SER A 1 722 ? 53.921 12.580 -29.136 1.00 80.06 722 SER A CA 1
ATOM 5575 C C . SER A 1 722 ? 54.729 13.055 -27.923 1.00 80.06 722 SER A C 1
ATOM 5577 O O . SER A 1 722 ? 55.233 14.173 -27.905 1.00 80.06 722 SER A O 1
ATOM 5579 N N . LEU A 1 723 ? 54.961 12.196 -26.921 1.00 78.44 723 LEU A N 1
ATOM 5580 C CA . LEU A 1 723 ? 55.842 12.543 -25.793 1.00 78.44 723 LEU A CA 1
ATOM 5581 C C . LEU A 1 723 ? 57.311 12.707 -26.224 1.00 78.44 723 LEU A C 1
ATOM 5583 O O . LEU A 1 723 ? 58.052 13.497 -25.635 1.00 78.44 723 LEU A O 1
ATOM 5587 N N . ARG A 1 724 ? 57.749 11.969 -27.254 1.00 75.50 724 ARG A N 1
ATOM 5588 C CA . ARG A 1 724 ? 59.115 12.048 -27.789 1.00 75.50 724 ARG A CA 1
ATOM 5589 C C . ARG A 1 724 ? 59.316 13.284 -28.667 1.00 75.50 724 ARG A C 1
ATOM 5591 O O . ARG A 1 724 ? 60.379 13.899 -28.575 1.00 75.50 724 ARG A O 1
ATOM 5598 N N . SER A 1 725 ? 58.330 13.647 -29.489 1.00 74.75 725 SER A N 1
ATOM 5599 C CA . SER A 1 725 ? 58.362 14.852 -30.331 1.00 74.75 725 SER A CA 1
ATOM 5600 C C . SER A 1 725 ? 58.327 16.133 -29.491 1.00 74.75 725 SER A C 1
ATOM 5602 O O . SER A 1 725 ? 59.098 17.051 -29.765 1.00 74.75 725 SER A O 1
ATOM 5604 N N . ALA A 1 726 ? 57.562 16.139 -28.396 1.00 72.62 726 ALA A N 1
ATOM 5605 C CA . ALA A 1 726 ? 57.499 17.227 -27.417 1.00 72.62 726 ALA A CA 1
ATOM 5606 C C . ALA A 1 726 ? 58.718 17.299 -26.458 1.00 72.62 726 ALA A C 1
ATOM 5608 O O . ALA A 1 726 ? 58.755 18.099 -25.531 1.00 72.62 726 ALA A O 1
ATOM 5609 N N . ARG A 1 727 ? 59.760 16.476 -26.670 1.00 71.50 727 ARG A N 1
ATOM 5610 C CA . ARG A 1 727 ? 61.012 16.416 -25.875 1.00 71.50 727 ARG A CA 1
ATOM 5611 C C . ARG A 1 727 ? 60.861 16.046 -24.389 1.00 71.50 727 ARG A C 1
ATOM 5613 O O . ARG A 1 727 ? 61.865 16.062 -23.669 1.00 71.50 727 ARG A O 1
ATOM 5620 N N . HIS A 1 728 ? 59.691 15.606 -23.928 1.00 70.94 728 HIS A N 1
ATOM 5621 C CA . HIS A 1 728 ? 59.509 15.100 -22.565 1.00 70.94 728 HIS A CA 1
ATOM 5622 C C . HIS A 1 728 ? 60.141 13.706 -22.418 1.00 70.94 728 HIS A C 1
ATOM 5624 O O . HIS A 1 728 ? 59.526 12.675 -22.688 1.00 70.94 728 HIS A O 1
ATOM 5630 N N . THR A 1 729 ? 61.407 13.646 -21.992 1.00 67.06 729 THR A N 1
ATOM 5631 C CA . THR A 1 729 ? 62.157 12.382 -21.876 1.00 67.06 729 THR A CA 1
ATOM 5632 C C . THR A 1 729 ? 62.931 12.265 -20.560 1.00 67.06 729 THR A C 1
ATOM 5634 O O . THR A 1 729 ? 63.295 13.244 -19.909 1.00 67.06 729 THR A O 1
ATOM 5637 N N . GLY A 1 730 ? 63.202 11.028 -20.137 1.00 66.88 730 GLY A N 1
ATOM 5638 C CA . GLY A 1 730 ? 64.093 10.759 -19.007 1.00 66.88 730 GLY A CA 1
ATOM 5639 C C . GLY A 1 730 ? 63.528 11.185 -17.645 1.00 66.88 730 GLY A C 1
ATOM 5640 O O . GLY A 1 730 ? 62.518 10.649 -17.200 1.00 66.88 730 GLY A O 1
ATOM 5641 N N . VAL A 1 731 ? 64.238 12.067 -16.923 1.00 65.38 731 VAL A N 1
ATOM 5642 C CA . VAL A 1 731 ? 63.884 12.450 -15.535 1.00 65.38 731 VAL A CA 1
ATOM 5643 C C . VAL A 1 731 ? 62.811 13.527 -15.451 1.00 65.38 731 VAL A C 1
ATOM 5645 O O . VAL A 1 731 ? 62.056 13.510 -14.486 1.00 65.38 731 VAL A O 1
ATOM 5648 N N . SER A 1 732 ? 62.706 14.425 -16.438 1.00 69.44 732 SER A N 1
ATOM 5649 C CA . SER A 1 732 ? 61.684 15.483 -16.394 1.00 69.44 732 SER A CA 1
ATOM 5650 C C . SER A 1 732 ? 60.287 14.875 -16.533 1.00 69.44 732 SER A C 1
ATOM 5652 O O . SER A 1 732 ? 59.456 15.085 -15.656 1.00 69.44 732 SER A O 1
ATOM 5654 N N . LEU A 1 733 ? 60.098 13.960 -17.493 1.00 75.75 733 LEU A N 1
ATOM 5655 C CA . LEU A 1 733 ? 58.854 13.194 -17.633 1.00 75.75 733 LEU A CA 1
ATOM 5656 C C . LEU A 1 733 ? 58.521 12.373 -16.371 1.00 75.75 733 LEU A C 1
ATOM 5658 O O . LEU A 1 733 ? 57.357 12.216 -16.016 1.00 75.75 733 LEU A O 1
ATOM 5662 N N . ALA A 1 734 ? 59.533 11.853 -15.667 1.00 72.81 734 ALA A N 1
ATOM 5663 C CA . ALA A 1 734 ? 59.333 11.109 -14.423 1.00 72.81 734 ALA A CA 1
ATOM 5664 C C . ALA A 1 734 ? 58.777 11.964 -13.289 1.00 72.81 734 ALA A C 1
ATOM 5666 O O . ALA A 1 734 ? 57.861 11.539 -12.585 1.00 72.81 734 ALA A O 1
ATOM 5667 N N . ASN A 1 735 ? 59.321 13.170 -13.151 1.00 74.56 735 ASN A N 1
ATOM 5668 C CA . ASN A 1 735 ? 58.901 14.131 -12.144 1.00 74.56 735 ASN A CA 1
ATOM 5669 C C . ASN A 1 735 ? 57.525 14.726 -12.487 1.00 74.56 735 ASN A C 1
ATOM 5671 O O . ASN A 1 735 ? 56.687 14.875 -11.603 1.00 74.56 735 ASN A O 1
ATOM 5675 N N . GLU A 1 736 ? 57.252 14.996 -13.768 1.00 75.94 736 GLU A N 1
ATOM 5676 C CA . GLU A 1 736 ? 55.965 15.525 -14.245 1.00 75.94 736 GLU A CA 1
ATOM 5677 C C . GLU A 1 736 ? 54.819 14.504 -14.083 1.00 75.94 736 GLU A C 1
ATOM 5679 O O . GLU A 1 736 ? 53.716 14.848 -13.642 1.00 75.94 736 GLU A O 1
ATOM 5684 N N . LEU A 1 737 ? 55.084 13.221 -14.357 1.00 75.69 737 LEU A N 1
ATOM 5685 C CA . LEU A 1 737 ? 54.109 12.134 -14.202 1.00 75.69 737 LEU A CA 1
ATOM 5686 C C . LEU A 1 737 ? 54.025 11.553 -12.781 1.00 75.69 737 LEU A C 1
ATOM 5688 O O . LEU A 1 737 ? 53.141 10.733 -12.540 1.00 75.69 737 LEU A O 1
ATOM 5692 N N . ASP A 1 738 ? 54.905 11.969 -11.860 1.00 72.06 738 ASP A N 1
ATOM 5693 C CA . ASP A 1 738 ? 54.999 11.459 -10.478 1.00 72.06 738 ASP A CA 1
ATOM 5694 C C . ASP A 1 738 ? 55.109 9.924 -10.427 1.00 72.06 738 ASP A C 1
ATOM 5696 O O . ASP A 1 738 ? 54.411 9.209 -9.705 1.00 72.06 738 ASP A O 1
ATOM 5700 N N . LEU A 1 739 ? 55.999 9.399 -11.276 1.00 73.38 739 LEU A N 1
ATOM 5701 C CA . LEU A 1 739 ? 56.305 7.977 -11.381 1.00 73.38 739 LEU A CA 1
ATOM 5702 C C . LEU A 1 739 ? 57.807 7.747 -11.190 1.00 73.38 739 LEU A C 1
ATOM 5704 O O . LEU A 1 739 ? 58.625 8.443 -11.794 1.00 73.38 739 LEU A O 1
ATOM 5708 N N . PRO A 1 740 ? 58.219 6.711 -10.436 1.00 72.62 740 PRO A N 1
ATOM 5709 C CA . PRO A 1 740 ? 59.631 6.389 -10.312 1.00 72.62 740 PRO A CA 1
ATOM 5710 C C . PRO A 1 740 ? 60.208 5.977 -11.674 1.00 72.62 740 PRO A C 1
ATOM 5712 O O . PRO A 1 740 ? 59.597 5.208 -12.420 1.00 72.62 740 PRO A O 1
ATOM 5715 N N . ARG A 1 741 ? 61.422 6.458 -11.976 1.00 66.62 741 ARG A N 1
ATOM 5716 C CA . ARG A 1 741 ? 62.113 6.358 -13.281 1.00 66.62 741 ARG A CA 1
ATOM 5717 C C . ARG A 1 741 ? 62.042 4.969 -13.939 1.00 66.62 741 ARG A C 1
ATOM 5719 O O . ARG A 1 741 ? 61.819 4.863 -15.141 1.00 66.62 741 ARG A O 1
ATOM 5726 N N . HIS A 1 742 ? 62.178 3.902 -13.150 1.00 67.38 742 HIS A N 1
ATOM 5727 C CA . HIS A 1 742 ? 62.129 2.518 -13.636 1.00 67.38 742 HIS A CA 1
ATOM 5728 C C . HIS A 1 742 ? 60.734 2.097 -14.143 1.00 67.38 742 HIS A C 1
ATOM 5730 O O . HIS A 1 742 ? 60.628 1.317 -15.087 1.00 67.38 742 HIS A O 1
ATOM 5736 N N . ARG A 1 743 ? 59.647 2.652 -13.583 1.00 66.12 743 ARG A N 1
ATOM 5737 C CA . ARG A 1 743 ? 58.269 2.320 -13.984 1.00 66.12 743 ARG A CA 1
ATOM 5738 C C . ARG A 1 743 ? 57.809 3.000 -15.262 1.00 66.12 743 ARG A C 1
ATOM 5740 O O . ARG A 1 743 ? 56.864 2.510 -15.875 1.00 66.12 743 ARG A O 1
ATOM 5747 N N . ILE A 1 744 ? 58.452 4.084 -15.680 1.00 67.81 744 ILE A N 1
ATOM 5748 C CA . ILE A 1 744 ? 58.115 4.783 -16.929 1.00 67.81 744 ILE A CA 1
ATOM 5749 C C . ILE A 1 744 ? 58.499 3.916 -18.115 1.00 67.81 744 ILE A C 1
ATOM 5751 O O . ILE A 1 744 ? 57.690 3.704 -19.013 1.00 67.81 744 ILE A O 1
ATOM 5755 N N . HIS A 1 745 ? 59.699 3.335 -18.080 1.00 65.94 745 HIS A N 1
ATOM 5756 C CA . HIS A 1 745 ? 60.130 2.411 -19.118 1.00 65.94 745 HIS A CA 1
ATOM 5757 C C . HIS A 1 745 ? 59.228 1.166 -19.165 1.00 65.94 745 HIS A C 1
ATOM 5759 O O . HIS A 1 745 ? 58.751 0.791 -20.233 1.00 65.94 745 HIS A O 1
ATOM 5765 N N . ASP A 1 746 ? 58.890 0.585 -18.008 1.00 63.72 746 ASP A N 1
ATOM 5766 C CA . ASP A 1 746 ? 57.993 -0.578 -17.921 1.00 63.72 746 ASP A CA 1
ATOM 5767 C C . ASP A 1 746 ? 56.545 -0.296 -18.357 1.00 63.72 746 ASP A C 1
ATOM 5769 O O . ASP A 1 746 ? 55.896 -1.167 -18.936 1.00 63.72 746 ASP A O 1
ATOM 5773 N N . SER A 1 747 ? 56.025 0.903 -18.078 1.00 64.88 747 SER A N 1
ATOM 5774 C CA . SER A 1 747 ? 54.617 1.250 -18.315 1.00 64.88 747 SER A CA 1
ATOM 5775 C C . SER A 1 747 ? 54.390 1.970 -19.640 1.00 64.88 747 SER A C 1
ATOM 5777 O O . SER A 1 747 ? 53.294 1.893 -20.178 1.00 64.88 747 SER A O 1
ATOM 5779 N N . LEU A 1 748 ? 55.389 2.632 -20.218 1.00 66.50 748 LEU A N 1
ATOM 5780 C CA . LEU A 1 748 ? 55.234 3.354 -21.480 1.00 66.50 748 LEU A CA 1
ATOM 5781 C C . LEU A 1 748 ? 56.129 2.843 -22.597 1.00 66.50 748 LEU A C 1
ATOM 5783 O O . LEU A 1 748 ? 55.726 3.040 -23.722 1.00 66.50 748 LEU A O 1
ATOM 5787 N N . TYR A 1 749 ? 57.251 2.153 -22.360 1.00 68.19 749 TYR A N 1
ATOM 5788 C CA . TYR A 1 749 ? 58.211 1.826 -23.435 1.00 68.19 749 TYR A CA 1
ATOM 5789 C C . TYR A 1 749 ? 58.459 0.324 -23.648 1.00 68.19 749 TYR A C 1
ATOM 5791 O O . TYR A 1 749 ? 58.820 -0.092 -24.751 1.00 68.19 749 TYR A O 1
ATOM 5799 N N . ARG A 1 750 ? 58.175 -0.529 -22.657 1.00 64.50 750 ARG A N 1
ATOM 5800 C CA . ARG A 1 750 ? 58.340 -1.987 -22.757 1.00 64.50 750 ARG A CA 1
ATOM 5801 C C . ARG A 1 750 ? 57.431 -2.582 -23.841 1.00 64.50 750 ARG A C 1
ATOM 5803 O O . ARG A 1 750 ? 56.212 -2.406 -23.813 1.00 64.50 750 ARG A O 1
ATOM 5810 N N . ARG A 1 751 ? 58.025 -3.310 -24.793 1.00 56.81 751 ARG A N 1
ATOM 5811 C CA . ARG A 1 751 ? 57.317 -4.113 -25.805 1.00 56.81 751 ARG A CA 1
ATOM 5812 C C . ARG A 1 751 ? 57.002 -5.489 -25.207 1.00 56.81 751 ARG A C 1
ATOM 5814 O O . ARG A 1 751 ? 57.850 -6.372 -25.192 1.00 56.81 751 ARG A O 1
ATOM 5821 N N . SER A 1 752 ? 55.810 -5.647 -24.632 1.00 56.91 752 SER A N 1
ATOM 5822 C CA . SER A 1 752 ? 55.315 -6.910 -24.058 1.00 56.91 752 SER A CA 1
ATOM 5823 C C . SER A 1 752 ? 54.051 -7.355 -24.791 1.00 56.91 752 SER A C 1
ATOM 5825 O O . SER A 1 752 ? 53.208 -6.517 -25.097 1.00 56.91 752 SER A O 1
ATOM 5827 N N . ARG A 1 753 ? 53.867 -8.672 -24.989 1.00 53.19 753 ARG A N 1
ATOM 5828 C CA . ARG A 1 753 ? 52.625 -9.266 -25.535 1.00 53.19 753 ARG A CA 1
ATOM 5829 C C . ARG A 1 753 ? 51.378 -8.978 -24.680 1.00 53.19 753 ARG A C 1
ATOM 5831 O O . ARG A 1 753 ? 50.264 -9.119 -25.169 1.00 53.19 753 ARG A O 1
ATOM 5838 N N . ARG A 1 754 ? 51.547 -8.592 -23.407 1.00 55.97 754 ARG A N 1
ATOM 5839 C CA . ARG A 1 754 ? 50.476 -8.112 -22.514 1.00 55.97 754 ARG A CA 1
ATOM 5840 C C . ARG A 1 754 ? 50.938 -6.826 -21.825 1.00 55.97 754 ARG A C 1
ATOM 5842 O O . ARG A 1 754 ? 51.690 -6.904 -20.849 1.00 55.97 754 ARG A O 1
ATOM 5849 N N . PRO A 1 755 ? 50.563 -5.650 -22.341 1.00 60.84 755 PRO A N 1
ATOM 5850 C CA . PRO A 1 755 ? 51.054 -4.393 -21.807 1.00 60.84 755 PRO A CA 1
ATOM 5851 C C . PRO A 1 755 ? 50.352 -4.035 -20.481 1.00 60.84 755 PRO A C 1
ATOM 5853 O O . PRO A 1 755 ? 49.157 -4.268 -20.289 1.00 60.84 755 PRO A O 1
ATOM 5856 N N . THR A 1 756 ? 51.110 -3.492 -19.524 1.00 65.44 756 THR A N 1
ATOM 5857 C CA . THR A 1 756 ? 50.623 -3.091 -18.189 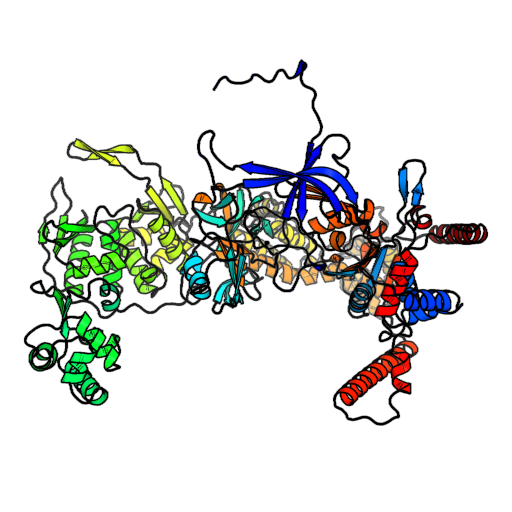1.00 65.44 756 THR A CA 1
ATOM 5858 C C . THR A 1 756 ? 49.706 -1.870 -18.292 1.00 65.44 756 THR A C 1
ATOM 5860 O O . THR A 1 756 ? 49.974 -0.966 -19.082 1.00 65.44 756 THR A O 1
ATOM 5863 N N . GLY A 1 757 ? 48.612 -1.833 -17.526 1.00 72.44 757 GLY A N 1
ATOM 5864 C CA . GLY A 1 757 ? 47.698 -0.684 -17.521 1.00 72.44 757 GLY A CA 1
ATOM 5865 C C . GLY A 1 757 ? 48.301 0.550 -16.839 1.00 72.44 757 GLY A C 1
ATOM 5866 O O . GLY A 1 757 ? 49.082 0.418 -15.889 1.00 72.44 757 GLY A O 1
ATOM 5867 N N . LEU A 1 758 ? 47.923 1.738 -17.311 1.00 77.25 758 LEU A N 1
ATOM 5868 C CA . LEU A 1 758 ? 48.360 3.035 -16.788 1.00 77.25 758 LEU A CA 1
ATOM 5869 C C . LEU A 1 758 ? 47.331 3.591 -15.793 1.00 77.25 758 LEU A C 1
ATOM 5871 O O . LEU A 1 758 ? 46.135 3.498 -16.064 1.00 77.25 758 LEU A O 1
ATOM 5875 N N . PRO A 1 759 ? 47.752 4.145 -14.642 1.00 80.31 759 PRO A N 1
ATOM 5876 C CA . PRO A 1 759 ? 46.830 4.778 -13.704 1.00 80.31 759 PRO A CA 1
ATOM 5877 C C . PRO A 1 759 ? 46.086 5.975 -14.316 1.00 80.31 759 PRO A C 1
ATOM 5879 O O . PRO A 1 759 ? 46.681 6.732 -15.082 1.00 80.31 759 PRO A O 1
ATOM 5882 N N . ILE A 1 760 ? 44.831 6.201 -13.913 1.00 81.56 760 ILE A N 1
ATOM 5883 C CA . ILE A 1 760 ? 44.007 7.334 -14.383 1.00 81.56 760 ILE A CA 1
ATOM 5884 C C . ILE A 1 760 ? 44.721 8.679 -14.194 1.00 81.56 760 ILE A C 1
ATOM 5886 O O . ILE A 1 760 ? 44.791 9.462 -15.135 1.00 81.56 760 ILE A O 1
ATOM 5890 N N . HIS A 1 761 ? 45.317 8.938 -13.024 1.00 80.62 761 HIS A N 1
ATOM 5891 C CA . HIS A 1 761 ? 46.022 10.209 -12.785 1.00 80.62 761 HIS A CA 1
ATOM 5892 C C . HIS A 1 761 ? 47.241 10.412 -13.691 1.00 80.62 761 HIS A C 1
ATOM 5894 O O . HIS A 1 761 ? 47.587 11.549 -13.994 1.00 80.62 761 HIS A O 1
ATOM 5900 N N . VAL A 1 762 ? 47.895 9.328 -14.119 1.00 81.69 762 VAL A N 1
ATOM 5901 C CA . VAL A 1 762 ? 49.024 9.400 -15.054 1.00 81.69 762 VAL A CA 1
ATOM 5902 C C . VAL A 1 762 ? 48.505 9.770 -16.439 1.00 81.69 762 VAL A C 1
ATOM 5904 O O . VAL A 1 762 ? 49.080 10.640 -17.078 1.00 81.69 762 VAL A O 1
ATOM 5907 N N . LEU A 1 763 ? 47.392 9.175 -16.879 1.00 83.00 763 LEU A N 1
ATOM 5908 C CA . LEU A 1 763 ? 46.768 9.498 -18.165 1.00 83.00 763 LEU A CA 1
ATOM 5909 C C . LEU A 1 763 ? 46.245 10.937 -18.217 1.00 83.00 763 LEU A C 1
ATOM 5911 O O . LEU A 1 763 ? 46.526 11.627 -19.185 1.00 83.00 763 LEU A O 1
ATOM 5915 N N . GLN A 1 764 ? 45.596 11.421 -17.153 1.00 82.56 764 GLN A N 1
ATOM 5916 C CA . GLN A 1 764 ? 45.151 12.820 -17.051 1.00 82.56 764 GLN A CA 1
ATOM 5917 C C . GLN A 1 764 ? 46.322 13.816 -17.070 1.00 82.56 764 GLN A C 1
ATOM 5919 O O . GLN A 1 764 ? 46.201 14.927 -17.580 1.00 82.56 764 GLN A O 1
ATOM 5924 N N . ARG A 1 765 ? 47.482 13.438 -16.514 1.00 82.88 765 ARG A N 1
ATOM 5925 C CA . ARG A 1 765 ? 48.697 14.261 -16.593 1.00 82.88 765 ARG A CA 1
ATOM 5926 C C . ARG A 1 765 ? 49.319 14.232 -17.987 1.00 82.88 765 ARG A C 1
ATOM 5928 O O . ARG A 1 765 ? 49.740 15.282 -18.450 1.00 82.88 765 ARG A O 1
ATOM 5935 N N . ILE A 1 766 ? 49.342 13.076 -18.656 1.00 83.06 766 ILE A N 1
ATOM 5936 C CA . ILE A 1 766 ? 49.794 12.960 -20.054 1.00 83.06 766 ILE A CA 1
ATOM 5937 C C . ILE A 1 766 ? 48.892 13.791 -20.973 1.00 83.06 766 ILE A C 1
ATOM 5939 O O . ILE A 1 766 ? 49.405 14.553 -21.779 1.00 83.06 766 ILE A O 1
ATOM 5943 N N . GLU A 1 767 ? 47.572 13.700 -20.812 1.00 82.94 767 GLU A N 1
ATOM 5944 C CA . GLU A 1 767 ? 46.591 14.526 -21.525 1.00 82.94 767 GLU A CA 1
ATOM 5945 C C . GLU A 1 767 ? 46.883 16.022 -21.336 1.00 82.94 767 GLU A C 1
ATOM 5947 O O . GLU A 1 767 ? 46.979 16.764 -22.309 1.00 82.94 767 GLU A O 1
ATOM 5952 N N . LYS A 1 768 ? 47.111 16.460 -20.090 1.00 83.00 768 LYS A N 1
ATOM 5953 C CA . LYS A 1 768 ? 47.417 17.862 -19.779 1.00 83.00 768 LYS A CA 1
ATOM 5954 C C . LYS A 1 768 ? 48.757 18.334 -20.354 1.00 83.00 768 LYS A C 1
ATOM 5956 O O . LYS A 1 768 ? 48.859 19.494 -20.739 1.00 83.00 768 LYS A O 1
ATOM 5961 N N . LEU A 1 769 ? 49.771 17.467 -20.385 1.00 81.75 769 LEU A N 1
ATOM 5962 C CA . LEU A 1 769 ? 51.074 17.768 -20.987 1.00 81.75 769 LEU A CA 1
ATOM 5963 C C . LEU A 1 769 ? 50.960 17.880 -22.512 1.00 81.75 769 LEU A C 1
ATOM 5965 O O . LEU A 1 769 ? 51.459 18.834 -23.092 1.00 81.75 769 LEU A O 1
ATOM 5969 N N . LEU A 1 770 ? 50.246 16.949 -23.150 1.00 79.12 770 LEU A N 1
ATOM 5970 C CA . LEU A 1 770 ? 50.080 16.916 -24.605 1.00 79.12 770 LEU A CA 1
ATOM 5971 C C . LEU A 1 770 ? 49.067 17.940 -25.131 1.00 79.12 770 LEU A C 1
ATOM 5973 O O . LEU A 1 770 ? 49.115 18.268 -26.309 1.00 79.12 770 LEU A O 1
ATOM 5977 N N . GLY A 1 771 ? 48.182 18.482 -24.290 1.00 71.69 771 GLY A N 1
ATOM 5978 C CA . GLY A 1 771 ? 47.156 19.444 -24.710 1.00 71.69 771 GLY A CA 1
ATOM 5979 C C . GLY A 1 771 ? 47.693 20.732 -25.353 1.00 71.69 771 GLY A C 1
ATOM 5980 O O . GLY A 1 771 ? 46.939 21.402 -26.053 1.00 71.69 771 GLY A O 1
ATOM 5981 N N . GLY A 1 772 ? 48.970 21.076 -25.138 1.00 71.94 772 GLY A N 1
ATOM 5982 C CA . GLY A 1 772 ? 49.645 22.192 -25.813 1.00 71.94 772 GLY A CA 1
ATOM 5983 C C . GLY A 1 772 ? 50.407 21.806 -27.088 1.00 71.94 772 GLY A C 1
ATOM 5984 O O . GLY A 1 772 ? 50.449 22.603 -28.021 1.00 71.94 772 GLY A O 1
ATOM 5985 N N . ASP A 1 773 ? 50.977 20.598 -27.140 1.00 74.31 773 ASP A N 1
ATOM 5986 C CA . ASP A 1 773 ? 51.909 20.171 -28.198 1.00 74.31 773 ASP A CA 1
ATOM 5987 C C . ASP A 1 773 ? 51.267 19.260 -29.260 1.00 74.31 773 ASP A C 1
ATOM 5989 O O . ASP A 1 773 ? 51.608 19.345 -30.439 1.00 74.31 773 ASP A O 1
ATOM 5993 N N . ASP A 1 774 ? 50.330 18.391 -28.865 1.00 78.44 774 ASP A N 1
ATOM 5994 C CA . ASP A 1 774 ? 49.589 17.483 -29.749 1.00 78.44 774 ASP A CA 1
ATOM 5995 C C . ASP A 1 774 ? 48.127 17.318 -29.274 1.00 78.44 774 ASP A C 1
ATOM 5997 O O . ASP A 1 774 ? 47.779 16.358 -28.567 1.00 78.44 774 ASP A O 1
ATOM 6001 N N . PRO A 1 775 ? 47.244 18.254 -29.673 1.00 77.44 775 PRO A N 1
ATOM 6002 C CA . PRO A 1 775 ? 45.843 18.267 -29.256 1.00 77.44 775 PRO A CA 1
ATOM 6003 C C . PRO A 1 775 ? 45.057 17.036 -29.725 1.00 77.44 775 PRO A C 1
ATOM 6005 O O . PRO A 1 775 ? 44.085 16.649 -29.076 1.00 77.44 775 PRO A O 1
ATOM 6008 N N . GLY A 1 776 ? 45.465 16.410 -30.837 1.00 80.62 776 GLY A N 1
ATOM 6009 C CA . GLY A 1 776 ? 44.785 15.246 -31.406 1.00 80.62 776 GLY A CA 1
ATOM 6010 C C . GLY A 1 776 ? 44.928 14.015 -30.514 1.00 80.62 776 GLY A C 1
ATOM 6011 O O . GLY A 1 776 ? 43.931 13.407 -30.122 1.00 80.62 776 GLY A O 1
ATOM 6012 N N . THR A 1 777 ? 46.159 13.698 -30.106 1.00 81.38 777 THR A N 1
ATOM 6013 C CA . THR A 1 777 ? 46.415 12.575 -29.189 1.00 81.38 777 THR A CA 1
ATOM 6014 C C . THR A 1 777 ? 45.852 12.848 -27.792 1.00 81.38 777 THR A C 1
ATOM 6016 O O . THR A 1 777 ? 45.331 11.933 -27.154 1.00 81.38 777 THR A O 1
ATOM 6019 N N . ALA A 1 778 ? 45.883 14.101 -27.318 1.00 81.00 778 ALA A N 1
ATOM 6020 C CA . ALA A 1 778 ? 45.234 14.480 -26.061 1.00 81.00 778 ALA A CA 1
ATOM 6021 C C . ALA A 1 778 ? 43.709 14.244 -26.100 1.00 81.00 778 ALA A C 1
ATOM 6023 O O . ALA A 1 778 ? 43.155 13.683 -25.153 1.00 81.00 778 ALA A O 1
ATOM 6024 N N . ALA A 1 779 ? 43.041 14.582 -27.209 1.00 81.56 779 ALA A N 1
ATOM 6025 C CA . ALA A 1 779 ? 41.612 14.331 -27.396 1.00 81.56 779 ALA A CA 1
ATOM 6026 C C . ALA A 1 779 ? 41.268 12.828 -27.443 1.00 81.56 779 ALA A C 1
ATOM 6028 O O . ALA A 1 779 ? 40.261 12.416 -26.865 1.00 81.56 779 ALA A O 1
ATOM 6029 N N . GLU A 1 780 ? 42.115 11.992 -28.058 1.00 82.38 780 GLU A N 1
ATOM 6030 C CA . GLU A 1 780 ? 41.947 10.528 -28.046 1.00 82.38 780 GLU A CA 1
ATOM 6031 C C . GLU A 1 780 ? 42.085 9.944 -26.622 1.00 82.38 780 GLU A C 1
ATOM 6033 O O . GLU A 1 780 ? 41.292 9.089 -26.222 1.00 82.38 780 GLU A O 1
ATOM 6038 N N . ILE A 1 781 ? 43.030 10.442 -25.809 1.00 82.88 781 ILE A N 1
ATOM 6039 C CA . ILE A 1 781 ? 43.156 10.052 -24.388 1.00 82.88 781 ILE A CA 1
ATOM 6040 C C . ILE A 1 781 ? 41.919 10.486 -23.594 1.00 82.88 781 ILE A C 1
ATOM 6042 O O . ILE A 1 781 ? 41.386 9.703 -22.801 1.00 82.88 781 ILE A O 1
ATOM 6046 N N . ALA A 1 782 ? 41.443 11.714 -23.812 1.00 82.06 782 ALA A N 1
ATOM 6047 C CA . ALA A 1 782 ? 40.250 12.238 -23.157 1.00 82.06 782 ALA A CA 1
ATOM 6048 C C . ALA A 1 782 ? 39.001 11.409 -23.504 1.00 82.06 782 ALA A C 1
ATOM 6050 O O . ALA A 1 782 ? 38.195 11.115 -22.619 1.00 82.06 782 ALA A O 1
ATOM 6051 N N . ALA A 1 783 ? 38.862 10.961 -24.757 1.00 82.50 783 ALA A N 1
ATOM 6052 C CA . ALA A 1 783 ? 37.762 10.107 -25.204 1.00 82.50 783 ALA A CA 1
ATOM 6053 C C . ALA A 1 783 ? 37.746 8.734 -24.501 1.00 82.50 783 ALA A C 1
ATOM 6055 O O . ALA A 1 783 ? 36.678 8.271 -24.098 1.00 82.50 783 ALA A O 1
ATOM 6056 N N . GLU A 1 784 ? 38.916 8.125 -24.278 1.00 81.06 784 GLU A N 1
ATOM 6057 C CA . GLU A 1 784 ? 39.070 6.868 -23.524 1.00 81.06 784 GLU A CA 1
ATOM 6058 C C . GLU A 1 784 ? 38.810 7.038 -22.014 1.00 81.06 784 GLU A C 1
ATOM 6060 O O . GLU A 1 784 ? 38.260 6.149 -21.355 1.00 81.06 784 GLU A O 1
ATOM 6065 N N . LEU A 1 785 ? 39.164 8.195 -21.441 1.00 81.75 785 LEU A N 1
ATOM 6066 C CA . LEU A 1 785 ? 38.913 8.505 -20.028 1.00 81.75 785 LEU A CA 1
ATOM 6067 C C . LEU A 1 785 ? 37.454 8.906 -19.753 1.00 81.75 785 LEU A C 1
ATOM 6069 O O . LEU A 1 785 ? 36.912 8.569 -18.694 1.00 81.75 785 LEU A O 1
ATOM 6073 N N . ALA A 1 786 ? 36.795 9.579 -20.698 1.00 79.31 786 ALA A N 1
ATOM 6074 C CA . ALA A 1 786 ? 35.439 10.108 -20.565 1.00 79.31 786 ALA A CA 1
ATOM 6075 C C . ALA A 1 786 ? 34.375 9.098 -20.080 1.00 79.31 786 ALA A C 1
ATOM 6077 O O . ALA A 1 786 ? 33.572 9.471 -19.222 1.00 79.31 786 ALA A O 1
ATOM 6078 N N . PRO A 1 787 ? 34.281 7.841 -20.569 1.00 78.44 787 PRO A N 1
ATOM 6079 C CA . PRO A 1 787 ? 33.287 6.887 -20.066 1.00 78.44 787 PRO A CA 1
ATOM 6080 C C . PRO A 1 787 ? 33.544 6.466 -18.611 1.00 78.44 787 PRO A C 1
ATOM 6082 O O . PRO A 1 787 ? 32.595 6.235 -17.862 1.00 78.44 787 PRO A O 1
ATOM 6085 N N . ILE A 1 788 ? 34.807 6.393 -18.183 1.00 76.62 788 ILE A N 1
ATOM 6086 C CA . ILE A 1 788 ? 35.183 6.001 -16.818 1.00 76.62 788 ILE A CA 1
ATOM 6087 C C . ILE A 1 788 ? 34.954 7.166 -15.854 1.00 76.62 788 ILE A C 1
ATOM 6089 O O . ILE A 1 788 ? 34.346 6.970 -14.802 1.00 76.62 788 ILE A O 1
ATOM 6093 N N . LEU A 1 789 ? 35.357 8.382 -16.236 1.00 78.69 789 LEU A N 1
ATOM 6094 C CA . LEU A 1 789 ? 35.112 9.596 -15.454 1.00 78.69 789 LEU A CA 1
ATOM 6095 C C . LEU A 1 789 ? 33.608 9.850 -15.274 1.00 78.69 789 LEU A C 1
ATOM 6097 O O . LEU A 1 789 ? 33.168 10.037 -14.144 1.00 78.69 789 LEU A O 1
ATOM 6101 N N . ARG A 1 790 ? 32.797 9.681 -16.330 1.00 79.00 790 ARG A N 1
ATOM 6102 C CA . ARG A 1 790 ? 31.324 9.750 -16.239 1.00 79.00 790 ARG A CA 1
ATOM 6103 C C . ARG A 1 790 ? 30.716 8.702 -15.304 1.00 79.00 790 ARG A C 1
ATOM 6105 O O . ARG A 1 790 ? 29.690 8.953 -14.678 1.00 79.00 790 ARG A O 1
ATOM 6112 N N . ARG A 1 791 ? 31.309 7.506 -15.191 1.00 73.56 791 ARG A N 1
ATOM 6113 C CA . ARG A 1 791 ? 30.865 6.495 -14.211 1.00 73.56 791 ARG A CA 1
ATOM 6114 C C . ARG A 1 791 ? 31.284 6.859 -12.785 1.00 73.56 791 ARG A C 1
ATOM 6116 O O . ARG A 1 791 ? 30.505 6.624 -11.865 1.00 73.56 791 ARG A O 1
ATOM 6123 N N . ILE A 1 792 ? 32.466 7.450 -12.603 1.00 78.00 792 ILE A N 1
ATOM 6124 C CA . ILE A 1 792 ? 32.954 7.945 -11.305 1.00 78.00 792 ILE A CA 1
ATOM 6125 C C . ILE A 1 792 ? 32.098 9.121 -10.813 1.00 78.00 792 ILE A C 1
ATOM 6127 O O . ILE A 1 792 ? 31.747 9.160 -9.637 1.00 78.00 792 ILE A O 1
ATOM 6131 N N . GLU A 1 793 ? 31.668 10.015 -11.705 1.00 79.00 793 GLU A N 1
ATOM 6132 C CA . GLU A 1 793 ? 30.733 11.113 -11.403 1.00 79.00 793 GLU A CA 1
ATOM 6133 C C . GLU A 1 793 ? 29.375 10.627 -10.873 1.00 79.00 793 GLU A C 1
ATOM 6135 O O . GLU A 1 793 ? 28.695 11.353 -10.153 1.00 79.00 793 GLU A O 1
ATOM 6140 N N . ARG A 1 794 ? 28.982 9.379 -11.164 1.00 78.69 794 ARG A N 1
ATOM 6141 C CA . ARG A 1 794 ? 27.749 8.768 -10.635 1.00 78.69 794 ARG A CA 1
ATOM 6142 C C . ARG A 1 794 ? 27.919 8.160 -9.241 1.00 78.69 794 ARG A C 1
ATOM 6144 O O . ARG A 1 794 ? 26.914 7.819 -8.617 1.00 78.69 794 ARG A O 1
ATOM 6151 N N . ILE A 1 795 ? 29.142 8.011 -8.728 1.00 83.06 795 ILE A N 1
ATOM 6152 C CA . ILE A 1 795 ? 29.393 7.412 -7.406 1.00 83.06 795 ILE A CA 1
ATOM 6153 C C . ILE A 1 795 ? 28.659 8.167 -6.278 1.00 83.06 795 ILE A C 1
ATOM 6155 O O . ILE A 1 795 ? 27.986 7.494 -5.496 1.00 83.06 795 ILE A O 1
ATOM 6159 N N . PRO A 1 796 ? 28.679 9.516 -6.207 1.00 81.88 796 PRO A N 1
ATOM 6160 C CA . PRO A 1 796 ? 27.918 10.260 -5.201 1.00 81.88 796 PRO A CA 1
ATOM 6161 C C . PRO A 1 796 ? 26.422 9.919 -5.192 1.00 81.88 796 PRO A C 1
ATOM 6163 O O . PRO A 1 796 ? 25.878 9.615 -4.136 1.00 81.88 796 PRO A O 1
ATOM 6166 N N . SER A 1 797 ? 25.776 9.849 -6.363 1.00 77.19 797 SER A N 1
ATOM 6167 C CA . SER A 1 797 ? 24.352 9.478 -6.467 1.00 77.19 797 SER A CA 1
ATOM 6168 C C . SER A 1 797 ? 24.060 8.051 -5.981 1.00 77.19 797 SER A C 1
ATOM 6170 O O . SER A 1 797 ? 22.996 7.766 -5.437 1.00 77.19 797 SER A O 1
ATOM 6172 N N . ARG A 1 798 ? 25.027 7.133 -6.117 1.00 82.69 798 ARG A N 1
ATOM 6173 C CA . ARG A 1 798 ? 24.902 5.762 -5.603 1.00 82.69 798 ARG A CA 1
ATOM 6174 C C . ARG A 1 798 ? 25.088 5.687 -4.099 1.00 82.69 798 ARG A C 1
ATOM 6176 O O . ARG A 1 798 ? 24.397 4.902 -3.460 1.00 82.69 798 ARG A O 1
ATOM 6183 N N . PHE A 1 799 ? 25.987 6.491 -3.536 1.00 83.81 799 PHE A N 1
ATOM 6184 C CA . PHE A 1 799 ? 26.074 6.644 -2.087 1.00 83.81 799 PHE A CA 1
ATOM 6185 C C . PHE A 1 799 ? 24.802 7.262 -1.520 1.00 83.81 799 PHE A C 1
ATOM 6187 O O . PHE A 1 799 ? 24.333 6.801 -0.485 1.00 83.81 799 PHE A O 1
ATOM 6194 N N . GLU A 1 800 ? 24.209 8.234 -2.214 1.00 80.38 800 GLU A N 1
ATOM 6195 C CA . GLU A 1 800 ? 22.913 8.798 -1.838 1.00 80.38 800 GLU A CA 1
ATOM 6196 C C . GLU A 1 800 ? 21.826 7.714 -1.817 1.00 80.38 800 GLU A C 1
ATOM 6198 O O . GLU A 1 800 ? 21.153 7.558 -0.802 1.00 80.38 800 GLU A O 1
ATOM 6203 N N . PHE A 1 801 ? 21.727 6.883 -2.862 1.00 79.44 801 PHE A N 1
ATOM 6204 C CA . PHE A 1 801 ? 20.792 5.752 -2.898 1.00 79.44 801 PHE A CA 1
ATOM 6205 C C . PHE A 1 801 ? 21.057 4.709 -1.795 1.00 79.44 801 PHE A C 1
ATOM 6207 O O . PHE A 1 801 ? 20.140 4.284 -1.098 1.00 79.44 801 PHE A O 1
ATOM 6214 N N . LEU A 1 802 ? 22.312 4.312 -1.576 1.00 82.12 802 LEU A N 1
ATOM 6215 C CA . LEU A 1 802 ? 22.676 3.365 -0.515 1.00 82.12 802 LEU A CA 1
ATOM 6216 C C . LEU A 1 802 ? 22.379 3.928 0.889 1.00 82.12 802 LEU A C 1
ATOM 6218 O O . LEU A 1 802 ? 21.889 3.204 1.759 1.00 82.12 802 LEU A O 1
ATOM 6222 N N . ARG A 1 803 ? 22.616 5.228 1.109 1.00 81.75 803 ARG A N 1
ATOM 6223 C CA . ARG A 1 803 ? 22.228 5.928 2.343 1.00 81.75 803 ARG A CA 1
ATOM 6224 C C . ARG A 1 803 ? 20.712 6.004 2.471 1.00 81.75 803 ARG A C 1
ATOM 6226 O O . ARG A 1 803 ? 20.209 5.832 3.578 1.00 81.75 803 ARG A O 1
ATOM 6233 N N . LEU A 1 804 ? 19.981 6.195 1.374 1.00 75.75 804 LEU A N 1
ATOM 6234 C CA . LEU A 1 804 ? 18.520 6.169 1.351 1.00 75.75 804 LEU A CA 1
ATOM 6235 C C . LEU A 1 804 ? 17.976 4.817 1.825 1.00 75.75 804 LEU A C 1
ATOM 6237 O O . LEU A 1 804 ? 17.107 4.775 2.690 1.00 75.75 804 LEU A O 1
ATOM 6241 N N . LEU A 1 805 ? 18.543 3.709 1.340 1.00 74.19 805 LEU A N 1
ATOM 6242 C CA . LEU A 1 805 ? 18.170 2.362 1.785 1.00 74.19 805 LEU A CA 1
ATOM 6243 C C . LEU A 1 805 ? 18.373 2.163 3.290 1.00 74.19 805 LEU A C 1
ATOM 6245 O O . LEU A 1 805 ? 17.572 1.494 3.936 1.00 74.19 805 LEU A O 1
ATOM 6249 N N . SER A 1 806 ? 19.423 2.760 3.858 1.00 74.19 806 SER A N 1
ATOM 6250 C CA . SER A 1 806 ? 19.664 2.688 5.297 1.00 74.19 806 SER A CA 1
ATOM 6251 C C . SER A 1 806 ? 18.826 3.671 6.119 1.00 74.19 806 SER A C 1
ATOM 6253 O O . SER A 1 806 ? 18.514 3.366 7.269 1.00 74.19 806 SER A O 1
ATOM 6255 N N . SER A 1 807 ? 18.515 4.854 5.593 1.00 69.94 807 SER A N 1
ATOM 6256 C CA . SER A 1 807 ? 17.890 5.957 6.343 1.00 69.94 807 SER A CA 1
ATOM 6257 C C . SER A 1 807 ? 16.396 6.137 6.077 1.00 69.94 807 SER A C 1
ATOM 6259 O O . SER A 1 807 ? 15.767 6.930 6.766 1.00 69.94 807 SER A O 1
ATOM 6261 N N . GLY A 1 808 ? 15.830 5.410 5.111 1.00 70.19 808 GLY A N 1
ATOM 6262 C CA . GLY A 1 808 ? 14.412 5.483 4.770 1.00 70.19 808 GLY A CA 1
ATOM 6263 C C . GLY A 1 808 ? 13.498 4.930 5.863 1.00 70.19 808 GLY A C 1
ATOM 6264 O O . GLY A 1 808 ? 13.891 4.076 6.660 1.00 70.19 808 GLY A O 1
ATOM 6265 N N . ASP A 1 809 ? 12.243 5.363 5.844 1.00 76.38 809 ASP A N 1
ATOM 6266 C CA . ASP A 1 809 ? 11.192 4.967 6.784 1.00 76.38 809 ASP A CA 1
ATOM 6267 C C . ASP A 1 809 ? 10.508 3.641 6.403 1.00 76.38 809 ASP A C 1
ATOM 6269 O O . ASP A 1 809 ? 9.548 3.214 7.045 1.00 76.38 809 ASP A O 1
ATOM 6273 N N . VAL A 1 810 ? 11.003 2.961 5.367 1.00 82.12 810 VAL A N 1
ATOM 6274 C CA . VAL A 1 810 ? 10.530 1.641 4.934 1.00 82.12 810 VAL A CA 1
ATOM 6275 C C . VAL A 1 810 ? 11.382 0.553 5.561 1.00 82.12 810 VAL A C 1
ATOM 6277 O O . VAL A 1 810 ? 12.594 0.534 5.360 1.00 82.12 810 VAL A O 1
ATOM 6280 N N . ARG A 1 811 ? 10.751 -0.376 6.274 1.00 84.88 811 ARG A N 1
ATOM 6281 C CA . ARG A 1 811 ? 11.346 -1.587 6.841 1.00 84.88 811 ARG A CA 1
ATOM 6282 C C . ARG A 1 811 ? 11.114 -2.772 5.900 1.00 84.88 811 ARG A C 1
ATOM 6284 O O . ARG A 1 811 ? 10.047 -2.879 5.303 1.00 84.88 811 ARG A O 1
ATOM 6291 N N . TRP A 1 812 ? 12.089 -3.669 5.774 1.00 86.50 812 TRP A N 1
ATOM 6292 C CA . TRP A 1 812 ? 11.969 -4.843 4.900 1.00 86.50 812 TRP A CA 1
ATOM 6293 C C . TRP A 1 812 ? 11.707 -6.098 5.718 1.00 86.50 812 TRP A C 1
ATOM 6295 O O . TRP A 1 812 ? 12.609 -6.634 6.363 1.00 86.50 812 TRP A O 1
ATOM 6305 N N . GLU A 1 813 ? 10.466 -6.579 5.683 1.00 85.88 813 GLU A N 1
ATOM 6306 C CA . GLU A 1 813 ? 10.033 -7.708 6.501 1.00 85.88 813 GLU A CA 1
ATOM 6307 C C . GLU A 1 813 ? 9.772 -8.963 5.671 1.00 85.88 813 GLU A C 1
ATOM 6309 O O . GLU A 1 813 ? 9.031 -8.906 4.687 1.00 85.88 813 GLU A O 1
ATOM 6314 N N . PRO A 1 814 ? 10.299 -10.133 6.074 1.00 88.69 814 PRO A N 1
ATOM 6315 C CA . PRO A 1 814 ? 10.009 -11.368 5.372 1.00 88.69 814 PRO A CA 1
ATOM 6316 C C . PRO A 1 814 ? 8.549 -11.782 5.573 1.00 88.69 814 PRO A C 1
ATOM 6318 O O . PRO A 1 814 ? 8.019 -11.773 6.692 1.00 88.69 814 PRO A O 1
ATOM 6321 N N . VAL A 1 815 ? 7.923 -12.204 4.480 1.00 90.50 815 VAL A N 1
ATOM 6322 C CA . VAL A 1 815 ? 6.605 -12.832 4.465 1.00 90.50 815 VAL A CA 1
ATOM 6323 C C . VAL A 1 815 ? 6.720 -14.189 5.140 1.00 90.50 815 VAL A C 1
ATOM 6325 O O . VAL A 1 815 ? 7.537 -15.024 4.754 1.00 90.50 815 VAL A O 1
ATOM 6328 N N . LYS A 1 816 ? 5.911 -14.407 6.171 1.00 90.00 816 LYS A N 1
ATOM 6329 C CA . LYS A 1 816 ? 5.882 -15.653 6.933 1.00 90.00 816 LYS A CA 1
ATOM 6330 C C . LYS A 1 816 ? 4.944 -16.664 6.287 1.00 90.00 816 LYS A C 1
ATOM 6332 O O . LYS A 1 816 ? 5.309 -17.824 6.134 1.00 90.00 816 LYS A O 1
ATOM 6337 N N . GLU A 1 817 ? 3.748 -16.220 5.927 1.00 90.38 817 GLU A N 1
ATOM 6338 C CA . GLU A 1 817 ? 2.696 -17.069 5.374 1.00 90.38 817 GLU A CA 1
ATOM 6339 C C . GLU A 1 817 ? 1.782 -16.264 4.447 1.00 90.38 817 GLU A C 1
ATOM 6341 O O . GLU A 1 817 ? 1.650 -15.044 4.579 1.00 90.38 817 GLU A O 1
ATOM 6346 N N . ILE A 1 818 ? 1.188 -16.964 3.480 1.00 89.94 818 ILE A N 1
ATOM 6347 C CA . ILE A 1 818 ? 0.184 -16.428 2.562 1.00 89.94 818 ILE A CA 1
ATOM 6348 C C . ILE A 1 818 ? -0.989 -17.398 2.590 1.00 89.94 818 ILE A C 1
ATOM 6350 O O . ILE A 1 818 ? -0.830 -18.572 2.256 1.00 89.94 818 ILE A O 1
ATOM 6354 N N . GLU A 1 819 ? -2.151 -16.909 3.004 1.00 87.94 819 GLU A N 1
ATOM 6355 C CA . GLU A 1 819 ? -3.371 -17.701 3.134 1.00 87.94 819 GLU A CA 1
ATOM 6356 C C . GLU A 1 819 ? -4.382 -17.268 2.069 1.00 87.94 819 GLU A C 1
ATOM 6358 O O . GLU A 1 819 ? -4.598 -16.074 1.854 1.00 87.94 819 GLU A O 1
ATOM 6363 N N . VAL A 1 820 ? -5.021 -18.234 1.406 1.00 84.06 820 VAL A N 1
ATOM 6364 C CA . VAL A 1 820 ? -6.160 -17.957 0.522 1.00 84.06 820 VAL A CA 1
ATOM 6365 C C . VAL A 1 820 ? -7.418 -17.907 1.381 1.00 84.06 820 VAL A C 1
ATOM 6367 O O . VAL A 1 820 ? -7.753 -18.890 2.041 1.00 84.06 820 VAL A O 1
ATOM 6370 N N . LYS A 1 821 ? -8.113 -16.770 1.371 1.00 77.62 821 LYS A N 1
ATOM 6371 C CA . LYS A 1 821 ? -9.409 -16.590 2.029 1.00 77.62 821 LYS A CA 1
ATOM 6372 C C . LYS A 1 821 ? -10.532 -16.610 0.996 1.00 77.62 821 LYS A C 1
ATOM 6374 O O . LYS A 1 821 ? -10.423 -15.959 -0.043 1.00 77.62 821 LYS A O 1
ATOM 6379 N N . SER A 1 822 ? -11.618 -17.324 1.290 1.00 68.38 822 SER A N 1
ATOM 6380 C CA . SER A 1 822 ? -12.853 -17.228 0.510 1.00 68.38 822 SER A CA 1
ATOM 6381 C C . SER A 1 822 ? -13.530 -15.887 0.778 1.00 68.38 822 SER A C 1
ATOM 6383 O O . SER A 1 822 ? -13.637 -15.465 1.929 1.00 68.38 822 SER A O 1
ATOM 6385 N N . SER A 1 823 ? -14.035 -15.229 -0.263 1.00 58.75 823 SER A N 1
ATOM 6386 C CA . SER A 1 823 ? -14.685 -13.917 -0.134 1.00 58.75 823 SER A CA 1
ATOM 6387 C C . SER A 1 823 ? -16.052 -13.928 0.551 1.00 58.75 823 SER A C 1
ATOM 6389 O O . SER A 1 823 ? -16.657 -12.878 0.710 1.00 58.75 823 SER A O 1
ATOM 6391 N N . SER A 1 824 ? -16.528 -15.080 1.027 1.00 51.69 824 SER A N 1
ATOM 6392 C CA . SER A 1 824 ? -17.781 -15.208 1.783 1.00 51.69 824 SER A CA 1
ATOM 6393 C C . SER A 1 824 ? -17.841 -14.357 3.061 1.00 51.69 824 SER A C 1
ATOM 6395 O O . SER A 1 824 ? -18.928 -14.151 3.592 1.00 51.69 824 SER A O 1
ATOM 6397 N N . GLU A 1 825 ? -16.692 -13.903 3.576 1.00 53.19 825 GLU A N 1
ATOM 6398 C CA . GLU A 1 825 ? -16.595 -13.043 4.764 1.00 53.19 825 GLU A CA 1
ATOM 6399 C C . GLU A 1 825 ? -16.652 -11.538 4.441 1.00 53.19 825 GLU A C 1
ATOM 6401 O O . GLU A 1 825 ? -17.013 -10.759 5.322 1.00 53.19 825 GLU A O 1
ATOM 6406 N N . GLU A 1 826 ? -16.347 -11.113 3.208 1.00 59.53 826 GLU A N 1
ATOM 6407 C CA . GLU A 1 826 ? -16.253 -9.691 2.847 1.00 59.53 826 GLU A CA 1
ATOM 6408 C C . GLU A 1 826 ? -17.344 -9.270 1.865 1.00 59.53 826 GLU A C 1
ATOM 6410 O O . GLU A 1 826 ? -17.564 -9.902 0.835 1.00 59.53 826 GLU A O 1
ATOM 6415 N N . ARG A 1 827 ? -18.041 -8.177 2.193 1.00 63.81 827 ARG A N 1
ATOM 6416 C CA . ARG A 1 827 ? -19.127 -7.636 1.361 1.00 63.81 827 ARG A CA 1
ATOM 6417 C C . ARG A 1 827 ? -18.602 -6.725 0.250 1.00 63.81 827 ARG A C 1
ATOM 6419 O O . ARG A 1 827 ? -19.162 -6.723 -0.841 1.00 63.81 827 ARG A O 1
ATOM 6426 N N . THR A 1 828 ? -17.519 -5.999 0.518 1.00 76.56 828 THR A N 1
ATOM 6427 C CA . THR A 1 828 ? -16.931 -4.967 -0.347 1.00 76.56 828 THR A CA 1
ATOM 6428 C C . THR A 1 828 ? -15.425 -4.875 -0.101 1.00 76.56 828 THR A C 1
ATOM 6430 O O . THR A 1 828 ? -14.973 -5.048 1.027 1.00 76.56 828 THR A O 1
ATOM 6433 N N . VAL A 1 829 ? -14.651 -4.590 -1.147 1.00 81.25 829 VAL A N 1
ATOM 6434 C CA . VAL A 1 829 ? -13.218 -4.261 -1.073 1.00 81.25 829 VAL A CA 1
ATOM 6435 C C . VAL A 1 829 ? -12.999 -2.854 -1.601 1.00 81.25 829 VAL A C 1
ATOM 6437 O O . VAL A 1 829 ? -13.791 -2.354 -2.400 1.00 81.25 829 VAL A O 1
ATOM 6440 N N . PHE A 1 830 ? -11.924 -2.214 -1.160 1.00 83.12 830 PHE A N 1
ATOM 6441 C CA . PHE A 1 830 ? -11.705 -0.797 -1.420 1.00 83.12 830 PHE A CA 1
ATOM 6442 C C . PHE A 1 830 ? -10.319 -0.531 -1.996 1.00 83.12 830 PHE A C 1
ATOM 6444 O O . PHE A 1 830 ? -9.384 -1.309 -1.791 1.00 83.12 830 PHE A O 1
ATOM 6451 N N . ASP A 1 831 ? -10.188 0.585 -2.704 1.00 79.12 831 ASP A N 1
ATOM 6452 C CA . ASP A 1 831 ? -8.900 1.113 -3.150 1.00 79.12 831 ASP A CA 1
ATOM 6453 C C . ASP A 1 831 ? -8.877 2.644 -3.110 1.00 79.12 831 ASP A C 1
ATOM 6455 O O . ASP A 1 831 ? -9.924 3.298 -3.094 1.00 79.12 831 ASP A O 1
ATOM 6459 N N . LEU A 1 832 ? -7.674 3.217 -3.086 1.00 79.69 832 LEU A N 1
ATOM 6460 C CA . LEU A 1 832 ? -7.435 4.649 -2.958 1.00 79.69 832 LEU A CA 1
ATOM 6461 C C . LEU A 1 832 ? -6.520 5.144 -4.082 1.00 79.69 832 LEU A C 1
ATOM 6463 O O . LEU A 1 832 ? -5.402 4.660 -4.263 1.00 79.69 832 LEU A O 1
ATOM 6467 N N . SER A 1 833 ? -6.955 6.178 -4.800 1.00 74.44 833 SER A N 1
ATOM 6468 C CA . SER A 1 833 ? -6.088 6.921 -5.716 1.00 74.44 833 SER A CA 1
ATOM 6469 C C . SER A 1 833 ? -5.406 8.048 -4.952 1.00 74.44 833 SER A C 1
ATOM 6471 O O . SER A 1 833 ? -6.053 9.024 -4.578 1.00 74.44 833 SER A O 1
ATOM 6473 N N . VAL A 1 834 ? -4.102 7.906 -4.716 1.00 74.19 834 VAL A N 1
ATOM 6474 C CA . VAL A 1 834 ? -3.269 8.904 -4.032 1.00 74.19 834 VAL A CA 1
ATOM 6475 C C . VAL A 1 834 ? -2.407 9.646 -5.051 1.00 74.19 834 VAL A C 1
ATOM 6477 O O . VAL A 1 834 ? -1.756 9.017 -5.893 1.00 74.19 834 VAL A O 1
ATOM 6480 N N . ARG A 1 835 ? -2.407 10.978 -4.960 1.00 67.12 835 ARG A N 1
ATOM 6481 C CA . ARG A 1 835 ? -1.663 11.867 -5.854 1.00 67.12 835 ARG A CA 1
ATOM 6482 C C . ARG A 1 835 ? -0.154 11.746 -5.636 1.00 67.12 835 ARG A C 1
ATOM 6484 O O . ARG A 1 835 ? 0.302 11.643 -4.497 1.00 67.12 835 ARG A O 1
ATOM 6491 N N . ASP A 1 836 ? 0.607 11.811 -6.726 1.00 60.72 836 ASP A N 1
ATOM 6492 C CA . ASP A 1 836 ? 2.080 11.798 -6.808 1.00 60.72 836 ASP A CA 1
ATOM 6493 C C . ASP A 1 836 ? 2.781 10.504 -6.350 1.00 60.72 836 ASP A C 1
ATOM 6495 O O . ASP A 1 836 ? 3.765 10.110 -6.966 1.00 60.72 836 ASP A O 1
ATOM 6499 N N . SER A 1 837 ? 2.314 9.830 -5.292 1.00 64.06 837 SER A N 1
ATOM 6500 C CA . SER A 1 837 ? 2.983 8.638 -4.743 1.00 64.06 837 SER A CA 1
ATOM 6501 C C . SER A 1 837 ? 2.514 7.320 -5.346 1.00 64.06 837 SER A C 1
ATOM 6503 O O . SER A 1 837 ? 3.238 6.330 -5.287 1.00 64.06 837 SER A O 1
ATOM 6505 N N . HIS A 1 838 ? 1.283 7.281 -5.863 1.00 70.31 838 HIS A N 1
ATOM 6506 C CA . HIS A 1 838 ? 0.665 6.074 -6.409 1.00 70.31 838 HIS A CA 1
ATOM 6507 C C . HIS A 1 838 ? 0.708 4.846 -5.464 1.00 70.31 838 HIS A C 1
ATOM 6509 O O . HIS A 1 838 ? 0.682 3.692 -5.890 1.00 70.31 838 HIS A O 1
ATOM 6515 N N . ALA A 1 839 ? 0.743 5.083 -4.151 1.00 78.44 839 ALA A N 1
ATOM 6516 C CA . ALA A 1 839 ? 0.800 4.055 -3.118 1.00 78.44 839 ALA A CA 1
ATOM 6517 C C . ALA A 1 839 ? 0.194 4.565 -1.803 1.00 78.44 839 ALA A C 1
ATOM 6519 O O . ALA A 1 839 ? 0.027 5.772 -1.614 1.00 78.44 839 ALA A O 1
ATOM 6520 N N . PHE A 1 840 ? -0.132 3.649 -0.891 1.00 86.75 840 PHE A N 1
ATOM 6521 C CA . PHE A 1 840 ? -0.558 3.970 0.474 1.00 86.75 840 PHE A CA 1
ATOM 6522 C C . PHE A 1 840 ? -0.207 2.850 1.460 1.00 86.75 840 PHE A C 1
ATOM 6524 O O . PHE A 1 840 ? 0.099 1.720 1.071 1.00 86.75 840 PHE A O 1
ATOM 6531 N N . VAL A 1 841 ? -0.232 3.167 2.756 1.00 88.81 841 VAL A N 1
ATOM 6532 C CA . VAL A 1 841 ? 0.057 2.214 3.836 1.00 88.81 841 VAL A CA 1
ATOM 6533 C C . VAL A 1 841 ? -1.239 1.665 4.432 1.00 88.81 841 VAL A C 1
ATOM 6535 O O . VAL A 1 841 ? -2.040 2.421 4.979 1.00 88.81 841 VAL A O 1
ATOM 6538 N N . ALA A 1 842 ? -1.407 0.342 4.395 1.00 88.94 842 ALA A N 1
ATOM 6539 C CA . ALA A 1 842 ? -2.543 -0.375 4.977 1.00 88.94 842 ALA A CA 1
ATOM 6540 C C . ALA A 1 842 ? -2.057 -1.470 5.940 1.00 88.94 842 ALA A C 1
ATOM 6542 O O . ALA A 1 842 ? -1.200 -2.280 5.587 1.00 88.94 842 ALA A O 1
ATOM 6543 N N . ASN A 1 843 ? -2.563 -1.489 7.178 1.00 89.00 843 ASN A N 1
ATOM 6544 C CA . ASN A 1 843 ? -2.087 -2.359 8.268 1.00 89.00 843 ASN A CA 1
ATOM 6545 C C . ASN A 1 843 ? -0.553 -2.337 8.446 1.00 89.00 843 ASN A C 1
ATOM 6547 O O . ASN A 1 843 ? 0.061 -3.344 8.793 1.00 89.00 843 ASN A O 1
ATOM 6551 N N . GLY A 1 844 ? 0.083 -1.193 8.171 1.00 86.00 844 GLY A N 1
ATOM 6552 C CA . GLY A 1 844 ? 1.540 -1.044 8.215 1.00 86.00 844 GLY A CA 1
ATOM 6553 C C . GLY A 1 844 ? 2.299 -1.651 7.026 1.00 86.00 844 GLY A C 1
ATOM 6554 O O . GLY A 1 844 ? 3.524 -1.603 7.038 1.00 86.00 844 GLY A O 1
ATOM 6555 N N . ILE A 1 845 ? 1.621 -2.191 6.009 1.00 89.69 845 ILE A N 1
ATOM 6556 C CA . ILE A 1 845 ? 2.209 -2.730 4.770 1.00 89.69 845 ILE A CA 1
ATOM 6557 C C . ILE A 1 845 ? 1.978 -1.739 3.620 1.00 89.69 845 ILE A C 1
ATOM 6559 O O . ILE A 1 845 ? 0.903 -1.152 3.504 1.00 89.69 845 ILE A O 1
ATOM 6563 N N . LEU A 1 846 ? 2.987 -1.554 2.765 1.00 87.44 846 LEU A N 1
ATOM 6564 C CA . LEU A 1 846 ? 2.901 -0.671 1.601 1.00 87.44 846 LEU A CA 1
ATOM 6565 C C . LEU A 1 846 ? 2.251 -1.375 0.399 1.00 87.44 846 LEU A C 1
ATOM 6567 O O . LEU A 1 846 ? 2.729 -2.420 -0.054 1.00 87.44 846 LEU A O 1
ATOM 6571 N N . VAL A 1 847 ? 1.200 -0.762 -0.149 1.00 84.69 847 VAL A N 1
ATOM 6572 C CA . VAL A 1 847 ? 0.462 -1.240 -1.327 1.00 84.69 847 VAL A CA 1
ATOM 6573 C C . VAL A 1 847 ? 0.405 -0.185 -2.431 1.00 84.69 847 VAL A C 1
ATOM 6575 O O . VAL A 1 847 ? 0.382 1.014 -2.159 1.00 84.69 847 VAL A O 1
ATOM 6578 N N . HIS A 1 848 ? 0.397 -0.643 -3.682 1.00 75.31 848 HIS A N 1
ATOM 6579 C CA . HIS A 1 848 ? 0.278 0.206 -4.873 1.00 75.31 848 HIS A CA 1
ATOM 6580 C C . HIS A 1 848 ? -1.192 0.540 -5.177 1.00 75.31 848 HIS A C 1
ATOM 6582 O O . HIS A 1 848 ? -2.053 -0.328 -5.026 1.00 75.31 848 HIS A O 1
ATOM 6588 N N . ASN A 1 849 ? -1.458 1.748 -5.678 1.00 63.88 849 ASN A N 1
ATOM 6589 C CA . ASN A 1 849 ? -2.787 2.211 -6.105 1.00 63.88 849 ASN A CA 1
ATOM 6590 C C . ASN A 1 849 ? -3.256 1.586 -7.436 1.00 63.88 849 ASN A C 1
ATOM 6592 O O . ASN A 1 849 ? -2.434 1.174 -8.254 1.00 63.88 849 ASN A O 1
ATOM 6596 N N . THR A 1 850 ? -4.560 1.593 -7.719 1.00 47.88 850 THR A N 1
ATOM 6597 C CA . THR A 1 850 ? -5.112 1.294 -9.054 1.00 47.88 850 THR A CA 1
ATOM 6598 C C . THR A 1 850 ? -4.824 2.408 -10.068 1.00 47.88 850 THR A C 1
ATOM 6600 O O . THR A 1 850 ? -5.182 3.567 -9.855 1.00 47.88 850 THR A O 1
ATOM 6603 N N . ALA A 1 851 ? -4.268 2.031 -11.226 1.00 33.66 851 ALA A N 1
ATOM 6604 C CA . ALA A 1 851 ? -4.334 2.796 -12.470 1.00 33.66 851 ALA A CA 1
ATOM 6605 C C . ALA A 1 851 ? -5.258 2.044 -13.452 1.00 33.66 851 ALA A C 1
ATOM 6607 O O . ALA A 1 851 ? -4.830 1.119 -14.131 1.00 33.66 851 ALA A O 1
ATOM 6608 N N . ALA A 1 852 ? -6.539 2.427 -13.426 1.00 28.27 852 ALA A N 1
ATOM 6609 C CA . ALA A 1 852 ? -7.672 2.076 -14.296 1.00 28.27 852 ALA A CA 1
ATOM 6610 C C . ALA A 1 852 ? -7.659 0.748 -15.109 1.00 28.27 852 ALA A C 1
ATOM 6612 O O . ALA A 1 852 ? -6.881 0.527 -16.033 1.00 28.27 852 ALA A O 1
ATOM 6613 N N . ALA A 1 853 ? -8.666 -0.076 -14.821 1.00 27.22 853 ALA A N 1
ATOM 6614 C CA . ALA A 1 853 ? -9.424 -0.973 -15.696 1.00 27.22 853 ALA A CA 1
ATOM 6615 C C . ALA A 1 853 ? -10.879 -0.946 -15.181 1.00 27.22 853 ALA A C 1
ATOM 6617 O O . ALA A 1 853 ? -11.142 -0.518 -14.053 1.00 27.22 853 ALA A O 1
ATOM 6618 N N . VAL A 1 854 ? -11.838 -1.339 -16.004 1.00 28.78 854 VAL A N 1
ATOM 6619 C CA . VAL A 1 854 ? -13.267 -1.234 -15.685 1.00 28.78 854 VAL A CA 1
ATOM 6620 C C . VAL A 1 854 ? -13.878 -2.635 -15.695 1.00 28.78 854 VAL A C 1
ATOM 6622 O O . VAL A 1 854 ? -13.449 -3.509 -16.442 1.00 28.78 854 VAL A O 1
ATOM 6625 N N . ARG A 1 855 ? -14.834 -2.873 -14.795 1.00 28.48 855 ARG A N 1
ATOM 6626 C CA . ARG A 1 855 ? -15.648 -4.091 -14.698 1.00 28.48 855 ARG A CA 1
ATOM 6627 C C . ARG A 1 855 ? -17.039 -3.743 -15.224 1.00 28.48 855 ARG A C 1
ATOM 6629 O O . ARG A 1 855 ? -17.561 -2.704 -14.838 1.00 28.48 855 ARG A O 1
ATOM 6636 N N . ASP A 1 856 ? -17.611 -4.598 -16.067 1.00 31.81 856 ASP A N 1
ATOM 6637 C CA . ASP A 1 856 ? -18.987 -4.452 -16.561 1.00 31.81 856 ASP A CA 1
ATOM 6638 C C . ASP A 1 856 ? -19.999 -4.580 -15.405 1.00 31.81 856 ASP A C 1
ATOM 6640 O O . ASP A 1 856 ? -19.787 -5.343 -14.453 1.00 31.81 856 ASP A O 1
ATOM 6644 N N . GLU A 1 857 ? -21.074 -3.796 -15.462 1.00 27.39 857 GLU A N 1
ATOM 6645 C CA . GLU A 1 857 ? -21.922 -3.471 -14.311 1.00 27.39 857 GLU A CA 1
ATOM 6646 C C . GLU A 1 857 ? -23.131 -4.390 -14.091 1.00 27.39 857 GLU A C 1
ATOM 6648 O O . GLU A 1 857 ? -23.869 -4.180 -13.134 1.00 27.39 857 GLU A O 1
ATOM 6653 N N . PHE A 1 858 ? -23.319 -5.464 -14.865 1.00 33.09 858 PHE A N 1
ATOM 6654 C CA . PHE A 1 858 ? -24.576 -6.223 -14.809 1.00 33.09 858 PHE A CA 1
ATOM 6655 C C . PHE A 1 858 ? -24.408 -7.719 -14.457 1.00 33.09 858 PHE A C 1
ATOM 6657 O O . PHE A 1 858 ? -23.981 -8.555 -15.250 1.00 33.09 858 PHE A O 1
ATOM 6664 N N . GLY A 1 859 ? -24.793 -8.064 -13.221 1.00 30.20 859 GLY A N 1
ATOM 6665 C CA . GLY A 1 859 ? -25.514 -9.308 -12.900 1.00 30.20 859 GLY A CA 1
ATOM 6666 C C . GLY A 1 859 ? -24.755 -10.551 -12.412 1.00 30.20 859 GLY A C 1
ATOM 6667 O O . GLY A 1 859 ? -25.168 -11.121 -11.406 1.00 30.20 859 GLY A O 1
ATOM 6668 N N . GLU A 1 860 ? -23.683 -11.015 -13.069 1.00 29.42 860 GLU A N 1
ATOM 6669 C CA . GLU A 1 860 ? -23.208 -12.409 -12.840 1.00 29.42 860 GLU A CA 1
ATOM 6670 C C . GLU A 1 860 ? -21.735 -12.601 -12.426 1.00 29.42 860 GLU A C 1
ATOM 6672 O O . GLU A 1 860 ? -21.271 -13.730 -12.261 1.00 29.42 860 GLU A O 1
ATOM 6677 N N . GLY A 1 861 ? -20.972 -11.531 -12.182 1.00 33.12 861 GLY A N 1
ATOM 6678 C CA . GLY A 1 861 ? -19.651 -11.642 -11.539 1.00 33.12 861 GLY A CA 1
ATOM 6679 C C . GLY A 1 861 ? -18.587 -12.456 -12.299 1.00 33.12 861 GLY A C 1
ATOM 6680 O O . GLY A 1 861 ? -17.626 -12.919 -11.680 1.00 33.12 861 GLY A O 1
ATOM 6681 N N . ARG A 1 862 ? -18.716 -12.627 -13.621 1.00 33.41 862 ARG A N 1
ATOM 6682 C CA . ARG A 1 862 ? -17.700 -13.272 -14.470 1.00 33.41 862 ARG A CA 1
ATOM 6683 C C . ARG A 1 862 ? -16.748 -12.254 -15.099 1.00 33.41 862 ARG A C 1
ATOM 6685 O O . ARG A 1 862 ? -17.130 -11.133 -15.406 1.00 33.41 862 ARG A O 1
ATOM 6692 N N . TRP A 1 863 ? -15.492 -12.669 -15.261 1.00 36.88 863 TRP A N 1
ATOM 6693 C CA . TRP A 1 863 ? -14.419 -11.881 -15.866 1.00 36.88 863 TRP A CA 1
ATOM 6694 C C . TRP A 1 863 ? -14.611 -11.803 -17.384 1.00 36.88 863 TRP A C 1
ATOM 6696 O O . TRP A 1 863 ? -14.574 -12.837 -18.049 1.00 36.88 863 TRP A O 1
ATOM 6706 N N . THR A 1 864 ? -14.764 -10.600 -17.931 1.00 32.72 864 THR A N 1
ATOM 6707 C CA . THR A 1 864 ? -14.604 -10.329 -19.365 1.00 32.72 864 THR A CA 1
ATOM 6708 C C . THR A 1 864 ? -13.164 -9.895 -19.639 1.00 32.72 864 THR A C 1
ATOM 6710 O O . THR A 1 864 ? -12.518 -9.235 -18.824 1.00 32.72 864 THR A O 1
ATOM 6713 N N . LEU A 1 865 ? -12.609 -10.361 -20.754 1.00 36.56 865 LEU A N 1
ATOM 6714 C CA . LEU A 1 865 ? -11.215 -10.143 -21.128 1.00 36.56 865 LEU A CA 1
ATOM 6715 C C . LEU A 1 865 ? -11.174 -8.930 -22.064 1.00 36.56 865 LEU A C 1
ATOM 6717 O O . LEU A 1 865 ? -11.566 -9.051 -23.219 1.00 36.56 865 LEU A O 1
ATOM 6721 N N . GLU A 1 866 ? -10.744 -7.761 -21.577 1.00 36.44 866 GLU A N 1
ATOM 6722 C CA . GLU A 1 866 ? -10.538 -6.610 -22.465 1.00 36.44 866 GLU A CA 1
ATOM 6723 C C . GLU A 1 866 ? -9.316 -6.840 -23.359 1.00 36.44 866 GLU A C 1
ATOM 6725 O O . GLU A 1 866 ? -8.210 -7.160 -22.907 1.00 36.44 866 GLU A O 1
ATOM 6730 N N . ALA A 1 867 ? -9.554 -6.691 -24.657 1.00 43.41 867 ALA A N 1
ATOM 6731 C CA . ALA A 1 867 ? -8.563 -6.726 -25.713 1.00 43.41 867 ALA A CA 1
ATOM 6732 C C . ALA A 1 867 ? -7.526 -5.603 -25.512 1.00 43.41 867 ALA A C 1
ATOM 6734 O O . ALA A 1 867 ? -7.877 -4.438 -25.353 1.00 43.41 867 ALA A O 1
ATOM 6735 N N . GLY A 1 868 ? -6.231 -5.941 -25.519 1.00 51.28 868 GLY A N 1
ATOM 6736 C CA . GLY A 1 868 ? -5.163 -4.933 -25.505 1.00 51.28 868 GLY A CA 1
ATOM 6737 C C . GLY A 1 868 ? -5.158 -4.090 -26.787 1.00 51.28 868 GLY A C 1
ATOM 6738 O O . GLY A 1 868 ? -5.779 -4.470 -27.777 1.00 51.28 868 GLY A O 1
ATOM 6739 N N . ALA A 1 869 ? -4.406 -2.983 -26.808 1.00 61.38 869 ALA A N 1
ATOM 6740 C CA . ALA A 1 869 ? -4.357 -2.054 -27.949 1.00 61.38 869 ALA A CA 1
ATOM 6741 C C . ALA A 1 869 ? -4.121 -2.743 -29.312 1.00 61.38 869 ALA A C 1
ATOM 6743 O O . ALA A 1 869 ? -4.730 -2.367 -30.306 1.00 61.38 869 ALA A O 1
ATOM 6744 N N . LEU A 1 870 ? -3.294 -3.794 -29.347 1.00 68.38 870 LEU A N 1
ATOM 6745 C CA . LEU A 1 870 ? -3.011 -4.590 -30.551 1.00 68.38 870 LEU A CA 1
ATOM 6746 C C . LEU A 1 870 ? -4.170 -5.492 -31.001 1.00 68.38 870 LEU A C 1
ATOM 6748 O O . LEU A 1 870 ? -4.279 -5.799 -32.183 1.00 68.38 870 LEU A O 1
ATOM 6752 N N . VAL A 1 871 ? -5.017 -5.932 -30.071 1.00 63.16 871 VAL A N 1
ATOM 6753 C CA . VAL A 1 871 ? -6.208 -6.743 -30.369 1.00 63.16 871 VAL A CA 1
ATOM 6754 C C . VAL A 1 871 ? -7.357 -5.837 -30.813 1.00 63.16 871 VAL A C 1
ATOM 6756 O O . VAL A 1 871 ? -8.074 -6.166 -31.750 1.00 63.16 871 VAL A O 1
ATOM 6759 N N . LEU A 1 872 ? -7.496 -4.659 -30.194 1.00 59.16 872 LEU A N 1
ATOM 6760 C CA . LEU A 1 872 ? -8.474 -3.644 -30.603 1.00 59.16 872 LEU A CA 1
ATOM 6761 C C . LEU A 1 872 ? -8.166 -3.054 -31.986 1.00 59.16 872 LEU A C 1
ATOM 6763 O O . LEU A 1 872 ? -9.079 -2.677 -32.713 1.00 59.16 872 LEU A O 1
ATOM 6767 N N . ALA A 1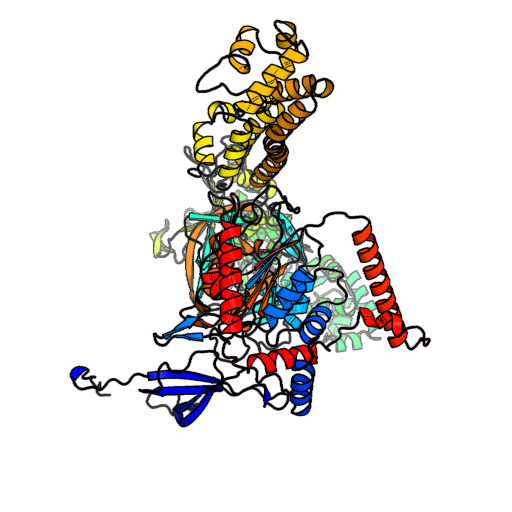 873 ? -6.886 -2.995 -32.358 1.00 66.19 873 ALA A N 1
ATOM 6768 C CA . ALA A 1 873 ? -6.439 -2.508 -33.657 1.00 66.19 873 ALA A CA 1
ATOM 6769 C C . ALA A 1 873 ? -6.446 -3.576 -34.772 1.00 66.19 873 ALA A C 1
ATOM 6771 O O . ALA A 1 873 ? -5.909 -3.297 -35.842 1.00 66.19 873 ALA A O 1
ATOM 6772 N N . ASP A 1 874 ? -6.996 -4.784 -34.565 1.00 72.88 874 ASP A N 1
ATOM 6773 C CA . ASP A 1 874 ? -7.029 -5.855 -35.584 1.00 72.88 874 ASP A CA 1
ATOM 6774 C C . ASP A 1 874 ? -7.604 -5.347 -36.927 1.00 72.88 874 ASP A C 1
ATOM 6776 O O . ASP A 1 874 ? -8.654 -4.697 -36.966 1.00 72.88 874 ASP A O 1
ATOM 6780 N N . LEU A 1 875 ? -6.888 -5.629 -38.027 1.00 75.00 875 LEU A N 1
ATOM 6781 C CA . LEU A 1 875 ? -7.093 -5.127 -39.402 1.00 75.00 875 LEU A CA 1
ATOM 6782 C C . LEU A 1 875 ? -6.849 -3.614 -39.614 1.00 75.00 875 LEU A C 1
ATOM 6784 O O . LEU A 1 875 ? -7.055 -3.085 -40.711 1.00 75.00 875 LEU A O 1
ATOM 6788 N N . GLY A 1 876 ? -6.375 -2.915 -38.582 1.00 79.19 876 GLY A N 1
ATOM 6789 C CA . GLY A 1 876 ? -6.099 -1.481 -38.556 1.00 79.19 876 GLY A CA 1
ATOM 6790 C C . GLY A 1 876 ? -4.630 -1.133 -38.307 1.00 79.19 876 GLY A C 1
ATOM 6791 O O . GLY A 1 876 ? -3.718 -1.756 -38.854 1.00 79.19 876 GLY A O 1
ATOM 6792 N N . LEU A 1 877 ? -4.406 -0.094 -37.495 1.00 84.06 877 LEU A N 1
ATOM 6793 C CA . LEU A 1 877 ? -3.078 0.436 -37.162 1.00 84.06 877 LEU A CA 1
ATOM 6794 C C . LEU A 1 877 ? -2.938 0.597 -35.642 1.00 84.06 877 LEU A C 1
ATOM 6796 O O . LEU A 1 877 ? -3.720 1.307 -35.016 1.00 84.06 877 LEU A O 1
ATOM 6800 N N . ALA A 1 878 ? -1.906 0.005 -35.052 1.00 85.06 878 ALA A N 1
ATOM 6801 C CA . ALA A 1 878 ? -1.536 0.228 -33.660 1.00 85.06 878 ALA A CA 1
ATOM 6802 C C . ALA A 1 878 ? -0.359 1.210 -33.579 1.00 85.06 878 ALA A C 1
ATOM 6804 O O . ALA A 1 878 ? 0.766 0.874 -33.952 1.00 85.06 878 ALA A O 1
ATOM 6805 N N . ALA A 1 879 ? -0.617 2.418 -33.080 1.00 85.56 879 ALA A N 1
ATOM 6806 C CA . ALA A 1 879 ? 0.386 3.443 -32.823 1.00 85.56 879 ALA A CA 1
ATOM 6807 C C . ALA A 1 879 ? 0.883 3.347 -31.369 1.00 85.56 879 ALA A C 1
ATOM 6809 O O . ALA A 1 879 ? 0.107 3.530 -30.432 1.00 85.56 879 ALA A O 1
ATOM 6810 N N . ILE A 1 880 ? 2.171 3.051 -31.174 1.00 86.88 880 ILE A N 1
ATOM 6811 C CA . ILE A 1 880 ? 2.783 2.817 -29.858 1.00 86.88 880 ILE A CA 1
ATOM 6812 C C . ILE A 1 880 ? 3.900 3.829 -29.613 1.00 86.88 880 ILE A C 1
ATOM 6814 O O . ILE A 1 880 ? 4.981 3.731 -30.196 1.00 86.88 880 ILE A O 1
ATOM 6818 N N . ASP A 1 881 ? 3.650 4.778 -28.718 1.00 85.75 881 ASP A N 1
ATOM 6819 C CA . ASP A 1 881 ? 4.645 5.772 -28.317 1.00 85.75 881 ASP A CA 1
ATOM 6820 C C . ASP A 1 881 ? 5.469 5.301 -27.110 1.00 85.75 881 ASP A C 1
ATOM 6822 O O . ASP A 1 881 ? 4.981 4.561 -26.252 1.00 85.75 881 ASP A O 1
ATOM 6826 N N . GLU A 1 882 ? 6.721 5.746 -27.032 1.00 82.88 882 GLU A N 1
ATOM 6827 C CA . GLU A 1 882 ? 7.702 5.358 -26.011 1.00 82.88 882 GLU A CA 1
ATOM 6828 C C . GLU A 1 882 ? 7.839 3.833 -25.843 1.00 82.88 882 GLU A C 1
ATOM 6830 O O . GLU A 1 882 ? 7.837 3.303 -24.723 1.00 82.88 882 GLU A O 1
ATOM 6835 N N . ILE A 1 883 ? 7.947 3.099 -26.958 1.00 85.06 883 ILE A N 1
ATOM 6836 C CA . ILE A 1 883 ? 8.039 1.629 -26.945 1.00 85.06 883 ILE A CA 1
ATOM 6837 C C . ILE A 1 883 ? 9.244 1.128 -26.124 1.00 85.06 883 ILE A C 1
ATOM 6839 O O . ILE A 1 883 ? 9.206 0.026 -25.574 1.00 85.06 883 ILE A O 1
ATOM 6843 N N . GLU A 1 884 ? 10.294 1.945 -25.963 1.00 81.38 884 GLU A N 1
ATOM 6844 C CA . GLU A 1 884 ? 11.456 1.621 -25.131 1.00 81.38 884 GLU A CA 1
ATOM 6845 C C . GLU A 1 884 ? 11.110 1.510 -23.637 1.00 81.38 884 GLU A C 1
ATOM 6847 O O . GLU A 1 884 ? 11.763 0.773 -22.901 1.00 81.38 884 GLU A O 1
ATOM 6852 N N . LYS A 1 885 ? 10.051 2.186 -23.171 1.00 74.94 885 LYS A N 1
ATOM 6853 C CA . LYS A 1 885 ? 9.650 2.203 -21.750 1.00 74.94 885 LYS A CA 1
ATOM 6854 C C . LYS A 1 885 ? 8.674 1.089 -21.375 1.00 74.94 885 LYS A C 1
ATOM 6856 O O . LYS A 1 885 ? 8.184 1.053 -20.247 1.00 74.94 885 LYS A O 1
ATOM 6861 N N . MET A 1 886 ? 8.404 0.180 -22.307 1.00 69.06 886 MET A N 1
ATOM 6862 C CA . MET A 1 886 ? 7.472 -0.921 -22.124 1.00 69.06 886 MET A CA 1
ATOM 6863 C C . MET A 1 886 ? 7.972 -1.943 -21.107 1.00 69.06 886 MET A C 1
ATOM 6865 O O . MET A 1 886 ? 9.151 -2.310 -21.103 1.00 69.06 886 MET A O 1
ATOM 6869 N N . ASN A 1 887 ? 7.064 -2.444 -20.268 1.00 60.78 887 ASN A N 1
ATOM 6870 C CA . ASN A 1 887 ? 7.401 -3.466 -19.285 1.00 60.78 887 ASN A CA 1
ATOM 6871 C C . ASN A 1 887 ? 7.727 -4.828 -19.960 1.00 60.78 887 ASN A C 1
ATOM 6873 O O . ASN A 1 887 ? 7.319 -5.081 -21.095 1.00 60.78 887 ASN A O 1
ATOM 6877 N N . PRO A 1 888 ? 8.448 -5.745 -19.286 1.00 59.28 888 PRO A N 1
ATOM 6878 C CA . PRO A 1 888 ? 8.862 -7.016 -19.889 1.00 59.28 888 PRO A CA 1
ATOM 6879 C C . PRO A 1 888 ? 7.721 -7.964 -20.300 1.00 59.28 888 PRO A C 1
ATOM 6881 O O . PRO A 1 888 ? 7.922 -8.793 -21.184 1.00 59.28 888 PRO A O 1
ATOM 6884 N N . GLN A 1 889 ? 6.544 -7.869 -19.669 1.00 58.03 889 GLN A N 1
ATOM 6885 C CA . GLN A 1 889 ? 5.389 -8.718 -19.996 1.00 58.03 889 GLN A CA 1
ATOM 6886 C C . GLN A 1 889 ? 4.754 -8.281 -21.318 1.00 58.03 889 GLN A C 1
ATOM 6888 O O . GLN A 1 889 ? 4.534 -9.110 -22.200 1.00 58.03 889 GLN A O 1
ATOM 6893 N N . ASP A 1 890 ? 4.559 -6.976 -21.492 1.00 63.75 890 ASP A N 1
ATOM 6894 C CA . ASP A 1 890 ? 4.029 -6.392 -22.721 1.00 63.75 890 ASP A CA 1
ATOM 6895 C C . ASP A 1 890 ? 5.017 -6.563 -23.879 1.00 63.75 890 ASP A C 1
ATOM 6897 O O . ASP A 1 890 ? 4.608 -6.915 -24.983 1.00 63.75 890 ASP A O 1
ATOM 6901 N N . ARG A 1 891 ? 6.332 -6.473 -23.619 1.00 69.81 891 ARG A N 1
ATOM 6902 C CA . ARG A 1 891 ? 7.369 -6.799 -24.619 1.00 69.81 891 ARG A CA 1
ATOM 6903 C C . ARG A 1 891 ? 7.212 -8.222 -25.183 1.00 69.81 891 ARG A C 1
ATOM 6905 O O . ARG A 1 891 ? 7.429 -8.421 -26.377 1.00 69.81 891 ARG A O 1
ATOM 6912 N N . SER A 1 892 ? 6.819 -9.201 -24.359 1.00 67.50 892 SER A N 1
ATOM 6913 C CA . SER A 1 892 ? 6.551 -10.576 -24.815 1.00 67.50 892 SER A CA 1
ATOM 6914 C C . SER A 1 892 ? 5.281 -10.667 -25.663 1.00 67.50 892 SER A C 1
ATOM 6916 O O . SER A 1 892 ? 5.278 -11.366 -26.674 1.00 67.50 892 SER A O 1
ATOM 6918 N N . ALA A 1 893 ? 4.222 -9.948 -25.281 1.00 67.69 893 ALA A N 1
ATOM 6919 C CA . ALA A 1 893 ? 2.961 -9.929 -26.021 1.00 67.69 893 ALA A CA 1
ATOM 6920 C C . ALA A 1 893 ? 3.112 -9.262 -27.399 1.00 67.69 893 ALA A C 1
ATOM 6922 O O . ALA A 1 893 ? 2.593 -9.773 -28.386 1.00 67.69 893 ALA A O 1
ATOM 6923 N N . ILE A 1 894 ? 3.880 -8.171 -27.496 1.00 78.88 894 ILE A N 1
ATOM 6924 C CA . ILE A 1 894 ? 4.196 -7.527 -28.782 1.00 78.88 894 ILE A CA 1
ATOM 6925 C C . ILE A 1 894 ? 5.041 -8.440 -29.668 1.00 78.88 894 ILE A C 1
ATOM 6927 O O . ILE A 1 894 ? 4.803 -8.525 -30.870 1.00 78.88 894 ILE A O 1
ATOM 6931 N N . HIS A 1 895 ? 6.013 -9.143 -29.083 1.00 80.12 895 HIS A N 1
ATOM 6932 C CA . HIS A 1 895 ? 6.842 -10.088 -29.826 1.00 80.12 895 HIS A CA 1
ATOM 6933 C C . HIS A 1 895 ? 6.004 -11.197 -30.473 1.00 80.12 895 HIS A C 1
ATOM 6935 O O . HIS A 1 895 ? 6.234 -11.548 -31.628 1.00 80.12 895 HIS A O 1
ATOM 6941 N N . GLU A 1 896 ? 5.034 -11.740 -29.738 1.00 76.62 896 GLU A N 1
ATOM 6942 C CA . GLU A 1 896 ? 4.082 -12.725 -30.254 1.00 76.62 896 GLU A CA 1
ATOM 6943 C C . GLU A 1 896 ? 3.159 -12.113 -31.315 1.00 76.62 896 GLU A C 1
ATOM 6945 O O . GLU A 1 896 ? 3.053 -12.652 -32.416 1.00 76.62 896 GLU A O 1
ATOM 6950 N N . ALA A 1 897 ? 2.588 -10.937 -31.038 1.00 79.19 897 ALA A N 1
ATOM 6951 C CA . ALA A 1 897 ? 1.678 -10.240 -31.940 1.00 79.19 897 ALA A CA 1
ATOM 6952 C C . ALA A 1 897 ? 2.310 -9.915 -33.301 1.00 79.19 897 ALA A C 1
ATOM 6954 O O . ALA A 1 897 ? 1.707 -10.182 -34.335 1.00 79.19 897 ALA A O 1
ATOM 6955 N N . MET A 1 898 ? 3.533 -9.376 -33.323 1.00 83.06 898 MET A N 1
ATOM 6956 C CA . MET A 1 898 ? 4.229 -9.005 -34.565 1.00 83.06 898 MET A CA 1
ATOM 6957 C C . MET A 1 898 ? 4.738 -10.220 -35.357 1.00 83.06 898 MET A C 1
ATOM 6959 O O . MET A 1 898 ? 5.010 -10.106 -36.553 1.00 83.06 898 MET A O 1
ATOM 6963 N N . GLU A 1 899 ? 4.904 -11.374 -34.704 1.00 78.25 899 GLU A N 1
ATOM 6964 C CA . GLU A 1 899 ? 5.370 -12.601 -35.357 1.00 78.25 899 GLU A CA 1
ATOM 6965 C C . GLU A 1 899 ? 4.220 -13.469 -35.863 1.00 78.25 899 GLU A C 1
ATOM 6967 O O . GLU A 1 899 ? 4.251 -13.943 -36.993 1.00 78.25 899 GLU A O 1
ATOM 6972 N N . GLN A 1 900 ? 3.217 -13.692 -35.018 1.00 74.50 900 GLN A N 1
ATOM 6973 C CA . GLN A 1 900 ? 2.148 -14.660 -35.249 1.00 74.50 900 GLN A CA 1
ATOM 6974 C C . GLN A 1 900 ? 0.817 -13.991 -35.617 1.00 74.50 900 GLN A C 1
ATOM 6976 O O . GLN A 1 900 ? -0.141 -14.695 -35.936 1.00 74.50 900 GLN A O 1
ATOM 6981 N N . GLN A 1 901 ? 0.740 -12.651 -35.571 1.00 73.94 901 GLN A N 1
ATOM 6982 C CA . GLN A 1 901 ? -0.495 -11.861 -35.720 1.00 73.94 901 GLN A CA 1
ATOM 6983 C C . GLN A 1 901 ? -1.611 -12.298 -34.767 1.00 73.94 901 GLN A C 1
ATOM 6985 O O . GLN A 1 901 ? -2.801 -12.193 -35.078 1.00 73.94 901 GLN A O 1
ATOM 6990 N N . ARG A 1 902 ? -1.208 -12.839 -33.615 1.00 74.44 902 ARG A N 1
ATOM 6991 C CA . ARG A 1 902 ? -2.064 -13.389 -32.571 1.00 74.44 902 ARG A CA 1
ATOM 6992 C C . ARG A 1 902 ? -1.410 -13.168 -31.216 1.00 74.44 902 ARG A C 1
ATOM 6994 O O . ARG A 1 902 ? -0.188 -13.099 -31.124 1.00 74.44 902 ARG A O 1
ATOM 7001 N N . ILE A 1 903 ? -2.229 -13.085 -30.178 1.00 62.62 903 ILE A N 1
ATOM 7002 C CA . ILE A 1 903 ? -1.795 -12.984 -28.787 1.00 62.62 903 ILE A CA 1
ATOM 7003 C C . ILE A 1 903 ? -2.496 -14.084 -28.000 1.00 62.62 903 ILE A C 1
ATOM 7005 O O . ILE A 1 903 ? -3.726 -14.110 -27.896 1.00 62.62 903 ILE A O 1
ATOM 7009 N N . SER A 1 904 ? -1.718 -14.989 -27.421 1.00 57.69 904 SER A N 1
ATOM 7010 C CA . SER A 1 904 ? -2.216 -15.989 -26.491 1.00 57.69 904 SER A CA 1
ATOM 7011 C C . SER A 1 904 ? -2.350 -15.387 -25.093 1.00 57.69 904 SER A C 1
ATOM 7013 O O . SER A 1 904 ? -1.414 -14.851 -24.499 1.00 57.69 904 SER A O 1
ATOM 7015 N N . VAL A 1 905 ? -3.559 -15.461 -24.541 1.00 50.50 905 VAL A N 1
ATOM 7016 C CA . VAL A 1 905 ? -3.850 -15.001 -23.187 1.00 50.50 905 VAL A CA 1
ATOM 7017 C C . VAL A 1 905 ? -4.235 -16.200 -22.342 1.00 50.50 905 VAL A C 1
ATOM 7019 O O . VAL A 1 905 ? -5.265 -16.834 -22.556 1.00 50.50 905 VAL A O 1
ATOM 7022 N N . ALA A 1 906 ? -3.400 -16.484 -21.345 1.00 42.78 906 ALA A N 1
ATOM 7023 C CA . ALA A 1 906 ? -3.703 -17.404 -20.259 1.00 42.78 906 ALA A CA 1
ATOM 7024 C C . ALA A 1 906 ? -3.879 -16.594 -18.966 1.00 42.78 906 ALA A C 1
ATOM 7026 O O . ALA A 1 906 ? -2.914 -16.293 -18.257 1.00 42.78 906 ALA A O 1
ATOM 7027 N N . LYS A 1 907 ? -5.116 -16.182 -18.665 1.00 36.62 907 LYS A N 1
ATOM 7028 C CA . LYS A 1 907 ? -5.453 -15.407 -17.457 1.00 36.62 907 LYS A CA 1
ATOM 7029 C C . LYS A 1 907 ? -6.763 -15.919 -16.860 1.00 36.62 907 LYS A C 1
ATOM 7031 O O . LYS A 1 907 ? -7.693 -16.238 -17.584 1.00 36.62 907 LYS A O 1
ATOM 7036 N N . ALA A 1 908 ? -6.833 -16.005 -15.530 1.00 32.72 908 ALA A N 1
ATOM 7037 C CA . ALA A 1 908 ? -8.057 -16.349 -14.790 1.00 32.72 908 ALA A CA 1
ATOM 7038 C C . ALA A 1 908 ? -8.777 -17.644 -15.250 1.00 32.72 908 ALA A C 1
ATOM 7040 O O . ALA A 1 908 ? -9.998 -17.727 -15.179 1.00 32.72 908 ALA A O 1
ATOM 7041 N N . GLY A 1 909 ? -8.034 -18.661 -15.709 1.00 30.72 909 GLY A N 1
ATOM 7042 C CA . GLY A 1 909 ? -8.608 -19.929 -16.190 1.00 30.72 909 GLY A CA 1
ATOM 7043 C C . GLY A 1 909 ? -9.150 -19.887 -17.624 1.00 30.72 909 GLY A C 1
ATOM 7044 O O . GLY A 1 909 ? -9.640 -20.902 -18.108 1.00 30.72 909 GLY A O 1
ATOM 7045 N N . ILE A 1 910 ? -9.026 -18.748 -18.309 1.00 35.81 910 ILE A N 1
ATOM 7046 C CA . ILE A 1 910 ? -9.328 -18.587 -19.729 1.00 35.81 910 ILE A CA 1
ATOM 7047 C C . ILE A 1 910 ? -8.009 -18.718 -20.492 1.00 35.81 910 ILE A C 1
ATOM 7049 O O . ILE A 1 910 ? -7.084 -17.924 -20.291 1.00 35.81 910 ILE A O 1
ATOM 7053 N N . THR A 1 911 ? -7.926 -19.737 -21.344 1.00 40.66 911 THR A N 1
ATOM 7054 C CA . THR A 1 911 ? -6.885 -19.880 -22.364 1.00 40.66 911 THR A CA 1
ATOM 7055 C C . THR A 1 911 ? -7.522 -19.521 -23.697 1.00 40.66 911 THR A C 1
ATOM 7057 O O . THR A 1 911 ? -8.325 -20.288 -24.221 1.00 40.66 911 THR A O 1
ATOM 7060 N N . ALA A 1 912 ? -7.210 -18.336 -24.212 1.00 45.56 912 ALA A N 1
ATOM 7061 C CA . ALA A 1 912 ? -7.764 -17.830 -25.462 1.00 45.56 912 ALA A CA 1
ATOM 7062 C C . ALA A 1 912 ? -6.650 -17.296 -26.365 1.00 45.56 912 ALA A C 1
ATOM 7064 O O . ALA A 1 912 ? -5.629 -16.806 -25.884 1.00 45.56 912 ALA A O 1
ATOM 7065 N N . VAL A 1 913 ? -6.856 -17.385 -27.676 1.00 56.19 913 VAL A N 1
ATOM 7066 C CA . VAL A 1 913 ? -5.964 -16.810 -28.687 1.00 56.19 913 VAL A CA 1
ATOM 7067 C C . VAL A 1 913 ? -6.720 -15.683 -29.375 1.00 56.19 913 VAL A C 1
ATOM 7069 O O . VAL A 1 913 ? -7.719 -15.929 -30.047 1.00 56.19 913 VAL A O 1
ATOM 7072 N N . LEU A 1 914 ? -6.256 -14.453 -29.184 1.00 59.97 914 LEU A N 1
ATOM 7073 C CA . LEU A 1 914 ? -6.837 -13.246 -29.767 1.00 59.97 914 LEU A CA 1
ATOM 7074 C C . LEU A 1 914 ? -6.098 -12.909 -31.065 1.00 59.97 914 LEU A C 1
ATOM 7076 O O . LEU A 1 914 ? -4.882 -13.082 -31.131 1.00 59.97 914 LEU A O 1
ATOM 7080 N N . GLN A 1 915 ? -6.801 -12.445 -32.099 1.00 64.44 915 GLN A N 1
ATOM 7081 C CA . GLN A 1 915 ? -6.152 -11.975 -33.330 1.00 64.44 915 GLN A CA 1
ATOM 7082 C C . GLN A 1 915 ? -5.603 -10.553 -33.134 1.00 64.44 915 GLN A C 1
ATOM 7084 O O . GLN A 1 915 ? -6.179 -9.751 -32.403 1.00 64.44 915 GLN A O 1
ATOM 7089 N N . SER A 1 916 ? -4.478 -10.255 -33.780 1.00 75.12 916 SER A N 1
ATOM 7090 C CA . SER A 1 916 ? -3.836 -8.934 -33.781 1.00 75.12 916 SER A CA 1
ATOM 7091 C C . SER A 1 916 ? -3.186 -8.650 -35.142 1.00 75.12 916 SER A C 1
ATOM 7093 O O . SER A 1 916 ? -2.013 -8.279 -35.228 1.00 75.12 916 SER A O 1
ATOM 7095 N N . ARG A 1 917 ? -3.938 -8.883 -36.225 1.00 79.44 917 ARG A N 1
ATOM 7096 C CA . ARG A 1 917 ? -3.568 -8.691 -37.639 1.00 79.44 917 ARG A CA 1
ATOM 7097 C C . ARG A 1 917 ? -3.572 -7.200 -37.981 1.00 79.44 917 ARG A C 1
ATOM 7099 O O . ARG A 1 917 ? -4.408 -6.733 -38.744 1.00 79.44 917 ARG A O 1
ATOM 7106 N N . CYS A 1 918 ? -2.698 -6.440 -37.338 1.00 80.69 918 CYS A N 1
ATOM 7107 C CA . CYS A 1 918 ? -2.616 -4.990 -37.472 1.00 80.69 918 CYS A CA 1
ATOM 7108 C C . CYS A 1 918 ? -1.206 -4.554 -37.871 1.00 80.69 918 CYS A C 1
ATOM 7110 O O . CYS A 1 918 ? -0.221 -5.232 -37.563 1.00 80.69 918 CYS A O 1
ATOM 7112 N N . ALA A 1 919 ? -1.103 -3.402 -38.530 1.00 88.25 919 ALA A N 1
ATOM 7113 C CA . ALA A 1 919 ? 0.177 -2.740 -38.736 1.00 88.25 919 ALA A CA 1
ATOM 7114 C C . ALA A 1 91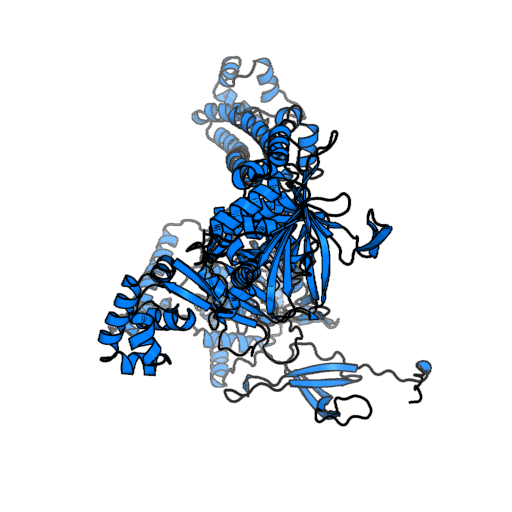9 ? 0.619 -2.052 -37.434 1.00 88.25 919 ALA A C 1
ATOM 7116 O O . ALA A 1 919 ? -0.191 -1.421 -36.756 1.00 88.25 919 ALA A O 1
ATOM 7117 N N . VAL A 1 920 ? 1.903 -2.148 -37.081 1.00 90.25 920 VAL A N 1
ATOM 7118 C CA . VAL A 1 920 ? 2.472 -1.479 -35.903 1.00 90.25 920 VAL A CA 1
ATOM 7119 C C . VAL A 1 920 ? 3.279 -0.263 -36.346 1.00 90.25 920 VAL A C 1
ATOM 7121 O O . VAL A 1 920 ? 4.226 -0.388 -37.125 1.00 90.25 920 VAL A O 1
ATOM 7124 N N . LEU A 1 921 ? 2.922 0.908 -35.824 1.00 92.75 921 LEU A N 1
ATOM 7125 C CA . LEU A 1 921 ? 3.690 2.145 -35.931 1.00 92.75 921 LEU A CA 1
ATOM 7126 C C . LEU A 1 921 ? 4.237 2.494 -34.548 1.00 92.75 921 LEU A C 1
ATOM 7128 O O . LEU A 1 921 ? 3.475 2.826 -33.646 1.00 92.75 921 LEU A O 1
ATOM 7132 N N . ALA A 1 922 ? 5.549 2.416 -34.360 1.00 92.00 922 ALA A N 1
ATOM 7133 C CA . ALA A 1 922 ? 6.170 2.642 -33.060 1.00 92.00 922 ALA A CA 1
ATOM 7134 C C . ALA A 1 922 ? 7.110 3.850 -33.071 1.00 92.00 922 ALA A C 1
ATOM 7136 O O . ALA A 1 922 ? 7.780 4.118 -34.069 1.00 92.00 922 ALA A O 1
ATOM 7137 N N . ALA A 1 923 ? 7.206 4.542 -31.938 1.00 91.25 923 ALA A N 1
ATOM 7138 C CA . ALA A 1 923 ? 8.209 5.573 -31.699 1.00 91.25 923 ALA A CA 1
ATOM 7139 C C . ALA A 1 923 ? 9.087 5.204 -30.501 1.00 91.25 923 ALA A C 1
ATOM 7141 O O . ALA A 1 923 ? 8.593 4.763 -29.463 1.00 91.25 923 ALA A O 1
ATOM 7142 N N . ALA A 1 924 ? 10.397 5.400 -30.655 1.00 89.88 924 ALA A N 1
ATOM 7143 C CA . ALA A 1 924 ? 11.386 5.174 -29.608 1.00 89.88 924 ALA A CA 1
ATOM 7144 C C . ALA A 1 924 ? 12.335 6.367 -29.462 1.00 89.88 924 ALA A C 1
ATOM 7146 O O . ALA A 1 924 ? 12.636 7.081 -30.428 1.00 89.88 924 ALA A O 1
ATOM 7147 N N . ASN A 1 925 ? 12.852 6.561 -28.252 1.00 88.25 925 ASN A N 1
ATOM 7148 C CA . ASN A 1 925 ? 13.916 7.526 -27.968 1.00 88.25 925 ASN A CA 1
ATOM 7149 C C . ASN A 1 925 ? 15.265 6.815 -27.737 1.00 88.25 925 ASN A C 1
ATOM 7151 O O . ASN A 1 925 ? 15.290 5.711 -27.182 1.00 88.25 925 ASN A O 1
ATOM 7155 N N . PRO A 1 926 ? 16.404 7.423 -28.125 1.00 83.56 926 PRO A N 1
ATOM 7156 C CA . PRO A 1 926 ? 17.725 6.885 -27.820 1.00 83.56 926 PRO A CA 1
ATOM 7157 C C . PRO A 1 926 ? 17.995 6.925 -26.307 1.00 83.56 926 PRO A C 1
ATOM 7159 O O . PRO A 1 926 ? 17.590 7.858 -25.611 1.00 83.56 926 PRO A O 1
ATOM 7162 N N . LYS A 1 927 ? 18.750 5.943 -25.796 1.00 79.12 927 LYS A N 1
ATOM 7163 C CA . LYS A 1 927 ? 19.056 5.739 -24.361 1.00 79.12 927 LYS A CA 1
ATOM 7164 C C . LYS A 1 927 ? 19.600 6.976 -23.636 1.00 79.12 927 LYS A C 1
ATOM 7166 O O . LYS A 1 927 ? 19.424 7.094 -22.427 1.00 79.12 927 LYS A O 1
ATOM 7171 N N . PHE A 1 928 ? 20.284 7.872 -24.347 1.00 73.62 928 PHE A N 1
ATOM 7172 C CA . PHE A 1 928 ? 20.918 9.068 -23.780 1.00 73.62 928 PHE A CA 1
ATOM 7173 C C . PHE A 1 928 ? 20.299 10.383 -24.276 1.00 73.62 928 PHE A C 1
ATOM 7175 O O . PHE A 1 928 ? 20.898 11.439 -24.099 1.00 73.62 928 PHE A O 1
ATOM 7182 N N . GLY A 1 929 ? 19.121 10.331 -24.906 1.00 69.38 929 GLY A N 1
ATOM 7183 C CA . GLY A 1 929 ? 18.393 11.513 -25.377 1.00 69.38 929 GLY A CA 1
ATOM 7184 C C . GLY A 1 929 ? 18.953 12.177 -26.639 1.00 69.38 929 GLY A C 1
ATOM 7185 O O . GLY A 1 929 ? 18.276 13.035 -27.189 1.00 69.38 929 GLY A O 1
ATOM 7186 N N . ARG A 1 930 ? 20.136 11.772 -27.117 1.00 75.00 930 ARG A N 1
ATOM 7187 C CA . ARG A 1 930 ? 20.668 12.134 -28.437 1.00 75.00 930 ARG A CA 1
ATOM 7188 C C . ARG A 1 930 ? 21.152 10.913 -29.202 1.00 75.00 930 ARG A C 1
ATOM 7190 O O . ARG A 1 930 ? 21.714 9.993 -28.601 1.00 75.00 930 ARG A O 1
ATOM 7197 N N . PHE A 1 931 ? 20.938 10.936 -30.506 1.00 76.12 931 PHE A N 1
ATOM 7198 C CA . PHE A 1 931 ? 21.371 9.917 -31.447 1.00 76.12 931 PHE A CA 1
ATOM 7199 C C . PHE A 1 931 ? 22.841 10.128 -31.862 1.00 76.12 931 PHE A C 1
ATOM 7201 O O . PHE A 1 931 ? 23.271 11.249 -32.123 1.00 76.12 931 PHE A O 1
ATOM 7208 N N . ASP A 1 932 ? 23.626 9.049 -31.895 1.00 74.62 932 ASP A N 1
ATOM 7209 C CA . ASP A 1 932 ? 25.046 9.025 -32.268 1.00 74.62 932 ASP A CA 1
ATOM 7210 C C . ASP A 1 932 ? 25.217 8.305 -33.615 1.00 74.62 932 ASP A C 1
ATOM 7212 O O . ASP A 1 932 ? 24.889 7.128 -33.753 1.00 74.62 932 ASP A O 1
ATOM 7216 N N . GLU A 1 933 ? 25.741 9.006 -34.617 1.00 67.88 933 GLU A N 1
ATOM 7217 C CA . GLU A 1 933 ? 25.872 8.507 -35.994 1.00 67.88 933 GLU A CA 1
ATOM 7218 C C . GLU A 1 933 ? 26.964 7.452 -36.167 1.00 67.88 933 GLU A C 1
ATOM 7220 O O . GLU A 1 933 ? 26.965 6.705 -37.144 1.00 67.88 933 GLU A O 1
ATOM 7225 N N . HIS A 1 934 ? 27.892 7.370 -35.213 1.00 72.75 934 HIS A N 1
ATOM 7226 C CA . HIS A 1 934 ? 29.007 6.430 -35.258 1.00 72.75 934 HIS A CA 1
ATOM 7227 C C . HIS A 1 934 ? 28.696 5.103 -34.553 1.00 72.75 934 HIS A C 1
ATOM 7229 O O . HIS A 1 934 ? 29.556 4.223 -34.494 1.00 72.75 934 HIS A O 1
ATOM 7235 N N . LYS A 1 935 ? 27.482 4.944 -34.007 1.00 71.38 935 LYS A N 1
ATOM 7236 C CA . LYS A 1 935 ? 27.029 3.731 -33.314 1.00 71.38 935 LYS A CA 1
ATOM 7237 C C . LYS A 1 935 ? 25.828 3.100 -33.999 1.00 71.38 935 LYS A C 1
ATOM 7239 O O . LYS A 1 935 ? 25.011 3.763 -34.630 1.00 71.38 935 LYS A O 1
ATOM 7244 N N . TYR A 1 936 ? 25.657 1.801 -33.795 1.00 71.44 936 TYR A N 1
ATOM 7245 C CA . TYR A 1 936 ? 24.522 1.074 -34.350 1.00 71.44 936 TYR A CA 1
ATOM 7246 C C . TYR A 1 936 ? 23.211 1.385 -33.619 1.00 71.44 936 TYR A C 1
ATOM 7248 O O . TYR A 1 936 ? 23.185 1.528 -32.397 1.00 71.44 936 TYR A O 1
ATOM 7256 N N . ILE A 1 937 ? 22.100 1.427 -34.363 1.00 72.31 937 ILE A N 1
ATOM 7257 C CA . ILE A 1 937 ? 20.747 1.691 -33.837 1.00 72.31 937 ILE A CA 1
ATOM 7258 C C . ILE A 1 937 ? 20.391 0.721 -32.697 1.00 72.31 937 ILE A C 1
ATOM 7260 O O . ILE A 1 937 ? 19.872 1.129 -31.657 1.00 72.31 937 ILE A O 1
ATOM 7264 N N . SER A 1 938 ? 20.735 -0.561 -32.854 1.00 70.81 938 SER A N 1
ATOM 7265 C CA . SER A 1 938 ? 20.474 -1.621 -31.871 1.00 70.81 938 SER A CA 1
ATOM 7266 C C . SER A 1 938 ? 21.166 -1.407 -30.523 1.00 70.81 938 SER A C 1
ATOM 7268 O O . SER A 1 938 ? 20.676 -1.861 -29.493 1.00 70.81 938 SER A O 1
ATOM 7270 N N . GLU A 1 939 ? 22.305 -0.716 -30.502 1.00 73.75 939 GLU A N 1
ATOM 7271 C CA . GLU A 1 939 ? 23.037 -0.421 -29.266 1.00 73.75 939 GLU A CA 1
ATOM 7272 C C . GLU A 1 939 ? 22.452 0.803 -28.548 1.00 73.75 939 GLU A C 1
ATOM 7274 O O . GLU A 1 939 ? 22.524 0.912 -27.317 1.00 73.75 939 GLU A O 1
ATOM 7279 N N . GLN A 1 940 ? 21.812 1.693 -29.309 1.00 77.50 940 GLN A N 1
ATOM 7280 C CA . GLN A 1 940 ? 21.328 2.995 -28.859 1.00 77.50 940 GLN A CA 1
ATOM 7281 C C . GLN A 1 940 ? 19.883 2.994 -28.348 1.00 77.50 940 GLN A C 1
ATOM 7283 O O . GLN A 1 940 ? 19.526 3.896 -27.594 1.00 77.50 940 GLN A O 1
ATOM 7288 N N . ILE A 1 941 ? 19.070 1.987 -28.682 1.00 79.38 941 ILE A N 1
ATOM 7289 C CA . ILE A 1 941 ? 17.673 1.853 -28.228 1.00 79.38 941 ILE A CA 1
ATOM 7290 C C . ILE A 1 941 ? 17.558 0.732 -27.191 1.00 79.38 941 ILE A C 1
ATOM 7292 O O . ILE A 1 941 ? 18.269 -0.271 -27.261 1.00 79.38 941 ILE A O 1
ATOM 7296 N N . ASP A 1 942 ? 16.681 0.888 -26.196 1.00 80.75 942 ASP A N 1
ATOM 7297 C CA . ASP A 1 942 ? 16.373 -0.171 -25.221 1.00 80.75 942 ASP A CA 1
ATOM 7298 C C . ASP A 1 942 ? 15.343 -1.184 -25.757 1.00 80.75 942 ASP A C 1
ATOM 7300 O O . ASP A 1 942 ? 14.291 -1.415 -25.164 1.00 80.75 942 ASP A O 1
ATOM 7304 N N . LEU A 1 943 ? 15.641 -1.788 -26.913 1.00 81.06 943 LEU A N 1
ATOM 7305 C CA . LEU A 1 943 ? 14.826 -2.840 -27.524 1.00 81.06 943 LEU A CA 1
ATOM 7306 C C . LEU A 1 943 ? 15.683 -4.072 -27.859 1.00 81.06 943 LEU A C 1
ATOM 7308 O O . LEU A 1 943 ? 16.780 -3.928 -28.401 1.00 81.06 943 LEU A O 1
ATOM 7312 N N . PRO A 1 944 ? 15.199 -5.298 -27.584 1.00 78.88 944 PRO A N 1
ATOM 7313 C CA . PRO A 1 944 ? 15.869 -6.523 -28.009 1.00 78.88 944 PRO A CA 1
ATOM 7314 C C . PRO A 1 944 ? 16.033 -6.584 -29.541 1.00 78.88 944 PRO A C 1
ATOM 7316 O O . PRO A 1 944 ? 15.070 -6.285 -30.254 1.00 78.88 944 PRO A O 1
ATOM 7319 N N . PRO A 1 945 ? 17.171 -7.079 -30.071 1.00 77.00 945 PRO A N 1
ATOM 7320 C CA . PRO A 1 945 ? 17.371 -7.259 -31.514 1.00 77.00 945 PRO A CA 1
ATOM 7321 C C . PRO A 1 945 ? 16.272 -8.089 -32.193 1.00 77.00 945 PRO A C 1
ATOM 7323 O O . PRO A 1 945 ? 15.898 -7.815 -33.328 1.00 77.00 945 PRO A O 1
ATOM 7326 N N . ALA A 1 946 ? 15.693 -9.056 -31.471 1.00 75.62 946 ALA A N 1
ATOM 7327 C CA . ALA A 1 946 ? 14.571 -9.858 -31.950 1.00 75.62 946 ALA A CA 1
ATOM 7328 C C . ALA A 1 946 ? 13.324 -9.010 -32.270 1.00 75.62 946 ALA A C 1
ATOM 7330 O O . ALA A 1 946 ? 12.648 -9.274 -33.260 1.00 75.62 946 ALA A O 1
ATOM 7331 N N . LEU A 1 947 ? 13.017 -7.979 -31.475 1.00 80.94 947 LEU A N 1
ATOM 7332 C CA . LEU A 1 947 ? 11.910 -7.061 -31.771 1.00 80.94 947 LEU A CA 1
ATOM 7333 C C . LEU A 1 947 ? 12.278 -6.085 -32.892 1.00 80.94 947 LEU A C 1
ATOM 7335 O O . LEU A 1 947 ? 11.473 -5.873 -33.791 1.00 80.94 947 LEU A O 1
ATOM 7339 N N . LEU A 1 948 ? 13.508 -5.558 -32.893 1.00 81.56 948 LEU A N 1
ATOM 7340 C CA . LEU A 1 948 ? 13.983 -4.658 -33.953 1.00 81.56 948 LEU A CA 1
ATOM 7341 C C . LEU A 1 948 ? 13.929 -5.312 -35.340 1.00 81.56 948 LEU A C 1
ATOM 7343 O O . LEU A 1 948 ? 13.479 -4.684 -36.287 1.00 81.56 948 LEU A O 1
ATOM 7347 N N . SER A 1 949 ? 14.297 -6.592 -35.445 1.00 77.19 949 SER A N 1
ATOM 7348 C CA . SER A 1 949 ? 14.250 -7.347 -36.707 1.00 77.19 949 SER A CA 1
ATOM 7349 C C . SER A 1 949 ? 12.842 -7.570 -37.282 1.00 77.19 949 SER A C 1
ATOM 7351 O O . SER A 1 949 ? 12.718 -8.059 -38.402 1.00 77.19 949 SER A O 1
ATOM 7353 N N . ARG A 1 950 ? 11.782 -7.261 -36.519 1.00 81.44 950 ARG A N 1
ATOM 7354 C CA . ARG A 1 950 ? 10.380 -7.430 -36.940 1.00 81.44 950 ARG A CA 1
ATOM 7355 C C . ARG A 1 950 ? 9.753 -6.169 -37.513 1.00 81.44 950 ARG A C 1
ATOM 7357 O O . ARG A 1 950 ? 8.661 -6.270 -38.072 1.00 81.44 950 ARG A O 1
ATOM 7364 N N . PHE A 1 951 ? 10.419 -5.028 -37.365 1.00 86.25 951 PHE A N 1
ATOM 7365 C CA . PHE A 1 951 ? 10.068 -3.811 -38.080 1.00 86.25 951 PHE A CA 1
ATOM 7366 C C . PHE A 1 951 ? 10.631 -3.888 -39.495 1.00 86.25 951 PHE A C 1
ATOM 7368 O O . PHE A 1 951 ? 11.815 -4.166 -39.681 1.00 86.25 951 PHE A O 1
ATOM 7375 N N . ASP A 1 952 ? 9.773 -3.657 -40.483 1.00 83.75 952 ASP A N 1
ATOM 7376 C CA . ASP A 1 952 ? 10.144 -3.705 -41.896 1.00 83.75 952 ASP A CA 1
ATOM 7377 C C . ASP A 1 952 ? 10.907 -2.433 -42.292 1.00 83.75 952 ASP A C 1
ATOM 7379 O O . ASP A 1 952 ? 11.862 -2.490 -43.067 1.00 83.75 952 ASP A O 1
ATOM 7383 N N . ILE A 1 953 ? 10.529 -1.294 -41.695 1.00 85.00 953 ILE A N 1
ATOM 7384 C CA . ILE A 1 953 ? 11.153 0.013 -41.918 1.00 85.00 953 ILE A CA 1
ATOM 7385 C C . ILE A 1 953 ? 11.536 0.635 -40.573 1.00 85.00 953 ILE A C 1
ATOM 7387 O O . ILE A 1 953 ? 10.710 0.753 -39.666 1.00 85.00 953 ILE A O 1
ATOM 7391 N N . ILE A 1 954 ? 12.792 1.071 -40.451 1.00 86.44 954 ILE A N 1
ATOM 7392 C CA . ILE A 1 954 ? 13.296 1.795 -39.280 1.00 86.44 954 ILE A CA 1
ATOM 7393 C C . ILE A 1 954 ? 13.847 3.143 -39.743 1.00 86.44 954 ILE A C 1
ATOM 7395 O O . ILE A 1 954 ? 14.830 3.190 -40.481 1.00 86.44 954 ILE A O 1
ATOM 7399 N N . PHE A 1 955 ? 13.238 4.236 -39.286 1.00 87.00 955 PHE A N 1
ATOM 7400 C CA . PHE A 1 955 ? 13.702 5.594 -39.556 1.00 87.00 955 PHE A CA 1
ATOM 7401 C C . PHE A 1 955 ? 14.558 6.115 -38.407 1.00 87.00 955 PHE A C 1
ATOM 7403 O O . PHE A 1 955 ? 14.119 6.129 -37.256 1.00 87.00 955 PHE A O 1
ATOM 7410 N N . SER A 1 956 ? 15.766 6.582 -38.727 1.00 84.19 956 SER A N 1
ATOM 7411 C CA . SER A 1 956 ? 16.604 7.371 -37.823 1.00 84.19 956 SER A CA 1
ATOM 7412 C C . SER A 1 956 ? 16.401 8.856 -38.110 1.00 84.19 956 SER A C 1
ATOM 7414 O O . SER A 1 956 ? 16.910 9.385 -39.098 1.00 84.19 956 SER A O 1
ATOM 7416 N N . MET A 1 957 ? 15.659 9.527 -37.245 1.00 82.56 957 MET A N 1
ATOM 7417 C CA . MET A 1 957 ? 15.369 10.948 -37.332 1.00 82.56 957 MET A CA 1
ATOM 7418 C C . MET A 1 957 ? 16.377 11.709 -36.462 1.00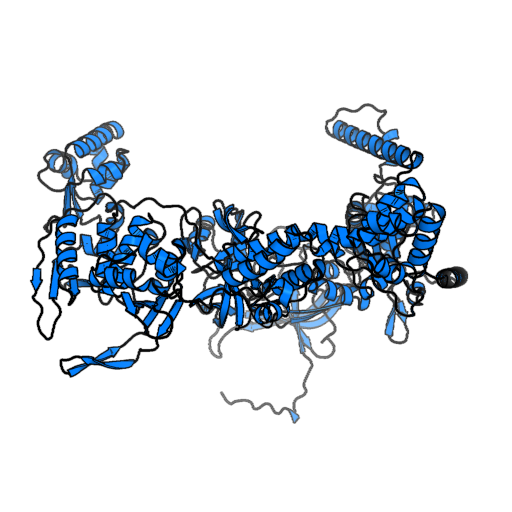 82.56 957 MET A C 1
ATOM 7420 O O . MET A 1 957 ? 16.308 11.673 -35.231 1.00 82.56 957 MET A O 1
ATOM 7424 N N . ILE A 1 958 ? 17.344 12.356 -37.108 1.00 80.50 958 ILE A N 1
ATOM 7425 C CA . ILE A 1 958 ? 18.447 13.062 -36.447 1.00 80.50 958 ILE A CA 1
ATOM 7426 C C . ILE A 1 958 ? 18.254 14.559 -36.650 1.00 80.50 958 ILE A C 1
ATOM 7428 O O . ILE A 1 958 ? 18.103 15.017 -37.784 1.00 80.50 958 ILE A O 1
ATOM 7432 N N . ASP A 1 959 ? 18.288 15.313 -35.555 1.00 77.75 959 ASP A N 1
ATOM 7433 C CA . ASP A 1 959 ? 18.233 16.770 -35.593 1.00 77.75 959 ASP A CA 1
ATOM 7434 C C . ASP A 1 959 ? 19.634 17.337 -35.880 1.00 77.75 959 ASP A C 1
ATOM 7436 O O . ASP A 1 959 ? 20.499 17.396 -35.001 1.00 77.75 959 ASP A O 1
ATOM 7440 N N . ARG A 1 960 ? 19.895 17.686 -37.147 1.00 78.00 960 ARG A N 1
ATOM 7441 C CA . ARG A 1 960 ? 21.151 18.315 -37.581 1.00 78.00 960 ARG A CA 1
ATOM 7442 C C . ARG A 1 960 ? 20.900 19.797 -37.879 1.00 78.00 960 ARG A C 1
ATOM 7444 O O . ARG A 1 960 ? 20.198 20.071 -38.853 1.00 78.00 960 ARG A O 1
ATOM 7451 N N . PRO A 1 961 ? 21.525 20.736 -37.146 1.00 76.06 961 PRO A N 1
ATOM 7452 C CA . PRO A 1 961 ? 21.334 22.162 -37.387 1.00 76.06 961 PRO A CA 1
ATOM 7453 C C . PRO A 1 961 ? 21.885 22.542 -38.766 1.00 76.06 961 PRO A C 1
ATOM 7455 O O . PRO A 1 961 ? 23.074 22.366 -39.051 1.00 76.06 961 PRO A O 1
ATOM 7458 N N . GLN A 1 962 ? 21.016 23.054 -39.632 1.00 80.31 962 GLN A N 1
ATOM 7459 C CA . GLN A 1 962 ? 21.340 23.488 -40.988 1.00 80.31 962 GLN A CA 1
ATOM 7460 C C . GLN A 1 962 ? 20.636 24.814 -41.255 1.00 80.31 962 GLN A C 1
ATOM 7462 O O . GLN A 1 962 ? 19.422 24.851 -41.406 1.00 80.31 962 GLN A O 1
ATOM 7467 N N . ALA A 1 963 ? 21.406 25.898 -41.379 1.00 80.06 963 ALA A N 1
ATOM 7468 C CA . ALA A 1 963 ? 20.874 27.263 -41.397 1.00 80.06 963 ALA A CA 1
ATOM 7469 C C . ALA A 1 963 ? 19.773 27.518 -42.445 1.00 80.06 963 ALA A C 1
ATOM 7471 O O . ALA A 1 963 ? 18.857 28.292 -42.180 1.00 80.06 963 ALA A O 1
ATOM 7472 N N . ASP A 1 964 ? 19.848 26.884 -43.618 1.00 81.88 964 ASP A N 1
ATOM 7473 C CA . ASP A 1 964 ? 18.839 27.054 -44.668 1.00 81.88 964 ASP A CA 1
ATOM 7474 C C . ASP A 1 964 ? 17.561 26.256 -44.377 1.00 81.88 964 ASP A C 1
ATOM 7476 O O . ASP A 1 964 ? 16.473 26.828 -44.415 1.00 81.88 964 ASP A O 1
ATOM 7480 N N . ARG A 1 965 ? 17.680 24.987 -43.959 1.00 77.62 965 ARG A N 1
ATOM 7481 C CA . ARG A 1 965 ? 16.530 24.166 -43.539 1.00 77.62 965 ARG A CA 1
ATOM 7482 C C . ARG A 1 965 ? 15.860 24.691 -42.274 1.00 77.62 965 ARG A C 1
ATOM 7484 O O . ARG A 1 965 ? 14.637 24.692 -42.198 1.00 77.62 965 ARG A O 1
ATOM 7491 N N . ASP A 1 966 ? 16.637 25.147 -41.296 1.00 81.94 966 ASP A N 1
ATOM 7492 C CA . ASP A 1 966 ? 16.122 25.691 -40.036 1.00 81.94 966 ASP A CA 1
ATOM 7493 C C . ASP A 1 966 ? 15.356 26.994 -40.282 1.00 81.94 966 ASP A C 1
ATOM 7495 O O . ASP A 1 966 ? 14.347 27.255 -39.628 1.00 81.94 966 ASP A O 1
ATOM 7499 N N . ARG A 1 967 ? 15.796 27.797 -41.263 1.00 83.56 967 ARG A N 1
ATOM 7500 C CA . ARG A 1 967 ? 15.078 28.997 -41.706 1.00 83.56 967 ARG A CA 1
ATOM 7501 C C . ARG A 1 967 ? 13.738 28.636 -42.340 1.00 83.56 967 ARG A C 1
ATOM 7503 O O . ARG A 1 967 ? 12.730 29.220 -41.955 1.00 83.56 967 ARG A O 1
ATOM 7510 N N . GLU A 1 968 ? 13.718 27.676 -43.262 1.00 81.38 968 GLU A N 1
ATOM 7511 C CA . GLU A 1 968 ? 12.486 27.207 -43.911 1.00 81.38 968 GLU A CA 1
ATOM 7512 C C . GLU A 1 968 ? 11.514 26.567 -42.903 1.00 81.38 968 GLU A C 1
ATOM 7514 O O . GLU A 1 968 ? 10.321 26.870 -42.909 1.00 81.38 968 GLU A O 1
ATOM 7519 N N . LEU A 1 969 ? 12.027 25.754 -41.971 1.00 81.50 969 LEU A N 1
ATOM 7520 C CA . LEU A 1 969 ? 11.266 25.159 -40.870 1.00 81.50 969 LEU A CA 1
ATOM 7521 C C . LEU A 1 969 ? 10.667 26.232 -39.952 1.00 81.50 969 LEU A C 1
ATOM 7523 O O . LEU A 1 969 ? 9.477 26.180 -39.640 1.00 81.50 969 LEU A O 1
ATOM 7527 N N . ALA A 1 970 ? 11.468 27.214 -39.529 1.00 83.19 970 ALA A N 1
ATOM 7528 C CA . ALA A 1 970 ? 11.004 28.310 -38.683 1.00 83.19 970 ALA A CA 1
ATOM 7529 C C . ALA A 1 970 ? 9.944 29.158 -39.397 1.00 83.19 970 ALA A C 1
ATOM 7531 O O . ALA A 1 970 ? 8.924 29.501 -38.798 1.00 83.19 970 ALA A O 1
ATOM 7532 N N . GLU A 1 971 ? 10.145 29.458 -40.682 1.00 83.88 971 GLU A N 1
ATOM 7533 C CA . GLU A 1 971 ? 9.169 30.182 -41.493 1.00 83.88 971 GLU A CA 1
ATOM 7534 C C . GLU A 1 971 ? 7.852 29.403 -41.610 1.00 83.88 971 GLU A C 1
ATOM 7536 O O . GLU A 1 971 ? 6.780 29.986 -41.422 1.00 83.88 971 GLU A O 1
ATOM 7541 N N . HIS A 1 972 ? 7.918 28.086 -41.832 1.00 82.50 972 HIS A N 1
ATOM 7542 C CA . HIS A 1 972 ? 6.742 27.214 -41.889 1.00 82.50 972 HIS A CA 1
ATOM 7543 C C . HIS A 1 972 ? 6.001 27.142 -40.550 1.00 82.50 972 HIS A C 1
ATOM 7545 O O . HIS A 1 972 ? 4.774 27.220 -40.522 1.00 82.50 972 HIS A O 1
ATOM 7551 N N . ILE A 1 973 ? 6.711 27.041 -39.425 1.00 81.50 973 ILE A N 1
ATOM 7552 C CA . ILE A 1 973 ? 6.093 27.015 -38.090 1.00 81.50 973 ILE A CA 1
ATOM 7553 C C . ILE A 1 973 ? 5.407 28.355 -37.788 1.00 81.50 973 ILE A C 1
ATOM 7555 O O . ILE A 1 973 ? 4.242 28.379 -37.386 1.00 81.50 973 ILE A O 1
ATOM 7559 N N . LEU A 1 974 ? 6.089 29.481 -38.025 1.00 82.69 974 LEU A N 1
ATOM 7560 C CA . LEU A 1 974 ? 5.556 30.822 -37.756 1.00 82.69 974 LEU A CA 1
ATOM 7561 C C . LEU A 1 974 ? 4.335 31.150 -38.625 1.00 82.69 974 LEU A C 1
ATOM 7563 O O . LEU A 1 974 ? 3.348 31.699 -38.126 1.00 82.69 974 LEU A O 1
ATOM 7567 N N . LYS A 1 975 ? 4.367 30.781 -39.911 1.00 80.31 975 LYS A N 1
ATOM 7568 C CA . LYS A 1 975 ? 3.208 30.890 -40.808 1.00 80.31 975 LYS A CA 1
ATOM 7569 C C . LYS A 1 975 ? 2.049 30.002 -40.335 1.00 80.31 975 LYS A C 1
ATOM 7571 O O . LYS A 1 975 ? 0.918 30.479 -40.295 1.00 80.31 975 LYS A O 1
ATOM 7576 N N . GLY A 1 976 ? 2.323 28.779 -39.873 1.00 77.81 976 GLY A N 1
ATOM 7577 C CA . GLY A 1 976 ? 1.315 27.888 -39.286 1.00 77.81 976 GLY A CA 1
ATOM 7578 C C . GLY A 1 976 ? 0.648 28.462 -38.028 1.00 77.81 976 GLY A C 1
ATOM 7579 O O . GLY A 1 976 ? -0.578 28.428 -37.906 1.00 77.81 976 GLY A O 1
ATOM 7580 N N . HIS A 1 977 ? 1.420 29.072 -37.120 1.00 80.69 977 HIS A N 1
ATOM 7581 C CA . HIS A 1 977 ? 0.875 29.782 -35.953 1.00 80.69 977 HIS A CA 1
ATOM 7582 C C . HIS A 1 977 ? -0.028 30.952 -36.359 1.00 80.69 977 HIS A C 1
ATOM 7584 O O . HIS A 1 977 ? -1.135 31.087 -35.835 1.00 80.69 977 HIS A O 1
ATOM 7590 N N . ARG A 1 978 ? 0.407 31.754 -37.340 1.00 74.75 978 ARG A N 1
ATOM 7591 C CA . ARG A 1 978 ? -0.377 32.870 -37.885 1.00 74.75 978 ARG A CA 1
ATOM 7592 C C . ARG A 1 978 ? -1.701 32.397 -38.493 1.00 74.75 978 ARG A C 1
ATOM 7594 O O . ARG A 1 978 ? -2.728 33.032 -38.274 1.00 74.75 978 ARG A O 1
ATOM 7601 N N . VAL A 1 979 ? -1.703 31.264 -39.196 1.00 74.12 979 VAL A N 1
ATOM 7602 C CA . VAL A 1 979 ? -2.924 30.622 -39.718 1.00 74.12 979 VAL A CA 1
ATOM 7603 C C . VAL A 1 979 ? -3.865 30.196 -38.586 1.00 74.12 979 VAL A C 1
ATOM 7605 O O . VAL A 1 979 ? -5.066 30.460 -38.648 1.00 74.12 979 VAL A O 1
ATOM 7608 N N . GLY A 1 980 ? -3.336 29.601 -37.513 1.00 70.62 980 GLY A N 1
ATOM 7609 C CA . GLY A 1 980 ? -4.125 29.247 -36.328 1.00 70.62 980 GLY A CA 1
ATOM 7610 C C . GLY A 1 980 ? -4.775 30.458 -35.642 1.00 70.62 980 GLY A C 1
ATOM 7611 O O . GLY A 1 980 ? -5.941 30.399 -35.249 1.00 70.62 980 GLY A O 1
ATOM 7612 N N . GLU A 1 981 ? -4.059 31.580 -35.537 1.00 76.44 981 GLU A N 1
ATOM 7613 C CA . GLU A 1 981 ? -4.591 32.836 -34.990 1.00 76.44 981 GLU A CA 1
ATOM 7614 C C . GLU A 1 981 ? -5.699 33.439 -35.859 1.00 76.44 981 GLU A C 1
ATOM 7616 O O . GLU A 1 981 ? -6.703 33.929 -35.335 1.00 76.44 981 GLU A O 1
ATOM 7621 N N . ILE A 1 982 ? -5.547 33.372 -37.185 1.00 71.12 982 ILE A N 1
ATOM 7622 C CA . ILE A 1 982 ? -6.552 33.837 -38.149 1.00 71.12 982 ILE A CA 1
ATOM 7623 C C . ILE A 1 982 ? -7.826 32.985 -38.057 1.00 71.12 982 ILE A C 1
ATOM 7625 O O . ILE A 1 982 ? -8.919 33.547 -37.967 1.00 71.12 982 ILE A O 1
ATOM 7629 N N . ARG A 1 983 ? -7.709 31.649 -37.977 1.00 68.81 983 ARG A N 1
ATOM 7630 C CA . ARG A 1 983 ? -8.868 30.756 -37.780 1.00 68.81 983 ARG A CA 1
ATOM 7631 C C . ARG A 1 983 ? -9.631 31.063 -36.493 1.00 68.81 983 ARG A C 1
ATOM 7633 O O . ARG A 1 983 ? -10.852 31.180 -36.526 1.00 68.81 983 ARG A O 1
ATOM 7640 N N . ARG A 1 984 ? -8.922 31.297 -35.384 1.00 68.94 984 ARG A N 1
ATOM 7641 C CA . ARG A 1 984 ? -9.544 31.671 -34.101 1.00 68.94 984 ARG A CA 1
ATOM 7642 C C . ARG A 1 984 ? -10.254 33.033 -34.167 1.00 68.94 984 ARG A C 1
ATOM 7644 O O . ARG A 1 984 ? -11.304 33.206 -33.555 1.00 68.94 984 ARG A O 1
ATOM 7651 N N . ARG A 1 985 ? -9.717 34.006 -34.914 1.00 68.75 985 ARG A N 1
ATOM 7652 C CA . ARG A 1 985 ? -10.388 35.301 -35.154 1.00 68.75 985 ARG A CA 1
ATOM 7653 C C . ARG A 1 985 ? -11.624 35.161 -36.049 1.00 68.75 985 ARG A C 1
ATOM 7655 O O . ARG A 1 985 ? -12.615 35.848 -35.809 1.00 68.75 985 ARG A O 1
ATOM 7662 N N . ARG A 1 986 ? -11.598 34.228 -37.008 1.00 66.50 986 ARG A N 1
ATOM 7663 C CA . ARG A 1 986 ? -12.745 33.866 -37.856 1.00 66.50 986 ARG A CA 1
ATOM 7664 C C . ARG A 1 986 ? -13.876 33.212 -37.070 1.00 66.50 986 ARG A C 1
ATOM 7666 O O . ARG A 1 986 ? -15.020 33.618 -37.240 1.00 66.50 986 ARG A O 1
ATOM 7673 N N . GLU A 1 987 ? -13.568 32.292 -36.163 1.00 64.12 987 GLU A N 1
ATOM 7674 C CA . GLU A 1 987 ? -14.555 31.708 -35.237 1.00 64.12 987 GLU A CA 1
ATOM 7675 C C . GLU A 1 987 ? -15.166 32.755 -34.286 1.00 64.12 987 GLU A C 1
ATOM 7677 O O . GLU A 1 987 ? -16.319 32.630 -33.884 1.00 64.12 987 GLU A O 1
ATOM 7682 N N . ALA A 1 988 ? -14.427 33.829 -33.984 1.00 66.38 988 ALA A N 1
ATOM 7683 C CA . ALA A 1 988 ? -14.897 34.981 -33.213 1.00 66.38 988 ALA A CA 1
ATOM 7684 C C . ALA A 1 988 ? -15.586 36.081 -34.057 1.00 66.38 988 ALA A C 1
ATOM 7686 O O . ALA A 1 988 ? -15.891 37.150 -33.528 1.00 66.38 988 ALA A O 1
ATOM 7687 N N . GLY A 1 989 ? -15.830 35.852 -35.355 1.00 60.66 989 GLY A N 1
ATOM 7688 C CA . GLY A 1 989 ? -16.586 36.763 -36.229 1.00 60.66 989 GLY A CA 1
ATOM 7689 C C . GLY A 1 989 ? -15.825 37.992 -36.749 1.00 60.66 989 GLY A C 1
ATOM 7690 O O . GLY A 1 989 ? -16.451 38.933 -37.229 1.00 60.66 989 GLY A O 1
ATOM 7691 N N . LEU A 1 990 ? -14.491 38.010 -36.672 1.00 63.88 990 LEU A N 1
ATOM 7692 C CA . LEU A 1 990 ? -13.638 39.126 -37.103 1.00 63.88 990 LEU A CA 1
ATOM 7693 C C . LEU A 1 990 ? -12.757 38.683 -38.288 1.00 63.88 990 LEU A C 1
ATOM 7695 O O . LEU A 1 990 ? -11.709 38.080 -38.058 1.00 63.88 990 LEU A O 1
ATOM 7699 N N . VAL A 1 991 ? -13.143 38.945 -39.550 1.00 56.44 991 VAL A N 1
ATOM 7700 C CA . VAL A 1 991 ? -12.325 38.542 -40.726 1.00 56.44 991 VAL A CA 1
ATOM 7701 C C . VAL A 1 991 ? -12.321 39.558 -41.872 1.00 56.44 991 VAL A C 1
ATOM 7703 O O . VAL A 1 991 ? -13.355 40.129 -42.204 1.00 56.44 991 VAL A O 1
ATOM 7706 N N . THR A 1 992 ? -11.156 39.691 -42.519 1.00 59.69 992 THR A N 1
ATOM 7707 C CA . THR A 1 992 ? -10.901 40.297 -43.843 1.00 59.69 992 THR A CA 1
ATOM 7708 C C . THR A 1 992 ? -10.425 39.242 -44.867 1.00 59.69 992 THR A C 1
ATOM 7710 O O . THR A 1 992 ? -9.828 38.225 -44.503 1.00 59.69 992 THR A O 1
ATOM 7713 N N . GLU A 1 993 ? -10.682 39.491 -46.159 1.00 54.16 993 GLU A N 1
ATOM 7714 C CA . GLU A 1 993 ? -10.565 38.550 -47.299 1.00 54.16 993 GLU A CA 1
ATOM 7715 C C . GLU A 1 993 ? -9.140 38.036 -47.621 1.00 54.16 993 GLU A C 1
ATOM 7717 O O . GLU A 1 993 ? -8.997 36.993 -48.252 1.00 54.16 993 GLU A O 1
ATOM 7722 N N . GLU A 1 994 ? -8.072 38.664 -47.115 1.00 53.81 994 GLU A N 1
ATOM 7723 C CA . GLU A 1 994 ? -6.661 38.297 -47.390 1.00 53.81 994 GLU A CA 1
ATOM 7724 C C . GLU A 1 994 ? -6.187 36.972 -46.734 1.00 53.81 994 GLU A C 1
ATOM 7726 O O . GLU A 1 994 ? -5.024 36.585 -46.841 1.00 53.81 994 GLU A O 1
ATOM 7731 N N . SER A 1 995 ? -7.079 36.259 -46.041 1.00 55.97 995 SER A N 1
ATOM 7732 C CA . SER A 1 995 ? -6.756 35.128 -45.156 1.00 55.97 995 SER A CA 1
ATOM 7733 C C . SER A 1 995 ? -6.658 33.759 -45.851 1.00 55.97 995 SER A C 1
ATOM 7735 O O . SER A 1 995 ? -5.990 32.869 -45.335 1.00 55.97 995 SER A O 1
ATOM 7737 N N . GLN A 1 996 ? -7.304 33.561 -47.007 1.00 53.56 996 GLN A N 1
ATOM 7738 C CA . GLN A 1 996 ? -7.449 32.228 -47.625 1.00 53.56 996 GLN A CA 1
ATOM 7739 C C . GLN A 1 996 ? -6.168 31.705 -48.298 1.00 53.56 996 GLN A C 1
ATOM 7741 O O . GLN A 1 996 ? -5.855 30.526 -48.163 1.00 53.56 996 GLN A O 1
ATOM 7746 N N . ALA A 1 997 ? -5.377 32.568 -48.945 1.00 57.28 997 ALA A N 1
ATOM 7747 C CA . ALA A 1 997 ? -4.125 32.164 -49.605 1.00 57.28 997 ALA A CA 1
ATOM 7748 C C . ALA A 1 997 ? -3.018 31.737 -48.615 1.00 57.28 997 ALA A C 1
ATOM 7750 O O . ALA A 1 997 ? -2.078 31.037 -48.981 1.00 57.28 997 ALA A O 1
ATOM 7751 N N . LEU A 1 998 ? -3.122 32.152 -47.347 1.00 62.75 998 LEU A N 1
ATOM 7752 C CA . LEU A 1 998 ? -2.199 31.759 -46.276 1.00 62.75 998 LEU A CA 1
ATOM 7753 C C . LEU A 1 998 ? -2.560 30.396 -45.658 1.00 62.75 998 LEU A C 1
ATOM 7755 O O . LEU A 1 998 ? -1.695 29.764 -45.057 1.00 62.75 998 LEU A O 1
ATOM 7759 N N . GLU A 1 999 ? -3.815 29.947 -45.790 1.00 61.69 999 GLU A N 1
ATOM 7760 C CA . GLU A 1 999 ? -4.325 28.694 -45.209 1.00 61.69 999 GLU A CA 1
ATOM 7761 C C . GLU A 1 999 ? -3.992 27.457 -46.062 1.00 61.69 999 GLU A C 1
ATOM 7763 O O . GLU A 1 999 ? -3.818 26.373 -45.504 1.00 61.69 999 GLU A O 1
ATOM 7768 N N . GLU A 1 1000 ? -3.863 27.629 -47.381 1.00 62.91 1000 GLU A N 1
ATOM 7769 C CA . GLU A 1 1000 ? -3.729 26.555 -48.380 1.00 62.91 1000 GLU A CA 1
ATOM 7770 C C . GLU A 1 1000 ? -2.595 25.538 -48.095 1.00 62.91 1000 GLU A C 1
ATOM 7772 O O . GLU A 1 1000 ? -2.862 24.337 -48.161 1.00 62.91 1000 GLU A O 1
ATOM 7777 N N . PRO A 1 1001 ? -1.373 25.935 -47.669 1.00 65.06 1001 PRO A N 1
ATOM 7778 C CA . PRO A 1 1001 ? -0.288 24.985 -47.378 1.00 65.06 1001 PRO A CA 1
ATOM 7779 C C . PRO A 1 1001 ? -0.476 24.180 -46.080 1.00 65.06 1001 PRO A C 1
ATOM 7781 O O . PRO A 1 1001 ? 0.230 23.200 -45.851 1.00 65.06 1001 PRO A O 1
ATOM 7784 N N . TYR A 1 1002 ? -1.388 24.613 -45.202 1.00 67.94 1002 TYR A N 1
ATOM 7785 C CA . TYR A 1 1002 ? -1.643 24.011 -43.884 1.00 67.94 1002 TYR A CA 1
ATOM 7786 C C . TYR A 1 1002 ? -2.967 23.243 -43.838 1.00 67.94 1002 TYR A C 1
ATOM 7788 O O . TYR A 1 1002 ? -3.273 22.581 -42.841 1.00 67.94 1002 TYR A O 1
ATOM 7796 N N . THR A 1 1003 ? -3.766 23.328 -44.901 1.00 69.25 1003 THR A N 1
ATOM 7797 C CA . THR A 1 1003 ? -4.934 22.481 -45.129 1.00 69.25 1003 THR A CA 1
ATOM 7798 C C . THR A 1 1003 ? -4.528 21.195 -45.842 1.00 69.25 1003 THR A C 1
ATOM 7800 O O . THR A 1 1003 ? -3.816 21.258 -46.841 1.00 69.25 1003 THR A O 1
ATOM 7803 N N . PRO A 1 1004 ? -4.974 20.020 -45.371 1.00 74.62 1004 PRO A N 1
ATOM 7804 C CA . PRO A 1 1004 ? -4.708 18.781 -46.084 1.00 74.62 1004 PRO A CA 1
ATOM 7805 C C . PRO A 1 1004 ? -5.448 18.797 -47.430 1.00 74.62 1004 PRO A C 1
ATOM 7807 O O . PRO A 1 1004 ? -6.617 19.180 -47.488 1.00 74.62 1004 PRO A O 1
ATOM 7810 N N . HIS A 1 1005 ? -4.775 18.373 -48.505 1.00 78.75 1005 HIS A N 1
ATOM 7811 C CA . HIS A 1 1005 ? -5.375 18.301 -49.845 1.00 78.75 1005 HIS A CA 1
ATOM 7812 C C . HIS A 1 1005 ? -6.572 17.346 -49.892 1.00 78.75 1005 HIS A C 1
ATOM 7814 O O . HIS A 1 1005 ? -7.523 17.569 -50.636 1.00 78.75 1005 HIS A O 1
ATOM 7820 N N . LEU A 1 1006 ? -6.527 16.290 -49.079 1.00 80.44 1006 LEU A N 1
ATOM 7821 C CA . LEU A 1 1006 ? -7.628 15.370 -48.849 1.00 80.44 1006 LEU A CA 1
ATOM 7822 C C . LEU A 1 1006 ? -8.118 15.538 -47.415 1.00 80.44 1006 LEU A C 1
ATOM 7824 O O . LEU A 1 1006 ? -7.343 15.424 -46.466 1.00 80.44 1006 LEU A O 1
ATOM 7828 N N . ASN A 1 1007 ? -9.419 15.777 -47.252 1.00 80.75 1007 ASN A N 1
ATOM 7829 C CA . ASN A 1 1007 ? -10.036 15.806 -45.930 1.00 80.75 1007 ASN A CA 1
ATOM 7830 C C . ASN A 1 1007 ? -9.733 14.476 -45.198 1.00 80.75 1007 ASN A C 1
ATOM 7832 O O . ASN A 1 1007 ? -9.949 13.420 -45.796 1.00 80.75 1007 ASN A O 1
ATOM 7836 N N . PRO A 1 1008 ? -9.258 14.497 -43.937 1.00 79.75 1008 PRO A N 1
ATOM 7837 C CA . PRO A 1 1008 ? -8.989 13.298 -43.143 1.00 79.75 1008 PRO A CA 1
ATOM 7838 C C . PRO A 1 1008 ? -10.107 12.246 -43.161 1.00 79.75 1008 PRO A C 1
ATOM 7840 O O . PRO A 1 1008 ? -9.813 11.059 -43.296 1.00 79.75 1008 PRO A O 1
ATOM 7843 N N . ASP A 1 1009 ? -11.376 12.662 -43.106 1.00 78.19 1009 ASP A N 1
ATOM 7844 C CA . ASP A 1 1009 ? -12.518 11.737 -43.135 1.00 78.19 1009 ASP A CA 1
ATOM 7845 C C . ASP A 1 1009 ? -12.668 11.064 -44.504 1.00 78.19 1009 ASP A C 1
ATOM 7847 O O . ASP A 1 1009 ? -12.927 9.863 -44.608 1.00 78.19 1009 ASP A O 1
ATOM 7851 N N . PHE A 1 1010 ? -12.442 11.830 -45.572 1.00 83.94 1010 PHE A N 1
ATOM 7852 C CA . PHE A 1 1010 ? -12.445 11.313 -46.934 1.00 83.94 1010 PHE A CA 1
ATOM 7853 C C . PHE A 1 1010 ? -11.240 10.398 -47.190 1.00 83.94 1010 PHE A C 1
ATOM 7855 O O . PHE A 1 1010 ? -11.388 9.342 -47.796 1.00 83.94 1010 PHE A O 1
ATOM 7862 N N . LEU A 1 1011 ? -10.053 10.743 -46.682 1.00 84.12 1011 LEU A N 1
ATOM 7863 C CA . LEU A 1 1011 ? -8.862 9.899 -46.781 1.00 84.12 1011 LEU A CA 1
ATOM 7864 C C . LEU A 1 1011 ? -9.050 8.576 -46.023 1.00 84.12 1011 LEU A C 1
ATOM 7866 O O . LEU A 1 1011 ? -8.673 7.522 -46.529 1.00 84.12 1011 LEU A O 1
ATOM 7870 N N . ARG A 1 1012 ? -9.705 8.601 -44.857 1.00 82.88 1012 ARG A N 1
ATOM 7871 C CA . ARG A 1 1012 ? -10.073 7.396 -44.100 1.00 82.88 1012 ARG A CA 1
ATOM 7872 C C . ARG A 1 1012 ? -11.027 6.493 -44.899 1.00 82.88 1012 ARG A C 1
ATOM 7874 O O . ARG A 1 1012 ? -10.801 5.283 -44.963 1.00 82.88 1012 ARG A O 1
ATOM 7881 N N . LYS A 1 1013 ? -12.038 7.073 -45.565 1.00 84.62 1013 LYS A N 1
ATOM 7882 C CA . LYS A 1 1013 ? -12.929 6.372 -46.517 1.00 84.62 1013 LYS A CA 1
ATOM 7883 C C . LYS A 1 1013 ? -12.168 5.810 -47.719 1.00 84.62 1013 LYS A C 1
ATOM 7885 O O . LYS A 1 1013 ? -12.388 4.664 -48.101 1.00 84.62 1013 LYS A O 1
ATOM 7890 N N . TYR A 1 1014 ? -11.238 6.583 -48.278 1.00 86.81 1014 TYR A N 1
ATOM 7891 C CA . TYR A 1 1014 ? -10.385 6.176 -49.394 1.00 86.81 1014 TYR A CA 1
ATOM 7892 C C . TYR A 1 1014 ? -9.529 4.957 -49.018 1.00 86.81 1014 TYR A C 1
ATOM 7894 O O . TYR A 1 1014 ? -9.486 3.983 -49.768 1.00 86.81 1014 TYR A O 1
ATOM 7902 N N . VAL A 1 1015 ? -8.884 4.971 -47.845 1.00 85.25 1015 VAL A N 1
ATOM 7903 C CA . VAL A 1 1015 ? -8.090 3.838 -47.336 1.00 85.25 1015 VAL A CA 1
ATOM 7904 C C . VAL A 1 1015 ? -8.971 2.605 -47.133 1.00 85.25 1015 VAL A C 1
ATOM 7906 O O . VAL A 1 1015 ? -8.601 1.514 -47.566 1.00 85.25 1015 VAL A O 1
ATOM 7909 N N . ALA A 1 1016 ? -10.151 2.765 -46.526 1.00 79.81 1016 ALA A N 1
ATOM 7910 C CA . ALA A 1 1016 ? -11.095 1.665 -46.333 1.00 79.81 1016 ALA A CA 1
ATOM 7911 C C . ALA A 1 1016 ? -11.568 1.059 -47.667 1.00 79.81 1016 ALA A C 1
ATOM 7913 O O . ALA A 1 1016 ? -11.617 -0.161 -47.796 1.00 79.81 1016 ALA A O 1
ATOM 7914 N N . TYR A 1 1017 ? -11.850 1.892 -48.674 1.00 83.62 1017 TYR A N 1
ATOM 7915 C CA . TYR A 1 1017 ? -12.218 1.442 -50.018 1.00 83.62 1017 TYR A CA 1
ATOM 7916 C C . TYR A 1 1017 ? -11.061 0.721 -50.722 1.00 83.62 1017 TYR A C 1
ATOM 7918 O O . TYR A 1 1017 ? -11.250 -0.358 -51.280 1.00 83.62 1017 TYR A O 1
ATOM 7926 N N . ALA A 1 1018 ? -9.850 1.280 -50.674 1.00 82.31 1018 ALA A N 1
ATOM 7927 C CA . ALA A 1 1018 ? -8.678 0.705 -51.330 1.00 82.31 1018 ALA A CA 1
ATOM 7928 C C . ALA A 1 1018 ? -8.293 -0.667 -50.753 1.00 82.31 1018 ALA A C 1
ATOM 7930 O O . ALA A 1 1018 ? -7.911 -1.557 -51.509 1.00 82.31 1018 ALA A O 1
ATOM 7931 N N . LYS A 1 1019 ? -8.459 -0.874 -49.439 1.00 78.19 1019 LYS A N 1
ATOM 7932 C CA . LYS A 1 1019 ? -8.196 -2.168 -48.785 1.00 78.19 1019 LYS A CA 1
ATOM 7933 C C . LYS A 1 1019 ? -9.158 -3.293 -49.190 1.00 78.19 1019 LYS A C 1
ATOM 7935 O O . LYS A 1 1019 ? -8.859 -4.450 -48.913 1.00 78.19 1019 LYS A O 1
ATOM 7940 N N . ARG A 1 1020 ? -10.268 -2.982 -49.874 1.00 76.88 1020 ARG A N 1
ATOM 7941 C CA . ARG A 1 1020 ? -11.190 -3.972 -50.467 1.00 76.88 1020 ARG A CA 1
ATOM 7942 C C . ARG A 1 1020 ? -10.740 -4.454 -51.857 1.00 76.88 1020 ARG A C 1
ATOM 7944 O O . ARG A 1 1020 ? -11.379 -5.322 -52.444 1.00 76.88 1020 ARG A O 1
ATOM 7951 N N . ILE A 1 1021 ? -9.665 -3.885 -52.413 1.00 79.25 1021 ILE A N 1
ATOM 7952 C CA . ILE A 1 1021 ? -9.143 -4.230 -53.741 1.00 79.25 1021 ILE A CA 1
ATOM 7953 C C . ILE A 1 1021 ? -8.004 -5.247 -53.600 1.00 79.25 1021 ILE A C 1
ATOM 7955 O O . ILE A 1 1021 ? -7.059 -5.038 -52.843 1.00 79.25 1021 ILE A O 1
ATOM 7959 N N . TYR A 1 1022 ? -8.056 -6.321 -54.394 1.00 78.31 1022 TYR A N 1
ATOM 7960 C CA . TYR A 1 1022 ? -7.053 -7.391 -54.418 1.00 78.31 1022 TYR A CA 1
ATOM 7961 C C . TYR A 1 1022 ? -6.257 -7.360 -55.735 1.00 78.31 1022 TYR A C 1
ATOM 7963 O O . TYR A 1 1022 ? -6.592 -8.091 -56.672 1.00 78.31 1022 TYR A O 1
ATOM 7971 N N . PRO A 1 1023 ? -5.229 -6.498 -55.869 1.00 79.19 1023 PRO A N 1
ATOM 7972 C CA . PRO A 1 1023 ? -4.467 -6.390 -57.107 1.00 79.19 1023 PRO A CA 1
ATOM 7973 C C . PRO A 1 1023 ? -3.616 -7.641 -57.369 1.00 79.19 1023 PRO A C 1
ATOM 7975 O O . PRO A 1 1023 ? -2.974 -8.187 -56.468 1.00 79.19 1023 PRO A O 1
ATOM 7978 N N . ILE A 1 1024 ? -3.560 -8.059 -58.635 1.00 80.81 1024 ILE A N 1
ATOM 7979 C CA . ILE A 1 1024 ? -2.649 -9.106 -59.114 1.00 80.81 1024 ILE A CA 1
ATOM 7980 C C . ILE A 1 1024 ? -1.370 -8.432 -59.615 1.00 80.81 1024 ILE A C 1
ATOM 7982 O O . ILE A 1 1024 ? -1.420 -7.491 -60.405 1.00 80.81 1024 ILE A O 1
ATOM 7986 N N . MET A 1 1025 ? -0.216 -8.911 -59.149 1.00 80.75 1025 MET A N 1
ATOM 7987 C CA . MET A 1 1025 ? 1.084 -8.358 -59.526 1.00 80.75 1025 MET A CA 1
ATOM 7988 C C . MET A 1 1025 ? 1.356 -8.579 -61.021 1.00 80.75 1025 MET A C 1
ATOM 7990 O O . MET A 1 1025 ? 1.251 -9.701 -61.516 1.00 80.75 1025 MET A O 1
ATOM 7994 N N . THR A 1 1026 ? 1.720 -7.514 -61.738 1.00 88.12 1026 THR A N 1
ATOM 7995 C CA . THR A 1 1026 ? 2.101 -7.595 -63.154 1.00 88.12 1026 THR A CA 1
ATOM 7996 C C . THR A 1 1026 ? 3.540 -8.090 -63.309 1.00 88.12 1026 THR A C 1
ATOM 7998 O O . THR A 1 1026 ? 4.370 -7.929 -62.413 1.00 88.12 1026 THR A O 1
ATOM 8001 N N . VAL A 1 1027 ? 3.864 -8.661 -64.474 1.00 87.06 1027 VAL A N 1
ATOM 8002 C CA . VAL A 1 1027 ? 5.224 -9.143 -64.789 1.00 87.06 1027 VAL A CA 1
ATOM 8003 C C . VAL A 1 1027 ? 6.255 -8.005 -64.719 1.00 87.06 1027 VAL A C 1
ATOM 8005 O O . VAL A 1 1027 ? 7.372 -8.201 -64.244 1.00 87.06 1027 VAL A O 1
ATOM 8008 N N . GLU A 1 1028 ? 5.868 -6.794 -65.124 1.00 88.69 1028 GLU A N 1
ATOM 8009 C CA . GLU A 1 1028 ? 6.709 -5.596 -65.016 1.00 88.69 1028 GLU A CA 1
ATOM 8010 C C . GLU A 1 1028 ? 7.004 -5.234 -63.553 1.00 88.69 1028 GLU A C 1
ATOM 8012 O O . GLU A 1 1028 ? 8.160 -4.996 -63.198 1.00 88.69 1028 GLU A O 1
ATOM 8017 N N . ALA A 1 1029 ? 5.988 -5.262 -62.682 1.00 83.38 1029 ALA A N 1
ATOM 8018 C CA . ALA A 1 1029 ? 6.158 -4.998 -61.254 1.00 83.38 1029 ALA A CA 1
ATOM 8019 C C . ALA A 1 1029 ? 7.067 -6.041 -60.584 1.00 83.38 1029 ALA A C 1
ATOM 8021 O O . ALA A 1 1029 ? 7.941 -5.670 -59.800 1.00 83.38 1029 ALA A O 1
ATOM 8022 N N . MET A 1 1030 ? 6.922 -7.325 -60.942 1.00 84.50 1030 MET A N 1
ATOM 8023 C CA . MET A 1 1030 ? 7.806 -8.395 -60.462 1.00 84.50 1030 MET A CA 1
ATOM 8024 C C . MET A 1 1030 ? 9.272 -8.108 -60.801 1.00 84.50 1030 MET A C 1
ATOM 8026 O O . MET A 1 1030 ? 10.129 -8.197 -59.925 1.00 84.50 1030 MET A O 1
ATOM 8030 N N . SER A 1 1031 ? 9.555 -7.703 -62.044 1.00 87.25 1031 SER A N 1
ATOM 8031 C CA . SER A 1 1031 ? 10.919 -7.394 -62.488 1.00 87.25 1031 SER A CA 1
ATOM 8032 C C . SER A 1 1031 ? 11.518 -6.182 -61.761 1.00 87.25 1031 SER A C 1
ATOM 8034 O O . SER A 1 1031 ? 12.696 -6.194 -61.394 1.00 87.25 1031 SER A O 1
ATOM 8036 N N . ILE A 1 1032 ? 10.713 -5.144 -61.500 1.00 87.56 1032 ILE A N 1
ATOM 8037 C CA . ILE A 1 1032 ? 11.149 -3.950 -60.758 1.00 87.56 1032 ILE A CA 1
ATOM 8038 C C . ILE A 1 1032 ? 11.495 -4.304 -59.306 1.00 87.56 1032 ILE A C 1
ATOM 8040 O O . ILE A 1 1032 ? 12.553 -3.897 -58.816 1.00 87.56 1032 ILE A O 1
ATOM 8044 N N . ILE A 1 1033 ? 10.630 -5.068 -58.631 1.00 85.19 1033 ILE A N 1
ATOM 8045 C CA . ILE A 1 1033 ? 10.824 -5.492 -57.237 1.00 85.19 1033 ILE A CA 1
ATOM 8046 C C . ILE A 1 1033 ? 12.041 -6.413 -57.124 1.00 85.19 1033 ILE A C 1
ATOM 8048 O O . ILE A 1 1033 ? 12.893 -6.189 -56.266 1.00 85.19 1033 ILE A O 1
ATOM 8052 N N . GLU A 1 1034 ? 12.172 -7.397 -58.019 1.00 84.75 1034 GLU A N 1
ATOM 8053 C CA . GLU A 1 1034 ? 13.320 -8.308 -58.068 1.00 84.75 1034 GLU A CA 1
ATOM 8054 C C . GLU A 1 1034 ? 14.636 -7.536 -58.215 1.00 84.75 1034 GLU A C 1
ATOM 8056 O O . GLU A 1 1034 ? 15.560 -7.709 -57.414 1.00 84.75 1034 GLU A O 1
ATOM 8061 N N . LYS A 1 1035 ? 14.706 -6.624 -59.193 1.00 87.50 1035 LYS A N 1
ATOM 8062 C CA . LYS A 1 1035 ? 15.892 -5.794 -59.423 1.00 87.50 1035 LYS A CA 1
ATOM 8063 C C . LYS A 1 1035 ? 16.232 -4.953 -58.190 1.00 87.50 1035 LYS A C 1
ATOM 8065 O O . LYS A 1 1035 ? 17.387 -4.936 -57.767 1.00 87.50 1035 LYS A O 1
ATOM 8070 N N . LYS A 1 1036 ? 15.236 -4.300 -57.578 1.00 82.19 1036 LYS A N 1
ATOM 8071 C CA . LYS A 1 1036 ? 15.445 -3.476 -56.378 1.00 82.19 1036 LYS A CA 1
ATOM 8072 C C . LYS A 1 1036 ? 15.874 -4.285 -55.161 1.00 82.19 1036 LYS A C 1
ATOM 8074 O O . LYS A 1 1036 ? 16.762 -3.840 -54.439 1.00 82.19 1036 LYS A O 1
ATOM 8079 N N . TYR A 1 1037 ? 15.305 -5.466 -54.954 1.00 81.31 1037 TYR A N 1
ATOM 8080 C CA . TYR A 1 1037 ? 15.706 -6.362 -53.875 1.00 81.31 1037 TYR A CA 1
ATOM 8081 C C . TYR A 1 1037 ? 17.167 -6.810 -54.021 1.00 81.31 1037 TYR A C 1
ATOM 8083 O O . TYR A 1 1037 ? 17.930 -6.763 -53.054 1.00 81.31 1037 TYR A O 1
ATOM 8091 N N . LEU A 1 1038 ? 17.586 -7.183 -55.237 1.00 82.62 1038 LEU A N 1
ATOM 8092 C CA . LEU A 1 1038 ? 18.974 -7.553 -55.526 1.00 82.62 1038 LEU A CA 1
ATOM 8093 C C . LEU A 1 1038 ? 19.942 -6.378 -55.307 1.00 82.62 1038 LEU A C 1
ATOM 8095 O O . LEU A 1 1038 ? 21.017 -6.576 -54.739 1.00 82.62 1038 LEU A O 1
ATOM 8099 N N . ASP A 1 1039 ? 19.555 -5.161 -55.696 1.00 80.12 1039 ASP A N 1
ATOM 8100 C CA . ASP A 1 1039 ? 20.344 -3.944 -55.466 1.00 80.12 1039 ASP A CA 1
ATOM 8101 C C . ASP A 1 1039 ? 20.498 -3.638 -53.964 1.00 80.12 1039 ASP A C 1
ATOM 8103 O O . ASP A 1 1039 ? 21.606 -3.383 -53.482 1.00 80.12 1039 ASP A O 1
ATOM 8107 N N . ILE A 1 1040 ? 19.403 -3.716 -53.201 1.00 74.94 1040 ILE A N 1
ATOM 8108 C CA . ILE A 1 1040 ? 19.388 -3.500 -51.746 1.00 74.94 1040 ILE A CA 1
ATOM 8109 C C . ILE A 1 1040 ? 20.273 -4.544 -51.049 1.00 74.94 1040 ILE A C 1
ATOM 8111 O O . ILE A 1 1040 ? 21.121 -4.189 -50.228 1.00 74.94 1040 ILE A O 1
ATOM 8115 N N . ARG A 1 1041 ? 20.172 -5.818 -51.447 1.00 73.00 1041 ARG A N 1
ATOM 8116 C CA . ARG A 1 1041 ? 20.974 -6.917 -50.890 1.00 73.00 1041 ARG A CA 1
ATOM 8117 C C . ARG A 1 1041 ? 22.471 -6.783 -51.185 1.00 73.00 1041 ARG A C 1
ATOM 8119 O O . ARG A 1 1041 ? 23.272 -7.014 -50.287 1.00 73.00 1041 ARG A O 1
ATOM 8126 N N . ARG A 1 1042 ? 22.847 -6.337 -52.391 1.00 72.69 1042 ARG A N 1
ATOM 8127 C CA . ARG A 1 1042 ? 24.244 -6.000 -52.740 1.00 72.69 1042 ARG A CA 1
ATOM 8128 C C . ARG A 1 1042 ? 24.782 -4.836 -51.913 1.00 72.69 1042 ARG A C 1
ATOM 8130 O O . ARG A 1 1042 ? 25.945 -4.839 -51.532 1.00 72.69 1042 ARG A O 1
ATOM 8137 N N . THR A 1 1043 ? 23.940 -3.847 -51.625 1.00 64.88 1043 THR A N 1
ATOM 8138 C CA . THR A 1 1043 ? 24.332 -2.666 -50.840 1.00 64.88 1043 THR A CA 1
ATOM 8139 C C . THR A 1 1043 ? 24.488 -3.009 -49.352 1.00 64.88 1043 THR A C 1
ATOM 8141 O O . THR A 1 1043 ? 25.366 -2.468 -48.685 1.00 64.88 1043 THR A O 1
ATOM 8144 N N . GLY A 1 1044 ? 23.688 -3.945 -48.827 1.00 58.97 1044 GLY A N 1
ATOM 8145 C CA . GLY A 1 1044 ? 23.775 -4.391 -47.431 1.00 58.97 1044 GLY A CA 1
ATOM 8146 C C . GLY A 1 1044 ? 24.935 -5.333 -47.094 1.00 58.97 1044 GLY A C 1
ATOM 8147 O O . GLY A 1 1044 ? 25.200 -5.520 -45.909 1.00 58.97 1044 GLY A O 1
ATOM 8148 N N . GLU A 1 1045 ? 25.646 -5.883 -48.088 1.00 54.53 1045 GLU A N 1
ATOM 8149 C CA . GLU A 1 1045 ? 26.904 -6.634 -47.895 1.00 54.53 1045 GLU A CA 1
ATOM 8150 C C . GLU A 1 1045 ? 28.120 -5.723 -47.624 1.00 54.53 1045 GLU A C 1
ATOM 8152 O O . GLU A 1 1045 ? 29.192 -6.214 -47.263 1.00 54.53 1045 GLU A O 1
ATOM 8157 N N . ALA A 1 1046 ? 27.975 -4.396 -47.743 1.00 50.12 1046 ALA A N 1
ATOM 8158 C CA . ALA A 1 1046 ? 29.010 -3.453 -47.331 1.00 50.12 1046 ALA A CA 1
ATOM 8159 C C . ALA A 1 1046 ? 29.238 -3.533 -45.808 1.00 50.12 1046 ALA A C 1
ATOM 8161 O O . ALA A 1 1046 ? 28.295 -3.503 -45.015 1.00 50.12 1046 ALA A O 1
ATOM 8162 N N . ALA A 1 1047 ? 30.503 -3.653 -45.393 1.00 41.44 1047 ALA A N 1
ATOM 8163 C CA . ALA A 1 1047 ? 30.891 -3.854 -43.999 1.00 41.44 1047 ALA A CA 1
ATOM 8164 C C . ALA A 1 1047 ? 30.302 -2.768 -43.075 1.00 41.44 1047 ALA A C 1
ATOM 8166 O O . ALA A 1 1047 ? 30.695 -1.606 -43.159 1.00 41.44 1047 ALA A O 1
ATOM 8167 N N . GLY A 1 1048 ? 29.384 -3.162 -42.181 1.00 49.69 1048 GLY A N 1
ATOM 8168 C CA . GLY A 1 1048 ? 28.817 -2.283 -41.150 1.00 49.69 1048 GLY A CA 1
ATOM 8169 C C . GLY A 1 1048 ? 27.296 -2.071 -41.172 1.00 49.69 1048 GLY A C 1
ATOM 8170 O O . GLY A 1 1048 ? 26.818 -1.179 -40.481 1.00 49.69 1048 GLY A O 1
ATOM 8171 N N . SER A 1 1049 ? 26.491 -2.845 -41.907 1.00 47.97 1049 SER A N 1
ATOM 8172 C CA . SER A 1 1049 ? 25.028 -2.799 -41.733 1.00 47.97 1049 SER A CA 1
ATOM 8173 C C . SER A 1 1049 ? 24.605 -3.607 -40.485 1.00 47.97 1049 SER A C 1
ATOM 8175 O O . SER A 1 1049 ? 24.955 -4.773 -40.326 1.00 47.97 1049 SER A O 1
ATOM 8177 N N . SER A 1 1050 ? 23.894 -2.979 -39.538 1.00 49.94 1050 SER A N 1
ATOM 8178 C CA . SER A 1 1050 ? 23.524 -3.597 -38.241 1.00 49.94 1050 SER A CA 1
ATOM 8179 C C . SER A 1 1050 ? 22.263 -4.467 -38.283 1.00 49.94 1050 SER A C 1
ATOM 8181 O O . SER A 1 1050 ? 21.958 -5.149 -37.304 1.00 49.94 1050 SER A O 1
ATOM 8183 N N . VAL A 1 1051 ? 21.541 -4.479 -39.406 1.00 55.84 1051 VAL A N 1
ATOM 8184 C CA . VAL A 1 1051 ? 20.337 -5.294 -39.608 1.00 55.84 1051 VAL A CA 1
ATOM 8185 C C . VAL A 1 1051 ? 20.504 -6.099 -40.901 1.00 55.84 1051 VAL A C 1
ATOM 8187 O O . VAL A 1 1051 ? 20.665 -5.495 -41.962 1.00 55.84 1051 VAL A O 1
ATOM 8190 N N . PRO A 1 1052 ? 20.484 -7.443 -40.852 1.00 56.91 1052 PRO A N 1
ATOM 8191 C CA . PRO A 1 1052 ? 20.618 -8.265 -42.048 1.00 56.91 1052 PRO A CA 1
ATOM 8192 C C . PRO A 1 1052 ? 19.387 -8.111 -42.954 1.00 56.91 1052 PRO A C 1
ATOM 8194 O O . PRO A 1 1052 ? 18.253 -8.269 -42.504 1.00 56.91 1052 PRO A O 1
ATOM 8197 N N . ILE A 1 1053 ? 19.616 -7.850 -44.243 1.00 65.25 1053 ILE A N 1
ATOM 8198 C CA . ILE A 1 1053 ? 18.578 -7.847 -45.285 1.00 65.25 1053 ILE A CA 1
ATOM 8199 C C . ILE A 1 1053 ? 18.170 -9.299 -45.534 1.00 65.25 1053 ILE A C 1
ATOM 8201 O O . ILE A 1 1053 ? 18.921 -10.086 -46.118 1.00 65.25 1053 ILE A O 1
ATOM 8205 N N . THR A 1 1054 ? 16.995 -9.682 -45.039 1.00 66.00 1054 THR A N 1
ATOM 8206 C CA . THR A 1 1054 ? 16.477 -11.054 -45.144 1.00 66.00 1054 THR A CA 1
ATOM 8207 C C . THR A 1 1054 ? 15.462 -11.177 -46.285 1.00 66.00 1054 THR A C 1
ATOM 8209 O O . THR A 1 1054 ? 14.880 -10.176 -46.702 1.00 66.00 1054 THR A O 1
ATOM 8212 N N . PRO A 1 1055 ? 15.185 -12.394 -46.794 1.00 67.19 1055 PRO A N 1
ATOM 8213 C CA . PRO A 1 1055 ? 14.090 -12.623 -47.743 1.00 67.19 1055 PRO A CA 1
ATOM 8214 C C . PRO A 1 1055 ? 12.713 -12.144 -47.253 1.00 67.19 1055 PRO A C 1
ATOM 8216 O O . PRO A 1 1055 ? 11.850 -11.880 -48.076 1.00 67.19 1055 PRO A O 1
ATOM 8219 N N . ARG A 1 1056 ? 12.521 -11.944 -45.939 1.00 65.62 1056 ARG A N 1
ATOM 8220 C CA . ARG A 1 1056 ? 11.294 -11.377 -45.351 1.00 65.62 1056 ARG A CA 1
ATOM 8221 C C . ARG A 1 1056 ? 10.988 -9.961 -45.861 1.00 65.62 1056 ARG A C 1
ATOM 8223 O O . ARG A 1 1056 ? 9.827 -9.602 -45.968 1.00 65.62 1056 ARG A O 1
ATOM 8230 N N . GLN A 1 1057 ? 12.009 -9.182 -46.231 1.00 67.50 1057 GLN A N 1
ATOM 8231 C CA . GLN A 1 1057 ? 11.836 -7.846 -46.826 1.00 67.50 1057 GLN A CA 1
ATOM 8232 C C . GLN A 1 1057 ? 11.369 -7.877 -48.289 1.00 67.50 1057 GLN A C 1
ATOM 8234 O O . GLN A 1 1057 ? 11.035 -6.834 -48.828 1.00 67.50 1057 GLN A O 1
ATOM 8239 N N . LEU A 1 1058 ? 11.407 -9.041 -48.947 1.00 70.25 1058 LEU A N 1
ATOM 8240 C CA . LEU A 1 1058 ? 10.789 -9.242 -50.261 1.00 70.25 1058 LEU A CA 1
ATOM 8241 C C . LEU A 1 1058 ? 9.301 -9.614 -50.125 1.00 70.25 1058 LEU A C 1
ATOM 8243 O O . LEU A 1 1058 ? 8.540 -9.470 -51.077 1.00 70.25 1058 LEU A O 1
ATOM 8247 N N . GLU A 1 1059 ? 8.912 -10.161 -48.969 1.00 65.94 1059 GLU A N 1
ATOM 8248 C CA . GLU A 1 1059 ? 7.531 -10.556 -48.671 1.00 65.94 1059 GLU A CA 1
ATOM 8249 C C . GLU A 1 1059 ? 6.669 -9.375 -48.205 1.00 65.94 1059 GLU A C 1
ATOM 8251 O O . GLU A 1 1059 ? 5.475 -9.362 -48.511 1.00 65.94 1059 GLU A O 1
ATOM 8256 N N . ALA A 1 1060 ? 7.274 -8.431 -47.473 1.00 54.75 1060 ALA A N 1
ATOM 8257 C CA . ALA A 1 1060 ? 6.703 -7.126 -47.130 1.00 54.75 1060 ALA A CA 1
ATOM 8258 C C . ALA A 1 1060 ? 6.748 -6.184 -48.340 1.00 54.75 1060 ALA A C 1
ATOM 8260 O O . ALA A 1 1060 ? 5.743 -5.466 -48.550 1.00 54.75 1060 ALA A O 1
#

Radius of gyration: 40.11 Å; chains: 1; bounding box: 107×88×117 Å

Sequence (1060 aa):
ATKFKLLTETSLFVDTQKLEIQEAPEGLRGGEEPQRLTLYLEDDLTGRITPGERVVMNGVLRSVQKGRPREKSTLFDIFMDVNSVEKEQVEFEEIEVTEEDARLIREMGASPDIFRMITASIAPSMYGMHVEKEALALQLFSGVPKVMPDGRRIRGDIHVLMVGDPGIGKSELLSYMSRLSPRGIYATGKAATAAGLCVAADSLIATDRGIQSVEDLVEPYFRGVEHARPVERTAATGCVGTFDDRHRLGMRPLEAVWRLTPPANMLRIATSSGLSLTVTPPTKVLVDHAMGQSWIQAKFVRPGMRIATASRLEVPEGEAPLTLSLLQRITTRIVVEVDPAIVQAILSSLKTKYGTLREAAARLMITEDAVYHVWKNGRHGIPLAQLLRAALAAGTAEEDVAASVRSYSQFGGHRITLPVRLNQDLAYFAGLIAGDGSVEQRPLGGFAIRFNNSDPVLIRTYTDLVHRLFEVHVDFTGQTPQRAATVRFHSRLVASILSELGVPTSPKSHRLDLPGILLNGPSKNLTAYLRGLFDTDGTIQIRTRGSSCLSLTTSSQGLGDRVQLALLRFGIHATRRIRRVAGRRTTRADGTPIVTRHDQCVLDIRDWHSMSRFRELIGFNHPRKKEILENMETRRPHSNIDLISGAGPHLHDVRGLLGLSPAQAYGSHAGGGVAVESGAEAVTREALLQLIDGLETAHRNGTYRGTRIRLGSDLREKIRESLRSARHTGVSLANELDLPRHRIHDSLYRRSRRPTGLPIHVLQRIEKLLGGDDPGTAAEIAAELAPILRRIERIPSRFEFLRLLSSGDVRWEPVKEIEVKSSSEERTVFDLSVRDSHAFVANGILVHNTAAAVRDEFGEGRWTLEAGALVLADLGLAAIDEIEKMNPQDRSAIHEAMEQQRISVAKAGITAVLQSRCAVLAAANPKFGRFDEHKYISEQIDLPPALLSRFDIIFSMIDRPQADRDRELAEHILKGHRVGEIRRRREAGLVTEESQALEEPYTPHLNPDFLRKYVAYAKRIYPIMTVEAMSIIEKKYLDIRRTGEAAGSSVPITPRQLEA